Protein AF-0000000078826070 (afdb_homodimer)

Foldseek 3Di:
DPPPDLVVLLVVLLVVVPVLLVLLQVLLLQLLLLLLLLLVLVLVLVLCVVVVNPDPVVNVVSVVSNVVSNVSNVVSNVSSLVSQLVSLVSSLVSLLVLLVVLCVFAQLVVVVPDDPVVSVCLSPVLSVLSRCCRRDQRRQLSSLPVSVVVLLVVLCVQPVVLSVLLQPLQVVLVVLVVVLVVLLVVLVVQLVVLVVLLVVLVVVCVVCVVVCVVVVVCVVSVVSNVVSVVSNVVSVVVNCVRRVVSVVCSLPRNLQSCVRLVVVLVVCVVVPNHDPSSSSSSNSSSVSSNVSVNSSVVCPVVVVSSSVSSVVSVVSVVRDGQDEDPDADDADQQKKWFAQFWADDPPRTQAGGETDIFDGLFEEEEEEDPSLCLVVVLSVQLPSDDTPDGFMDTNNHTPSHHDNVNSCLQEAEQELQFFADQFFLQVRLCLLPVPDDPVLLLVLLVLLVLQVVLCVDPVRRRDTLHHRSPVDDSLNSSSSSLSSLQSSLHQEYEAYQSQPDPDVVSSVSRVSSVVSNSRSHGYYYYDLQCVVCQPGQKYFYGGSNYTQDMGHNVVCCVPPPNSVVSVCVNVCVVVCVVPVPPPVVD/DPPPDLVVLLVVLLVVPPVLLVLLQVLLLQLLLLVLLLLLLVLVLVLCVVVVNPDPVVNVVSVVSNVVSNVSNVVSNVSSLVSQLVSLVSSLVSLLVLLVVLCVFAQLVVVVPDDPVVSVCLSPVLSVLSRCCRSDQRRQLSSLVVSVVVLLVVLCVQPVVLSVLLQPLQVVLVVLVVVLVVLLVVLVVQLVVLVVLLVVLVVVCVVCVVVCVVVVVCPVSVVSNVVSVVSNVVSVVVNCVRRVVSVVCSLPRNLQSCVRLVVVLVVCVVVPNHDPSSSSSSNSSSVSSNPSVNSSVVCPVVVVSSSVSSVVSVVSVVHDGQDEDPDADDADQQKKWFAQFWADDPPRTQAGGETDIFDGLFEEEEEEDPSLCLVVVLSVQLPSDDTPDTFMDTNNHTPSHHDNVNSCLQEAEAELQQFADQFFLQVRLCLLPVPDDPVLLLVLLVLLVLQVVLCVDPVRRRDTLPHRSPVDDSLNSSSSSLSSLQSSLHQEYEAEQSQPDPDVVSSVSRVSSVVSNSRSHGYYYYDLQCVVCQVGQKYFYGGSNYTQDMGHNVVCCVPPPNSVVSVCVNVCVVVCVVPVPPPVVD

Radius of gyration: 37.43 Å; Cα contacts (8 Å, |Δi|>4): 1944; chains: 2; bounding box: 73×118×82 Å

InterPro domains:
  IPR003439 ABC transporter-like, ATP-binding domain [PF00005] (351-500)
  IPR003439 ABC transporter-like, ATP-binding domain [PS50893] (336-569)
  IPR003593 AAA+ ATPase domain [SM00382] (360-546)
  IPR011527 ABC transporter type 1, transmembrane domain [PF00664] (23-291)
  IPR011527 ABC transporter type 1, transmembrane domain [PS50929] (23-305)
  IPR017871 ABC transporter-like, conserved site [PS00211] (472-486)
  IPR027417 P-loop containing nucleoside triphosphate hydrolase [G3DSA:3.40.50.300] (327-583)
  IPR027417 P-loop containing nucleoside triphosphate hydrolase [SSF52540] (330-569)
  IPR036640 ABC transporter type 1, transmembrane domain superfamily [G3DSA:1.20.1560.10] (1-322)
  IPR036640 ABC transporter type 1, transmembrane domain superfamily [SSF90123] (2-321)
  IPR039421 Type 1 protein exporter [PTHR43394] (4-570)

Structure (mmCIF, N/CA/C/O backbone):
data_AF-0000000078826070-model_v1
#
loop_
_entity.id
_entity.type
_entity.pdbx_description
1 polymer 'Predicted transport protein, ATPase and permease component'
#
loop_
_atom_site.group_PDB
_atom_site.id
_atom_site.type_symbol
_atom_site.label_atom_id
_atom_site.label_alt_id
_atom_site.label_comp_id
_atom_site.label_asym_id
_atom_site.label_entity_id
_atom_site.label_seq_id
_atom_site.pdbx_PDB_ins_code
_atom_site.Cartn_x
_atom_site.Cartn_y
_atom_site.Cartn_z
_atom_site.occupancy
_atom_site.B_iso_or_equiv
_atom_site.auth_seq_id
_atom_site.auth_comp_id
_atom_site.auth_asym_id
_atom_site.auth_atom_id
_atom_site.pdbx_PDB_model_num
ATOM 1 N N . MET A 1 1 ? -14.516 -13.914 24.031 1 29.05 1 MET A N 1
ATOM 2 C CA . MET A 1 1 ? -15.133 -13.797 22.719 1 29.05 1 MET A CA 1
ATOM 3 C C . MET A 1 1 ? -14.648 -14.906 21.781 1 29.05 1 MET A C 1
ATOM 5 O O . MET A 1 1 ? -13.445 -15.031 21.547 1 29.05 1 MET A O 1
ATOM 9 N N . LYS A 1 2 ? -15.242 -16.031 21.688 1 35 2 LYS A N 1
ATOM 10 C CA . LYS A 1 2 ? -14.938 -17.281 21 1 35 2 LYS A CA 1
ATOM 11 C C . LYS A 1 2 ? -14.367 -17 19.609 1 35 2 LYS A C 1
ATOM 13 O O . LYS A 1 2 ? -14.93 -16.219 18.844 1 35 2 LYS A O 1
ATOM 18 N N . LYS A 1 3 ? -13.102 -17.156 19.312 1 42.88 3 LYS A N 1
ATOM 19 C CA . LYS A 1 3 ? -12.328 -17.078 18.078 1 42.88 3 LYS A CA 1
ATOM 20 C C . LYS A 1 3 ? -13.109 -17.641 16.906 1 42.88 3 LYS A C 1
ATOM 22 O O . LYS A 1 3 ? -13.164 -18.859 16.719 1 42.88 3 LYS A O 1
ATOM 27 N N . ASP A 1 4 ? -14.172 -17.141 16.562 1 55 4 ASP A N 1
ATOM 28 C CA . ASP A 1 4 ? -14.945 -17.625 15.422 1 55 4 ASP A CA 1
ATOM 29 C C . ASP A 1 4 ? -14.047 -17.859 14.211 1 55 4 ASP A C 1
ATOM 31 O O . ASP A 1 4 ? -13.148 -17.062 13.93 1 55 4 ASP A O 1
ATOM 35 N N . SER A 1 5 ? -14.031 -18.953 13.617 1 68.88 5 SER A N 1
ATOM 36 C CA . SER A 1 5 ? -13.188 -19.5 12.555 1 68.88 5 SER A CA 1
ATOM 37 C C . SER A 1 5 ? -13.133 -18.562 11.359 1 68.88 5 SER A C 1
ATOM 39 O O . SER A 1 5 ? -14.094 -17.828 11.086 1 68.88 5 SER A O 1
ATOM 41 N N . THR A 1 6 ? -11.922 -18.141 10.961 1 73 6 THR A N 1
ATOM 42 C CA . THR A 1 6 ? -11.68 -17.344 9.758 1 73 6 THR A CA 1
ATOM 43 C C . THR A 1 6 ? -12.68 -17.703 8.664 1 73 6 THR A C 1
ATOM 45 O O . THR A 1 6 ? -13.25 -16.828 8.016 1 73 6 THR A O 1
ATOM 48 N N . PHE A 1 7 ? -13.055 -18.906 8.703 1 74.94 7 PHE A N 1
ATOM 49 C CA . PHE A 1 7 ? -13.938 -19.422 7.656 1 74.94 7 PHE A CA 1
ATOM 50 C C . PHE A 1 7 ? -15.383 -19.016 7.93 1 74.94 7 PHE A C 1
ATOM 52 O O . PHE A 1 7 ? -16.125 -18.641 7.012 1 74.94 7 PHE A O 1
ATOM 59 N N . ARG A 1 8 ? -15.758 -19.031 9.086 1 77.62 8 ARG A N 1
ATOM 60 C CA . ARG A 1 8 ? -17.125 -18.641 9.445 1 77.62 8 ARG A CA 1
ATOM 61 C C . ARG A 1 8 ? -17.359 -17.156 9.172 1 77.62 8 ARG A C 1
ATOM 63 O O . ARG A 1 8 ? -18.422 -16.781 8.68 1 77.62 8 ARG A O 1
ATOM 70 N N . LYS A 1 9 ? -16.375 -16.438 9.453 1 80.88 9 LYS A N 1
ATOM 71 C CA . LYS A 1 9 ? -16.453 -14.992 9.211 1 80.88 9 LYS A CA 1
ATOM 72 C C . LYS A 1 9 ? -16.578 -14.695 7.719 1 80.88 9 LYS A C 1
ATOM 74 O O . LYS A 1 9 ? -17.328 -13.789 7.324 1 80.88 9 LYS A O 1
ATOM 79 N N . LEU A 1 10 ? -15.898 -15.492 7 1 78.62 10 LEU A N 1
ATOM 80 C CA . LEU A 1 10 ? -15.945 -15.305 5.555 1 78.62 10 LEU A CA 1
ATOM 81 C C . LEU A 1 10 ? -17.297 -15.75 4.992 1 78.62 10 LEU A C 1
ATOM 83 O O . LEU A 1 10 ? -17.812 -15.133 4.055 1 78.62 10 LEU A O 1
ATOM 87 N N . MET A 1 11 ? -17.828 -16.781 5.586 1 78.44 11 MET A N 1
ATOM 88 C CA . MET A 1 11 ? -19.094 -17.344 5.105 1 78.44 11 MET A CA 1
ATOM 89 C C . MET A 1 11 ? -20.25 -16.375 5.363 1 78.44 11 MET A C 1
ATOM 91 O O . MET A 1 11 ? -21.25 -16.406 4.66 1 78.44 11 MET A O 1
ATOM 95 N N . TYR A 1 12 ? -20.031 -15.539 6.324 1 80.5 12 TYR A N 1
ATOM 96 C CA . TYR A 1 12 ? -21.031 -14.508 6.594 1 80.5 12 TYR A CA 1
ATOM 97 C C . TYR A 1 12 ? -21.219 -13.594 5.395 1 80.5 12 TYR A C 1
ATOM 99 O O . TYR A 1 12 ? -22.344 -13.281 5 1 80.5 12 TYR A O 1
ATOM 107 N N . PHE A 1 13 ? -20.188 -13.273 4.754 1 81.88 13 PHE A N 1
ATOM 108 C CA . PHE A 1 13 ? -20.25 -12.359 3.619 1 81.88 13 PHE A CA 1
ATOM 109 C C . PHE A 1 13 ? -20.594 -13.109 2.338 1 81.88 13 PHE A C 1
ATOM 111 O O . PHE A 1 13 ? -21.031 -12.5 1.355 1 81.88 13 PHE A O 1
ATOM 118 N N . ALA A 1 14 ? -20.391 -14.391 2.438 1 83.5 14 ALA A N 1
ATOM 119 C CA . ALA A 1 14 ? -20.641 -15.234 1.27 1 83.5 14 ALA A CA 1
ATOM 120 C C . ALA A 1 14 ? -22.062 -15.781 1.272 1 83.5 14 ALA A C 1
ATOM 122 O O . ALA A 1 14 ? -22.438 -16.547 0.385 1 83.5 14 ALA A O 1
ATOM 123 N N . SER A 1 15 ? -22.891 -15.414 2.223 1 81.94 15 SER A N 1
ATOM 124 C CA . SER A 1 15 ? -24.219 -15.984 2.41 1 81.94 15 SER A CA 1
ATOM 125 C C . SER A 1 15 ? -25.078 -15.812 1.163 1 81.94 15 SER A C 1
ATOM 127 O O . SER A 1 15 ? -25.828 -16.719 0.79 1 81.94 15 SER A O 1
ATOM 129 N N . GLN A 1 16 ? -24.891 -14.719 0.472 1 82.06 16 GLN A N 1
ATOM 130 C CA . GLN A 1 16 ? -25.703 -14.461 -0.713 1 82.06 16 GLN A CA 1
ATOM 131 C C . GLN A 1 16 ? -25.141 -15.18 -1.934 1 82.06 16 GLN A C 1
ATOM 133 O O . GLN A 1 16 ? -25.828 -15.328 -2.947 1 82.06 16 GLN A O 1
ATOM 138 N N . CYS A 1 17 ? -23.938 -15.664 -1.785 1 87.25 17 CYS A N 1
ATOM 139 C CA . CYS A 1 17 ? -23.266 -16.25 -2.941 1 87.25 17 CYS A CA 1
ATOM 140 C C . CYS A 1 17 ? -22.953 -17.719 -2.695 1 87.25 17 CYS A C 1
ATOM 142 O O . CYS A 1 17 ? -22.109 -18.312 -3.383 1 87.25 17 CYS A O 1
ATOM 144 N N . LYS A 1 18 ? -23.609 -18.328 -1.774 1 88.19 18 LYS A N 1
ATOM 145 C CA . LYS A 1 18 ? -23.328 -19.734 -1.445 1 88.19 18 LYS A CA 1
ATOM 146 C C . LYS A 1 18 ? -23.656 -20.656 -2.617 1 88.19 18 LYS A C 1
ATOM 148 O O . LYS A 1 18 ? -22.938 -21.609 -2.889 1 88.19 18 LYS A O 1
ATOM 153 N N . ASP A 1 19 ? -24.719 -20.312 -3.287 1 91.62 19 ASP A N 1
ATOM 154 C CA . ASP A 1 19 ? -25.109 -21.125 -4.434 1 91.62 19 ASP A CA 1
ATOM 155 C C . ASP A 1 19 ? -24.094 -21.016 -5.566 1 91.62 19 ASP A C 1
ATOM 157 O O . ASP A 1 19 ? -23.75 -22.031 -6.184 1 91.62 19 ASP A O 1
ATOM 161 N N . LYS A 1 20 ? -23.688 -19.828 -5.766 1 91.88 20 LYS A N 1
ATOM 162 C CA . LYS A 1 20 ? -22.688 -19.609 -6.805 1 91.88 20 LYS A CA 1
ATOM 163 C C . LYS A 1 20 ? -21.391 -20.344 -6.473 1 91.88 20 LYS A C 1
ATOM 165 O O . LYS A 1 20 ? -20.766 -20.953 -7.348 1 91.88 20 LYS A O 1
ATOM 170 N N . MET A 1 21 ? -21.047 -20.344 -5.281 1 91.44 21 MET A N 1
ATOM 171 C CA . MET A 1 21 ? -19.812 -21 -4.859 1 91.44 21 MET A CA 1
ATOM 172 C C . MET A 1 21 ? -19.938 -22.516 -4.969 1 91.44 21 MET A C 1
ATOM 174 O O . MET A 1 21 ? -19 -23.188 -5.418 1 91.44 21 MET A O 1
ATOM 178 N N . THR A 1 22 ? -21.078 -23.047 -4.582 1 93.19 22 THR A N 1
ATOM 179 C CA . THR A 1 22 ? -21.297 -24.484 -4.676 1 93.19 22 THR A CA 1
ATOM 180 C C . THR A 1 22 ? -21.281 -24.938 -6.133 1 93.19 22 THR A C 1
ATOM 182 O O . THR A 1 22 ? -20.688 -25.969 -6.465 1 93.19 22 THR A O 1
ATOM 185 N N . VAL A 1 23 ? -21.922 -24.156 -6.934 1 95.19 23 VAL A N 1
ATOM 186 C CA . VAL A 1 23 ? -21.953 -24.469 -8.359 1 95.19 23 VAL A CA 1
ATOM 187 C C . VAL A 1 23 ? -20.547 -24.438 -8.93 1 95.19 23 VAL A C 1
ATOM 189 O O . VAL A 1 23 ? -20.172 -25.281 -9.742 1 95.19 23 VAL A O 1
ATOM 192 N N . SER A 1 24 ? -19.797 -23.438 -8.516 1 94.88 24 SER A N 1
ATOM 193 C CA . SER A 1 24 ? -18.422 -23.312 -8.984 1 94.88 24 SER A CA 1
ATOM 194 C C . SER A 1 24 ? -17.594 -24.531 -8.578 1 94.88 24 SER A C 1
ATOM 196 O O . SER A 1 24 ? -16.781 -25.031 -9.367 1 94.88 24 SER A O 1
ATOM 198 N N . VAL A 1 25 ? -17.812 -25.047 -7.41 1 94.62 25 VAL A N 1
ATOM 199 C CA . VAL A 1 25 ? -17.078 -26.203 -6.914 1 94.62 25 VAL A CA 1
ATOM 200 C C . VAL A 1 25 ? -17.453 -27.438 -7.715 1 94.62 25 VAL A C 1
ATOM 202 O O . VAL A 1 25 ? -16.594 -28.219 -8.125 1 94.62 25 VAL A O 1
ATOM 205 N N . ILE A 1 26 ? -18.703 -27.609 -7.961 1 96.5 26 ILE A N 1
ATOM 206 C CA . ILE A 1 26 ? -19.188 -28.766 -8.719 1 96.5 26 ILE A CA 1
ATOM 207 C C . ILE A 1 26 ? -18.625 -28.734 -10.133 1 96.5 26 ILE A C 1
ATOM 209 O O . ILE A 1 26 ? -18.141 -29.734 -10.641 1 96.5 26 ILE A O 1
ATOM 213 N N . LEU A 1 27 ? -18.672 -27.578 -10.688 1 96.25 27 LEU A N 1
ATOM 214 C CA . LEU A 1 27 ? -18.156 -27.406 -12.039 1 96.25 27 LEU A CA 1
ATOM 215 C C . LEU A 1 27 ? -16.641 -27.641 -12.07 1 96.25 27 LEU A C 1
ATOM 217 O O . LEU A 1 27 ? -16.109 -28.188 -13.039 1 96.25 27 LEU A O 1
ATOM 221 N N . ALA A 1 28 ? -16 -27.188 -11.031 1 95.25 28 ALA A N 1
ATOM 222 C CA . ALA A 1 28 ? -14.555 -27.422 -10.953 1 95.25 28 ALA A CA 1
ATOM 223 C C . ALA A 1 28 ? -14.234 -28.906 -10.859 1 95.25 28 ALA A C 1
ATOM 225 O O . ALA A 1 28 ? -13.297 -29.391 -11.5 1 95.25 28 ALA A O 1
ATOM 226 N N . VAL A 1 29 ? -15 -29.609 -10.039 1 95.69 29 VAL A N 1
ATOM 227 C CA . VAL A 1 29 ? -14.812 -31.047 -9.883 1 95.69 29 VAL A CA 1
ATOM 228 C C . VAL A 1 29 ? -15.055 -31.75 -11.211 1 95.69 29 VAL A C 1
ATOM 230 O O . VAL A 1 29 ? -14.273 -32.625 -11.609 1 95.69 29 VAL A O 1
ATOM 233 N N . LEU A 1 30 ? -16.062 -31.359 -11.93 1 96.31 30 LEU A N 1
ATOM 234 C CA . LEU A 1 30 ? -16.359 -31.922 -13.242 1 96.31 30 LEU A CA 1
ATOM 235 C C . LEU A 1 30 ? -15.234 -31.594 -14.227 1 96.31 30 LEU A C 1
ATOM 237 O O . LEU A 1 30 ? -14.883 -32.438 -15.062 1 96.31 30 LEU A O 1
ATOM 241 N N . GLY A 1 31 ? -14.742 -30.406 -14.109 1 94.5 31 GLY A N 1
ATOM 242 C CA . GLY A 1 31 ? -13.641 -30.016 -14.977 1 94.5 31 GLY A CA 1
ATOM 243 C C . GLY A 1 31 ? -12.398 -30.859 -14.773 1 94.5 31 GLY A C 1
ATOM 244 O O . GLY A 1 31 ? -11.836 -31.375 -15.742 1 94.5 31 GLY A O 1
ATOM 245 N N . VAL A 1 32 ? -12.023 -31.031 -13.539 1 93.19 32 VAL A N 1
ATOM 246 C CA . VAL A 1 32 ? -10.844 -31.828 -13.234 1 93.19 32 VAL A CA 1
ATOM 247 C C . VAL A 1 32 ? -11.094 -33.281 -13.609 1 93.19 32 VAL A C 1
ATOM 249 O O . VAL A 1 32 ? -10.203 -33.969 -14.125 1 93.19 32 VAL A O 1
ATOM 252 N N . ALA A 1 33 ? -12.305 -33.781 -13.359 1 94.56 33 ALA A N 1
ATOM 253 C CA . ALA A 1 33 ? -12.68 -35.125 -13.734 1 94.56 33 ALA A CA 1
ATOM 254 C C . ALA A 1 33 ? -12.57 -35.344 -15.242 1 94.56 33 ALA A C 1
ATOM 256 O O . ALA A 1 33 ? -12.055 -36.344 -15.703 1 94.56 33 ALA A O 1
ATOM 257 N N . CYS A 1 34 ? -13.047 -34.375 -15.977 1 94.19 34 CYS A N 1
ATOM 258 C CA . CYS A 1 34 ? -12.938 -34.438 -17.438 1 94.19 34 CYS A CA 1
ATOM 259 C C . CYS A 1 34 ? -11.477 -34.406 -17.859 1 94.19 34 CYS A C 1
ATOM 261 O O . CYS A 1 34 ? -11.117 -35.062 -18.859 1 94.19 34 CYS A O 1
ATOM 263 N N . GLY A 1 35 ? -10.664 -33.75 -17.094 1 91.06 35 GLY A N 1
ATOM 264 C CA . GLY A 1 35 ? -9.25 -33.688 -17.391 1 91.06 35 GLY A CA 1
ATOM 265 C C . GLY A 1 35 ? -8.531 -35 -17.188 1 91.06 35 GLY A C 1
ATOM 266 O O . GLY A 1 35 ? -7.438 -35.219 -17.719 1 91.06 35 GLY A O 1
ATOM 267 N N . MET A 1 36 ? -9.172 -35.938 -16.5 1 92.06 36 MET A N 1
ATOM 268 C CA . MET A 1 36 ? -8.578 -37.219 -16.234 1 92.06 36 MET A CA 1
ATOM 269 C C . MET A 1 36 ? -8.922 -38.219 -17.359 1 92.06 36 MET A C 1
ATOM 271 O O . MET A 1 36 ? -8.25 -39.25 -17.516 1 92.06 36 MET A O 1
ATOM 275 N N . ILE A 1 37 ? -9.875 -37.938 -18.188 1 92.5 37 ILE A N 1
ATOM 276 C CA . ILE A 1 37 ? -10.391 -38.844 -19.188 1 92.5 37 ILE A CA 1
ATOM 277 C C . ILE A 1 37 ? -9.297 -39.156 -20.203 1 92.5 37 ILE A C 1
ATOM 279 O O . ILE A 1 37 ? -9.117 -40.312 -20.594 1 92.5 37 ILE A O 1
ATOM 283 N N . PRO A 1 38 ? -8.547 -38.188 -20.594 1 89.81 38 PRO A N 1
ATOM 284 C CA . PRO A 1 38 ? -7.484 -38.5 -21.562 1 89.81 38 PRO A CA 1
ATOM 285 C C . PRO A 1 38 ? -6.465 -39.469 -21.016 1 89.81 38 PRO A C 1
ATOM 287 O O . PRO A 1 38 ? -5.898 -40.281 -21.766 1 89.81 38 PRO A O 1
ATOM 290 N N . TYR A 1 39 ? -6.18 -39.5 -19.781 1 91.12 39 TYR A N 1
ATOM 291 C CA . TYR A 1 39 ? -5.258 -40.438 -19.172 1 91.12 39 TYR A CA 1
ATOM 292 C C . TYR A 1 39 ? -5.848 -41.844 -19.188 1 91.12 39 TYR A C 1
ATOM 294 O O . TYR A 1 39 ? -5.164 -42.812 -19.531 1 91.12 39 TYR A O 1
ATOM 302 N N . PHE A 1 40 ? -7.129 -41.938 -18.859 1 92.94 40 PHE A N 1
ATOM 303 C CA . PHE A 1 40 ? -7.809 -43.219 -18.953 1 92.94 40 PHE A CA 1
ATOM 304 C C . PHE A 1 40 ? -7.844 -43.719 -20.391 1 92.94 40 PHE A C 1
ATOM 306 O O . PHE A 1 40 ? -7.676 -44.906 -20.625 1 92.94 40 PHE A O 1
ATOM 313 N N . ALA A 1 41 ? -8.023 -42.781 -21.234 1 92.5 41 ALA A N 1
ATOM 314 C CA . ALA A 1 41 ? -8.062 -43.156 -22.656 1 92.5 41 ALA A CA 1
ATOM 315 C C . ALA A 1 41 ? -6.699 -43.656 -23.125 1 92.5 41 ALA A C 1
ATOM 317 O O . ALA A 1 41 ? -6.613 -44.656 -23.828 1 92.5 41 ALA A O 1
ATOM 318 N N . ALA A 1 42 ? -5.672 -42.938 -22.781 1 89.94 42 ALA A N 1
ATOM 319 C CA . ALA A 1 42 ? -4.32 -43.344 -23.156 1 89.94 42 ALA A CA 1
ATOM 320 C C . ALA A 1 42 ? -3.992 -44.719 -22.609 1 89.94 42 ALA A C 1
ATOM 322 O O . ALA A 1 42 ? -3.408 -45.562 -23.312 1 89.94 42 ALA A O 1
ATOM 323 N N . ALA A 1 43 ? -4.367 -44.938 -21.391 1 91.38 43 ALA A N 1
ATOM 324 C CA . ALA A 1 43 ? -4.145 -46.25 -20.766 1 91.38 43 ALA A CA 1
ATOM 325 C C . ALA A 1 43 ? -4.926 -47.344 -21.5 1 91.38 43 ALA A C 1
ATOM 327 O O . ALA A 1 43 ? -4.379 -48.406 -21.797 1 91.38 43 ALA A O 1
ATOM 328 N N . ASN A 1 44 ? -6.145 -47.062 -21.828 1 91.88 44 ASN A N 1
ATOM 329 C CA . ASN A 1 44 ? -7.008 -48.031 -22.5 1 91.88 44 ASN A CA 1
ATOM 330 C C . ASN A 1 44 ? -6.492 -48.344 -23.906 1 91.88 44 ASN A C 1
ATOM 332 O O . ASN A 1 44 ? -6.473 -49.531 -24.312 1 91.88 44 ASN A O 1
ATOM 336 N N . ILE A 1 45 ? -6.105 -47.375 -24.531 1 90.69 45 ILE A N 1
ATOM 337 C CA . ILE A 1 45 ? -5.605 -47.562 -25.891 1 90.69 45 ILE A CA 1
ATOM 338 C C . ILE A 1 45 ? -4.336 -48.406 -25.875 1 90.69 45 ILE A C 1
ATOM 340 O O . ILE A 1 45 ? -4.207 -49.375 -26.641 1 90.69 45 ILE A O 1
ATOM 344 N N . THR A 1 46 ? -3.424 -48.125 -24.984 1 87.5 46 THR A N 1
ATOM 345 C CA . THR A 1 46 ? -2.166 -48.844 -24.891 1 87.5 46 THR A CA 1
ATOM 346 C C . THR A 1 46 ? -2.418 -50.312 -24.547 1 87.5 46 THR A C 1
ATOM 348 O O . THR A 1 46 ? -1.833 -51.219 -25.156 1 87.5 46 THR A O 1
ATOM 351 N N . VAL A 1 47 ? -3.299 -50.531 -23.672 1 89.06 47 VAL A N 1
ATOM 352 C CA . VAL A 1 47 ? -3.602 -51.906 -23.234 1 89.06 47 VAL A CA 1
ATOM 353 C C . VAL A 1 47 ? -4.27 -52.656 -24.375 1 89.06 47 VAL A C 1
ATOM 355 O O . VAL A 1 47 ? -3.938 -53.844 -24.609 1 89.06 47 VAL A O 1
ATOM 358 N N . LYS A 1 48 ? -5.16 -52.094 -25.078 1 90.31 48 LYS A N 1
ATOM 359 C CA . LYS A 1 48 ? -5.859 -52.75 -26.188 1 90.31 48 LYS A CA 1
ATOM 360 C C . LYS A 1 48 ? -4.898 -53.094 -27.312 1 90.31 48 LYS A C 1
ATOM 362 O O . LYS A 1 48 ? -5.016 -54.156 -27.906 1 90.31 48 LYS A O 1
ATOM 367 N N . ILE A 1 49 ? -4.035 -52.281 -27.516 1 87 49 ILE A N 1
ATOM 368 C CA . ILE A 1 49 ? -3.062 -52.531 -28.578 1 87 49 ILE A CA 1
ATOM 369 C C . ILE A 1 49 ? -2.154 -53.688 -28.172 1 87 49 ILE A C 1
ATOM 371 O O . ILE A 1 49 ? -1.848 -54.562 -28.984 1 87 49 ILE A O 1
ATOM 375 N N . ILE A 1 50 ? -1.749 -53.719 -26.953 1 84.69 50 ILE A N 1
ATOM 376 C CA . ILE A 1 50 ? -0.862 -54.75 -26.453 1 84.69 50 ILE A CA 1
ATOM 377 C C . ILE A 1 50 ? -1.579 -56.094 -26.484 1 84.69 50 ILE A C 1
ATOM 379 O O . ILE A 1 50 ? -0.964 -57.125 -26.766 1 84.69 50 ILE A O 1
ATOM 383 N N . ASP A 1 51 ? -2.82 -56.031 -26.281 1 85.44 51 ASP A N 1
ATOM 384 C CA . ASP A 1 51 ? -3.607 -57.25 -26.266 1 85.44 51 ASP A CA 1
ATOM 385 C C . ASP A 1 51 ? -3.943 -57.719 -27.688 1 85.44 51 ASP A C 1
ATOM 387 O O . ASP A 1 51 ? -4.543 -58.781 -27.875 1 85.44 51 ASP A O 1
ATOM 391 N N . GLY A 1 52 ? -3.621 -56.969 -28.688 1 81.75 52 GLY A N 1
ATOM 392 C CA . GLY A 1 52 ? -3.834 -57.344 -30.078 1 81.75 52 GLY A CA 1
ATOM 393 C C . GLY A 1 52 ? -5.191 -56.906 -30.609 1 81.75 52 GLY A C 1
ATOM 394 O O . GLY A 1 52 ? -5.594 -57.312 -31.688 1 81.75 52 GLY A O 1
ATOM 395 N N . ASN A 1 53 ? -5.891 -56.25 -29.797 1 81 53 ASN A N 1
ATOM 396 C CA . ASN A 1 53 ? -7.207 -55.781 -30.203 1 81 53 ASN A CA 1
ATOM 397 C C . ASN A 1 53 ? -7.129 -54.406 -30.859 1 81 53 ASN A C 1
ATOM 399 O O . ASN A 1 53 ? -7.461 -53.406 -30.234 1 81 53 ASN A O 1
ATOM 403 N N . SER A 1 54 ? -6.746 -54.406 -32.094 1 80.19 54 SER A N 1
ATOM 404 C CA . SER A 1 54 ? -6.52 -53.125 -32.781 1 80.19 54 SER A CA 1
ATOM 405 C C . SER A 1 54 ? -7.688 -52.75 -33.688 1 80.19 54 SER A C 1
ATOM 407 O O . SER A 1 54 ? -7.488 -52.281 -34.812 1 80.19 54 SER A O 1
ATOM 409 N N . ASP A 1 55 ? -8.875 -53 -33.062 1 85.69 55 ASP A N 1
ATOM 410 C CA . ASP A 1 55 ? -10.031 -52.594 -33.844 1 85.69 55 ASP A CA 1
ATOM 411 C C . ASP A 1 55 ? -10.133 -51.062 -33.938 1 85.69 55 ASP A C 1
ATOM 413 O O . ASP A 1 55 ? -10.297 -50.375 -32.906 1 85.69 55 ASP A O 1
ATOM 417 N N . PHE A 1 56 ? -10.102 -50.594 -35.188 1 83.56 56 PHE A N 1
ATOM 418 C CA . PHE A 1 56 ? -10.055 -49.156 -35.438 1 83.56 56 PHE A CA 1
ATOM 419 C C . PHE A 1 56 ? -11.297 -48.469 -34.906 1 83.56 56 PHE A C 1
ATOM 421 O O . PHE A 1 56 ? -11.211 -47.375 -34.344 1 83.56 56 PHE A O 1
ATOM 428 N N . ARG A 1 57 ? -12.375 -49.062 -35.031 1 86.25 57 ARG A N 1
ATOM 429 C CA . ARG A 1 57 ? -13.633 -48.438 -34.594 1 86.25 57 ARG A CA 1
ATOM 430 C C . ARG A 1 57 ? -13.656 -48.312 -33.062 1 86.25 57 ARG A C 1
ATOM 432 O O . ARG A 1 57 ? -14.031 -47.25 -32.562 1 86.25 57 ARG A O 1
ATOM 439 N N . GLN A 1 58 ? -13.281 -49.25 -32.375 1 88.94 58 GLN A N 1
ATOM 440 C CA . GLN A 1 58 ? -13.281 -49.188 -30.906 1 88.94 58 GLN A CA 1
ATOM 441 C C . GLN A 1 58 ? -12.266 -48.188 -30.391 1 88.94 58 GLN A C 1
ATOM 443 O O . GLN A 1 58 ? -12.539 -47.438 -29.438 1 88.94 58 GLN A O 1
ATOM 448 N N . LEU A 1 59 ? -11.172 -48.188 -30.984 1 91.31 59 LEU A N 1
ATOM 449 C CA . LEU A 1 59 ? -10.117 -47.281 -30.578 1 91.31 59 LEU A CA 1
ATOM 450 C C . LEU A 1 59 ? -10.492 -45.812 -30.891 1 91.31 59 LEU A C 1
ATOM 452 O O . LEU A 1 59 ? -10.148 -44.906 -30.125 1 91.31 59 LEU A O 1
ATOM 456 N N . SER A 1 60 ? -11.203 -45.656 -32 1 89.88 60 SER A N 1
ATOM 457 C CA . SER A 1 60 ? -11.641 -44.312 -32.375 1 89.88 60 SER A CA 1
ATOM 458 C C . SER A 1 60 ? -12.625 -43.75 -31.344 1 89.88 60 SER A C 1
ATOM 460 O O . SER A 1 60 ? -12.625 -42.531 -31.062 1 89.88 60 SER A O 1
ATOM 462 N N . TYR A 1 61 ? -13.391 -44.531 -30.719 1 92.19 61 TYR A N 1
ATOM 463 C CA . TYR A 1 61 ? -14.32 -44.094 -29.672 1 92.19 61 TYR A CA 1
ATOM 464 C C . TYR A 1 61 ? -13.562 -43.656 -28.438 1 92.19 61 TYR A C 1
ATOM 466 O O . TYR A 1 61 ? -13.977 -42.688 -27.766 1 92.19 61 TYR A O 1
ATOM 474 N N . VAL A 1 62 ? -12.516 -44.281 -28.141 1 93 62 VAL A N 1
ATOM 475 C CA . VAL A 1 62 ? -11.711 -43.938 -26.969 1 93 62 VAL A CA 1
ATOM 476 C C . VAL A 1 62 ? -11.031 -42.594 -27.219 1 93 62 VAL A C 1
ATOM 478 O O . VAL A 1 62 ? -10.961 -41.75 -26.328 1 93 62 VAL A O 1
ATOM 481 N N . VAL A 1 63 ? -10.602 -42.375 -28.438 1 92 63 VAL A N 1
ATOM 482 C CA . VAL A 1 63 ? -9.969 -41.125 -28.797 1 92 63 VAL A CA 1
ATOM 483 C C . VAL A 1 63 ? -10.984 -40 -28.719 1 92 63 VAL A C 1
ATOM 485 O O . VAL A 1 63 ? -10.68 -38.906 -28.234 1 92 63 VAL A O 1
ATOM 488 N N . LEU A 1 64 ? -12.156 -40.25 -29.203 1 92.88 64 LEU A N 1
ATOM 489 C CA . LEU A 1 64 ? -13.211 -39.25 -29.141 1 92.88 64 LEU A CA 1
ATOM 490 C C . LEU A 1 64 ? -13.578 -38.938 -27.703 1 92.88 64 LEU A C 1
ATOM 492 O O . LEU A 1 64 ? -13.898 -37.781 -27.391 1 92.88 64 LEU A O 1
ATOM 496 N N . ALA A 1 65 ? -13.555 -39.906 -26.875 1 94.06 65 ALA A N 1
ATOM 497 C CA . ALA A 1 65 ? -13.812 -39.656 -25.453 1 94.06 65 ALA A CA 1
ATOM 498 C C . ALA A 1 65 ? -12.734 -38.781 -24.828 1 94.06 65 ALA A C 1
ATOM 500 O O . ALA A 1 65 ? -13.039 -37.906 -24 1 94.06 65 ALA A O 1
ATOM 501 N N . ALA A 1 66 ? -11.508 -39 -25.219 1 92.94 66 ALA A N 1
ATOM 502 C CA . ALA A 1 66 ? -10.406 -38.188 -24.734 1 92.94 66 ALA A CA 1
ATOM 503 C C . ALA A 1 66 ? -10.57 -36.719 -25.172 1 92.94 66 ALA A C 1
ATOM 505 O O . ALA A 1 66 ? -10.359 -35.812 -24.391 1 92.94 66 ALA A O 1
ATOM 506 N N . LEU A 1 67 ? -10.938 -36.531 -26.422 1 91 67 LEU A N 1
ATOM 507 C CA . LEU A 1 67 ? -11.148 -35.188 -26.953 1 91 67 LEU A CA 1
ATOM 508 C C . LEU A 1 67 ? -12.305 -34.5 -26.234 1 91 67 LEU A C 1
ATOM 510 O O . LEU A 1 67 ? -12.234 -33.312 -25.938 1 91 67 LEU A O 1
ATOM 514 N N . ALA A 1 68 ? -13.297 -35.25 -25.984 1 93.5 68 ALA A N 1
ATOM 515 C CA . ALA A 1 68 ? -14.438 -34.719 -25.25 1 93.5 68 ALA A CA 1
ATOM 516 C C . ALA A 1 68 ? -14.047 -34.375 -23.812 1 93.5 68 ALA A C 1
ATOM 518 O O . ALA A 1 68 ? -14.531 -33.375 -23.266 1 93.5 68 ALA A O 1
ATOM 519 N N . GLY A 1 69 ? -13.234 -35.188 -23.25 1 94 69 GLY A N 1
ATOM 520 C CA . GLY A 1 69 ? -12.727 -34.875 -21.922 1 94 69 GLY A CA 1
ATOM 521 C C . GLY A 1 69 ? -11.953 -33.562 -21.859 1 94 69 GLY A C 1
ATOM 522 O O . GLY A 1 69 ? -12.172 -32.75 -20.953 1 94 69 GLY A O 1
ATOM 523 N N . TYR A 1 70 ? -11.141 -33.312 -22.844 1 89 70 TYR A N 1
ATOM 524 C CA . TYR A 1 70 ? -10.359 -32.094 -22.891 1 89 70 TYR A CA 1
ATOM 525 C C . TYR A 1 70 ? -11.258 -30.891 -23.094 1 89 70 TYR A C 1
ATOM 527 O O . TYR A 1 70 ? -11.062 -29.844 -22.453 1 89 70 TYR A O 1
ATOM 535 N N . THR A 1 71 ? -12.203 -31.031 -23.984 1 90.62 71 THR A N 1
ATOM 536 C CA . THR A 1 71 ? -13.148 -29.953 -24.234 1 90.62 71 THR A CA 1
ATOM 537 C C . THR A 1 71 ? -13.992 -29.672 -22.984 1 90.62 71 THR A C 1
ATOM 539 O O . THR A 1 71 ? -14.266 -28.516 -22.656 1 90.62 71 THR A O 1
ATOM 542 N N . GLY A 1 72 ? -14.406 -30.734 -22.359 1 94.06 72 GLY A N 1
ATOM 543 C CA . GLY A 1 72 ? -15.141 -30.594 -21.109 1 94.06 72 GLY A CA 1
ATOM 544 C C . GLY A 1 72 ? -14.328 -29.906 -20.031 1 94.06 72 GLY A C 1
ATOM 545 O O . GLY A 1 72 ? -14.852 -29.078 -19.281 1 94.06 72 GLY A O 1
ATOM 546 N N . LYS A 1 73 ? -13.102 -30.266 -19.953 1 92.94 73 LYS A N 1
ATOM 547 C CA . LYS A 1 73 ? -12.211 -29.641 -18.984 1 92.94 73 LYS A CA 1
ATOM 548 C C . LYS A 1 73 ? -12.148 -28.125 -19.172 1 92.94 73 LYS A C 1
ATOM 550 O O . LYS A 1 73 ? -12.273 -27.375 -18.203 1 92.94 73 LYS A O 1
ATOM 555 N N . VAL A 1 74 ? -11.984 -27.703 -20.422 1 90.25 74 VAL A N 1
ATOM 556 C CA . VAL A 1 74 ? -11.906 -26.281 -20.734 1 90.25 74 VAL A CA 1
ATOM 557 C C . VAL A 1 74 ? -13.227 -25.609 -20.391 1 90.25 74 VAL A C 1
ATOM 559 O O . VAL A 1 74 ? -13.258 -24.578 -19.719 1 90.25 74 VAL A O 1
ATOM 562 N N . GLY A 1 75 ? -14.289 -26.203 -20.828 1 93.31 75 GLY A N 1
ATOM 563 C CA . GLY A 1 75 ? -15.602 -25.625 -20.625 1 93.31 75 GLY A CA 1
ATOM 564 C C . GLY A 1 75 ? -15.984 -25.516 -19.156 1 93.31 75 GLY A C 1
ATOM 565 O O . GLY A 1 75 ? -16.391 -24.453 -18.688 1 93.31 75 GLY A O 1
ATOM 566 N N . PHE A 1 76 ? -15.844 -26.609 -18.438 1 95.19 76 PHE A N 1
ATOM 567 C CA . PHE A 1 76 ? -16.25 -26.641 -17.047 1 95.19 76 PHE A CA 1
ATOM 568 C C . PHE A 1 76 ? -15.344 -25.766 -16.188 1 95.19 76 PHE A C 1
ATOM 570 O O . PHE A 1 76 ? -15.812 -25.094 -15.266 1 95.19 76 PHE A O 1
ATOM 577 N N . ASN A 1 77 ? -14.141 -25.719 -16.516 1 92.12 77 ASN A N 1
ATOM 578 C CA . ASN A 1 77 ? -13.219 -24.891 -15.734 1 92.12 77 ASN A CA 1
ATOM 579 C C . ASN A 1 77 ? -13.453 -23.406 -15.992 1 92.12 77 ASN A C 1
ATOM 581 O O . ASN A 1 77 ? -13.352 -22.594 -15.078 1 92.12 77 ASN A O 1
ATOM 585 N N . ALA A 1 78 ? -13.688 -23.094 -17.25 1 91 78 ALA A N 1
ATOM 586 C CA . ALA A 1 78 ? -13.969 -21.688 -17.578 1 91 78 ALA A CA 1
ATOM 587 C C . ALA A 1 78 ? -15.219 -21.203 -16.859 1 91 78 ALA A C 1
ATOM 589 O O . ALA A 1 78 ? -15.227 -20.109 -16.297 1 91 78 ALA A O 1
ATOM 590 N N . LEU A 1 79 ? -16.188 -22.047 -16.906 1 92.69 79 LEU A N 1
ATOM 591 C CA . LEU A 1 79 ? -17.453 -21.672 -16.266 1 92.69 79 LEU A CA 1
ATOM 592 C C . LEU A 1 79 ? -17.281 -21.609 -14.742 1 92.69 79 LEU A C 1
ATOM 594 O O . LEU A 1 79 ? -17.797 -20.688 -14.102 1 92.69 79 LEU A O 1
ATOM 598 N N . SER A 1 80 ? -16.625 -22.547 -14.203 1 93.75 80 SER A N 1
ATOM 599 C CA . SER A 1 80 ? -16.359 -22.578 -12.766 1 93.75 80 SER A CA 1
ATOM 600 C C . SER A 1 80 ? -15.609 -21.312 -12.3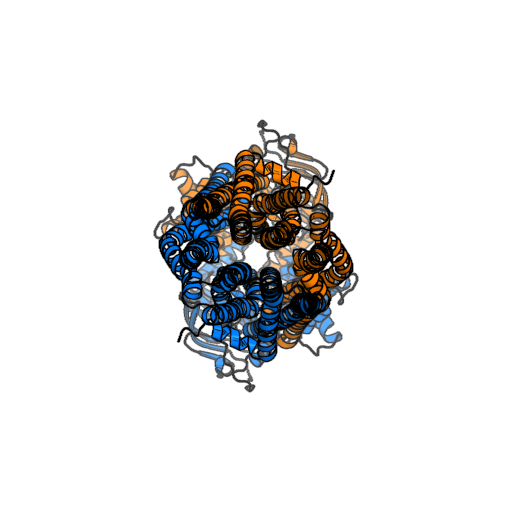2 1 93.75 80 SER A C 1
ATOM 602 O O . SER A 1 80 ? -16.016 -20.656 -11.367 1 93.75 80 SER A O 1
ATOM 604 N N . THR A 1 81 ? -14.602 -20.984 -13.031 1 90.31 81 THR A N 1
ATOM 605 C CA . THR A 1 81 ? -13.758 -19.844 -12.68 1 90.31 81 THR A CA 1
ATOM 606 C C . THR A 1 81 ? -14.531 -18.531 -12.828 1 90.31 81 THR A C 1
ATOM 608 O O . THR A 1 81 ? -14.383 -17.625 -12.008 1 90.31 81 THR A O 1
ATOM 611 N N . SER A 1 82 ? -15.305 -18.469 -13.844 1 90.44 82 SER A N 1
ATOM 612 C CA . SER A 1 82 ? -16.125 -17.281 -14.055 1 90.44 82 SER A CA 1
ATOM 613 C C . SER A 1 82 ? -17.109 -17.062 -12.906 1 90.44 82 SER A C 1
ATOM 615 O O . SER A 1 82 ? -17.234 -15.961 -12.391 1 90.44 82 SER A O 1
ATOM 617 N N . ILE A 1 83 ? -17.703 -18.094 -12.531 1 91.88 83 ILE A N 1
ATOM 618 C CA . ILE A 1 83 ? -18.703 -18.031 -11.469 1 91.88 83 ILE A CA 1
ATOM 619 C C . ILE A 1 83 ? -18 -17.734 -10.141 1 91.88 83 ILE A C 1
ATOM 621 O O . ILE A 1 83 ? -18.5 -16.953 -9.328 1 91.88 83 ILE A O 1
ATOM 625 N N . SER A 1 84 ? -16.906 -18.359 -9.922 1 92.31 84 SER A N 1
ATOM 626 C CA . SER A 1 84 ? -16.172 -18.156 -8.672 1 92.31 84 SER A CA 1
ATOM 627 C C . SER A 1 84 ? -15.68 -16.719 -8.531 1 92.31 84 SER A C 1
ATOM 629 O O . SER A 1 84 ? -15.703 -16.156 -7.441 1 92.31 84 SER A O 1
ATOM 631 N N . HIS A 1 85 ? -15.203 -16.203 -9.594 1 90.06 85 HIS A N 1
ATOM 632 C CA . HIS A 1 85 ? -14.766 -14.812 -9.555 1 90.06 85 HIS A CA 1
ATOM 633 C C . HIS A 1 85 ? -15.938 -13.867 -9.312 1 90.06 85 HIS A C 1
ATOM 635 O O . HIS A 1 85 ? -15.805 -12.875 -8.586 1 90.06 85 HIS A O 1
ATOM 641 N N . SER A 1 86 ? -17.016 -14.156 -9.992 1 90.19 86 SER A N 1
ATOM 642 C CA . SER A 1 86 ? -18.203 -13.352 -9.758 1 90.19 86 SER A CA 1
ATOM 643 C C . SER A 1 86 ? -18.625 -13.406 -8.297 1 90.19 86 SER A C 1
ATOM 645 O O . SER A 1 86 ? -19.016 -12.391 -7.715 1 90.19 86 SER A O 1
ATOM 647 N N . ALA A 1 87 ? -18.578 -14.555 -7.777 1 91.31 87 ALA A N 1
ATOM 648 C CA . ALA A 1 87 ? -18.906 -14.719 -6.367 1 91.31 87 ALA A CA 1
ATOM 649 C C . ALA A 1 87 ? -17.906 -13.984 -5.477 1 91.31 87 ALA A C 1
ATOM 651 O O . ALA A 1 87 ? -18.297 -13.32 -4.512 1 91.31 87 ALA A O 1
ATOM 652 N N . ALA A 1 88 ? -16.641 -14.156 -5.789 1 91.62 88 ALA A N 1
ATOM 653 C CA . ALA A 1 88 ? -15.586 -13.523 -5.004 1 91.62 88 ALA A CA 1
ATOM 654 C C . ALA A 1 88 ? -15.742 -12.008 -4.98 1 91.62 88 ALA A C 1
ATOM 656 O O . ALA A 1 88 ? -15.641 -11.383 -3.924 1 91.62 88 ALA A O 1
ATOM 657 N N . PHE A 1 89 ? -16.078 -11.445 -6.074 1 90.25 89 PHE A N 1
ATOM 658 C CA . PHE A 1 89 ? -16.188 -10 -6.156 1 90.25 89 PHE A CA 1
ATOM 659 C C . PHE A 1 89 ? -17.469 -9.508 -5.484 1 90.25 89 PHE A C 1
ATOM 661 O O . PHE A 1 89 ? -17.516 -8.398 -4.953 1 90.25 89 PHE A O 1
ATOM 668 N N . THR A 1 90 ? -18.453 -10.297 -5.547 1 90.5 90 THR A N 1
ATOM 669 C CA . THR A 1 90 ? -19.656 -9.961 -4.801 1 90.5 90 THR A CA 1
ATOM 670 C C . THR A 1 90 ? -19.375 -9.938 -3.299 1 90.5 90 THR A C 1
ATOM 672 O O . THR A 1 90 ? -19.859 -9.062 -2.584 1 90.5 90 THR A O 1
ATOM 675 N N . ILE A 1 91 ? -18.641 -10.883 -2.896 1 91.25 91 ILE A N 1
ATOM 676 C CA . ILE A 1 91 ? -18.25 -10.93 -1.489 1 91.25 91 ILE A CA 1
ATOM 677 C C . ILE A 1 91 ? -17.438 -9.695 -1.132 1 91.25 91 ILE A C 1
ATOM 679 O O . ILE A 1 91 ? -17.641 -9.078 -0.084 1 91.25 91 ILE A O 1
ATOM 683 N N . LEU A 1 92 ? -16.484 -9.352 -1.965 1 92.44 92 LEU A N 1
ATOM 684 C CA . LEU A 1 92 ? -15.664 -8.164 -1.735 1 92.44 92 LEU A CA 1
ATOM 685 C C . LEU A 1 92 ? -16.547 -6.914 -1.668 1 92.44 92 LEU A C 1
ATOM 687 O O . LEU A 1 92 ? -16.312 -6.043 -0.826 1 92.44 92 LEU A O 1
ATOM 691 N N . LYS A 1 93 ? -17.453 -6.836 -2.592 1 91.5 93 LYS A N 1
ATOM 692 C CA . LYS A 1 93 ? -18.406 -5.727 -2.596 1 91.5 93 LYS A CA 1
ATOM 693 C C . LYS A 1 93 ? -19.156 -5.645 -1.269 1 91.5 93 LYS A C 1
ATOM 695 O O . LYS A 1 93 ? -19.281 -4.57 -0.681 1 91.5 93 LYS A O 1
ATOM 700 N N . ASN A 1 94 ? -19.625 -6.754 -0.804 1 90.75 94 ASN A N 1
ATOM 701 C CA . ASN A 1 94 ? -20.375 -6.801 0.45 1 90.75 94 ASN A CA 1
ATOM 702 C C . ASN A 1 94 ? -19.5 -6.367 1.631 1 90.75 94 ASN A C 1
ATOM 704 O O . ASN A 1 94 ? -19.969 -5.664 2.527 1 90.75 94 ASN A O 1
ATOM 708 N N . ILE A 1 95 ? -18.312 -6.75 1.611 1 91.38 95 ILE A N 1
ATOM 709 C CA . ILE A 1 95 ? -17.391 -6.387 2.682 1 91.38 95 ILE A CA 1
ATOM 710 C C . ILE A 1 95 ? -17.156 -4.879 2.668 1 91.38 95 ILE A C 1
ATOM 712 O O . ILE A 1 95 ? -17.203 -4.227 3.715 1 91.38 95 ILE A O 1
ATOM 716 N N . ARG A 1 96 ? -16.922 -4.383 1.504 1 90.75 96 ARG A N 1
ATOM 717 C CA . ARG A 1 96 ? -16.641 -2.957 1.368 1 90.75 96 ARG A CA 1
ATOM 718 C C . ARG A 1 96 ? -17.859 -2.127 1.771 1 90.75 96 ARG A C 1
ATOM 720 O O . ARG A 1 96 ? -17.719 -1.098 2.436 1 90.75 96 ARG A O 1
ATOM 727 N N . VAL A 1 97 ? -19.016 -2.527 1.339 1 89.12 97 VAL A N 1
ATOM 728 C CA . VAL A 1 97 ? -20.25 -1.823 1.683 1 89.12 97 VAL A CA 1
ATOM 729 C C . VAL A 1 97 ? -20.469 -1.887 3.191 1 89.12 97 VAL A C 1
ATOM 731 O O . VAL A 1 97 ? -20.812 -0.88 3.816 1 89.12 97 VAL A O 1
ATOM 734 N N . LYS A 1 98 ? -20.266 -3 3.752 1 88.62 98 LYS A N 1
ATOM 735 C CA . LYS A 1 98 ? -20.422 -3.15 5.195 1 88.62 98 LYS A CA 1
ATOM 736 C C . LYS A 1 98 ? -19.391 -2.309 5.949 1 88.62 98 LYS A C 1
ATOM 738 O O . LYS A 1 98 ? -19.688 -1.783 7.027 1 88.62 98 LYS A O 1
ATOM 743 N N . PHE A 1 99 ? -18.234 -2.289 5.422 1 89 99 PHE A N 1
ATOM 744 C CA . PHE A 1 99 ? -17.188 -1.474 6 1 89 99 PHE A CA 1
ATOM 745 C C . PHE A 1 99 ? -17.578 -0.003 6.023 1 89 99 PHE A C 1
ATOM 747 O O . PHE A 1 99 ? -17.406 0.675 7.039 1 89 99 PHE A O 1
ATOM 754 N N . ALA A 1 100 ? -18.047 0.438 4.949 1 86.62 100 ALA A N 1
ATOM 755 C CA . ALA A 1 100 ? -18.5 1.825 4.863 1 86.62 100 ALA A CA 1
ATOM 756 C C . ALA A 1 100 ? -19.641 2.096 5.844 1 86.62 100 ALA A C 1
ATOM 758 O O . ALA A 1 100 ? -19.672 3.15 6.484 1 86.62 100 ALA A O 1
ATOM 759 N N . GLU A 1 101 ? -20.516 1.179 5.922 1 85.38 101 GLU A N 1
ATOM 760 C CA . GLU A 1 101 ? -21.625 1.295 6.867 1 85.38 101 GLU A CA 1
ATOM 761 C C . GLU A 1 101 ? -21.125 1.329 8.305 1 85.38 101 GLU A C 1
ATOM 763 O O . GLU A 1 101 ? -21.609 2.107 9.125 1 85.38 101 GLU A O 1
ATOM 768 N N . LYS A 1 102 ? -20.172 0.485 8.539 1 86.94 102 LYS A N 1
ATOM 769 C CA . LYS A 1 102 ? -19.609 0.412 9.883 1 86.94 102 LYS A CA 1
ATOM 770 C C . LYS A 1 102 ? -18.906 1.717 10.25 1 86.94 102 LYS A C 1
ATOM 772 O O . LYS A 1 102 ? -19.016 2.186 11.383 1 86.94 102 LYS A O 1
ATOM 777 N N . LEU A 1 103 ? -18.172 2.285 9.367 1 83.06 103 LEU A N 1
ATOM 778 C CA . LEU A 1 103 ? -17.453 3.527 9.609 1 83.06 103 LEU A CA 1
ATOM 779 C C . LEU A 1 103 ? -18.406 4.66 9.953 1 83.06 103 LEU A C 1
ATOM 781 O O . LEU A 1 103 ? -18.062 5.566 10.711 1 83.06 103 LEU A O 1
ATOM 785 N N . SER A 1 104 ? -19.578 4.594 9.422 1 79.5 104 SER A N 1
ATOM 786 C CA . SER A 1 104 ? -20.578 5.609 9.703 1 79.5 104 SER A CA 1
ATOM 787 C C . SER A 1 104 ? -21.188 5.418 11.086 1 79.5 104 SER A C 1
ATOM 789 O O . SER A 1 104 ? -21.75 6.355 11.664 1 79.5 104 SER A O 1
ATOM 791 N N . LYS A 1 105 ? -21 4.227 11.617 1 81.31 105 LYS A N 1
ATOM 792 C CA . LYS A 1 105 ? -21.672 3.91 12.875 1 81.31 105 LYS A CA 1
ATOM 793 C C . LYS A 1 105 ? -20.688 3.928 14.039 1 81.31 105 LYS A C 1
ATOM 795 O O . LYS A 1 105 ? -21.094 4.027 15.203 1 81.31 105 LYS A O 1
ATOM 800 N N . VAL A 1 106 ? -19.438 3.814 13.719 1 83.5 106 VAL A N 1
ATOM 801 C CA . VAL A 1 106 ? -18.422 3.859 14.766 1 83.5 106 VAL A CA 1
ATOM 802 C C . VAL A 1 106 ? -18.219 5.301 15.227 1 83.5 106 VAL A C 1
ATOM 804 O O . VAL A 1 106 ? -18.484 6.242 14.477 1 83.5 106 VAL A O 1
ATOM 807 N N . PRO A 1 107 ? -17.766 5.438 16.484 1 80.94 107 PRO A N 1
ATOM 808 C CA . PRO A 1 107 ? -17.5 6.797 16.953 1 80.94 107 PRO A CA 1
ATOM 809 C C . PRO A 1 107 ? -16.531 7.547 16.031 1 80.94 107 PRO A C 1
ATOM 811 O O . PRO A 1 107 ? -15.539 6.977 15.578 1 80.94 107 PRO A O 1
ATOM 814 N N . LEU A 1 108 ? -16.922 8.711 15.758 1 77 108 LEU A N 1
ATOM 815 C CA . LEU A 1 108 ? -16.125 9.531 14.852 1 77 108 LEU A CA 1
ATOM 816 C C . LEU A 1 108 ? -14.695 9.688 15.359 1 77 108 LEU A C 1
ATOM 818 O O . LEU A 1 108 ? -13.766 9.82 14.562 1 77 108 LEU A O 1
ATOM 822 N N . GLY A 1 109 ? -14.578 9.672 16.641 1 73.06 109 GLY A N 1
ATOM 823 C CA . GLY A 1 109 ? -13.25 9.797 17.219 1 73.06 109 GLY A CA 1
ATOM 824 C C . GLY A 1 109 ? -12.289 8.719 16.75 1 73.06 109 GLY A C 1
ATOM 825 O O . GLY A 1 109 ? -11.109 8.984 16.531 1 73.06 109 GLY A O 1
ATOM 826 N N . TYR A 1 110 ? -12.82 7.652 16.562 1 73.62 110 TYR A N 1
ATOM 827 C CA . TYR A 1 110 ? -12.008 6.535 16.109 1 73.62 110 TYR A CA 1
ATOM 828 C C . TYR A 1 110 ? -11.492 6.789 14.695 1 73.62 110 TYR A C 1
ATOM 830 O O . TYR A 1 110 ? -10.328 6.496 14.391 1 73.62 110 TYR A O 1
ATOM 838 N N . VAL A 1 111 ? -12.312 7.242 13.883 1 73.44 111 VAL A N 1
ATOM 839 C CA . VAL A 1 111 ? -11.969 7.48 12.484 1 73.44 111 VAL A CA 1
ATOM 840 C C . VAL A 1 111 ? -10.945 8.617 12.391 1 73.44 111 VAL A C 1
ATOM 842 O O . VAL A 1 111 ? -10.016 8.555 11.578 1 73.44 111 VAL A O 1
ATOM 845 N N . LEU A 1 112 ? -11.141 9.586 13.242 1 69.06 112 LEU A N 1
ATOM 846 C CA . LEU A 1 112 ? -10.266 10.75 13.227 1 69.06 112 LEU A CA 1
ATOM 847 C C . LEU A 1 112 ? -8.875 10.406 13.75 1 69.06 112 LEU A C 1
ATOM 849 O O . LEU A 1 112 ? -7.891 11.031 13.359 1 69.06 112 LEU A O 1
ATOM 853 N N . GLU A 1 113 ? -8.875 9.438 14.555 1 64.38 113 GLU A N 1
ATOM 854 C CA . GLU A 1 113 ? -7.602 9.055 15.156 1 64.38 113 GLU A CA 1
ATOM 855 C C . GLU A 1 113 ? -6.832 8.102 14.25 1 64.38 113 GLU A C 1
ATOM 857 O O . GLU A 1 113 ? -5.617 7.945 14.391 1 64.38 113 GLU A O 1
ATOM 862 N N . ASN A 1 114 ? -7.539 7.535 13.391 1 64.25 114 ASN A N 1
ATOM 863 C CA . ASN A 1 114 ? -6.863 6.66 12.445 1 64.25 114 ASN A CA 1
ATOM 864 C C . ASN A 1 114 ? -6.52 7.395 11.148 1 64.25 114 ASN A C 1
ATOM 866 O O . ASN A 1 114 ? -7.352 8.125 10.602 1 64.25 114 ASN A O 1
ATOM 870 N N . PRO A 1 115 ? -5.234 7.273 10.844 1 58.97 115 PRO A N 1
ATOM 871 C CA . PRO A 1 115 ? -4.852 7.926 9.594 1 58.97 115 PRO A CA 1
ATOM 872 C C . PRO A 1 115 ? -5.719 7.496 8.414 1 58.97 115 PRO A C 1
ATOM 874 O O . PRO A 1 115 ? -6.027 6.309 8.266 1 58.97 115 PRO A O 1
ATOM 877 N N . SER A 1 116 ? -6.219 8.352 7.684 1 66 116 SER A N 1
ATOM 878 C CA . SER A 1 116 ? -7.062 8.117 6.516 1 66 116 SER A CA 1
ATOM 879 C C . SER A 1 116 ? -6.422 7.121 5.559 1 66 116 SER A C 1
ATOM 881 O O . SER A 1 116 ? -7.109 6.297 4.961 1 66 116 SER A O 1
ATOM 883 N N . GLY A 1 117 ? -5.168 7.133 5.582 1 65.06 117 GLY A N 1
ATOM 884 C CA . GLY A 1 117 ? -4.453 6.219 4.703 1 65.06 117 GLY A CA 1
ATOM 885 C C . GLY A 1 117 ? -4.602 4.762 5.109 1 65.06 117 GLY A C 1
ATOM 886 O O . GLY A 1 117 ? -4.723 3.885 4.25 1 65.06 117 GLY A O 1
ATOM 887 N N . GLU A 1 118 ? -4.711 4.539 6.355 1 73.94 118 GLU A N 1
ATOM 888 C CA . GLU A 1 118 ? -4.82 3.168 6.848 1 73.94 118 GLU A CA 1
ATOM 889 C C . GLU A 1 118 ? -6.195 2.582 6.543 1 73.94 118 GLU A C 1
ATOM 891 O O . GLU A 1 118 ? -6.305 1.428 6.125 1 73.94 118 GLU A O 1
ATOM 896 N N . LEU A 1 119 ? -7.199 3.355 6.855 1 81.44 119 LEU A N 1
ATOM 897 C CA . LEU A 1 119 ? -8.555 2.896 6.574 1 81.44 119 LEU A CA 1
ATOM 898 C C . LEU A 1 119 ? -8.75 2.652 5.082 1 81.44 119 LEU A C 1
ATOM 900 O O . LEU A 1 119 ? -9.375 1.666 4.688 1 81.44 119 LEU A O 1
ATOM 904 N N . LYS A 1 120 ? -8.203 3.5 4.34 1 80.94 120 LYS A N 1
ATOM 905 C CA . LYS A 1 120 ? -8.258 3.318 2.893 1 80.94 120 LYS A CA 1
ATOM 906 C C . LYS A 1 120 ? -7.543 2.035 2.473 1 80.94 120 LYS A C 1
ATOM 908 O O . LYS A 1 120 ? -8.055 1.28 1.644 1 80.94 120 LYS A O 1
ATOM 913 N N . THR A 1 121 ? -6.387 1.778 2.996 1 77.06 121 THR A N 1
ATOM 914 C CA . THR A 1 121 ? -5.594 0.597 2.674 1 77.06 121 THR A CA 1
ATOM 915 C C . THR A 1 121 ? -6.363 -0.678 3.006 1 77.06 121 THR A C 1
ATOM 917 O O . THR A 1 121 ? -6.355 -1.635 2.229 1 77.06 121 THR A O 1
ATOM 920 N N . ILE A 1 122 ? -7.023 -0.658 4.051 1 82.75 122 ILE A N 1
ATOM 921 C CA . ILE A 1 122 ? -7.77 -1.845 4.457 1 82.75 122 ILE A CA 1
ATOM 922 C C . ILE A 1 122 ? -8.992 -2.02 3.555 1 82.75 122 ILE A C 1
ATOM 924 O O . ILE A 1 122 ? -9.25 -3.117 3.057 1 82.75 122 ILE A O 1
ATOM 928 N N . MET A 1 123 ? -9.648 -0.927 3.275 1 86.31 123 MET A N 1
ATOM 929 C CA . MET A 1 123 ? -10.898 -0.972 2.527 1 86.31 123 MET A CA 1
ATOM 930 C C . MET A 1 123 ? -10.648 -1.343 1.069 1 86.31 123 MET A C 1
ATOM 932 O O . MET A 1 123 ? -11.492 -1.988 0.437 1 86.31 123 MET A O 1
ATOM 936 N N . VAL A 1 124 ? -9.555 -0.961 0.589 1 84.94 124 VAL A N 1
ATOM 937 C CA . VAL A 1 124 ? -9.328 -1.152 -0.841 1 84.94 124 VAL A CA 1
ATOM 938 C C . VAL A 1 124 ? -8.336 -2.289 -1.062 1 84.94 124 VAL A C 1
ATOM 940 O O . VAL A 1 124 ? -8.703 -3.361 -1.543 1 84.94 124 VAL A O 1
ATOM 943 N N . ASP A 1 125 ? -7.125 -2.168 -0.501 1 80.56 125 ASP A N 1
ATOM 944 C CA . ASP A 1 125 ? -6.027 -3.074 -0.829 1 80.56 125 ASP A CA 1
ATOM 945 C C . ASP A 1 125 ? -6.172 -4.402 -0.089 1 80.56 125 ASP A C 1
ATOM 947 O O . ASP A 1 125 ? -6.023 -5.473 -0.686 1 80.56 125 ASP A O 1
ATOM 951 N N . THR A 1 126 ? -6.387 -4.293 1.175 1 82.31 126 THR A N 1
ATOM 952 C CA . THR A 1 126 ? -6.469 -5.5 1.989 1 82.31 126 THR A CA 1
ATOM 953 C C . THR A 1 126 ? -7.656 -6.359 1.562 1 82.31 126 THR A C 1
ATOM 955 O O . THR A 1 126 ? -7.527 -7.578 1.415 1 82.31 126 THR A O 1
ATOM 958 N N . VAL A 1 127 ? -8.742 -5.734 1.314 1 89 127 VAL A N 1
ATOM 959 C CA . VAL A 1 127 ? -9.945 -6.457 0.903 1 89 127 VAL A CA 1
ATOM 960 C C . VAL A 1 127 ? -9.727 -7.082 -0.472 1 89 127 VAL A C 1
ATOM 962 O O . VAL A 1 127 ? -10.188 -8.195 -0.734 1 89 127 VAL A O 1
ATOM 965 N N . GLU A 1 128 ? -9.008 -6.449 -1.292 1 87.69 128 GLU A N 1
ATOM 966 C CA . GLU A 1 128 ? -8.734 -6.938 -2.641 1 87.69 128 GLU A CA 1
ATOM 967 C C . GLU A 1 128 ? -7.918 -8.227 -2.609 1 87.69 128 GLU A C 1
ATOM 969 O O . GLU A 1 128 ? -8.07 -9.086 -3.475 1 87.69 128 GLU A O 1
ATOM 974 N N . LYS A 1 129 ? -7.09 -8.375 -1.641 1 83.75 129 LYS A N 1
ATOM 975 C CA . LYS A 1 129 ? -6.227 -9.547 -1.514 1 83.75 129 LYS A CA 1
ATOM 976 C C . LYS A 1 129 ? -7.047 -10.805 -1.247 1 83.75 129 LYS A C 1
ATOM 978 O O . LYS A 1 129 ? -6.562 -11.922 -1.439 1 83.75 129 LYS A O 1
ATOM 983 N N . LEU A 1 130 ? -8.305 -10.633 -0.864 1 87.06 130 LEU A N 1
ATOM 984 C CA . LEU A 1 130 ? -9.18 -11.773 -0.588 1 87.06 130 LEU A CA 1
ATOM 985 C C . LEU A 1 130 ? -9.719 -12.375 -1.883 1 87.06 130 LEU A C 1
ATOM 987 O O . LEU A 1 130 ? -10.242 -13.484 -1.885 1 87.06 130 LEU A O 1
ATOM 991 N N . GLU A 1 131 ? -9.531 -11.68 -2.932 1 88.12 131 GLU A N 1
ATOM 992 C CA . GLU A 1 131 ? -10.109 -12.109 -4.203 1 88.12 131 GLU A CA 1
ATOM 993 C C . GLU A 1 131 ? -9.539 -13.453 -4.645 1 88.12 131 GLU A C 1
ATOM 995 O O . GLU A 1 131 ? -10.289 -14.383 -4.93 1 88.12 131 GLU A O 1
ATOM 1000 N N . GLU A 1 132 ? -8.25 -13.555 -4.645 1 83.38 132 GLU A N 1
ATOM 1001 C CA . GLU A 1 132 ? -7.586 -14.742 -5.18 1 83.38 132 GLU A CA 1
ATOM 1002 C C . GLU A 1 132 ? -7.926 -15.984 -4.359 1 83.38 132 GLU A C 1
ATOM 1004 O O . GLU A 1 132 ? -8.328 -17 -4.91 1 83.38 132 GLU A O 1
ATOM 1009 N N . PRO A 1 133 ? -7.777 -15.906 -3.053 1 83.31 133 PRO A N 1
ATOM 1010 C CA . PRO A 1 133 ? -8.125 -17.094 -2.266 1 83.31 133 PRO A CA 1
ATOM 1011 C C . PRO A 1 133 ? -9.594 -17.5 -2.414 1 83.31 133 PRO A C 1
ATOM 1013 O O . PRO A 1 133 ? -9.906 -18.688 -2.477 1 83.31 133 PRO A O 1
ATOM 1016 N N . LEU A 1 134 ? -10.477 -16.578 -2.533 1 86.5 134 LEU A N 1
ATOM 1017 C CA . LEU A 1 134 ? -11.898 -16.875 -2.627 1 86.5 134 LEU A CA 1
ATOM 1018 C C . LEU A 1 134 ? -12.242 -17.438 -4.004 1 86.5 134 LEU A C 1
ATOM 1020 O O . LEU A 1 134 ? -13.031 -18.375 -4.117 1 86.5 134 LEU A O 1
ATOM 1024 N N . ALA A 1 135 ? -11.633 -16.859 -4.965 1 87.5 135 ALA A N 1
ATOM 1025 C CA . ALA A 1 135 ? -11.984 -17.219 -6.332 1 87.5 135 ALA A CA 1
ATOM 1026 C C . ALA A 1 135 ? -11.312 -18.516 -6.754 1 87.5 135 ALA A C 1
ATOM 1028 O O . ALA A 1 135 ? -11.859 -19.281 -7.551 1 87.5 135 ALA A O 1
ATOM 1029 N N . HIS A 1 136 ? -10.148 -18.719 -6.145 1 86.69 136 HIS A N 1
ATOM 1030 C CA . HIS A 1 136 ? -9.375 -19.828 -6.684 1 86.69 136 HIS A CA 1
ATOM 1031 C C . HIS A 1 136 ? -9.219 -20.938 -5.656 1 86.69 136 HIS A C 1
ATOM 1033 O O . HIS A 1 136 ? -9.297 -22.125 -5.996 1 86.69 136 HIS A O 1
ATOM 1039 N N . VAL A 1 137 ? -9.031 -20.688 -4.457 1 84.94 137 VAL A N 1
ATOM 1040 C CA . VAL A 1 137 ? -8.734 -21.703 -3.455 1 84.94 137 VAL A CA 1
ATOM 1041 C C . VAL A 1 137 ? -9.953 -22.609 -3.256 1 84.94 137 VAL A C 1
ATOM 1043 O O . VAL A 1 137 ? -9.844 -23.828 -3.287 1 84.94 137 VAL A O 1
ATOM 1046 N N . ILE A 1 138 ? -11.094 -22.078 -3.199 1 85.81 138 ILE A N 1
ATOM 1047 C CA . ILE A 1 138 ? -12.281 -22.844 -2.826 1 85.81 138 ILE A CA 1
ATOM 1048 C C . ILE A 1 138 ? -12.625 -23.828 -3.934 1 85.81 138 ILE A C 1
ATOM 1050 O O . ILE A 1 138 ? -12.68 -25.047 -3.699 1 85.81 138 ILE A O 1
ATOM 1054 N N . PRO A 1 139 ? -12.797 -23.375 -5.113 1 88.44 139 PRO A N 1
ATOM 1055 C CA . PRO A 1 139 ? -13.172 -24.359 -6.137 1 88.44 139 PRO A CA 1
ATOM 1056 C C . PRO A 1 139 ? -12 -25.25 -6.559 1 88.44 139 PRO A C 1
ATOM 1058 O O . PRO A 1 139 ? -12.156 -26.469 -6.672 1 88.44 139 PRO A O 1
ATOM 1061 N N . GLU A 1 140 ? -10.836 -24.672 -6.75 1 88.69 140 GLU A N 1
ATOM 1062 C CA . GLU A 1 140 ? -9.719 -25.391 -7.34 1 88.69 140 GLU A CA 1
ATOM 1063 C C . GLU A 1 140 ? -9.07 -26.328 -6.324 1 88.69 140 GLU A C 1
ATOM 1065 O O . GLU A 1 140 ? -8.664 -27.438 -6.668 1 88.69 140 GLU A O 1
ATOM 1070 N N . MET A 1 141 ? -8.922 -25.922 -5.145 1 87.19 141 MET A N 1
ATOM 1071 C CA . MET A 1 141 ? -8.352 -26.797 -4.137 1 87.19 141 MET A CA 1
ATOM 1072 C C . MET A 1 141 ? -9.25 -28.016 -3.902 1 87.19 141 MET A C 1
ATOM 1074 O O . MET A 1 141 ? -8.781 -29.141 -3.846 1 87.19 141 MET A O 1
ATOM 1078 N N . THR A 1 142 ? -10.57 -27.797 -3.83 1 87.81 142 THR A N 1
ATOM 1079 C CA . THR A 1 142 ? -11.523 -28.891 -3.6 1 87.81 142 THR A CA 1
ATOM 1080 C C . THR A 1 142 ? -11.516 -29.875 -4.762 1 87.81 142 THR A C 1
ATOM 1082 O O . THR A 1 142 ? -11.453 -31.078 -4.555 1 87.81 142 THR A O 1
ATOM 1085 N N . SER A 1 143 ? -11.531 -29.328 -5.891 1 92.44 143 SER A N 1
ATOM 1086 C CA . SER A 1 143 ? -11.578 -30.203 -7.062 1 92.44 143 SER A CA 1
ATOM 1087 C C . SER A 1 143 ? -10.273 -30.969 -7.23 1 92.44 143 SER A C 1
ATOM 1089 O O . SER A 1 143 ? -10.289 -32.156 -7.57 1 92.44 143 SER A O 1
ATOM 1091 N N . ASN A 1 144 ? -9.164 -30.312 -6.961 1 90.75 144 ASN A N 1
ATOM 1092 C CA . ASN A 1 144 ? -7.855 -30.922 -7.16 1 90.75 144 ASN A CA 1
ATOM 1093 C C . ASN A 1 144 ? -7.512 -31.891 -6.043 1 90.75 144 ASN A C 1
ATOM 1095 O O . ASN A 1 144 ? -6.578 -32.688 -6.172 1 90.75 144 ASN A O 1
ATOM 1099 N N . LEU A 1 145 ? -8.305 -31.969 -5.062 1 88.38 145 LEU A N 1
ATOM 1100 C CA . LEU A 1 145 ? -8.133 -32.969 -4.008 1 88.38 145 LEU A CA 1
ATOM 1101 C C . LEU A 1 145 ? -9.133 -34.094 -4.18 1 88.38 145 LEU A C 1
ATOM 1103 O O . LEU A 1 145 ? -8.789 -35.281 -3.959 1 88.38 145 LEU A O 1
ATOM 1107 N N . LEU A 1 146 ? -10.289 -33.812 -4.641 1 89.88 146 LEU A N 1
ATOM 1108 C CA . LEU A 1 146 ? -11.359 -34.812 -4.711 1 89.88 146 LEU A CA 1
ATOM 1109 C C . LEU A 1 146 ? -11.148 -35.75 -5.887 1 89.88 146 LEU A C 1
ATOM 1111 O O . LEU A 1 146 ? -11.328 -36.969 -5.75 1 89.88 146 LEU A O 1
ATOM 1115 N N . VAL A 1 147 ? -10.781 -35.219 -6.992 1 89.62 147 VAL A N 1
ATOM 1116 C CA . VAL A 1 147 ? -10.664 -36.062 -8.195 1 89.62 147 VAL A CA 1
ATOM 1117 C C . VAL A 1 147 ? -9.539 -37.062 -8.023 1 89.62 147 VAL A C 1
ATOM 1119 O O . VAL A 1 147 ? -9.711 -38.25 -8.32 1 89.62 147 VAL A O 1
ATOM 1122 N N . PRO A 1 148 ? -8.391 -36.625 -7.496 1 90.19 148 PRO A N 1
ATOM 1123 C CA . PRO A 1 148 ? -7.348 -37.625 -7.238 1 90.19 148 PRO A CA 1
ATOM 1124 C C . PRO A 1 148 ? -7.816 -38.75 -6.309 1 90.19 148 PRO A C 1
ATOM 1126 O O . PRO A 1 148 ? -7.375 -39.875 -6.445 1 90.19 148 PRO A O 1
ATOM 1129 N N . ILE A 1 149 ? -8.703 -38.469 -5.457 1 91.56 149 ILE A N 1
ATOM 1130 C CA . ILE A 1 149 ? -9.242 -39.5 -4.566 1 91.56 149 ILE A CA 1
ATOM 1131 C C . ILE A 1 149 ? -10 -40.531 -5.383 1 91.56 149 ILE A C 1
ATOM 1133 O O . ILE A 1 149 ? -9.867 -41.75 -5.141 1 91.56 149 ILE A O 1
ATOM 1137 N N . PHE A 1 150 ? -10.711 -40.125 -6.379 1 90.94 150 PHE A N 1
ATOM 1138 C CA . PHE A 1 150 ? -11.445 -41.031 -7.234 1 90.94 150 PHE A CA 1
ATOM 1139 C C . PHE A 1 150 ? -10.484 -41.875 -8.07 1 90.94 150 PHE A C 1
ATOM 1141 O O . PHE A 1 150 ? -10.727 -43.062 -8.289 1 90.94 150 PHE A O 1
ATOM 1148 N N . VAL A 1 151 ? -9.461 -41.25 -8.562 1 92.31 151 VAL A N 1
ATOM 1149 C CA . VAL A 1 151 ? -8.461 -41.969 -9.328 1 92.31 151 VAL A CA 1
ATOM 1150 C C . VAL A 1 151 ? -7.789 -43.031 -8.43 1 92.31 151 VAL A C 1
ATOM 1152 O O . VAL A 1 151 ? -7.527 -44.156 -8.859 1 92.31 151 VAL A O 1
ATOM 1155 N N . LEU A 1 152 ? -7.598 -42.625 -7.219 1 92.62 152 LEU A N 1
ATOM 1156 C CA . LEU A 1 152 ? -7.004 -43.562 -6.25 1 92.62 152 LEU A CA 1
ATOM 1157 C C . LEU A 1 152 ? -7.934 -44.719 -5.977 1 92.62 152 LEU A C 1
ATOM 1159 O O . LEU A 1 152 ? -7.477 -45.875 -5.859 1 92.62 152 LEU A O 1
ATOM 1163 N N . LEU A 1 153 ? -9.172 -44.531 -5.879 1 93.5 153 LEU A N 1
ATOM 1164 C CA . LEU A 1 153 ? -10.148 -45.594 -5.668 1 93.5 153 LEU A CA 1
ATOM 1165 C C . LEU A 1 153 ? -10.164 -46.562 -6.848 1 93.5 153 LEU A C 1
ATOM 1167 O O . LEU A 1 153 ? -10.289 -47.781 -6.664 1 93.5 153 LEU A O 1
ATOM 1171 N N . TYR A 1 154 ? -10.016 -46 -8.016 1 94.56 154 TYR A N 1
ATOM 1172 C CA . TYR A 1 154 ? -9.93 -46.844 -9.211 1 94.56 154 TYR A CA 1
ATOM 1173 C C . TYR A 1 154 ? -8.672 -47.688 -9.188 1 94.56 154 TYR A C 1
ATOM 1175 O O . TYR A 1 154 ? -8.703 -48.875 -9.562 1 94.56 154 TYR A O 1
ATOM 1183 N N . LEU A 1 155 ? -7.605 -47.156 -8.766 1 94.62 155 LEU A N 1
ATOM 1184 C CA . LEU A 1 155 ? -6.359 -47.906 -8.648 1 94.62 155 LEU A CA 1
ATOM 1185 C C . LEU A 1 155 ? -6.504 -49.031 -7.637 1 94.62 155 LEU A C 1
ATOM 1187 O O . LEU A 1 155 ? -5.953 -50.125 -7.836 1 94.62 155 LEU A O 1
ATOM 1191 N N . PHE A 1 156 ? -7.262 -48.781 -6.578 1 95.31 156 PHE A N 1
ATOM 1192 C CA . PHE A 1 156 ? -7.531 -49.844 -5.59 1 95.31 156 PHE A CA 1
ATOM 1193 C C . PHE A 1 156 ? -8.32 -50.969 -6.211 1 95.31 156 PHE A C 1
ATOM 1195 O O . PHE A 1 156 ? -8.117 -52.156 -5.863 1 95.31 156 PHE A O 1
ATOM 1202 N N . TYR A 1 157 ? -9.195 -50.562 -7.086 1 94.94 157 TYR A N 1
ATOM 1203 C CA . TYR A 1 157 ? -9.992 -51.562 -7.781 1 94.94 157 TYR A CA 1
ATOM 1204 C C . TYR A 1 157 ? -9.125 -52.438 -8.703 1 94.94 157 TYR A C 1
ATOM 1206 O O . TYR A 1 157 ? -9.328 -53.625 -8.812 1 94.94 157 TYR A O 1
ATOM 1214 N N . LEU A 1 158 ? -8.133 -51.844 -9.352 1 94.69 158 LEU A N 1
ATOM 1215 C CA . LEU A 1 158 ? -7.227 -52.562 -10.227 1 94.69 158 LEU A CA 1
ATOM 1216 C C . LEU A 1 158 ? -6.27 -53.438 -9.422 1 94.69 158 LEU A C 1
ATOM 1218 O O . LEU A 1 158 ? -6.207 -54.656 -9.633 1 94.69 158 LEU A O 1
ATOM 1222 N N . ASP A 1 159 ? -5.516 -52.844 -8.555 1 96.56 159 ASP A N 1
ATOM 1223 C CA . ASP A 1 159 ? -4.586 -53.531 -7.664 1 96.56 159 ASP A CA 1
ATOM 1224 C C . ASP A 1 159 ? -4.336 -52.719 -6.395 1 96.56 159 ASP A C 1
ATOM 1226 O O . ASP A 1 159 ? -3.748 -51.656 -6.445 1 96.56 159 ASP A O 1
ATOM 1230 N N . TRP A 1 160 ? -4.711 -53.25 -5.242 1 95.25 160 TRP A N 1
ATOM 1231 C CA . TRP A 1 160 ? -4.66 -52.531 -3.98 1 95.25 160 TRP A CA 1
ATOM 1232 C C . TRP A 1 160 ? -3.219 -52.25 -3.562 1 95.25 160 TRP A C 1
ATOM 1234 O O . TRP A 1 160 ? -2.932 -51.281 -2.889 1 95.25 160 TRP A O 1
ATOM 1244 N N . ARG A 1 161 ? -2.285 -53.094 -3.883 1 95.75 161 ARG A N 1
ATOM 1245 C CA . ARG A 1 161 ? -0.881 -52.906 -3.541 1 95.75 161 ARG A CA 1
ATOM 1246 C C . ARG A 1 161 ? -0.321 -51.656 -4.246 1 95.75 161 ARG A C 1
ATOM 1248 O O . ARG A 1 161 ? 0.318 -50.812 -3.617 1 95.75 161 ARG A O 1
ATOM 1255 N N . MET A 1 162 ? -0.685 -51.531 -5.617 1 95.31 162 MET A N 1
ATOM 1256 C CA . MET A 1 162 ? -0.218 -50.406 -6.41 1 95.31 162 MET A CA 1
ATOM 1257 C C . MET A 1 162 ? -0.843 -49.094 -5.922 1 95.31 162 MET A C 1
ATOM 1259 O O . MET A 1 162 ? -0.186 -48.062 -5.91 1 95.31 162 MET A O 1
ATOM 1263 N N . ALA A 1 163 ? -2.049 -49.188 -5.5 1 95.56 163 ALA A N 1
ATOM 1264 C CA . ALA A 1 163 ? -2.742 -48 -4.969 1 95.56 163 ALA A CA 1
ATOM 1265 C C . ALA A 1 163 ? -2.086 -47.531 -3.682 1 95.56 163 ALA A C 1
ATOM 1267 O O . ALA A 1 163 ? -1.857 -46.312 -3.512 1 95.56 163 ALA A O 1
ATOM 1268 N N . LEU A 1 164 ? -1.781 -48.344 -2.789 1 95.19 164 LEU A N 1
ATOM 1269 C CA . LEU A 1 164 ? -1.156 -48 -1.519 1 95.19 164 LEU A CA 1
ATOM 1270 C C . LEU A 1 164 ? 0.236 -47.438 -1.74 1 95.19 164 LEU A C 1
ATOM 1272 O O . LEU A 1 164 ? 0.63 -46.469 -1.062 1 95.19 164 LEU A O 1
ATOM 1276 N N . ILE A 1 165 ? 0.913 -48 -2.645 1 94.69 165 ILE A N 1
ATOM 1277 C CA . ILE A 1 165 ? 2.262 -47.531 -2.947 1 94.69 165 ILE A CA 1
ATOM 1278 C C . ILE A 1 165 ? 2.199 -46.094 -3.51 1 94.69 165 ILE A C 1
ATOM 1280 O O . ILE A 1 165 ? 3.07 -45.281 -3.227 1 94.69 165 ILE A O 1
ATOM 1284 N N . SER A 1 166 ? 1.164 -45.875 -4.352 1 92.62 166 SER A N 1
ATOM 1285 C CA . SER A 1 166 ? 1.003 -44.562 -4.922 1 92.62 166 SER A CA 1
ATOM 1286 C C . SER A 1 166 ? 0.733 -43.5 -3.834 1 92.62 166 SER A C 1
ATOM 1288 O O . SER A 1 166 ? 0.979 -42.312 -4.031 1 92.62 166 SER A O 1
ATOM 1290 N N . LEU A 1 167 ? 0.312 -43.906 -2.654 1 91.94 167 LEU A N 1
ATOM 1291 C CA . LEU A 1 167 ? -0.026 -43 -1.555 1 91.94 167 LEU A CA 1
ATOM 1292 C C . LEU A 1 167 ? 1.182 -42.781 -0.653 1 91.94 167 LEU A C 1
ATOM 1294 O O . LEU A 1 167 ? 1.178 -41.844 0.173 1 91.94 167 LEU A O 1
ATOM 1298 N N . VAL A 1 168 ? 2.182 -43.406 -0.831 1 92.38 168 VAL A N 1
ATOM 1299 C CA . VAL A 1 168 ? 3.338 -43.375 0.06 1 92.38 168 VAL A CA 1
ATOM 1300 C C . VAL A 1 168 ? 3.977 -42 0.011 1 92.38 168 VAL A C 1
ATOM 1302 O O . VAL A 1 168 ? 4.512 -41.5 1.014 1 92.38 168 VAL A O 1
ATOM 1305 N N . THR A 1 169 ? 3.875 -41.344 -1.104 1 90.5 169 THR A N 1
ATOM 1306 C CA . THR A 1 169 ? 4.535 -40.031 -1.263 1 90.5 169 THR A CA 1
ATOM 1307 C C . THR A 1 169 ? 3.867 -38.969 -0.396 1 90.5 169 THR A C 1
ATOM 1309 O O . THR A 1 169 ? 4.496 -38 -0.021 1 90.5 169 THR A O 1
ATOM 1312 N N . ILE A 1 170 ? 2.627 -39.188 -0.051 1 88.38 170 ILE A N 1
ATOM 1313 C CA . ILE A 1 170 ? 1.891 -38.188 0.727 1 88.38 170 ILE A CA 1
ATOM 1314 C C . ILE A 1 170 ? 2.424 -38.156 2.158 1 88.38 170 ILE A C 1
ATOM 1316 O O . ILE A 1 170 ? 2.852 -37.094 2.645 1 88.38 170 ILE A O 1
ATOM 1320 N N . PRO A 1 171 ? 2.439 -39.281 2.855 1 90.06 171 PRO A N 1
ATOM 1321 C CA . PRO A 1 171 ? 3.033 -39.25 4.191 1 90.06 171 PRO A CA 1
ATOM 1322 C C . PRO A 1 171 ? 4.508 -38.875 4.18 1 90.06 171 PRO A C 1
ATOM 1324 O O . PRO A 1 171 ? 4.992 -38.25 5.129 1 90.06 171 PRO A O 1
ATOM 1327 N N . MET A 1 172 ? 5.195 -39.188 3.166 1 90.94 172 MET A N 1
ATOM 1328 C CA . MET A 1 172 ? 6.59 -38.781 3.047 1 90.94 172 MET A CA 1
ATOM 1329 C C . MET A 1 172 ? 6.707 -37.281 2.945 1 90.94 172 MET A C 1
ATOM 1331 O O . MET A 1 172 ? 7.559 -36.656 3.596 1 90.94 172 MET A O 1
ATOM 1335 N N . GLY A 1 173 ? 5.887 -36.75 2.107 1 89.06 173 GLY A N 1
ATOM 1336 C CA . GLY A 1 173 ? 5.852 -35.281 2.01 1 89.06 173 GLY A CA 1
ATOM 1337 C C . GLY A 1 173 ? 5.48 -34.625 3.314 1 89.06 173 GLY A C 1
ATOM 1338 O O . GLY A 1 173 ? 6.066 -33.594 3.676 1 89.06 173 GLY A O 1
ATOM 1339 N N . MET A 1 174 ? 4.617 -35.156 4.051 1 87.56 174 MET A N 1
ATOM 1340 C CA . MET A 1 174 ? 4.195 -34.625 5.336 1 87.56 174 MET A CA 1
ATOM 1341 C C . MET A 1 174 ? 5.336 -34.656 6.348 1 87.56 174 MET A C 1
ATOM 1343 O O . MET A 1 174 ? 5.488 -33.75 7.156 1 87.56 174 MET A O 1
ATOM 1347 N N . LEU A 1 175 ? 6.012 -35.719 6.312 1 90.19 175 LEU A N 1
ATOM 1348 C CA . LEU A 1 175 ? 7.16 -35.844 7.199 1 90.19 175 LEU A CA 1
ATOM 1349 C C . LEU A 1 175 ? 8.219 -34.812 6.883 1 90.19 175 LEU A C 1
ATOM 1351 O O . LEU A 1 175 ? 8.773 -34.188 7.793 1 90.19 175 LEU A O 1
ATOM 1355 N N . LEU A 1 176 ? 8.492 -34.594 5.578 1 89.06 176 LEU A N 1
ATOM 1356 C CA . LEU A 1 176 ? 9.445 -33.562 5.172 1 89.06 176 LEU A CA 1
ATOM 1357 C C . LEU A 1 176 ? 8.945 -32.188 5.57 1 89.06 176 LEU A C 1
ATOM 1359 O O . LEU A 1 176 ? 9.734 -31.344 5.988 1 89.06 176 LEU A O 1
ATOM 1363 N N . TYR A 1 177 ? 7.695 -32 5.449 1 85.38 177 TYR A N 1
ATOM 1364 C CA . TYR A 1 177 ? 7.086 -30.734 5.797 1 85.38 177 TYR A CA 1
ATOM 1365 C C . TYR A 1 177 ? 7.246 -30.438 7.285 1 85.38 177 TYR A C 1
ATOM 1367 O O . TYR A 1 177 ? 7.516 -29.297 7.676 1 85.38 177 TYR A O 1
ATOM 1375 N N . LYS A 1 178 ? 7.102 -31.406 8.148 1 86.81 178 LYS A N 1
ATOM 1376 C CA . LYS A 1 178 ? 7.266 -31.25 9.586 1 86.81 178 LYS A CA 1
ATOM 1377 C C . LYS A 1 178 ? 8.703 -30.875 9.938 1 86.81 178 LYS A C 1
ATOM 1379 O O . LYS A 1 178 ? 8.938 -30.109 10.875 1 86.81 178 LYS A O 1
ATOM 1384 N N . LEU A 1 179 ? 9.609 -31.359 9.195 1 87.31 179 LEU A N 1
ATOM 1385 C CA . LEU A 1 179 ? 11.016 -31.062 9.438 1 87.31 179 LEU A CA 1
ATOM 1386 C C . LEU A 1 179 ? 11.336 -29.609 9.117 1 87.31 179 LEU A C 1
ATOM 1388 O O . LEU A 1 179 ? 12.195 -29 9.758 1 87.31 179 LEU A O 1
ATOM 1392 N N . ILE A 1 180 ? 10.648 -29.141 8.195 1 86.88 180 ILE A N 1
ATOM 1393 C CA . ILE A 1 180 ? 10.914 -27.766 7.75 1 86.88 180 ILE A CA 1
ATOM 1394 C C . ILE A 1 180 ? 10.266 -26.781 8.703 1 86.88 180 ILE A C 1
ATOM 1396 O O . ILE A 1 180 ? 10.75 -25.656 8.875 1 86.88 180 ILE A O 1
ATOM 1400 N N . MET A 1 181 ? 9.203 -27.156 9.281 1 84.19 181 MET A N 1
ATOM 1401 C CA . MET A 1 181 ? 8.352 -26.234 10.039 1 84.19 181 MET A CA 1
ATOM 1402 C C . MET A 1 181 ? 9.141 -25.578 11.164 1 84.19 181 MET A C 1
ATOM 1404 O O . MET A 1 181 ? 9.016 -24.359 11.375 1 84.19 181 MET A O 1
ATOM 1408 N N . LYS A 1 182 ? 9.961 -26.281 11.836 1 82.25 182 LYS A N 1
ATOM 1409 C CA . LYS A 1 182 ? 10.719 -25.703 12.938 1 82.25 182 LYS A CA 1
ATOM 1410 C C . LYS A 1 182 ? 11.68 -24.625 12.438 1 82.25 182 LYS A C 1
ATOM 1412 O O . LYS A 1 182 ? 11.719 -23.516 12.977 1 82.25 182 LYS A O 1
ATOM 1417 N N . LYS A 1 183 ? 12.469 -24.906 11.391 1 85 183 LYS A N 1
ATOM 1418 C CA . LYS A 1 183 ? 13.398 -23.953 10.812 1 85 183 LYS A CA 1
ATOM 1419 C C . LYS A 1 183 ? 12.656 -22.797 10.141 1 85 183 LYS A C 1
ATOM 1421 O O . LYS A 1 183 ? 13.086 -21.641 10.203 1 85 183 LYS A O 1
ATOM 1426 N N . TYR A 1 184 ? 11.547 -23.125 9.602 1 84.44 184 TYR A N 1
ATOM 1427 C CA . TYR A 1 184 ? 10.75 -22.125 8.891 1 84.44 184 TYR A CA 1
ATOM 1428 C C . TYR A 1 184 ? 10.281 -21.031 9.836 1 84.44 184 TYR A C 1
ATOM 1430 O O . TYR A 1 184 ? 10.445 -19.844 9.539 1 84.44 184 TYR A O 1
ATOM 1438 N N . VAL A 1 185 ? 9.852 -21.484 11.016 1 82.31 185 VAL A N 1
ATOM 1439 C CA . VAL A 1 185 ? 9.305 -20.531 11.977 1 82.31 185 VAL A CA 1
ATOM 1440 C C . VAL A 1 185 ? 10.414 -19.609 12.484 1 82.31 185 VAL A C 1
ATOM 1442 O O . VAL A 1 185 ? 10.234 -18.391 12.578 1 82.31 185 VAL A O 1
ATOM 1445 N N . TYR A 1 186 ? 11.516 -20.156 12.719 1 87.06 186 TYR A N 1
ATOM 1446 C CA . TYR A 1 186 ? 12.641 -19.406 13.266 1 87.06 186 TYR A CA 1
ATOM 1447 C C . TYR A 1 186 ? 13.156 -18.391 12.258 1 87.06 186 TYR A C 1
ATOM 1449 O O . TYR A 1 186 ? 13.242 -17.188 12.562 1 87.06 186 TYR A O 1
ATOM 1457 N N . TYR A 1 187 ? 13.469 -18.812 11.086 1 88.81 187 TYR A N 1
ATOM 1458 C CA . TYR A 1 187 ? 14.07 -17.938 10.094 1 88.81 187 TYR A CA 1
ATOM 1459 C C . TYR A 1 187 ? 13.039 -16.969 9.516 1 88.81 187 TYR A C 1
ATOM 1461 O O . TYR A 1 187 ? 13.383 -15.844 9.141 1 88.81 187 TYR A O 1
ATOM 1469 N N . TYR A 1 188 ? 11.867 -17.312 9.5 1 84.19 188 TYR A N 1
ATOM 1470 C CA . TYR A 1 188 ? 10.812 -16.438 9.016 1 84.19 188 TYR A CA 1
ATOM 1471 C C . TYR A 1 188 ? 10.602 -15.258 9.953 1 84.19 188 TYR A C 1
ATOM 1473 O O . TYR A 1 188 ? 10.406 -14.125 9.508 1 84.19 188 TYR A O 1
ATOM 1481 N N . LYS A 1 189 ? 10.641 -15.594 11.203 1 84.25 189 LYS A N 1
ATOM 1482 C CA . LYS A 1 189 ? 10.523 -14.531 12.195 1 84.25 189 LYS A CA 1
ATOM 1483 C C . LYS A 1 189 ? 11.633 -13.5 12.047 1 84.25 189 LYS A C 1
ATOM 1485 O O . LYS A 1 189 ? 11.391 -12.297 12.109 1 84.25 189 LYS A O 1
ATOM 1490 N N . LYS A 1 190 ? 12.75 -13.961 11.852 1 89.12 190 LYS A N 1
ATOM 1491 C CA . LYS A 1 190 ? 13.898 -13.07 11.672 1 89.12 190 LYS A CA 1
ATOM 1492 C C . LYS A 1 190 ? 13.75 -12.242 10.398 1 89.12 190 LYS A C 1
ATOM 1494 O O . LYS A 1 190 ? 14.109 -11.062 10.375 1 89.12 190 LYS A O 1
ATOM 1499 N N . TYR A 1 191 ? 13.234 -12.82 9.43 1 86.62 191 TYR A N 1
ATOM 1500 C CA . TYR A 1 191 ? 12.992 -12.164 8.148 1 86.62 191 TYR A CA 1
ATOM 1501 C C . TYR A 1 191 ? 11.961 -11.055 8.289 1 86.62 191 TYR A C 1
ATOM 1503 O O . TYR A 1 191 ? 12.164 -9.945 7.797 1 86.62 191 TYR A O 1
ATOM 1511 N N . VAL A 1 192 ? 11.008 -11.352 8.969 1 82.44 192 VAL A N 1
ATOM 1512 C CA . VAL A 1 192 ? 9.93 -10.383 9.156 1 82.44 192 VAL A CA 1
ATOM 1513 C C . VAL A 1 192 ? 10.422 -9.219 10.008 1 82.44 192 VAL A C 1
ATOM 1515 O O . VAL A 1 192 ? 10.148 -8.055 9.703 1 82.44 192 VAL A O 1
ATOM 1518 N N . GLN A 1 193 ? 11.156 -9.516 11.008 1 88 193 GLN A N 1
ATOM 1519 C CA . GLN A 1 193 ? 11.688 -8.484 11.891 1 88 193 GLN A CA 1
ATOM 1520 C C . GLN A 1 193 ? 12.648 -7.559 11.148 1 88 193 GLN A C 1
ATOM 1522 O O . GLN A 1 193 ? 12.594 -6.34 11.312 1 88 193 GLN A O 1
ATOM 1527 N N . ALA A 1 194 ? 13.492 -8.164 10.375 1 91 194 ALA A N 1
ATOM 1528 C CA . ALA A 1 194 ? 14.422 -7.363 9.586 1 91 194 ALA A CA 1
ATOM 1529 C C . ALA A 1 194 ? 13.68 -6.484 8.578 1 91 194 ALA A C 1
ATOM 1531 O O . ALA A 1 194 ? 14.062 -5.34 8.344 1 91 194 ALA A O 1
ATOM 1532 N N . GLY A 1 195 ? 12.664 -7.02 8.039 1 88 195 GLY A N 1
ATOM 1533 C CA . GLY A 1 195 ? 11.836 -6.254 7.125 1 88 195 GLY A CA 1
ATOM 1534 C C . GLY A 1 195 ? 11.141 -5.078 7.793 1 88 195 GLY A C 1
ATOM 1535 O O . GLY A 1 195 ? 11.086 -3.982 7.227 1 88 195 GLY A O 1
ATOM 1536 N N . ASN A 1 196 ? 10.719 -5.285 9.008 1 84.44 196 ASN A N 1
ATOM 1537 C CA . ASN A 1 196 ? 10.07 -4.223 9.773 1 84.44 196 ASN A CA 1
ATOM 1538 C C . ASN A 1 196 ? 11.047 -3.094 10.094 1 84.44 196 ASN A C 1
ATOM 1540 O O . ASN A 1 196 ? 10.688 -1.917 10.016 1 84.44 196 ASN A O 1
ATOM 1544 N N . VAL A 1 197 ? 12.141 -3.467 10.477 1 88.5 197 VAL A N 1
ATOM 1545 C CA . VAL A 1 197 ? 13.172 -2.482 10.789 1 88.5 197 VAL A CA 1
ATOM 1546 C C . VAL A 1 197 ? 13.523 -1.68 9.539 1 88.5 197 VAL A C 1
ATOM 1548 O O . VAL A 1 197 ? 13.656 -0.456 9.594 1 88.5 197 VAL A O 1
ATOM 1551 N N . MET A 1 198 ? 13.664 -2.342 8.453 1 89.06 198 MET A N 1
ATOM 1552 C CA . MET A 1 198 ? 13.961 -1.664 7.195 1 89.06 198 MET A CA 1
ATOM 1553 C C . MET A 1 198 ? 12.844 -0.691 6.828 1 89.06 198 MET A C 1
ATOM 1555 O O . MET A 1 198 ? 13.109 0.441 6.422 1 89.06 198 MET A O 1
ATOM 1559 N N . ASN A 1 199 ? 11.656 -1.13 7.02 1 83.75 199 ASN A N 1
ATOM 1560 C CA . ASN A 1 199 ? 10.5 -0.285 6.727 1 83.75 199 ASN A CA 1
ATOM 1561 C C . ASN A 1 199 ? 10.492 0.972 7.59 1 83.75 199 ASN A C 1
ATOM 1563 O O . ASN A 1 199 ? 10.234 2.07 7.098 1 83.75 199 ASN A O 1
ATOM 1567 N N . SER A 1 200 ? 10.75 0.785 8.781 1 82.88 200 SER A N 1
ATOM 1568 C CA . SER A 1 200 ? 10.781 1.911 9.703 1 82.88 200 SER A CA 1
ATOM 1569 C C . SER A 1 200 ? 11.898 2.887 9.344 1 82.88 200 SER A C 1
ATOM 1571 O O . SER A 1 200 ? 11.711 4.102 9.422 1 82.88 200 SER A O 1
ATOM 1573 N N . ASN A 1 201 ? 12.992 2.342 8.992 1 86.94 201 ASN A N 1
ATOM 1574 C CA . ASN A 1 201 ? 14.133 3.186 8.656 1 86.94 201 ASN A CA 1
ATOM 1575 C C . ASN A 1 201 ? 13.906 3.949 7.355 1 86.94 201 ASN A C 1
ATOM 1577 O O . ASN A 1 201 ? 14.383 5.074 7.199 1 86.94 201 ASN A O 1
ATOM 1581 N N . VAL A 1 202 ? 13.219 3.354 6.48 1 85.06 202 VAL A N 1
ATOM 1582 C CA . VAL A 1 202 ? 12.891 4.031 5.23 1 85.06 202 VAL A CA 1
ATOM 1583 C C . VAL A 1 202 ? 11.969 5.215 5.512 1 85.06 202 VAL A C 1
ATOM 1585 O O . VAL A 1 202 ? 12.148 6.297 4.949 1 85.06 202 VAL A O 1
ATOM 1588 N N . VAL A 1 203 ? 11.031 4.98 6.352 1 78.81 203 VAL A N 1
ATOM 1589 C CA . VAL A 1 203 ? 10.094 6.039 6.711 1 78.81 203 VAL A CA 1
ATOM 1590 C C . VAL A 1 203 ? 10.844 7.191 7.379 1 78.81 203 VAL A C 1
ATOM 1592 O O . VAL A 1 203 ? 10.609 8.359 7.062 1 78.81 203 VAL A O 1
ATOM 1595 N N . GLU A 1 204 ? 11.68 6.848 8.219 1 82.81 204 GLU A N 1
ATOM 1596 C CA . GLU A 1 204 ? 12.484 7.855 8.898 1 82.81 204 GLU A CA 1
ATOM 1597 C C . GLU A 1 204 ? 13.375 8.609 7.91 1 82.81 204 GLU A C 1
ATOM 1599 O O . GLU A 1 204 ? 13.523 9.828 8.008 1 82.81 204 GLU A O 1
ATOM 1604 N N . TYR A 1 205 ? 13.977 7.871 7.043 1 84.75 205 TYR A N 1
ATOM 1605 C CA . TYR A 1 205 ? 14.867 8.469 6.059 1 84.75 205 TYR A CA 1
ATOM 1606 C C . TYR A 1 205 ? 14.117 9.438 5.148 1 84.75 205 TYR A C 1
ATOM 1608 O O . TYR A 1 205 ? 14.586 10.547 4.898 1 84.75 205 TYR A O 1
ATOM 1616 N N . VAL A 1 206 ? 12.992 9.086 4.738 1 81.44 206 VAL A N 1
ATOM 1617 C CA . VAL A 1 206 ? 12.211 9.883 3.805 1 81.44 206 VAL A CA 1
ATOM 1618 C C . VAL A 1 206 ? 11.625 11.102 4.527 1 81.44 206 VAL A C 1
ATOM 1620 O O . VAL A 1 206 ? 11.688 12.219 4.016 1 81.44 206 VAL A O 1
ATOM 1623 N N . ASN A 1 207 ? 11.133 10.891 5.676 1 77.69 207 ASN A N 1
ATOM 1624 C CA . ASN A 1 207 ? 10.555 11.992 6.438 1 77.69 207 ASN A CA 1
ATOM 1625 C C . ASN A 1 207 ? 11.625 12.961 6.922 1 77.69 207 ASN A C 1
ATOM 1627 O O . ASN A 1 207 ? 11.352 14.148 7.098 1 77.69 207 ASN A O 1
ATOM 1631 N N . GLY A 1 208 ? 12.773 12.461 7.172 1 79.56 208 GLY A N 1
ATOM 1632 C CA . GLY A 1 208 ? 13.844 13.273 7.723 1 79.56 208 GLY A CA 1
ATOM 1633 C C . GLY A 1 208 ? 14.766 13.844 6.66 1 79.56 208 GLY A C 1
ATOM 1634 O O . GLY A 1 208 ? 15.797 14.453 6.98 1 79.56 208 GLY A O 1
ATOM 1635 N N . ILE A 1 209 ? 14.422 13.711 5.438 1 81.12 209 ILE A N 1
ATOM 1636 C CA . ILE A 1 209 ? 15.328 14.07 4.352 1 81.12 209 ILE A CA 1
ATOM 1637 C C . ILE A 1 209 ? 15.633 15.57 4.406 1 81.12 209 ILE A C 1
ATOM 1639 O O . ILE A 1 209 ? 16.734 15.992 4.082 1 81.12 209 ILE A O 1
ATOM 1643 N N . GLU A 1 210 ? 14.664 16.375 4.758 1 78.94 210 GLU A N 1
ATOM 1644 C CA . GLU A 1 210 ? 14.883 17.812 4.883 1 78.94 210 GLU A CA 1
ATOM 1645 C C . GLU A 1 210 ? 15.945 18.125 5.938 1 78.94 210 GLU A C 1
ATOM 1647 O O . GLU A 1 210 ? 16.844 18.922 5.699 1 78.94 210 GLU A O 1
ATOM 1652 N N . ALA A 1 211 ? 15.719 17.484 7.055 1 78.69 211 ALA A N 1
ATOM 1653 C CA . ALA A 1 211 ? 16.688 17.672 8.133 1 78.69 211 ALA A CA 1
ATOM 1654 C C . ALA A 1 211 ? 18.062 17.141 7.742 1 78.69 211 ALA A C 1
ATOM 1656 O O . ALA A 1 211 ? 19.078 17.719 8.078 1 78.69 211 ALA A O 1
ATOM 1657 N N . ILE A 1 212 ? 18.109 16.094 7.047 1 81.5 212 ILE A N 1
ATOM 1658 C CA . ILE A 1 212 ? 19.359 15.438 6.645 1 81.5 212 ILE A CA 1
ATOM 1659 C C . ILE A 1 212 ? 20.141 16.359 5.715 1 81.5 212 ILE A C 1
ATOM 1661 O O . ILE A 1 212 ? 21.359 16.531 5.879 1 81.5 212 ILE A O 1
ATOM 1665 N N . LYS A 1 213 ? 19.453 16.938 4.867 1 77.88 213 LYS A N 1
ATOM 1666 C CA . LYS A 1 213 ? 20.094 17.828 3.906 1 77.88 213 LYS A CA 1
ATOM 1667 C C . LYS A 1 213 ? 20.453 19.172 4.543 1 77.88 213 LYS A C 1
ATOM 1669 O O . LYS A 1 213 ? 21.516 19.719 4.285 1 77.88 213 LYS A O 1
ATOM 1674 N N . ALA A 1 214 ? 19.531 19.656 5.332 1 77.19 214 ALA A N 1
ATOM 1675 C CA . ALA A 1 214 ? 19.719 20.969 5.961 1 77.19 214 ALA A CA 1
ATOM 1676 C C . ALA A 1 214 ? 20.891 20.938 6.934 1 77.19 214 ALA A C 1
ATOM 1678 O O . ALA A 1 214 ? 21.578 21.953 7.102 1 77.19 214 ALA A O 1
ATOM 1679 N N . PHE A 1 215 ? 21.203 19.75 7.473 1 78.56 215 PHE A N 1
ATOM 1680 C CA . PHE A 1 215 ? 22.234 19.688 8.5 1 78.56 215 PHE A CA 1
ATOM 1681 C C . PHE A 1 215 ? 23.391 18.797 8.039 1 78.56 215 PHE A C 1
ATOM 1683 O O . PHE A 1 215 ? 24.234 18.406 8.852 1 78.56 215 PHE A O 1
ATOM 1690 N N . ASN A 1 216 ? 23.438 18.453 6.848 1 73 216 ASN A N 1
ATOM 1691 C CA . ASN A 1 216 ? 24.531 17.703 6.223 1 73 216 ASN A CA 1
ATOM 1692 C C . ASN A 1 216 ? 24.781 16.375 6.926 1 73 216 ASN A C 1
ATOM 1694 O O . ASN A 1 216 ? 25.922 16.047 7.238 1 73 216 ASN A O 1
ATOM 1698 N N . GLN A 1 217 ? 23.75 15.797 7.375 1 69.06 217 GLN A N 1
ATOM 1699 C CA . GLN A 1 217 ? 23.859 14.5 8.023 1 69.06 217 GLN A CA 1
ATOM 1700 C C . GLN A 1 217 ? 23.547 13.367 7.055 1 69.06 217 GLN A C 1
ATOM 1702 O O . GLN A 1 217 ? 22.906 12.383 7.43 1 69.06 217 GLN A O 1
ATOM 1707 N N . SER A 1 218 ? 23.844 13.531 5.922 1 68.19 218 SER A N 1
ATOM 1708 C CA . SER A 1 218 ? 23.469 12.586 4.879 1 68.19 218 SER A CA 1
ATOM 1709 C C . SER A 1 218 ? 24.156 11.242 5.066 1 68.19 218 SER A C 1
ATOM 1711 O O . SER A 1 218 ? 23.547 10.188 4.906 1 68.19 218 SER A O 1
ATOM 1713 N N . SER A 1 219 ? 25.359 11.234 5.613 1 71.19 219 SER A N 1
ATOM 1714 C CA . SER A 1 219 ? 26.141 10.008 5.664 1 71.19 219 SER A CA 1
ATOM 1715 C C . SER A 1 219 ? 25.641 9.078 6.762 1 71.19 219 SER A C 1
ATOM 1717 O O . SER A 1 219 ? 25.484 7.875 6.539 1 71.19 219 SER A O 1
ATOM 1719 N N . THR A 1 220 ? 25.281 9.633 7.867 1 74.56 220 THR A N 1
ATOM 1720 C CA . THR A 1 220 ? 24.875 8.805 8.992 1 74.56 220 THR A CA 1
ATOM 1721 C C . THR A 1 220 ? 23.484 8.203 8.742 1 74.56 220 THR A C 1
ATOM 1723 O O . THR A 1 220 ? 23.281 7.008 8.953 1 74.56 220 THR A O 1
ATOM 1726 N N . SER A 1 221 ? 22.594 9.039 8.344 1 78.56 221 SER A N 1
ATOM 1727 C CA . SER A 1 221 ? 21.234 8.578 8.094 1 78.56 221 SER A CA 1
ATOM 1728 C C . SER A 1 221 ? 21.188 7.609 6.914 1 78.56 221 SER A C 1
ATOM 1730 O O . SER A 1 221 ? 20.453 6.625 6.941 1 78.56 221 SER A O 1
ATOM 1732 N N . TYR A 1 222 ? 22.031 7.934 6.012 1 81.12 222 TYR A N 1
ATOM 1733 C CA . TYR A 1 222 ? 22.141 7.051 4.855 1 81.12 222 TYR A CA 1
ATOM 1734 C C . TYR A 1 222 ? 22.703 5.691 5.258 1 81.12 222 TYR A C 1
ATOM 1736 O O . TYR A 1 222 ? 22.219 4.652 4.793 1 81.12 222 TYR A O 1
ATOM 1744 N N . LYS A 1 223 ? 23.656 5.695 6.09 1 84.75 223 LYS A N 1
ATOM 1745 C CA . LYS A 1 223 ? 24.281 4.449 6.535 1 84.75 223 LYS A CA 1
ATOM 1746 C C . LYS A 1 223 ? 23.312 3.604 7.344 1 84.75 223 LYS A C 1
ATOM 1748 O O . LYS A 1 223 ? 23.25 2.383 7.18 1 84.75 223 LYS A O 1
ATOM 1753 N N . LYS A 1 224 ? 22.578 4.305 8.164 1 86.44 224 LYS A N 1
ATOM 1754 C CA . LYS A 1 224 ? 21.578 3.596 8.945 1 86.44 224 LYS A CA 1
ATOM 1755 C C . LYS A 1 224 ? 20.562 2.9 8.039 1 86.44 224 LYS A C 1
ATOM 1757 O O . LYS A 1 224 ? 20.203 1.741 8.266 1 86.44 224 LYS A O 1
ATOM 1762 N N . TYR A 1 225 ? 20.141 3.59 7.066 1 87.94 225 TYR A N 1
ATOM 1763 C CA . TYR A 1 225 ? 19.203 3.029 6.105 1 87.94 225 TYR A CA 1
ATOM 1764 C C . TYR A 1 225 ? 19.844 1.903 5.305 1 87.94 225 TYR A C 1
ATOM 1766 O O . TYR A 1 225 ? 19.281 0.814 5.188 1 87.94 225 TYR A O 1
ATOM 1774 N N . SER A 1 226 ? 21 2.125 4.781 1 89.94 226 SER A N 1
ATOM 1775 C CA . SER A 1 226 ? 21.688 1.14 3.959 1 89.94 226 SER A CA 1
ATOM 1776 C C . SER A 1 226 ? 21.984 -0.135 4.746 1 89.94 226 SER A C 1
ATOM 1778 O O . SER A 1 226 ? 21.859 -1.24 4.211 1 89.94 226 SER A O 1
ATOM 1780 N N . ASP A 1 227 ? 22.312 0.029 6.012 1 92.44 227 ASP A N 1
ATOM 1781 C CA . ASP A 1 227 ? 22.562 -1.124 6.867 1 92.44 227 ASP A CA 1
ATOM 1782 C C . ASP A 1 227 ? 21.297 -1.949 7.074 1 92.44 227 ASP A C 1
ATOM 1784 O O . ASP A 1 227 ? 21.344 -3.18 7.105 1 92.44 227 ASP A O 1
ATOM 1788 N N . SER A 1 228 ? 20.234 -1.264 7.207 1 92.62 228 SER A N 1
ATOM 1789 C CA . SER A 1 228 ? 18.969 -1.971 7.414 1 92.62 228 SER A CA 1
ATOM 1790 C C . SER A 1 228 ? 18.562 -2.752 6.168 1 92.62 228 SER A C 1
ATOM 1792 O O . SER A 1 228 ? 18 -3.846 6.27 1 92.62 228 SER A O 1
ATOM 1794 N N . VAL A 1 229 ? 18.828 -2.201 5.039 1 92.31 229 VAL A N 1
ATOM 1795 C CA . VAL A 1 229 ? 18.547 -2.875 3.775 1 92.31 229 VAL A CA 1
ATOM 1796 C C . VAL A 1 229 ? 19.422 -4.109 3.635 1 92.31 229 VAL A C 1
ATOM 1798 O O . VAL A 1 229 ? 18.953 -5.172 3.211 1 92.31 229 VAL A O 1
ATOM 1801 N N . GLU A 1 230 ? 20.688 -3.957 4.016 1 92.94 230 GLU A N 1
ATOM 1802 C CA . GLU A 1 230 ? 21.625 -5.074 3.963 1 92.94 230 GLU A CA 1
ATOM 1803 C C . GLU A 1 230 ? 21.234 -6.172 4.945 1 92.94 230 GLU A C 1
ATOM 1805 O O . GLU A 1 230 ? 21.312 -7.359 4.625 1 92.94 230 GLU A O 1
ATOM 1810 N N . ASN A 1 231 ? 20.844 -5.738 6.066 1 93.62 231 ASN A N 1
ATOM 1811 C CA . ASN A 1 231 ? 20.406 -6.703 7.07 1 93.62 231 ASN A CA 1
ATOM 1812 C C . ASN A 1 231 ? 19.172 -7.469 6.609 1 93.62 231 ASN A C 1
ATOM 1814 O O . ASN A 1 231 ? 19.031 -8.656 6.887 1 93.62 231 ASN A O 1
ATOM 1818 N N . ASN A 1 232 ? 18.25 -6.777 5.98 1 92.62 232 ASN A N 1
ATOM 1819 C CA . ASN A 1 232 ? 17.078 -7.434 5.43 1 92.62 232 ASN A CA 1
ATOM 1820 C C . ASN A 1 232 ? 17.453 -8.453 4.355 1 92.62 232 ASN A C 1
ATOM 1822 O O . ASN A 1 232 ? 16.906 -9.555 4.324 1 92.62 232 ASN A O 1
ATOM 1826 N N . CYS A 1 233 ? 18.344 -8.086 3.498 1 91.19 233 CYS A N 1
ATOM 1827 C CA . CYS A 1 233 ? 18.828 -8.984 2.453 1 91.19 233 CYS A CA 1
ATOM 1828 C C . CYS A 1 233 ? 19.469 -10.234 3.055 1 91.19 233 CYS A C 1
ATOM 1830 O O . CYS A 1 233 ? 19.203 -11.344 2.6 1 91.19 233 CYS A O 1
ATOM 1832 N N . ASP A 1 234 ? 20.203 -10.062 4.105 1 93.19 234 ASP A N 1
ATOM 1833 C CA . ASP A 1 234 ? 20.875 -11.18 4.758 1 93.19 234 ASP A CA 1
ATOM 1834 C C . ASP A 1 234 ? 19.875 -12.109 5.434 1 93.19 234 ASP A C 1
ATOM 1836 O O . ASP A 1 234 ? 20.016 -13.328 5.375 1 93.19 234 ASP A O 1
ATOM 1840 N N . ALA A 1 235 ? 18.922 -11.492 6.043 1 92.12 235 ALA A N 1
ATOM 1841 C CA . ALA A 1 235 ? 17.906 -12.281 6.738 1 92.12 235 ALA A CA 1
ATOM 1842 C C . ALA A 1 235 ? 17.094 -13.109 5.754 1 92.12 235 ALA A C 1
ATOM 1844 O O . ALA A 1 235 ? 16.812 -14.289 6 1 92.12 235 ALA A O 1
ATOM 1845 N N . VAL A 1 236 ? 16.703 -12.57 4.648 1 89.19 236 VAL A N 1
ATOM 1846 C CA . VAL A 1 236 ? 15.898 -13.273 3.656 1 89.19 236 VAL A CA 1
ATOM 1847 C C . VAL A 1 236 ? 16.734 -14.375 3.004 1 89.19 236 VAL A C 1
ATOM 1849 O O . VAL A 1 236 ? 16.234 -15.484 2.783 1 89.19 236 VAL A O 1
ATOM 1852 N N . THR A 1 237 ? 17.984 -14.039 2.654 1 88.88 237 THR A N 1
ATOM 1853 C CA . THR A 1 237 ? 18.875 -15.039 2.059 1 88.88 237 THR A CA 1
ATOM 1854 C C . THR A 1 237 ? 19.094 -16.203 3.014 1 88.88 237 THR A C 1
ATOM 1856 O O . THR A 1 237 ? 19.109 -17.359 2.59 1 88.88 237 THR A O 1
ATOM 1859 N N . ALA A 1 238 ? 19.219 -15.906 4.258 1 90.25 238 ALA A N 1
ATOM 1860 C CA . ALA A 1 238 ? 19.359 -16.953 5.258 1 90.25 238 ALA A CA 1
ATOM 1861 C C . ALA A 1 238 ? 18.094 -17.812 5.348 1 90.25 238 ALA A C 1
ATOM 1863 O O . ALA A 1 238 ? 18.172 -19.031 5.52 1 90.25 238 ALA A O 1
ATOM 1864 N N . PHE A 1 239 ? 16.969 -17.219 5.223 1 87.44 239 PHE A N 1
ATOM 1865 C CA . PHE A 1 239 ? 15.688 -17.922 5.25 1 87.44 239 PHE A CA 1
ATOM 1866 C C . PHE A 1 239 ? 15.586 -18.906 4.094 1 87.44 239 PHE A C 1
ATOM 1868 O O . PHE A 1 239 ? 15.305 -20.078 4.301 1 87.44 239 PHE A O 1
ATOM 1875 N N . PHE A 1 240 ? 15.898 -18.438 2.951 1 84.31 240 PHE A N 1
ATOM 1876 C CA . PHE A 1 240 ? 15.781 -19.281 1.768 1 84.31 240 PHE A CA 1
ATOM 1877 C C . PHE A 1 240 ? 16.844 -20.375 1.78 1 84.31 240 PHE A C 1
ATOM 1879 O O . PHE A 1 240 ? 16.547 -21.531 1.486 1 84.31 240 PHE A O 1
ATOM 1886 N N . LYS A 1 241 ? 18.062 -20.031 2.16 1 86.19 241 LYS A N 1
ATOM 1887 C CA . LYS A 1 241 ? 19.156 -21 2.189 1 86.19 241 LYS A CA 1
ATOM 1888 C C . LYS A 1 241 ? 18.828 -22.156 3.131 1 86.19 241 LYS A C 1
ATOM 1890 O O . LYS A 1 241 ? 19.172 -23.297 2.848 1 86.19 241 LYS A O 1
ATOM 1895 N N . ASN A 1 242 ? 18.062 -21.891 4.18 1 87.25 242 ASN A N 1
ATOM 1896 C CA . ASN A 1 242 ? 17.859 -22.906 5.211 1 87.25 242 ASN A CA 1
ATOM 1897 C C . ASN A 1 242 ? 16.531 -23.641 5.023 1 87.25 242 ASN A C 1
ATOM 1899 O O . ASN A 1 242 ? 16.312 -24.703 5.598 1 87.25 242 ASN A O 1
ATOM 1903 N N . THR A 1 243 ? 15.672 -23.141 4.211 1 87 243 THR A N 1
ATOM 1904 C CA . THR A 1 243 ? 14.344 -23.734 4.148 1 87 243 THR A CA 1
ATOM 1905 C C . THR A 1 243 ? 14.047 -24.266 2.744 1 87 243 THR A C 1
ATOM 1907 O O . THR A 1 243 ? 13.25 -25.188 2.574 1 87 243 THR A O 1
ATOM 1910 N N . LEU A 1 244 ? 14.664 -23.719 1.791 1 85.75 244 LEU A N 1
ATOM 1911 C CA . LEU A 1 244 ? 14.258 -23.938 0.406 1 85.75 244 LEU A CA 1
ATOM 1912 C C . LEU A 1 244 ? 14.484 -25.391 -0.001 1 85.75 244 LEU A C 1
ATOM 1914 O O . LEU A 1 244 ? 13.68 -25.969 -0.737 1 85.75 244 LEU A O 1
ATOM 1918 N N . PHE A 1 245 ? 15.594 -26 0.48 1 86.12 245 PHE A N 1
ATOM 1919 C CA . PHE A 1 245 ? 15.875 -27.375 0.084 1 86.12 245 PHE A CA 1
ATOM 1920 C C . PHE A 1 245 ? 14.75 -28.312 0.512 1 86.12 245 PHE A C 1
ATOM 1922 O O . PHE A 1 245 ? 14.234 -29.078 -0.301 1 86.12 245 PHE A O 1
ATOM 1929 N N . LEU A 1 246 ? 14.391 -28.234 1.719 1 86.44 246 LEU A N 1
ATOM 1930 C CA . LEU A 1 246 ? 13.344 -29.109 2.238 1 86.44 246 LEU A CA 1
ATOM 1931 C C . LEU A 1 246 ? 11.984 -28.734 1.646 1 86.44 246 LEU A C 1
ATOM 1933 O O . LEU A 1 246 ? 11.156 -29.609 1.396 1 86.44 246 LEU A O 1
ATOM 1937 N N . TYR A 1 247 ? 11.828 -27.5 1.382 1 86.62 247 TYR A N 1
ATOM 1938 C CA . TYR A 1 247 ? 10.594 -27.047 0.748 1 86.62 247 TYR A CA 1
ATOM 1939 C C . TYR A 1 247 ? 10.477 -27.609 -0.666 1 86.62 247 TYR A C 1
ATOM 1941 O O . TYR A 1 247 ? 9.414 -28.109 -1.055 1 86.62 247 TYR A O 1
ATOM 1949 N N . THR A 1 248 ? 11.555 -27.531 -1.394 1 87.31 248 THR A N 1
ATOM 1950 C CA . THR A 1 248 ? 11.578 -28.062 -2.754 1 87.31 248 THR A CA 1
ATOM 1951 C C . THR A 1 248 ? 11.367 -29.578 -2.75 1 87.31 248 THR A C 1
ATOM 1953 O O . THR A 1 248 ? 10.664 -30.109 -3.613 1 87.31 248 THR A O 1
ATOM 1956 N N . ALA A 1 249 ? 11.922 -30.172 -1.728 1 88.88 249 ALA A N 1
ATOM 1957 C CA . ALA A 1 249 ? 11.727 -31.609 -1.604 1 88.88 249 ALA A CA 1
ATOM 1958 C C . ALA A 1 249 ? 10.258 -31.953 -1.379 1 88.88 249 ALA A C 1
ATOM 1960 O O . ALA A 1 249 ? 9.734 -32.875 -1.982 1 88.88 249 ALA A O 1
ATOM 1961 N N . VAL A 1 250 ? 9.641 -31.234 -0.61 1 87.38 250 VAL A N 1
ATOM 1962 C CA . VAL A 1 250 ? 8.227 -31.469 -0.331 1 87.38 250 VAL A CA 1
ATOM 1963 C C . VAL A 1 250 ? 7.402 -31.25 -1.602 1 87.38 250 VAL A C 1
ATOM 1965 O O . VAL A 1 250 ? 6.543 -32.062 -1.938 1 87.38 250 VAL A O 1
ATOM 1968 N N . MET A 1 251 ? 7.715 -30.281 -2.389 1 85.88 251 MET A N 1
ATOM 1969 C CA . MET A 1 251 ? 6.934 -29.891 -3.557 1 85.88 251 MET A CA 1
ATOM 1970 C C . MET A 1 251 ? 7.105 -30.891 -4.691 1 85.88 251 MET A C 1
ATOM 1972 O O . MET A 1 251 ? 6.191 -31.094 -5.496 1 85.88 251 MET A O 1
ATOM 1976 N N . TYR A 1 252 ? 8.227 -31.562 -4.699 1 85.69 252 TYR A N 1
ATOM 1977 C CA . TYR A 1 252 ? 8.484 -32.438 -5.824 1 85.69 252 TYR A CA 1
ATOM 1978 C C . TYR A 1 252 ? 8.227 -33.906 -5.449 1 85.69 252 TYR A C 1
ATOM 1980 O O . TYR A 1 252 ? 7.852 -34.719 -6.297 1 85.69 252 TYR A O 1
ATOM 1988 N N . VAL A 1 253 ? 8.375 -34.188 -4.172 1 87.25 253 VAL A N 1
ATOM 1989 C CA . VAL A 1 253 ? 8.227 -35.594 -3.746 1 87.25 253 VAL A CA 1
ATOM 1990 C C . VAL A 1 253 ? 6.746 -35.906 -3.533 1 87.25 253 VAL A C 1
ATOM 1992 O O . VAL A 1 253 ? 6.273 -36.969 -3.92 1 87.25 253 VAL A O 1
ATOM 1995 N N . THR A 1 254 ? 6.039 -35.031 -3.031 1 87.25 254 THR A N 1
ATOM 1996 C CA . THR A 1 254 ? 4.664 -35.281 -2.611 1 87.25 254 THR A CA 1
ATOM 1997 C C . THR A 1 254 ? 3.793 -35.625 -3.811 1 87.25 254 THR A C 1
ATOM 1999 O O . THR A 1 254 ? 3.072 -36.625 -3.775 1 87.25 254 THR A O 1
ATOM 2002 N N . PRO A 1 255 ? 3.914 -34.906 -4.906 1 85.94 255 PRO A N 1
ATOM 2003 C CA . PRO A 1 255 ? 3.021 -35.25 -6.012 1 85.94 255 PRO A CA 1
ATOM 2004 C C . PRO A 1 255 ? 3.59 -36.375 -6.895 1 85.94 255 PRO A C 1
ATOM 2006 O O . PRO A 1 255 ? 2.92 -36.844 -7.824 1 85.94 255 PRO A O 1
ATOM 2009 N N . GLU A 1 256 ? 4.738 -36.875 -6.609 1 87.75 256 GLU A N 1
ATOM 2010 C CA . GLU A 1 256 ? 5.418 -37.781 -7.512 1 87.75 256 GLU A CA 1
ATOM 2011 C C . GLU A 1 256 ? 5.223 -39.25 -7.078 1 87.75 256 GLU A C 1
ATOM 2013 O O . GLU A 1 256 ? 6.164 -39.906 -6.617 1 87.75 256 GLU A O 1
ATOM 2018 N N . ALA A 1 257 ? 4.098 -39.812 -7.457 1 88.25 257 ALA A N 1
ATOM 2019 C CA . ALA A 1 257 ? 3.762 -41.188 -7.094 1 88.25 257 ALA A CA 1
ATOM 2020 C C . ALA A 1 257 ? 4.602 -42.188 -7.883 1 88.25 257 ALA A C 1
ATOM 2022 O O . ALA A 1 257 ? 4.832 -43.312 -7.43 1 88.25 257 ALA A O 1
ATOM 2023 N N . LEU A 1 258 ? 5.109 -41.812 -9.023 1 87.81 258 LEU A N 1
ATOM 2024 C CA . LEU A 1 258 ? 5.844 -42.688 -9.914 1 87.81 258 LEU A CA 1
ATOM 2025 C C . LEU A 1 258 ? 7.16 -43.125 -9.281 1 87.81 258 LEU A C 1
ATOM 2027 O O . LEU A 1 258 ? 7.711 -44.188 -9.648 1 87.81 258 LEU A O 1
ATOM 2031 N N . LEU A 1 259 ? 7.602 -42.375 -8.367 1 85.75 259 LEU A N 1
ATOM 2032 C CA . LEU A 1 259 ? 8.844 -42.688 -7.664 1 85.75 259 LEU A CA 1
ATOM 2033 C C . LEU A 1 259 ? 8.805 -44.094 -7.078 1 85.75 259 LEU A C 1
ATOM 2035 O O . LEU A 1 259 ? 9.82 -44.781 -7.09 1 85.75 259 LEU A O 1
ATOM 2039 N N . PHE A 1 260 ? 7.645 -44.469 -6.688 1 90.06 260 PHE A N 1
ATOM 2040 C CA . PHE A 1 260 ? 7.539 -45.781 -6.016 1 90.06 260 PHE A CA 1
ATOM 2041 C C . PHE A 1 260 ? 6.723 -46.75 -6.852 1 90.06 260 PHE A C 1
ATOM 2043 O O . PHE A 1 260 ? 6.867 -47.969 -6.715 1 90.06 260 PHE A O 1
ATOM 2050 N N . VAL A 1 261 ? 5.938 -46.219 -7.707 1 91.75 261 VAL A N 1
ATOM 2051 C CA . VAL A 1 261 ? 5.047 -47.062 -8.492 1 91.75 261 VAL A CA 1
ATOM 2052 C C . VAL A 1 261 ? 5.852 -47.812 -9.547 1 91.75 261 VAL A C 1
ATOM 2054 O O . VAL A 1 261 ? 5.609 -49 -9.789 1 91.75 261 VAL A O 1
ATOM 2057 N N . ILE A 1 262 ? 6.852 -47.188 -10.125 1 90.62 262 ILE A N 1
ATOM 2058 C CA . ILE A 1 262 ? 7.621 -47.781 -11.203 1 90.62 262 ILE A CA 1
ATOM 2059 C C . ILE A 1 262 ? 8.422 -48.969 -10.656 1 90.62 262 ILE A C 1
ATOM 2061 O O . ILE A 1 262 ? 8.266 -50.094 -11.109 1 90.62 262 ILE A O 1
ATOM 2065 N N . PRO A 1 263 ? 9.281 -48.75 -9.617 1 90.31 263 PRO A N 1
ATOM 2066 C CA . PRO A 1 263 ? 10.078 -49.875 -9.125 1 90.31 263 PRO A CA 1
ATOM 2067 C C . PRO A 1 263 ? 9.219 -50.969 -8.516 1 90.31 263 PRO A C 1
ATOM 2069 O O . PRO A 1 263 ? 9.484 -52.156 -8.75 1 90.31 263 PRO A O 1
ATOM 2072 N N . SER A 1 264 ? 8.203 -50.688 -7.824 1 92.5 264 SER A N 1
ATOM 2073 C CA . SER A 1 264 ? 7.371 -51.719 -7.195 1 92.5 264 SER A CA 1
ATOM 2074 C C . SER A 1 264 ? 6.535 -52.438 -8.234 1 92.5 264 SER A C 1
ATOM 2076 O O . SER A 1 264 ? 6.379 -53.688 -8.148 1 92.5 264 SER A O 1
ATOM 2078 N N . GLY A 1 265 ? 5.945 -51.656 -9.141 1 92.19 265 GLY A N 1
ATOM 2079 C CA . GLY A 1 265 ? 5.195 -52.312 -10.211 1 92.19 265 GLY A CA 1
ATOM 2080 C C . GLY A 1 265 ? 6.035 -53.281 -11.031 1 92.19 265 GLY A C 1
ATOM 2081 O O . GLY A 1 265 ? 5.57 -54.344 -11.398 1 92.19 265 GLY A O 1
ATOM 2082 N N . LEU A 1 266 ? 7.25 -52.875 -11.281 1 90.06 266 LEU A N 1
ATOM 2083 C CA . LEU A 1 266 ? 8.172 -53.75 -12.016 1 90.06 266 LEU A CA 1
ATOM 2084 C C . LEU A 1 266 ? 8.461 -55.031 -11.234 1 90.06 266 LEU A C 1
ATOM 2086 O O . LEU A 1 266 ? 8.508 -56.125 -11.812 1 90.06 266 LEU A O 1
ATOM 2090 N N . TYR A 1 267 ? 8.672 -54.875 -9.977 1 91.06 267 TYR A N 1
ATOM 2091 C CA . TYR A 1 267 ? 8.914 -56.031 -9.109 1 91.06 267 TYR A CA 1
ATOM 2092 C C . TYR A 1 267 ? 7.738 -57 -9.133 1 91.06 267 TYR A C 1
ATOM 2094 O O . TYR A 1 267 ? 7.926 -58.188 -9.281 1 91.06 267 TYR A O 1
ATOM 2102 N N . PHE A 1 268 ? 6.523 -56.531 -9.047 1 93.88 268 PHE A N 1
ATOM 2103 C CA . PHE A 1 268 ? 5.328 -57.344 -9.039 1 93.88 268 PHE A CA 1
ATOM 2104 C C . PHE A 1 268 ? 5.109 -58 -10.406 1 93.88 268 PHE A C 1
ATOM 2106 O O . PHE A 1 268 ? 4.66 -59.125 -10.492 1 93.88 268 PHE A O 1
ATOM 2113 N N . TYR A 1 269 ? 5.422 -57.312 -11.461 1 91.19 269 TYR A N 1
ATOM 2114 C CA . TYR A 1 269 ? 5.254 -57.844 -12.812 1 91.19 269 TYR A CA 1
ATOM 2115 C C . TYR A 1 269 ? 6.219 -59 -13.078 1 91.19 269 TYR A C 1
ATOM 2117 O O . TYR A 1 269 ? 5.816 -60.031 -13.594 1 91.19 269 TYR A O 1
ATOM 2125 N N . ILE A 1 270 ? 7.512 -58.844 -12.758 1 88.88 270 ILE A N 1
ATOM 2126 C CA . ILE A 1 270 ? 8.531 -59.844 -13.016 1 88.88 270 ILE A CA 1
ATOM 2127 C C . ILE A 1 270 ? 8.219 -61.125 -12.211 1 88.88 270 ILE A C 1
ATOM 2129 O O . ILE A 1 270 ? 8.453 -62.219 -12.688 1 88.88 270 ILE A O 1
ATOM 2133 N N . ASN A 1 271 ? 7.66 -60.938 -11.047 1 91.69 271 ASN A N 1
ATOM 2134 C CA . ASN A 1 271 ? 7.312 -62.062 -10.211 1 91.69 271 ASN A CA 1
ATOM 2135 C C . ASN A 1 271 ? 5.98 -62.688 -10.625 1 91.69 271 ASN A C 1
ATOM 2137 O O . ASN A 1 271 ? 5.527 -63.656 -10.023 1 91.69 271 ASN A O 1
ATOM 2141 N N . GLY A 1 272 ? 5.25 -62.094 -11.531 1 91.19 272 GLY A N 1
ATOM 2142 C CA . GLY A 1 272 ? 4.055 -62.656 -12.133 1 91.19 272 GLY A CA 1
ATOM 2143 C C . GLY A 1 272 ? 2.791 -62.375 -11.352 1 91.19 272 GLY A C 1
ATOM 2144 O O . GLY A 1 272 ? 1.736 -62.938 -11.617 1 91.19 272 GLY A O 1
ATOM 2145 N N . THR A 1 273 ? 2.885 -61.469 -10.492 1 94.25 273 THR A N 1
ATOM 2146 C CA . THR A 1 273 ? 1.732 -61.188 -9.641 1 94.25 273 THR A CA 1
ATOM 2147 C C . THR A 1 273 ? 0.958 -59.969 -10.125 1 94.25 273 THR A C 1
ATOM 2149 O O . THR A 1 273 ? -0.123 -59.688 -9.609 1 94.25 273 THR A O 1
ATOM 2152 N N . LEU A 1 274 ? 1.448 -59.281 -11.117 1 94.62 274 LEU A N 1
ATOM 2153 C CA . LEU A 1 274 ? 0.8 -58.094 -11.68 1 94.62 274 LEU A CA 1
ATOM 2154 C C . LEU A 1 274 ? 0.711 -58.188 -13.203 1 94.62 274 LEU A C 1
ATOM 2156 O O . LEU A 1 274 ? 1.716 -58.438 -13.867 1 94.62 274 LEU A O 1
ATOM 2160 N N . ALA A 1 275 ? -0.483 -58.031 -13.625 1 93.31 275 ALA A N 1
ATOM 2161 C CA . ALA A 1 275 ? -0.672 -58.062 -15.078 1 93.31 275 ALA A CA 1
ATOM 2162 C C . ALA A 1 275 ? -0.042 -56.844 -15.734 1 93.31 275 ALA A C 1
ATOM 2164 O O . ALA A 1 275 ? -0.032 -55.75 -15.148 1 93.31 275 ALA A O 1
ATOM 2165 N N . LEU A 1 276 ? 0.468 -57.031 -16.922 1 89.12 276 LEU A N 1
ATOM 2166 C CA . LEU A 1 276 ? 1.108 -55.938 -17.672 1 89.12 276 LEU A CA 1
ATOM 2167 C C . LEU A 1 276 ? 0.135 -54.781 -17.891 1 89.12 276 LEU A C 1
ATOM 2169 O O . LEU A 1 276 ? 0.514 -53.625 -17.797 1 89.12 276 LEU A O 1
ATOM 2173 N N . SER A 1 277 ? -1.079 -55.125 -18.25 1 90.69 277 SER A N 1
ATOM 2174 C CA . SER A 1 277 ? -2.111 -54.125 -18.5 1 90.69 277 SER A CA 1
ATOM 2175 C C . SER A 1 277 ? -2.348 -53.25 -17.266 1 90.69 277 SER A C 1
ATOM 2177 O O . SER A 1 277 ? -2.502 -52.031 -17.375 1 90.69 277 SER A O 1
ATOM 2179 N N . VAL A 1 278 ? -2.344 -53.875 -16.141 1 94.44 278 VAL A N 1
ATOM 2180 C CA . VAL A 1 278 ? -2.57 -53.156 -14.883 1 94.44 278 VAL A CA 1
ATOM 2181 C C . VAL A 1 278 ? -1.365 -52.25 -14.57 1 94.44 278 VAL A C 1
ATOM 2183 O O . VAL A 1 278 ? -1.523 -51.125 -14.133 1 94.44 278 VAL A O 1
ATOM 2186 N N . PHE A 1 279 ? -0.187 -52.75 -14.797 1 93.06 279 PHE A N 1
ATOM 2187 C CA . PHE A 1 279 ? 1.043 -52 -14.547 1 93.06 279 PHE A CA 1
ATOM 2188 C C . PHE A 1 279 ? 1.098 -50.75 -15.391 1 93.06 279 PHE A C 1
ATOM 2190 O O . PHE A 1 279 ? 1.326 -49.656 -14.859 1 93.06 279 PHE A O 1
ATOM 2197 N N . ILE A 1 280 ? 0.819 -50.781 -16.641 1 89.81 280 ILE A N 1
ATOM 2198 C CA . ILE A 1 280 ? 0.868 -49.656 -17.562 1 89.81 280 ILE A CA 1
ATOM 2199 C C . ILE A 1 280 ? -0.22 -48.656 -17.203 1 89.81 280 ILE A C 1
ATOM 2201 O O . ILE A 1 280 ? 0.023 -47.438 -17.188 1 89.81 280 ILE A O 1
ATOM 2205 N N . THR A 1 281 ? -1.376 -49.188 -16.938 1 93 281 THR A N 1
ATOM 2206 C CA . THR A 1 281 ? -2.473 -48.312 -16.531 1 93 281 THR A CA 1
ATOM 2207 C C . THR A 1 281 ? -2.102 -47.531 -15.281 1 93 281 THR A C 1
ATOM 2209 O O . THR A 1 281 ? -2.367 -46.312 -15.203 1 93 281 THR A O 1
ATOM 2212 N N . CYS A 1 282 ? -1.483 -48.156 -14.305 1 93.62 282 CYS A N 1
ATOM 2213 C CA . CYS A 1 282 ? -1.064 -47.469 -13.078 1 93.62 282 CYS A CA 1
ATOM 2214 C C . CYS A 1 282 ? -0.041 -46.375 -13.367 1 93.62 282 CYS A C 1
ATOM 2216 O O . CYS A 1 282 ? -0.112 -45.281 -12.805 1 93.62 282 CYS A O 1
ATOM 2218 N N . ILE A 1 283 ? 0.867 -46.594 -14.25 1 90.19 283 ILE A N 1
ATOM 2219 C CA . ILE A 1 283 ? 1.895 -45.625 -14.602 1 90.19 283 ILE A CA 1
ATOM 2220 C C . ILE A 1 283 ? 1.244 -44.406 -15.219 1 90.19 283 ILE A C 1
ATOM 2222 O O . ILE A 1 283 ? 1.497 -43.281 -14.781 1 90.19 283 ILE A O 1
ATOM 2226 N N . ILE A 1 284 ? 0.401 -44.594 -16.156 1 90.12 284 ILE A N 1
ATOM 2227 C CA . ILE A 1 284 ? -0.208 -43.5 -16.906 1 90.12 284 ILE A CA 1
ATOM 2228 C C . ILE A 1 284 ? -1.108 -42.688 -15.969 1 90.12 284 ILE A C 1
ATOM 2230 O O . ILE A 1 284 ? -1.079 -41.438 -15.992 1 90.12 284 ILE A O 1
ATOM 2234 N N . LEU A 1 285 ? -1.86 -43.344 -15.133 1 91.25 285 LEU A N 1
ATOM 2235 C CA . LEU A 1 285 ? -2.768 -42.656 -14.234 1 91.25 285 LEU A CA 1
ATOM 2236 C C . LEU A 1 285 ? -1.992 -41.875 -13.18 1 91.25 285 LEU A C 1
ATOM 2238 O O . LEU A 1 285 ? -2.449 -40.812 -12.719 1 91.25 285 LEU A O 1
ATOM 2242 N N . CYS A 1 286 ? -0.882 -42.312 -12.789 1 90 286 CYS A N 1
ATOM 2243 C CA . CYS A 1 286 ? -0.039 -41.594 -11.852 1 90 286 CYS A CA 1
ATOM 2244 C C . CYS A 1 286 ? 0.459 -40.281 -12.477 1 90 286 CYS A C 1
ATOM 2246 O O . CYS A 1 286 ? 0.623 -39.281 -11.773 1 90 286 CYS A O 1
ATOM 2248 N N . PHE A 1 287 ? 0.692 -40.281 -13.82 1 86.19 287 PHE A N 1
ATOM 2249 C CA . PHE A 1 287 ? 1.013 -39.031 -14.5 1 86.19 287 PHE A CA 1
ATOM 2250 C C . PHE A 1 287 ? -0.134 -38.031 -14.383 1 86.19 287 PHE A C 1
ATOM 2252 O O . PHE A 1 287 ? 0.093 -36.844 -14.234 1 86.19 287 PHE A O 1
ATOM 2259 N N . GLY A 1 288 ? -1.288 -38.531 -14.391 1 86.19 288 GLY A N 1
ATOM 2260 C CA . GLY A 1 288 ? -2.473 -37.719 -14.305 1 86.19 288 GLY A CA 1
ATOM 2261 C C . GLY A 1 288 ? -2.676 -37.094 -12.93 1 86.19 288 GLY A C 1
ATOM 2262 O O . GLY A 1 288 ? -3.268 -36.031 -12.797 1 86.19 288 GLY A O 1
ATOM 2263 N N . LEU A 1 289 ? -2.178 -37.688 -11.914 1 88.31 289 LEU A N 1
ATOM 2264 C CA . LEU A 1 289 ? -2.357 -37.219 -10.539 1 88.31 289 LEU A CA 1
ATOM 2265 C C . LEU A 1 289 ? -1.389 -36.094 -10.211 1 88.31 289 LEU A C 1
ATOM 2267 O O . LEU A 1 289 ? -1.596 -35.344 -9.25 1 88.31 289 LEU A O 1
ATOM 2271 N N . LEU A 1 290 ? -0.45 -35.938 -11 1 84.75 290 LEU A N 1
ATOM 2272 C CA . LEU A 1 290 ? 0.615 -35 -10.719 1 84.75 290 LEU A CA 1
ATOM 2273 C C . LEU A 1 290 ? 0.083 -33.562 -10.727 1 84.75 290 LEU A C 1
ATOM 2275 O O . LEU A 1 290 ? 0.25 -32.812 -9.758 1 84.75 290 LEU A O 1
ATOM 2279 N N . THR A 1 291 ? -0.581 -33.219 -11.734 1 82.25 291 THR A N 1
ATOM 2280 C CA . THR A 1 291 ? -0.99 -31.828 -11.945 1 82.25 291 THR A CA 1
ATOM 2281 C C . THR A 1 291 ? -1.985 -31.391 -10.875 1 82.25 291 THR A C 1
ATOM 2283 O O . THR A 1 291 ? -1.81 -30.344 -10.25 1 82.25 291 THR A O 1
ATOM 2286 N N . PRO A 1 292 ? -3.018 -32.156 -10.617 1 85.12 292 PRO A N 1
ATOM 2287 C CA . PRO A 1 292 ? -3.957 -31.734 -9.57 1 85.12 292 PRO A CA 1
ATOM 2288 C C . PRO A 1 292 ? -3.293 -31.594 -8.203 1 85.12 292 PRO A C 1
ATOM 2290 O O . PRO A 1 292 ? -3.615 -30.672 -7.445 1 85.12 292 PRO A O 1
ATOM 2293 N N . LEU A 1 293 ? -2.391 -32.406 -7.914 1 84.94 293 LEU A N 1
ATOM 2294 C CA . LEU A 1 293 ? -1.74 -32.375 -6.609 1 84.94 293 LEU A CA 1
ATOM 2295 C C . LEU A 1 293 ? -0.821 -31.172 -6.496 1 84.94 293 LEU A C 1
ATOM 2297 O O . LEU A 1 293 ? -0.776 -30.516 -5.453 1 84.94 293 LEU A O 1
ATOM 2301 N N . VAL A 1 294 ? -0.114 -30.953 -7.539 1 82.44 294 VAL A N 1
ATOM 2302 C CA . VAL A 1 294 ? 0.749 -29.781 -7.562 1 82.44 294 VAL A CA 1
ATOM 2303 C C . VAL A 1 294 ? -0.096 -28.516 -7.414 1 82.44 294 VAL A C 1
ATOM 2305 O O . VAL A 1 294 ? 0.261 -27.609 -6.664 1 82.44 294 VAL A O 1
ATOM 2308 N N . GLN A 1 295 ? -1.146 -28.438 -8.141 1 81.81 295 GLN A N 1
ATOM 2309 C CA . GLN A 1 295 ? -2.031 -27.281 -8.078 1 81.81 295 GLN A CA 1
ATOM 2310 C C . GLN A 1 295 ? -2.607 -27.094 -6.68 1 81.81 295 GLN A C 1
ATOM 2312 O O . GLN A 1 295 ? -2.74 -25.969 -6.199 1 81.81 295 GLN A O 1
ATOM 2317 N N . ALA A 1 296 ? -2.949 -28.109 -6.008 1 80.88 296 ALA A N 1
ATOM 2318 C CA . ALA A 1 296 ? -3.484 -28.031 -4.648 1 80.88 296 ALA A CA 1
ATOM 2319 C C . ALA A 1 296 ? -2.447 -27.484 -3.678 1 80.88 296 ALA A C 1
ATOM 2321 O O . ALA A 1 296 ? -2.791 -26.75 -2.75 1 80.88 296 ALA A O 1
ATOM 2322 N N . MET A 1 297 ? -1.236 -27.781 -3.93 1 79.25 297 MET A N 1
ATOM 2323 C CA . MET A 1 297 ? -0.162 -27.375 -3.027 1 79.25 297 MET A CA 1
ATOM 2324 C C . MET A 1 297 ? 0.138 -25.891 -3.17 1 79.25 297 MET A C 1
ATOM 2326 O O . MET A 1 297 ? 0.604 -25.25 -2.225 1 79.25 297 MET A O 1
ATOM 2330 N N . GLN A 1 298 ? -0.122 -25.359 -4.262 1 75.56 298 GLN A N 1
ATOM 2331 C CA . GLN A 1 298 ? 0.171 -23.953 -4.52 1 75.56 298 GLN A CA 1
ATOM 2332 C C . GLN A 1 298 ? -0.761 -23.047 -3.729 1 75.56 298 GLN A C 1
ATOM 2334 O O . GLN A 1 298 ? -0.452 -21.875 -3.51 1 75.56 298 GLN A O 1
ATOM 2339 N N . TYR A 1 299 ? -1.852 -23.531 -3.215 1 77.06 299 TYR A N 1
ATOM 2340 C CA . TYR A 1 299 ? -2.852 -22.703 -2.562 1 77.06 299 TYR A CA 1
ATOM 2341 C C . TYR A 1 299 ? -2.613 -22.625 -1.058 1 77.06 299 TYR A C 1
ATOM 2343 O O . TYR A 1 299 ? -3.318 -21.922 -0.341 1 77.06 299 TYR A O 1
ATOM 2351 N N . THR A 1 300 ? -1.632 -23.297 -0.548 1 70.31 300 THR A N 1
ATOM 2352 C CA . THR A 1 300 ? -1.392 -23.344 0.89 1 70.31 300 THR A CA 1
ATOM 2353 C C . THR A 1 300 ? -1.041 -21.953 1.413 1 70.31 300 THR A C 1
ATOM 2355 O O . THR A 1 300 ? -1.557 -21.516 2.447 1 70.31 300 THR A O 1
ATOM 2358 N N . ASP A 1 301 ? -0.291 -21.172 0.69 1 67.69 301 ASP A N 1
ATOM 2359 C CA . ASP A 1 301 ? 0.098 -19.844 1.115 1 67.69 301 ASP A CA 1
ATOM 2360 C C . ASP A 1 301 ? -1.095 -18.891 1.087 1 67.69 301 ASP A C 1
ATOM 2362 O O . ASP A 1 301 ? -1.22 -18.016 1.948 1 67.69 301 ASP A O 1
ATOM 2366 N N . SER A 1 302 ? -1.941 -19.141 0.136 1 75.88 302 SER A N 1
ATOM 2367 C CA . SER A 1 302 ? -3.121 -18.297 -0.009 1 75.88 302 SER A CA 1
ATOM 2368 C C . SER A 1 302 ? -4.086 -18.484 1.158 1 75.88 302 SER A C 1
ATOM 2370 O O . SER A 1 302 ? -4.695 -17.516 1.628 1 75.88 302 SER A O 1
ATOM 2372 N N . ILE A 1 303 ? -4.129 -19.656 1.695 1 76.19 303 ILE A N 1
ATOM 2373 C CA . ILE A 1 303 ? -5.023 -19.938 2.811 1 76.19 303 ILE A CA 1
ATOM 2374 C C . ILE A 1 303 ? -4.516 -19.25 4.074 1 76.19 303 ILE A C 1
ATOM 2376 O O . ILE A 1 303 ? -5.297 -18.641 4.816 1 76.19 303 ILE A O 1
ATOM 2380 N N . ALA A 1 304 ? -3.26 -19.344 4.27 1 68.94 304 ALA A N 1
ATOM 2381 C CA . ALA A 1 304 ? -2.652 -18.719 5.441 1 68.94 304 ALA A CA 1
ATOM 2382 C C . ALA A 1 304 ? -2.838 -17.203 5.414 1 68.94 304 ALA A C 1
ATOM 2384 O O . ALA A 1 304 ? -3.123 -16.578 6.445 1 68.94 304 ALA A O 1
ATOM 2385 N N . SER A 1 305 ? -2.756 -16.688 4.32 1 75.12 305 SER A N 1
ATOM 2386 C CA . SER A 1 305 ? -2.879 -15.242 4.184 1 75.12 305 SER A CA 1
ATOM 2387 C C . SER A 1 305 ? -4.32 -14.781 4.398 1 75.12 305 SER A C 1
ATOM 2389 O O . SER A 1 305 ? -4.559 -13.664 4.855 1 75.12 305 SER A O 1
ATOM 2391 N N . MET A 1 306 ? -5.27 -15.641 4.074 1 80.38 306 MET A N 1
ATOM 2392 C CA . MET A 1 306 ? -6.684 -15.312 4.23 1 80.38 306 MET A CA 1
ATOM 2393 C C . MET A 1 306 ? -7.016 -15.008 5.688 1 80.38 306 MET A C 1
ATOM 2395 O O . MET A 1 306 ? -7.777 -14.078 5.973 1 80.38 306 MET A O 1
ATOM 2399 N N . GLY A 1 307 ? -6.469 -15.805 6.551 1 78.25 307 GLY A N 1
ATOM 2400 C CA . GLY A 1 307 ? -6.699 -15.57 7.965 1 78.25 307 GLY A CA 1
ATOM 2401 C C . GLY A 1 307 ? -6.219 -14.203 8.43 1 78.25 307 GLY A C 1
ATOM 2402 O O . GLY A 1 307 ? -6.922 -13.516 9.172 1 78.25 307 GLY A O 1
ATOM 2403 N N . THR A 1 308 ? -5.207 -13.805 7.996 1 75.5 308 THR A N 1
ATOM 2404 C CA . THR A 1 308 ? -4.629 -12.516 8.375 1 75.5 308 THR A CA 1
ATOM 2405 C C . THR A 1 308 ? -5.465 -11.367 7.832 1 75.5 308 THR A C 1
ATOM 2407 O O . THR A 1 308 ? -5.727 -10.391 8.539 1 75.5 308 THR A O 1
ATOM 2410 N N . ILE A 1 309 ? -5.84 -11.539 6.586 1 81.12 309 ILE A N 1
ATOM 2411 C CA . ILE A 1 309 ? -6.605 -10.484 5.922 1 81.12 309 ILE A CA 1
ATOM 2412 C C . ILE A 1 309 ? -7.961 -10.328 6.605 1 81.12 309 ILE A C 1
ATOM 2414 O O . ILE A 1 309 ? -8.391 -9.203 6.895 1 81.12 309 ILE A O 1
ATOM 2418 N N . ILE A 1 310 ? -8.547 -11.414 6.93 1 83.69 310 ILE A N 1
ATOM 2419 C CA . ILE A 1 310 ? -9.852 -11.383 7.578 1 83.69 310 ILE A CA 1
ATOM 2420 C C . ILE A 1 310 ? -9.719 -10.805 8.984 1 83.69 310 ILE A C 1
ATOM 2422 O O . ILE A 1 310 ? -10.602 -10.086 9.453 1 83.69 310 ILE A O 1
ATOM 2426 N N . GLY A 1 311 ? -8.695 -11.141 9.57 1 82.5 311 GLY A N 1
ATOM 2427 C CA . GLY A 1 311 ? -8.43 -10.555 10.875 1 82.5 311 GLY A CA 1
ATOM 2428 C C . GLY A 1 311 ? -8.359 -9.039 10.852 1 82.5 311 GLY A C 1
ATOM 2429 O O . GLY A 1 311 ? -8.906 -8.367 11.734 1 82.5 311 GLY A O 1
ATOM 2430 N N . GLN A 1 312 ? -7.766 -8.484 9.898 1 81.88 312 GLN A N 1
ATOM 2431 C CA . GLN A 1 312 ? -7.648 -7.039 9.766 1 81.88 312 GLN A CA 1
ATOM 2432 C C . GLN A 1 312 ? -9 -6.402 9.461 1 81.88 312 GLN A C 1
ATOM 2434 O O . GLN A 1 312 ? -9.32 -5.332 9.984 1 81.88 312 GLN A O 1
ATOM 2439 N N . VAL A 1 313 ? -9.719 -7.031 8.641 1 84.81 313 VAL A N 1
ATOM 2440 C CA . VAL A 1 313 ? -11.039 -6.531 8.273 1 84.81 313 VAL A CA 1
ATOM 2441 C C . VAL A 1 313 ? -11.953 -6.535 9.5 1 84.81 313 VAL A C 1
ATOM 2443 O O . VAL A 1 313 ? -12.672 -5.566 9.75 1 84.81 313 VAL A O 1
ATOM 2446 N N . TYR A 1 314 ? -11.852 -7.551 10.297 1 87.19 314 TYR A N 1
ATOM 2447 C CA . TYR A 1 314 ? -12.758 -7.699 11.43 1 87.19 314 TYR A CA 1
ATOM 2448 C C . TYR A 1 314 ? -12.305 -6.844 12.602 1 87.19 314 TYR A C 1
ATOM 2450 O O . TYR A 1 314 ? -13.078 -6.59 13.531 1 87.19 314 TYR A O 1
ATOM 2458 N N . GLN A 1 315 ? -11.094 -6.414 12.555 1 81.5 315 GLN A N 1
ATOM 2459 C CA . GLN A 1 315 ? -10.664 -5.449 13.562 1 81.5 315 GLN A CA 1
ATOM 2460 C C . GLN A 1 315 ? -11.516 -4.184 13.508 1 81.5 315 GLN A C 1
ATOM 2462 O O . GLN A 1 315 ? -11.773 -3.559 14.539 1 81.5 315 GLN A O 1
ATOM 2467 N N . ILE A 1 316 ? -11.945 -3.879 12.414 1 82.94 316 ILE A N 1
ATOM 2468 C CA . ILE A 1 316 ? -12.766 -2.689 12.234 1 82.94 316 ILE A CA 1
ATOM 2469 C C . ILE A 1 316 ? -14.242 -3.051 12.398 1 82.94 316 ILE A C 1
ATOM 2471 O O . ILE A 1 316 ? -14.992 -2.342 13.078 1 82.94 316 ILE A O 1
ATOM 2475 N N . LEU A 1 317 ? -14.641 -4.164 11.844 1 86.94 317 LEU A N 1
ATOM 2476 C CA . LEU A 1 317 ? -16.047 -4.57 11.836 1 86.94 317 LEU A CA 1
ATOM 2477 C C . LEU A 1 317 ? -16.5 -4.938 13.242 1 86.94 317 LEU A C 1
ATOM 2479 O O . LEU A 1 317 ? -17.688 -4.832 13.562 1 86.94 317 LEU A O 1
ATOM 2483 N N . ASP A 1 318 ? -15.531 -5.336 14.023 1 86.62 318 ASP A N 1
ATOM 2484 C CA . ASP A 1 318 ? -15.875 -5.762 15.375 1 86.62 318 ASP A CA 1
ATOM 2485 C C . ASP A 1 318 ? -15.883 -4.574 16.344 1 86.62 318 ASP A C 1
ATOM 2487 O O . ASP A 1 318 ? -16.25 -4.723 17.5 1 86.62 318 ASP A O 1
ATOM 2491 N N . LYS A 1 319 ? -15.531 -3.441 15.867 1 84.31 319 LYS A N 1
ATOM 2492 C CA . LYS A 1 319 ? -15.531 -2.275 16.75 1 84.31 319 LYS A CA 1
ATOM 2493 C C . LYS A 1 319 ? -16.938 -1.949 17.234 1 84.31 319 LYS A C 1
ATOM 2495 O O . LYS A 1 319 ? -17.906 -2.135 16.5 1 84.31 319 LYS A O 1
ATOM 2500 N N . GLU A 1 320 ? -17 -1.507 18.422 1 83.62 320 GLU A N 1
ATOM 2501 C CA . GLU A 1 320 ? -18.297 -1.209 19.016 1 83.62 320 GLU A CA 1
ATOM 2502 C C . GLU A 1 320 ? -18.938 0.009 18.359 1 83.62 320 GLU A C 1
ATOM 2504 O O . GLU A 1 320 ? -18.266 1.006 18.094 1 83.62 320 GLU A O 1
ATOM 2509 N N . GLU A 1 321 ? -20.172 -0.187 17.984 1 84.56 321 GLU A N 1
ATOM 2510 C CA . GLU A 1 321 ? -20.969 0.893 17.391 1 84.56 321 GLU A CA 1
ATOM 2511 C C . GLU A 1 321 ? -21.625 1.74 18.484 1 84.56 321 GLU A C 1
ATOM 2513 O O . GLU A 1 321 ? -21.844 1.268 19.594 1 84.56 321 GLU A O 1
ATOM 2518 N N . LEU A 1 322 ? -21.828 3.041 18.109 1 81.5 322 LEU A N 1
ATOM 2519 C CA . LEU A 1 322 ? -22.578 3.895 19.031 1 81.5 322 LEU A CA 1
ATOM 2520 C C . LEU A 1 322 ? -24.047 3.516 19.031 1 81.5 322 LEU A C 1
ATOM 2522 O O . LEU A 1 322 ? -24.703 3.5 17.969 1 81.5 322 LEU A O 1
ATOM 2526 N N . LYS A 1 323 ? -24.531 2.977 20.125 1 82.06 323 LYS A N 1
ATOM 2527 C CA . LYS A 1 323 ? -25.938 2.637 20.234 1 82.06 323 LYS A CA 1
ATOM 2528 C C . LYS A 1 323 ? -26.766 3.84 20.688 1 82.06 323 LYS A C 1
ATOM 2530 O O . LYS A 1 323 ? -26.594 4.328 21.812 1 82.06 323 LYS A O 1
ATOM 2535 N N . ARG A 1 324 ? -27.469 4.398 19.734 1 86.5 324 ARG A N 1
ATOM 2536 C CA . ARG A 1 324 ? -28.312 5.539 20.047 1 86.5 324 ARG A CA 1
ATOM 2537 C C . ARG A 1 324 ? -29.766 5.262 19.656 1 86.5 324 ARG A C 1
ATOM 2539 O O . ARG A 1 324 ? -30.031 4.477 18.734 1 86.5 324 ARG A O 1
ATOM 2546 N N . PRO A 1 325 ? -30.625 5.891 20.453 1 88.44 325 PRO A N 1
ATOM 2547 C CA . PRO A 1 325 ? -32.031 5.727 20.094 1 88.44 325 PRO A CA 1
ATOM 2548 C C . PRO A 1 325 ? -32.375 6.441 18.797 1 88.44 325 PRO A C 1
ATOM 2550 O O . PRO A 1 325 ? -31.625 7.273 18.312 1 88.44 325 PRO A O 1
ATOM 2553 N N . SER A 1 326 ? -33.562 6.023 18.156 1 87.44 326 SER A N 1
ATOM 2554 C CA . SER A 1 326 ? -33.969 6.609 16.891 1 87.44 326 SER A CA 1
ATOM 2555 C C . SER A 1 326 ? -35 7.715 17.125 1 87.44 326 SER A C 1
ATOM 2557 O O . SER A 1 326 ? -35.219 8.562 16.25 1 87.44 326 SER A O 1
ATOM 2559 N N . GLN A 1 327 ? -35.5 7.738 18.359 1 90.12 327 GLN A N 1
ATOM 2560 C CA . GLN A 1 327 ? -36.562 8.688 18.594 1 90.12 327 GLN A CA 1
ATOM 2561 C C . GLN A 1 327 ? -36.031 10.047 19.031 1 90.12 327 GLN A C 1
ATOM 2563 O O . GLN A 1 327 ? -35.25 10.133 20 1 90.12 327 GLN A O 1
ATOM 2568 N N . TYR A 1 328 ? -36.469 11.078 18.344 1 92.75 328 TYR A N 1
ATOM 2569 C CA . TYR A 1 328 ? -36.062 12.445 18.656 1 92.75 328 TYR A CA 1
ATOM 2570 C C . TYR A 1 328 ? -36.594 12.875 20.016 1 92.75 328 TYR A C 1
ATOM 2572 O O . TYR A 1 328 ? -37.688 12.5 20.406 1 92.75 328 TYR A O 1
ATOM 2580 N N . LYS A 1 329 ? -35.812 13.57 20.703 1 93.25 329 LYS A N 1
ATOM 2581 C CA . LYS A 1 329 ? -36.188 14.156 21.984 1 93.25 329 LYS A CA 1
ATOM 2582 C C . LYS A 1 329 ? -36.469 15.648 21.844 1 93.25 329 LYS A C 1
ATOM 2584 O O . LYS A 1 329 ? -35.906 16.312 20.969 1 93.25 329 LYS A O 1
ATOM 2589 N N . LYS A 1 330 ? -37.344 16.125 22.641 1 92.19 330 LYS A N 1
ATOM 2590 C CA . LYS A 1 330 ? -37.656 17.547 22.625 1 92.19 330 LYS A CA 1
ATOM 2591 C C . LYS A 1 330 ? -36.625 18.344 23.422 1 92.19 330 LYS A C 1
ATOM 2593 O O . LYS A 1 330 ? -36.5 18.141 24.641 1 92.19 330 LYS A O 1
ATOM 2598 N N . LEU A 1 331 ? -35.938 19.156 22.703 1 91.94 331 LEU A N 1
ATOM 2599 C CA . LEU A 1 331 ? -34.969 20.031 23.328 1 91.94 331 LEU A CA 1
ATOM 2600 C C . LEU A 1 331 ? -35.375 21.5 23.203 1 91.94 331 LEU A C 1
ATOM 2602 O O . LEU A 1 331 ? -35.812 21.938 22.156 1 91.94 331 LEU A O 1
ATOM 2606 N N . LYS A 1 332 ? -35.281 22.25 24.266 1 88 332 LYS A N 1
ATOM 2607 C CA . LYS A 1 332 ? -35.812 23.609 24.25 1 88 332 LYS A CA 1
ATOM 2608 C C . LYS A 1 332 ? -34.688 24.625 24.328 1 88 332 LYS A C 1
ATOM 2610 O O . LYS A 1 332 ? -34.5 25.453 23.422 1 88 332 LYS A O 1
ATOM 2615 N N . ASN A 1 333 ? -33.875 24.656 25.359 1 89.5 333 ASN A N 1
ATOM 2616 C CA . ASN A 1 333 ? -32.875 25.688 25.625 1 89.5 333 ASN A CA 1
ATOM 2617 C C . ASN A 1 333 ? -31.484 25.266 25.188 1 89.5 333 ASN A C 1
ATOM 2619 O O . ASN A 1 333 ? -30.578 26.109 25.109 1 89.5 333 ASN A O 1
ATOM 2623 N N . TYR A 1 334 ? -31.328 24.031 24.812 1 92.56 334 TYR A N 1
ATOM 2624 C CA . TYR A 1 334 ? -30.062 23.484 24.359 1 92.56 334 TYR A CA 1
ATOM 2625 C C . TYR A 1 334 ? -28.953 23.75 25.359 1 92.56 334 TYR A C 1
ATOM 2627 O O . TYR A 1 334 ? -27.828 24.078 24.984 1 92.56 334 TYR A O 1
ATOM 2635 N N . LYS A 1 335 ? -29.25 23.719 26.672 1 93.75 335 LYS A N 1
ATOM 2636 C CA . LYS A 1 335 ? -28.266 23.844 27.734 1 93.75 335 LYS A CA 1
ATOM 2637 C C . LYS A 1 335 ? -27.438 22.562 27.875 1 93.75 335 LYS A C 1
ATOM 2639 O O . LYS A 1 335 ? -27.984 21.484 28.094 1 93.75 335 LYS A O 1
ATOM 2644 N N . ILE A 1 33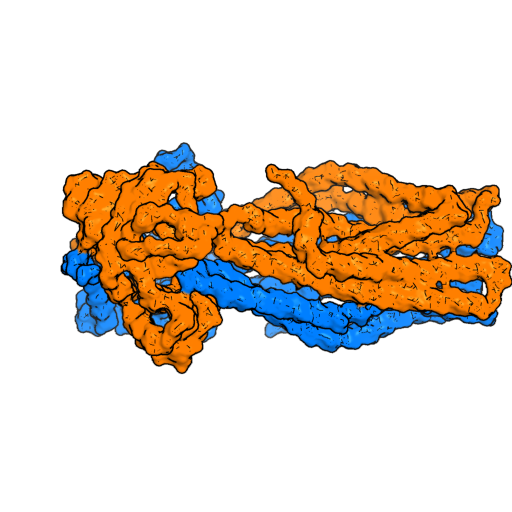6 ? -26.141 22.672 27.719 1 95.88 336 ILE A N 1
ATOM 2645 C CA . ILE A 1 336 ? -25.25 21.516 27.812 1 95.88 336 ILE A CA 1
ATOM 2646 C C . ILE A 1 336 ? -24.609 21.484 29.188 1 95.88 336 ILE A C 1
ATOM 2648 O O . ILE A 1 336 ? -24.078 22.5 29.672 1 95.88 336 ILE A O 1
ATOM 2652 N N . LYS A 1 337 ? -24.688 20.328 29.844 1 96.25 337 LYS A N 1
ATOM 2653 C CA . LYS A 1 337 ? -24.141 20.156 31.188 1 96.25 337 LYS A CA 1
ATOM 2654 C C . LYS A 1 337 ? -23.203 18.953 31.25 1 96.25 337 LYS A C 1
ATOM 2656 O O . LYS A 1 337 ? -23.531 17.875 30.75 1 96.25 337 LYS A O 1
ATOM 2661 N N . PHE A 1 338 ? -22.031 19.203 31.734 1 96.75 338 PHE A N 1
ATOM 2662 C CA . PHE A 1 338 ? -21.094 18.141 32.062 1 96.75 338 PHE A CA 1
ATOM 2663 C C . PHE A 1 338 ? -21.141 17.797 33.531 1 96.75 338 PHE A C 1
ATOM 2665 O O . PHE A 1 338 ? -21.062 18.672 34.375 1 96.75 338 PHE A O 1
ATOM 2672 N N . GLN A 1 339 ? -21.359 16.531 33.844 1 96.75 339 GLN A N 1
ATOM 2673 C CA . GLN A 1 339 ? -21.406 16.078 35.219 1 96.75 339 GLN A CA 1
ATOM 2674 C C . GLN A 1 339 ? -20.391 14.977 35.469 1 96.75 339 GLN A C 1
ATOM 2676 O O . GLN A 1 339 ? -20.641 13.797 35.188 1 96.75 339 GLN A O 1
ATOM 2681 N N . ASP A 1 340 ? -19.281 15.297 36.031 1 96.56 340 ASP A N 1
ATOM 2682 C CA . ASP A 1 340 ? -18.203 14.383 36.438 1 96.56 340 ASP A CA 1
ATOM 2683 C C . ASP A 1 340 ? -17.766 13.508 35.25 1 96.56 340 ASP A C 1
ATOM 2685 O O . ASP A 1 340 ? -17.719 12.281 35.375 1 96.56 340 ASP A O 1
ATOM 2689 N N . VAL A 1 341 ? -17.625 14.141 34.188 1 96.75 341 VAL A N 1
ATOM 2690 C CA . VAL A 1 341 ? -17.344 13.438 32.969 1 96.75 341 VAL A CA 1
ATOM 2691 C C . VAL A 1 341 ? -15.891 12.992 32.906 1 96.75 341 VAL A C 1
ATOM 2693 O O . VAL A 1 341 ? -14.984 13.781 33.188 1 96.75 341 VAL A O 1
ATOM 2696 N N . THR A 1 342 ? -15.648 11.688 32.656 1 96.19 342 THR A N 1
ATOM 2697 C CA . THR A 1 342 ? -14.328 11.109 32.469 1 96.19 342 THR A CA 1
ATOM 2698 C C . THR A 1 342 ? -14.203 10.531 31.062 1 96.19 342 THR A C 1
ATOM 2700 O O . THR A 1 342 ? -15.195 10.102 30.469 1 96.19 342 THR A O 1
ATOM 2703 N N . PHE A 1 343 ? -13.047 10.664 30.5 1 93 343 PHE A N 1
ATOM 2704 C CA . PHE A 1 343 ? -12.82 10.125 29.172 1 93 343 PHE A CA 1
ATOM 2705 C C . PHE A 1 343 ? -11.383 9.656 29 1 93 343 PHE A C 1
ATOM 2707 O O . PHE A 1 343 ? -10.453 10.305 29.484 1 93 343 PHE A O 1
ATOM 2714 N N . SER A 1 344 ? -11.242 8.523 28.391 1 88.5 344 SER A N 1
ATOM 2715 C CA . SER A 1 344 ? -9.93 7.957 28.094 1 88.5 344 SER A CA 1
ATOM 2716 C C . SER A 1 344 ? -9.844 7.523 26.641 1 88.5 344 SER A C 1
ATOM 2718 O O . SER A 1 344 ? -10.805 6.996 26.078 1 88.5 344 SER A O 1
ATOM 2720 N N . TYR A 1 345 ? -8.789 8.047 26.047 1 76.31 345 TYR A N 1
ATOM 2721 C CA . TYR A 1 345 ? -8.438 7.395 24.797 1 76.31 345 TYR A CA 1
ATOM 2722 C C . TYR A 1 345 ? -7.695 6.086 25.047 1 76.31 345 TYR A C 1
ATOM 2724 O O . TYR A 1 345 ? -6.57 6.086 25.547 1 76.31 345 TYR A O 1
ATOM 2732 N N . ASP A 1 346 ? -8.289 5.023 24.641 1 73.12 346 ASP A N 1
ATOM 2733 C CA . ASP A 1 346 ? -7.723 3.719 24.969 1 73.12 346 ASP A CA 1
ATOM 2734 C C . ASP A 1 346 ? -7.344 3.643 26.453 1 73.12 346 ASP A C 1
ATOM 2736 O O . ASP A 1 346 ? -8.203 3.771 27.312 1 73.12 346 ASP A O 1
ATOM 2740 N N . ASP A 1 347 ? -6.02 3.658 26.672 1 73.94 347 ASP A N 1
ATOM 2741 C CA . ASP A 1 347 ? -5.625 3.459 28.062 1 73.94 347 ASP A CA 1
ATOM 2742 C C . ASP A 1 347 ? -5.121 4.762 28.688 1 73.94 347 ASP A C 1
ATOM 2744 O O . ASP A 1 347 ? -4.684 4.777 29.844 1 73.94 347 ASP A O 1
ATOM 2748 N N . THR A 1 348 ? -5.332 5.887 28.094 1 77.25 348 THR A N 1
ATOM 2749 C CA . THR A 1 348 ? -4.848 7.16 28.609 1 77.25 348 THR A CA 1
ATOM 2750 C C . THR A 1 348 ? -6.016 8.062 29 1 77.25 348 THR A C 1
ATOM 2752 O O . THR A 1 348 ? -6.812 8.461 28.141 1 77.25 348 THR A O 1
ATOM 2755 N N . GLU A 1 349 ? -6.09 8.289 30.203 1 88.62 349 GLU A N 1
ATOM 2756 C CA . GLU A 1 349 ? -7.156 9.148 30.703 1 88.62 349 GLU A CA 1
ATOM 2757 C C . GLU A 1 349 ? -6.875 10.617 30.406 1 88.62 349 GLU A C 1
ATOM 2759 O O . GLU A 1 349 ? -5.836 11.148 30.797 1 88.62 349 GLU A O 1
ATOM 2764 N N . ILE A 1 350 ? -7.762 11.25 29.688 1 88.31 350 ILE A N 1
ATOM 2765 C CA . ILE A 1 350 ? -7.574 12.633 29.266 1 88.31 350 ILE A CA 1
ATOM 2766 C C . ILE A 1 350 ? -8.398 13.555 30.156 1 88.31 350 ILE A C 1
ATOM 2768 O O . ILE A 1 350 ? -7.914 14.594 30.609 1 88.31 350 ILE A O 1
ATOM 2772 N N . LEU A 1 351 ? -9.672 13.211 30.375 1 94.31 351 LEU A N 1
ATOM 2773 C CA . LEU A 1 351 ? -10.547 13.984 31.25 1 94.31 351 LEU A CA 1
ATOM 2774 C C . LEU A 1 351 ? -10.805 13.234 32.562 1 94.31 351 LEU A C 1
ATOM 2776 O O . LEU A 1 351 ? -11.117 12.039 32.531 1 94.31 351 LEU A O 1
ATOM 2780 N N . LYS A 1 352 ? -10.602 13.891 33.656 1 95.81 352 LYS A N 1
ATOM 2781 C CA . LYS A 1 352 ? -10.609 13.273 34.969 1 95.81 352 LYS A CA 1
ATOM 2782 C C . LYS A 1 352 ? -11.758 13.805 35.812 1 95.81 352 LYS A C 1
ATOM 2784 O O . LYS A 1 352 ? -11.539 14.281 36.938 1 95.81 352 LYS A O 1
ATOM 2789 N N . GLY A 1 353 ? -12.93 13.695 35.375 1 95.44 353 GLY A N 1
ATOM 2790 C CA . GLY A 1 353 ? -14.109 14.07 36.156 1 95.44 353 GLY A CA 1
ATOM 2791 C C . GLY A 1 353 ? -14.422 15.555 36.094 1 95.44 353 GLY A C 1
ATOM 2792 O O . GLY A 1 353 ? -14.508 16.234 37.094 1 95.44 353 GLY A O 1
ATOM 2793 N N . ILE A 1 354 ? -14.719 16.047 34.906 1 95.88 354 ILE A N 1
ATOM 2794 C CA . ILE A 1 354 ? -14.953 17.484 34.719 1 95.88 354 ILE A CA 1
ATOM 2795 C C . ILE A 1 354 ? -16.453 17.781 34.812 1 95.88 354 ILE A C 1
ATOM 2797 O O . ILE A 1 354 ? -17.266 16.984 34.344 1 95.88 354 ILE A O 1
ATOM 2801 N N . SER A 1 355 ? -16.781 18.891 35.5 1 96.69 355 SER A N 1
ATOM 2802 C CA . SER A 1 355 ? -18.156 19.359 35.594 1 96.69 355 SER A CA 1
ATOM 2803 C C . SER A 1 355 ? -18.266 20.844 35.312 1 96.69 355 SER A C 1
ATOM 2805 O O . SER A 1 355 ? -17.547 21.656 35.906 1 96.69 355 SER A O 1
ATOM 2807 N N . PHE A 1 356 ? -19.109 21.234 34.375 1 95.56 356 PHE A N 1
ATOM 2808 C CA . PHE A 1 356 ? -19.406 22.641 34.094 1 95.56 356 PHE A CA 1
ATOM 2809 C C . PHE A 1 356 ? -20.672 22.766 33.25 1 95.56 356 PHE A C 1
ATOM 2811 O O . PHE A 1 356 ? -21.188 21.766 32.75 1 95.56 356 PHE A O 1
ATOM 2818 N N . ASP A 1 357 ? -21.141 24 33.156 1 94.31 357 ASP A N 1
ATOM 2819 C CA . ASP A 1 357 ? -22.344 24.297 32.375 1 94.31 357 ASP A CA 1
ATOM 2820 C C . ASP A 1 357 ? -22.047 25.344 31.297 1 94.31 357 ASP A C 1
ATOM 2822 O O . ASP A 1 357 ? -21.281 26.281 31.516 1 94.31 357 ASP A O 1
ATOM 2826 N N . THR A 1 358 ? -22.703 25.078 30.203 1 94.25 358 THR A N 1
ATOM 2827 C CA . THR A 1 358 ? -22.672 26.125 29.188 1 94.25 358 THR A CA 1
ATOM 2828 C C . THR A 1 358 ? -23.812 27.125 29.406 1 94.25 358 THR A C 1
ATOM 2830 O O . THR A 1 358 ? -24.797 26.812 30.078 1 94.25 358 THR A O 1
ATOM 2833 N N . VAL A 1 359 ? -23.609 28.297 28.922 1 91.69 359 VAL A N 1
ATOM 2834 C CA . VAL A 1 359 ? -24.641 29.328 29.047 1 91.69 359 VAL A CA 1
ATOM 2835 C C . VAL A 1 359 ? -25.453 29.391 27.766 1 91.69 359 VAL A C 1
ATOM 2837 O O . VAL A 1 359 ? -24.938 29.734 26.703 1 91.69 359 VAL A O 1
ATOM 2840 N N . PRO A 1 360 ? -26.719 29.062 27.844 1 92.38 360 PRO A N 1
ATOM 2841 C CA . PRO A 1 360 ? -27.547 29.062 26.641 1 92.38 360 PRO A CA 1
ATOM 2842 C C . PRO A 1 360 ? -27.594 30.438 25.969 1 92.38 360 PRO A C 1
ATOM 2844 O O . PRO A 1 360 ? -27.719 31.469 26.625 1 92.38 360 PRO A O 1
ATOM 2847 N N . ARG A 1 361 ? -27.422 30.438 24.672 1 90.12 361 ARG A N 1
ATOM 2848 C CA . ARG A 1 361 ? -27.547 31.594 23.797 1 90.12 361 ARG A CA 1
ATOM 2849 C C . ARG A 1 361 ? -26.469 32.625 24.109 1 90.12 361 ARG A C 1
ATOM 2851 O O . ARG A 1 361 ? -26.641 33.812 23.828 1 90.12 361 ARG A O 1
ATOM 2858 N N . ARG A 1 362 ? -25.484 32.156 24.828 1 90.19 362 ARG A N 1
ATOM 2859 C CA . ARG A 1 362 ? -24.328 32.969 25.156 1 90.19 362 ARG A CA 1
ATOM 2860 C C . ARG A 1 362 ? -23.031 32.25 24.891 1 90.19 362 ARG A C 1
ATOM 2862 O O . ARG A 1 362 ? -23.047 31.141 24.312 1 90.19 362 ARG A O 1
ATOM 2869 N N . MET A 1 363 ? -21.969 32.875 25.266 1 90.69 363 MET A N 1
ATOM 2870 C CA . MET A 1 363 ? -20.656 32.344 24.906 1 90.69 363 MET A CA 1
ATOM 2871 C C . MET A 1 363 ? -19.984 31.688 26.109 1 90.69 363 MET A C 1
ATOM 2873 O O . MET A 1 363 ? -19.906 32.281 27.172 1 90.69 363 MET A O 1
ATOM 2877 N N . THR A 1 364 ? -19.656 30.469 25.969 1 93.38 364 THR A N 1
ATOM 2878 C CA . THR A 1 364 ? -18.781 29.75 26.906 1 93.38 364 THR A CA 1
ATOM 2879 C C . THR A 1 364 ? -17.438 29.438 26.266 1 93.38 364 THR A C 1
ATOM 2881 O O . THR A 1 364 ? -17.375 28.844 25.188 1 93.38 364 THR A O 1
ATOM 2884 N N . ALA A 1 365 ? -16.375 29.859 26.875 1 92.81 365 ALA A N 1
ATOM 2885 C CA . ALA A 1 365 ? -15.039 29.641 26.344 1 92.81 365 ALA A CA 1
ATOM 2886 C C . ALA A 1 365 ? -14.281 28.594 27.156 1 92.81 365 ALA A C 1
ATOM 2888 O O . ALA A 1 365 ? -14.391 28.578 28.391 1 92.81 365 ALA A O 1
ATOM 2889 N N . ILE A 1 366 ? -13.641 27.75 26.5 1 93.12 366 ILE A N 1
ATOM 2890 C CA . ILE A 1 366 ? -12.781 26.766 27.125 1 93.12 366 ILE A CA 1
ATOM 2891 C C . ILE A 1 366 ? -11.32 27.062 26.828 1 93.12 366 ILE A C 1
ATOM 2893 O O . ILE A 1 366 ? -10.93 27.156 25.656 1 93.12 366 ILE A O 1
ATOM 2897 N N . VAL A 1 367 ? -10.539 27.281 27.875 1 90.38 367 VAL A N 1
ATOM 2898 C CA . VAL A 1 367 ? -9.141 27.656 27.688 1 90.38 367 VAL A CA 1
ATOM 2899 C C . VAL A 1 367 ? -8.25 26.781 28.562 1 90.38 367 VAL A C 1
ATOM 2901 O O . VAL A 1 367 ? -8.734 26.141 29.516 1 90.38 367 VAL A O 1
ATOM 2904 N N . GLY A 1 368 ? -7.086 26.703 28.219 1 87.25 368 GLY A N 1
ATOM 2905 C CA . GLY A 1 368 ? -6.105 25.906 28.938 1 87.25 368 GLY A CA 1
ATOM 2906 C C . GLY A 1 368 ? -4.867 25.594 28.109 1 87.25 368 GLY A C 1
ATOM 2907 O O . GLY A 1 368 ? -4.82 25.891 26.922 1 87.25 368 GLY A O 1
ATOM 2908 N N . PRO A 1 369 ? -3.91 25.078 28.781 1 79.69 369 PRO A N 1
ATOM 2909 C CA . PRO A 1 369 ? -2.688 24.719 28.047 1 79.69 369 PRO A CA 1
ATOM 2910 C C . PRO A 1 369 ? -2.914 23.625 27 1 79.69 369 PRO A C 1
ATOM 2912 O O . PRO A 1 369 ? -3.959 22.969 27.016 1 79.69 369 PRO A O 1
ATOM 2915 N N . SER A 1 370 ? -1.997 23.547 26.094 1 71.69 370 SER A N 1
ATOM 2916 C CA . SER A 1 370 ? -2.062 22.5 25.078 1 71.69 370 SER A CA 1
ATOM 2917 C C . SER A 1 370 ? -2.086 21.109 25.719 1 71.69 370 SER A C 1
ATOM 2919 O O . SER A 1 370 ? -1.364 20.859 26.688 1 71.69 370 SER A O 1
ATOM 2921 N N . GLY A 1 371 ? -2.918 20.266 25.25 1 74.12 371 GLY A N 1
ATOM 2922 C CA . GLY A 1 371 ? -3.002 18.906 25.766 1 74.12 371 GLY A CA 1
ATOM 2923 C C . GLY A 1 371 ? -3.891 18.781 26.984 1 74.12 371 GLY A C 1
ATOM 2924 O O . GLY A 1 371 ? -4 17.703 27.562 1 74.12 371 GLY A O 1
ATOM 2925 N N . SER A 1 372 ? -4.492 19.859 27.344 1 83.56 372 SER A N 1
ATOM 2926 C CA . SER A 1 372 ? -5.281 19.844 28.578 1 83.56 372 SER A CA 1
ATOM 2927 C C . SER A 1 372 ? -6.605 19.109 28.375 1 83.56 372 SER A C 1
ATOM 2929 O O . SER A 1 372 ? -7.277 18.75 29.328 1 83.56 372 SER A O 1
ATOM 2931 N N . GLY A 1 373 ? -6.984 18.828 27.109 1 86.38 373 GLY A N 1
ATOM 2932 C CA . GLY A 1 373 ? -8.211 18.078 26.844 1 86.38 373 GLY A CA 1
ATOM 2933 C C . GLY A 1 373 ? -9.297 18.938 26.219 1 86.38 373 GLY A C 1
ATOM 2934 O O . GLY A 1 373 ? -10.43 18.484 26.062 1 86.38 373 GLY A O 1
ATOM 2935 N N . LYS A 1 374 ? -9.023 20.125 25.844 1 88.25 374 LYS A N 1
ATOM 2936 C CA . LYS A 1 374 ? -9.992 21.078 25.312 1 88.25 374 LYS A CA 1
ATOM 2937 C C . LYS A 1 374 ? -10.703 20.5 24.094 1 88.25 374 LYS A C 1
ATOM 2939 O O . LYS A 1 374 ? -11.938 20.531 24.016 1 88.25 374 LYS A O 1
ATOM 2944 N N . SER A 1 375 ? -9.93 19.984 23.172 1 83.56 375 SER A N 1
ATOM 2945 C CA . SER A 1 375 ? -10.5 19.438 21.938 1 83.56 375 SER A CA 1
ATOM 2946 C C . SER A 1 375 ? -11.352 18.203 22.234 1 83.56 375 SER A C 1
ATOM 2948 O O . SER A 1 375 ? -12.344 17.953 21.547 1 83.56 375 SER A O 1
ATOM 2950 N N . THR A 1 376 ? -10.945 17.438 23.234 1 88.25 376 THR A N 1
ATOM 2951 C CA . THR A 1 376 ? -11.719 16.266 23.641 1 88.25 376 THR A CA 1
ATOM 2952 C C . THR A 1 376 ? -13.102 16.688 24.141 1 88.25 376 THR A C 1
ATOM 2954 O O . THR A 1 376 ? -14.094 16.031 23.828 1 88.25 376 THR A O 1
ATOM 2957 N N . ILE A 1 377 ? -13.102 17.781 24.828 1 92.56 377 ILE A N 1
ATOM 2958 C CA . ILE A 1 377 ? -14.375 18.297 25.344 1 92.56 377 ILE A CA 1
ATOM 2959 C C . ILE A 1 377 ? -15.281 18.656 24.172 1 92.56 377 ILE A C 1
ATOM 2961 O O . ILE A 1 377 ? -16.469 18.312 24.156 1 92.56 377 ILE A O 1
ATOM 2965 N N . ALA A 1 378 ? -14.719 19.312 23.203 1 89.31 378 ALA A N 1
ATOM 2966 C CA . ALA A 1 378 ? -15.477 19.703 22.016 1 89.31 378 ALA A CA 1
ATOM 2967 C C . ALA A 1 378 ? -16.031 18.484 21.281 1 89.31 378 ALA A C 1
ATOM 2969 O O . ALA A 1 378 ? -17.188 18.469 20.844 1 89.31 378 ALA A O 1
ATOM 2970 N N . LYS A 1 379 ? -15.281 17.484 21.219 1 87.94 379 LYS A N 1
ATOM 2971 C CA . LYS A 1 379 ? -15.664 16.266 20.5 1 87.94 379 LYS A CA 1
ATOM 2972 C C . LYS A 1 379 ? -16.75 15.516 21.266 1 87.94 379 LYS A C 1
ATOM 2974 O O . LYS A 1 379 ? -17.609 14.875 20.656 1 87.94 379 LYS A O 1
ATOM 2979 N N . LEU A 1 380 ? -16.672 15.555 22.516 1 91.19 380 LEU A N 1
ATOM 2980 C CA . LEU A 1 380 ? -17.688 14.922 23.344 1 91.19 380 LEU A CA 1
ATOM 2981 C C . LEU A 1 380 ? -19.031 15.648 23.203 1 91.19 380 LEU A C 1
ATOM 2983 O O . LEU A 1 380 ? -20.078 15.016 23.172 1 91.19 380 LEU A O 1
ATOM 2987 N N . ILE A 1 381 ? -18.906 16.953 23.141 1 91.5 381 ILE A N 1
ATOM 2988 C CA . ILE A 1 381 ? -20.109 17.766 22.984 1 91.5 381 ILE A CA 1
ATOM 2989 C C . ILE A 1 381 ? -20.797 17.391 21.672 1 91.5 381 ILE A C 1
ATOM 2991 O O . ILE A 1 381 ? -22.031 17.25 21.625 1 91.5 381 ILE A O 1
ATOM 2995 N N . ALA A 1 382 ? -20 17.156 20.688 1 88.44 382 ALA A N 1
ATOM 2996 C CA . ALA A 1 382 ? -20.531 16.828 19.359 1 88.44 382 ALA A CA 1
ATOM 2997 C C . ALA A 1 382 ? -20.844 15.344 19.25 1 88.44 382 ALA A C 1
ATOM 2999 O O . ALA A 1 382 ? -21.281 14.875 18.203 1 88.44 382 ALA A O 1
ATOM 3000 N N . SER A 1 383 ? -20.609 14.555 20.266 1 89.06 383 SER A N 1
ATOM 3001 C CA . SER A 1 383 ? -20.859 13.125 20.344 1 89.06 383 SER A CA 1
ATOM 3002 C C . SER A 1 383 ? -20 12.359 19.344 1 89.06 383 SER A C 1
ATOM 3004 O O . SER A 1 383 ? -20.453 11.359 18.766 1 89.06 383 SER A O 1
ATOM 3006 N N . PHE A 1 384 ? -18.875 12.977 19.078 1 84.69 384 PHE A N 1
ATOM 3007 C CA . PHE A 1 384 ? -17.906 12.219 18.281 1 84.69 384 PHE A CA 1
ATOM 3008 C C . PHE A 1 384 ? -17.344 11.055 19.078 1 84.69 384 PHE A C 1
ATOM 3010 O O . PHE A 1 384 ? -16.844 10.086 18.5 1 84.69 384 PHE A O 1
ATOM 3017 N N . TRP A 1 385 ? -17.359 11.219 20.359 1 85.81 385 TRP A N 1
ATOM 3018 C CA . TRP A 1 385 ? -17 10.188 21.328 1 85.81 385 TRP A CA 1
ATOM 3019 C C . TRP A 1 385 ? -18.078 10.055 22.406 1 85.81 385 TRP A C 1
ATOM 3021 O O . TRP A 1 385 ? -18.922 10.945 22.562 1 85.81 385 TRP A O 1
ATOM 3031 N N . GLU A 1 386 ? -17.953 8.938 23.062 1 88.81 386 GLU A N 1
ATOM 3032 C CA . GLU A 1 386 ? -18.781 8.75 24.25 1 88.81 386 GLU A CA 1
ATOM 3033 C C . GLU A 1 386 ? -17.938 8.82 25.516 1 88.81 386 GLU A C 1
ATOM 3035 O O . GLU A 1 386 ? -16.812 8.312 25.547 1 88.81 386 GLU A O 1
ATOM 3040 N N . ALA A 1 387 ? -18.531 9.531 26.422 1 92.06 387 ALA A N 1
ATOM 3041 C CA . ALA A 1 387 ? -17.828 9.664 27.703 1 92.06 387 ALA A CA 1
ATOM 3042 C C . ALA A 1 387 ? -17.641 8.297 28.359 1 92.06 387 ALA A C 1
ATOM 3044 O O . ALA A 1 387 ? -18.5 7.426 28.266 1 92.06 387 ALA A O 1
ATOM 3045 N N . SER A 1 388 ? -16.5 8.07 28.969 1 90.25 388 SER A N 1
ATOM 3046 C CA . SER A 1 388 ? -16.203 6.832 29.688 1 90.25 388 SER A CA 1
ATOM 3047 C C . SER A 1 388 ? -16.969 6.77 31.016 1 90.25 388 SER A C 1
ATOM 3049 O O . SER A 1 388 ? -17.359 5.688 31.453 1 90.25 388 SER A O 1
ATOM 3051 N N . GLY A 1 389 ? -17.047 7.828 31.625 1 93 389 GLY A N 1
ATOM 3052 C CA . GLY A 1 389 ? -17.781 7.969 32.875 1 93 389 GLY A CA 1
ATOM 3053 C C . GLY A 1 389 ? -18.453 9.32 33 1 93 389 GLY A C 1
ATOM 3054 O O . GLY A 1 389 ? -18.156 10.25 32.25 1 93 389 GLY A O 1
ATOM 3055 N N . GLY A 1 390 ? -19.422 9.398 33.906 1 94.69 390 GLY A N 1
ATOM 3056 C CA . GLY A 1 390 ? -20.203 10.617 34.031 1 94.69 390 GLY A CA 1
ATOM 3057 C C . GLY A 1 390 ? -21.281 10.75 32.969 1 94.69 390 GLY A C 1
ATOM 3058 O O . GLY A 1 390 ? -21.688 9.766 32.375 1 94.69 390 GLY A O 1
ATOM 3059 N N . ARG A 1 391 ? -21.812 11.961 32.906 1 94.81 391 ARG A N 1
ATOM 3060 C CA . ARG A 1 391 ? -22.875 12.133 31.922 1 94.81 391 ARG A CA 1
ATOM 3061 C C . ARG A 1 391 ? -22.828 13.531 31.328 1 94.81 391 ARG A C 1
ATOM 3063 O O . ARG A 1 391 ? -22.453 14.492 32 1 94.81 391 ARG A O 1
ATOM 3070 N N . ILE A 1 392 ? -23.125 13.648 30.141 1 95.81 392 ILE A N 1
ATOM 3071 C CA . ILE A 1 392 ? -23.328 14.891 29.406 1 95.81 392 ILE A CA 1
ATOM 3072 C C . ILE A 1 392 ? -24.797 15.023 29.016 1 95.81 392 ILE A C 1
ATOM 3074 O O . ILE A 1 392 ? -25.375 14.086 28.469 1 95.81 392 ILE A O 1
ATOM 3078 N N . THR A 1 393 ? -25.359 16.141 29.375 1 95.94 393 THR A N 1
ATOM 3079 C CA . THR A 1 393 ? -26.781 16.297 29.094 1 95.94 393 THR A CA 1
ATOM 3080 C C . THR A 1 393 ? -27.047 17.547 28.266 1 95.94 393 THR A C 1
ATOM 3082 O O . THR A 1 393 ? -26.281 18.516 28.344 1 95.94 393 THR A O 1
ATOM 3085 N N . ILE A 1 394 ? -28.047 17.516 27.453 1 95.19 394 ILE A N 1
ATOM 3086 C CA . ILE A 1 394 ? -28.641 18.672 26.781 1 95.19 394 ILE A CA 1
ATOM 3087 C C . ILE A 1 394 ? -30.062 18.875 27.25 1 95.19 394 ILE A C 1
ATOM 3089 O O . ILE A 1 394 ? -30.938 18.016 27.031 1 95.19 394 ILE A O 1
ATOM 3093 N N . ASP A 1 395 ? -30.297 19.922 27.844 1 94.44 395 ASP A N 1
ATOM 3094 C CA . ASP A 1 395 ? -31.594 20.188 28.469 1 94.44 395 ASP A CA 1
ATOM 3095 C C . ASP A 1 395 ? -32 19.031 29.391 1 94.44 395 ASP A C 1
ATOM 3097 O O . ASP A 1 395 ? -33.094 18.5 29.281 1 94.44 395 ASP A O 1
ATOM 3101 N N . ASP A 1 396 ? -31.062 18.469 30.094 1 92 396 ASP A N 1
ATOM 3102 C CA . ASP A 1 396 ? -31.25 17.484 31.141 1 92 396 ASP A CA 1
ATOM 3103 C C . ASP A 1 396 ? -31.5 16.094 30.547 1 92 396 ASP A C 1
ATOM 3105 O O . ASP A 1 396 ? -31.812 15.148 31.281 1 92 396 ASP A O 1
ATOM 3109 N N . VAL A 1 397 ? -31.375 15.969 29.266 1 94.75 397 VAL A N 1
ATOM 3110 C CA . VAL A 1 397 ? -31.422 14.664 28.625 1 94.75 397 VAL A CA 1
ATOM 3111 C C . VAL A 1 397 ? -30 14.18 28.328 1 94.75 397 VAL A C 1
ATOM 3113 O O . VAL A 1 397 ? -29.219 14.898 27.719 1 94.75 397 VAL A O 1
ATOM 3116 N N . ASP A 1 398 ? -29.828 13 28.703 1 94.25 398 ASP A N 1
ATOM 3117 C CA . ASP A 1 398 ? -28.5 12.422 28.453 1 94.25 398 ASP A CA 1
ATOM 3118 C C . ASP A 1 398 ? -28.25 12.305 26.953 1 94.25 398 ASP A C 1
ATOM 3120 O O . ASP A 1 398 ? -29.109 11.867 26.188 1 94.25 398 ASP A O 1
ATOM 3124 N N . VAL A 1 399 ? -27.078 12.703 26.547 1 92.81 399 VAL A N 1
ATOM 3125 C CA . VAL A 1 399 ? -26.734 12.688 25.125 1 92.81 399 VAL A CA 1
ATOM 3126 C C . VAL A 1 399 ? -26.828 11.266 24.594 1 92.81 399 VAL A C 1
ATOM 3128 O O . VAL A 1 399 ? -27.156 11.055 23.422 1 92.81 399 VAL A O 1
ATOM 3131 N N . LYS A 1 400 ? -26.656 10.234 25.406 1 91.12 400 LYS A N 1
ATOM 3132 C CA . LYS A 1 400 ? -26.734 8.828 25.016 1 91.12 400 LYS A CA 1
ATOM 3133 C C . LYS A 1 400 ? -28.156 8.445 24.641 1 91.12 400 LYS A C 1
ATOM 3135 O O . LYS A 1 400 ? -28.375 7.457 23.922 1 91.12 400 LYS A O 1
ATOM 3140 N N . ASP A 1 401 ? -29.031 9.266 25.062 1 92.81 401 ASP A N 1
ATOM 3141 C CA . ASP A 1 401 ? -30.438 8.984 24.812 1 92.81 401 ASP A CA 1
ATOM 3142 C C . ASP A 1 401 ? -30.984 9.852 23.672 1 92.81 401 ASP A C 1
ATOM 3144 O O . ASP A 1 401 ? -32.188 9.859 23.406 1 92.81 401 ASP A O 1
ATOM 3148 N N . ILE A 1 402 ? -30.172 10.562 23.047 1 93.44 402 ILE A N 1
ATOM 3149 C CA . ILE A 1 402 ? -30.547 11.391 21.906 1 93.44 402 ILE A CA 1
ATOM 3150 C C . ILE A 1 402 ? -29.984 10.781 20.609 1 93.44 402 ILE A C 1
ATOM 3152 O O . ILE A 1 402 ? -28.828 10.359 20.562 1 93.44 402 ILE A O 1
ATOM 3156 N N . PRO A 1 403 ? -30.844 10.711 19.656 1 91.62 403 PRO A N 1
ATOM 3157 C CA . PRO A 1 403 ? -30.328 10.203 18.375 1 91.62 403 PRO A CA 1
ATOM 3158 C C . PRO A 1 403 ? -29.156 11.016 17.828 1 91.62 403 PRO A C 1
ATOM 3160 O O . PRO A 1 403 ? -29.156 12.25 17.938 1 91.62 403 PRO A O 1
ATOM 3163 N N . LEU A 1 404 ? -28.266 10.383 17.203 1 87.25 404 LEU A N 1
ATOM 3164 C CA . LEU A 1 404 ? -27.078 11.047 16.672 1 87.25 404 LEU A CA 1
ATOM 3165 C C . LEU A 1 404 ? -27.469 12.078 15.617 1 87.25 404 LEU A C 1
ATOM 3167 O O . LEU A 1 404 ? -26.828 13.133 15.516 1 87.25 404 LEU A O 1
ATOM 3171 N N . LYS A 1 405 ? -28.453 11.727 14.836 1 86.88 405 LYS A N 1
ATOM 3172 C CA . LYS A 1 405 ? -28.938 12.656 13.82 1 86.88 405 LYS A CA 1
ATOM 3173 C C . LYS A 1 405 ? -29.438 13.953 14.453 1 86.88 405 LYS A C 1
ATOM 3175 O O . LYS A 1 405 ? -29.188 15.039 13.922 1 86.88 405 LYS A O 1
ATOM 3180 N N . GLN A 1 406 ? -30.062 13.797 15.57 1 90.75 406 GLN A N 1
ATOM 3181 C CA . GLN A 1 406 ? -30.594 14.969 16.266 1 90.75 406 GLN A CA 1
ATOM 3182 C C . GLN A 1 406 ? -29.453 15.805 16.859 1 90.75 406 GLN A C 1
ATOM 3184 O O . GLN A 1 406 ? -29.516 17.031 16.828 1 90.75 406 GLN A O 1
ATOM 3189 N N . ILE A 1 407 ? -28.5 15.172 17.328 1 90.69 407 ILE A N 1
ATOM 3190 C CA . ILE A 1 407 ? -27.344 15.883 17.891 1 90.69 407 ILE A CA 1
ATOM 3191 C C . ILE A 1 407 ? -26.641 16.656 16.781 1 90.69 407 ILE A C 1
ATOM 3193 O O . ILE A 1 407 ? -26.25 17.812 16.969 1 90.69 407 ILE A O 1
ATOM 3197 N N . SER A 1 408 ? -26.484 16.016 15.711 1 88.12 408 SER A N 1
ATOM 3198 C CA . SER A 1 408 ? -25.828 16.641 14.578 1 88.12 408 SER A CA 1
ATOM 3199 C C . SER A 1 408 ? -26.625 17.844 14.07 1 88.12 408 SER A C 1
ATOM 3201 O O . SER A 1 408 ? -26.047 18.812 13.57 1 88.12 408 SER A O 1
ATOM 3203 N N . ASP A 1 409 ? -27.891 17.766 14.195 1 89.06 409 ASP A N 1
ATOM 3204 C CA . ASP A 1 409 ? -28.75 18.875 13.781 1 89.06 409 ASP A CA 1
ATOM 3205 C C . ASP A 1 409 ? -28.625 20.062 14.742 1 89.06 409 ASP A C 1
ATOM 3207 O O . ASP A 1 409 ? -28.672 21.219 14.328 1 89.06 409 ASP A O 1
ATOM 3211 N N . VAL A 1 410 ? -28.453 19.703 15.93 1 91.69 410 VAL A N 1
ATOM 3212 C CA . VAL A 1 410 ? -28.484 20.703 16.984 1 91.69 410 VAL A CA 1
ATOM 3213 C C . VAL A 1 410 ? -27.109 21.375 17.109 1 91.69 410 VAL A C 1
ATOM 3215 O O . VAL A 1 410 ? -27.016 22.562 17.438 1 91.69 410 VAL A O 1
ATOM 3218 N N . ILE A 1 411 ? -26.125 20.641 16.781 1 92 411 ILE A N 1
ATOM 3219 C CA . ILE A 1 411 ? -24.766 21.141 17.031 1 92 411 ILE A CA 1
ATOM 3220 C C . ILE A 1 411 ? -24.031 21.281 15.711 1 92 411 ILE A C 1
ATOM 3222 O O . ILE A 1 411 ? -24.016 20.359 14.891 1 92 411 ILE A O 1
ATOM 3226 N N . SER A 1 412 ? -23.453 22.422 15.445 1 89.12 412 SER A N 1
ATOM 3227 C CA . SER A 1 412 ? -22.516 22.641 14.359 1 89.12 412 SER A CA 1
ATOM 3228 C C . SER A 1 412 ? -21.078 22.672 14.867 1 89.12 412 SER A C 1
ATOM 3230 O O . SER A 1 412 ? -20.734 23.5 15.719 1 89.12 412 SER A O 1
ATOM 3232 N N . TYR A 1 413 ? -20.344 21.766 14.391 1 86.44 413 TYR A N 1
ATOM 3233 C CA . TYR A 1 413 ? -18.938 21.656 14.789 1 86.44 413 TYR A CA 1
ATOM 3234 C C . TYR A 1 413 ? -18.016 22.234 13.719 1 86.44 413 TYR A C 1
ATOM 3236 O O . TYR A 1 413 ? -18.031 21.781 12.57 1 86.44 413 TYR A O 1
ATOM 3244 N N . VAL A 1 414 ? -17.297 23.234 14.055 1 79.81 414 VAL A N 1
ATOM 3245 C CA . VAL A 1 414 ? -16.359 23.859 13.133 1 79.81 414 VAL A CA 1
ATOM 3246 C C . VAL A 1 414 ? -14.922 23.641 13.625 1 79.81 414 VAL A C 1
ATOM 3248 O O . VAL A 1 414 ? -14.562 24.094 14.719 1 79.81 414 VAL A O 1
ATOM 3251 N N . SER A 1 415 ? -14.203 22.891 12.891 1 75.69 415 SER A N 1
ATOM 3252 C CA . SER A 1 415 ? -12.828 22.578 13.289 1 75.69 415 SER A CA 1
ATOM 3253 C C . SER A 1 415 ? -11.82 23.281 12.375 1 75.69 415 SER A C 1
ATOM 3255 O O . SER A 1 415 ? -12.211 23.984 11.445 1 75.69 415 SER A O 1
ATOM 3257 N N . GLN A 1 416 ? -10.531 23.031 12.734 1 62.66 416 GLN A N 1
ATOM 3258 C CA . GLN A 1 416 ? -9.43 23.594 11.953 1 62.66 416 GLN A CA 1
ATOM 3259 C C . GLN A 1 416 ? -9.297 22.875 10.609 1 62.66 416 GLN A C 1
ATOM 3261 O O . GLN A 1 416 ? -8.812 23.453 9.641 1 62.66 416 GLN A O 1
ATOM 3266 N N . GLU A 1 417 ? -9.688 21.703 10.641 1 62.69 417 GLU A N 1
ATOM 3267 C CA . GLU A 1 417 ? -9.516 20.922 9.414 1 62.69 417 GLU A CA 1
ATOM 3268 C C . GLU A 1 417 ? -10.695 21.125 8.469 1 62.69 417 GLU A C 1
ATOM 3270 O O . GLU A 1 417 ? -11.852 21 8.875 1 62.69 417 GLU A O 1
ATOM 3275 N N . ASN A 1 418 ? -10.273 21.625 7.273 1 72.5 418 ASN A N 1
ATOM 3276 C CA . ASN A 1 418 ? -11.336 21.969 6.336 1 72.5 418 ASN A CA 1
ATOM 3277 C C . ASN A 1 418 ? -11.352 21.047 5.125 1 72.5 418 ASN A C 1
ATOM 3279 O O . ASN A 1 418 ? -10.508 21.172 4.238 1 72.5 418 ASN A O 1
ATOM 3283 N N . PHE A 1 419 ? -12.289 20.109 5.227 1 79.81 419 PHE A N 1
ATOM 3284 C CA . PHE A 1 419 ? -12.43 19.156 4.129 1 79.81 419 PHE A CA 1
ATOM 3285 C C . PHE A 1 419 ? -13.562 19.578 3.199 1 79.81 419 PHE A C 1
ATOM 3287 O O . PHE A 1 419 ? -14.617 20.031 3.658 1 79.81 419 PHE A O 1
ATOM 3294 N N . LEU A 1 420 ? -13.242 19.547 1.859 1 85.75 420 LEU A N 1
ATOM 3295 C CA . LEU A 1 420 ? -14.281 19.75 0.851 1 85.75 420 LEU A CA 1
ATOM 3296 C C . LEU A 1 420 ? -14.43 18.516 -0.029 1 85.75 420 LEU A C 1
ATOM 3298 O O . LEU A 1 420 ? -13.445 17.859 -0.369 1 85.75 420 LEU A O 1
ATOM 3302 N N . PHE A 1 421 ? -15.633 18.156 -0.338 1 85.5 421 PHE A N 1
ATOM 3303 C CA . PHE A 1 421 ? -15.914 17.047 -1.245 1 85.5 421 PHE A CA 1
ATOM 3304 C C . PHE A 1 421 ? -15.602 17.438 -2.686 1 85.5 421 PHE A C 1
ATOM 3306 O O . PHE A 1 421 ? -15.547 18.625 -3.018 1 85.5 421 PHE A O 1
ATOM 3313 N N . ASN A 1 422 ? -15.359 16.375 -3.473 1 85.25 422 ASN A N 1
ATOM 3314 C CA . ASN A 1 422 ? -15.078 16.625 -4.883 1 85.25 422 ASN A CA 1
ATOM 3315 C C . ASN A 1 422 ? -16.359 16.938 -5.66 1 85.25 422 ASN A C 1
ATOM 3317 O O . ASN A 1 422 ? -16.703 16.203 -6.59 1 85.25 422 ASN A O 1
ATOM 3321 N N . THR A 1 423 ? -16.969 17.906 -5.301 1 87.38 423 THR A N 1
ATOM 3322 C CA . THR A 1 423 ? -18.172 18.438 -5.934 1 87.38 423 THR A CA 1
ATOM 3323 C C . THR A 1 423 ? -18.094 19.953 -6.074 1 87.38 423 THR A C 1
ATOM 3325 O O . THR A 1 423 ? -17.047 20.547 -5.785 1 87.38 423 THR A O 1
ATOM 3328 N N . SER A 1 424 ? -19.141 20.547 -6.527 1 92.31 424 SER A N 1
ATOM 3329 C CA . SER A 1 424 ? -19.141 22 -6.734 1 92.31 424 SER A CA 1
ATOM 3330 C C . SER A 1 424 ? -19.188 22.75 -5.41 1 92.31 424 SER A C 1
ATOM 3332 O O . SER A 1 424 ? -19.516 22.172 -4.371 1 92.31 424 SER A O 1
ATOM 3334 N N . ILE A 1 425 ? -18.797 24.016 -5.484 1 93.88 425 ILE A N 1
ATOM 3335 C CA . ILE A 1 425 ? -18.891 24.859 -4.309 1 93.88 425 ILE A CA 1
ATOM 3336 C C . ILE A 1 425 ? -20.328 24.875 -3.791 1 93.88 425 ILE A C 1
ATOM 3338 O O . ILE A 1 425 ? -20.562 24.781 -2.584 1 93.88 425 ILE A O 1
ATOM 3342 N N . LYS A 1 426 ? -21.219 24.922 -4.734 1 94.25 426 LYS A N 1
ATOM 3343 C CA . LYS A 1 426 ? -22.641 24.922 -4.418 1 94.25 426 LYS A CA 1
ATOM 3344 C C . LYS A 1 426 ? -23.047 23.672 -3.633 1 94.25 426 LYS A C 1
ATOM 3346 O O . LYS A 1 426 ? -23.688 23.781 -2.586 1 94.25 426 LYS A O 1
ATOM 3351 N N . GLU A 1 427 ? -22.641 22.625 -4.098 1 90.69 427 GLU A N 1
ATOM 3352 C CA . GLU A 1 427 ? -23 21.359 -3.465 1 90.69 427 GLU A CA 1
ATOM 3353 C C . GLU A 1 427 ? -22.297 21.188 -2.125 1 90.69 427 GLU A C 1
ATOM 3355 O O . GLU A 1 427 ? -22.844 20.594 -1.197 1 90.69 427 GLU A O 1
ATOM 3360 N N . ASN A 1 428 ? -21.109 21.641 -2.066 1 91.5 428 ASN A N 1
ATOM 3361 C CA . ASN A 1 428 ? -20.391 21.594 -0.798 1 91.5 428 ASN A CA 1
ATOM 3362 C C . ASN A 1 428 ? -21.094 22.406 0.284 1 91.5 428 ASN A C 1
ATOM 3364 O O . ASN A 1 428 ? -21.172 21.969 1.437 1 91.5 428 ASN A O 1
ATOM 3368 N N . ILE A 1 429 ? -21.578 23.531 -0.123 1 92.38 429 ILE A N 1
ATOM 3369 C CA . ILE A 1 429 ? -22.297 24.375 0.835 1 92.38 429 ILE A CA 1
ATOM 3370 C C . ILE A 1 429 ? -23.656 23.734 1.158 1 92.38 429 ILE A C 1
ATOM 3372 O O . ILE A 1 429 ? -24.094 23.766 2.309 1 92.38 429 ILE A O 1
ATOM 3376 N N . ARG A 1 430 ? -24.234 23.109 0.189 1 91.19 430 ARG A N 1
ATOM 3377 C CA . ARG A 1 430 ? -25.562 22.516 0.337 1 91.19 430 ARG A CA 1
ATOM 3378 C C . ARG A 1 430 ? -25.531 21.375 1.354 1 91.19 430 ARG A C 1
ATOM 3380 O O . ARG A 1 430 ? -26.562 20.984 1.886 1 91.19 430 ARG A O 1
ATOM 3387 N N . ILE A 1 431 ? -24.406 20.875 1.648 1 87.31 431 ILE A N 1
ATOM 3388 C CA . ILE A 1 431 ? -24.25 19.812 2.619 1 87.31 431 ILE A CA 1
ATOM 3389 C C . ILE A 1 431 ? -24.781 20.25 3.979 1 87.31 431 ILE A C 1
ATOM 3391 O O . ILE A 1 431 ? -25.25 19.422 4.766 1 87.31 431 ILE A O 1
ATOM 3395 N N . GLY A 1 432 ? -24.734 21.531 4.234 1 87.38 432 GLY A N 1
ATOM 3396 C CA . GLY A 1 432 ? -25.25 22.078 5.484 1 87.38 432 GLY A CA 1
ATOM 3397 C C . GLY A 1 432 ? -26.734 21.891 5.648 1 87.38 432 GLY A C 1
ATOM 3398 O O . GLY A 1 432 ? -27.234 21.75 6.766 1 87.38 432 GLY A O 1
ATOM 3399 N N . LYS A 1 433 ? -27.422 22.016 4.555 1 88.81 433 LYS A N 1
ATOM 3400 C CA . LYS A 1 433 ? -28.875 21.828 4.477 1 88.81 433 LYS A CA 1
ATOM 3401 C C . LYS A 1 433 ? -29.281 21.266 3.121 1 88.81 433 LYS A C 1
ATOM 3403 O O . LYS A 1 433 ? -29.328 21.984 2.127 1 88.81 433 LYS A O 1
ATOM 3408 N N . GLU A 1 434 ? -29.641 20 3.031 1 83.81 434 GLU A N 1
ATOM 3409 C CA . GLU A 1 434 ? -29.906 19.297 1.784 1 83.81 434 GLU A CA 1
ATOM 3410 C C . GLU A 1 434 ? -31 20 0.978 1 83.81 434 GLU A C 1
ATOM 3412 O O . GLU A 1 434 ? -30.938 20.047 -0.253 1 83.81 434 GLU A O 1
ATOM 3417 N N . GLY A 1 435 ? -31.984 20.547 1.486 1 84.69 435 GLY A N 1
ATOM 3418 C CA . GLY A 1 435 ? -33.094 21.156 0.78 1 84.69 435 GLY A CA 1
ATOM 3419 C C . GLY A 1 435 ? -32.969 22.656 0.634 1 84.69 435 GLY A C 1
ATOM 3420 O O . GLY A 1 435 ? -33.906 23.344 0.263 1 84.69 435 GLY A O 1
ATOM 3421 N N . ALA A 1 436 ? -31.688 23.062 0.776 1 92.5 436 ALA A N 1
ATOM 3422 C CA . ALA A 1 436 ? -31.516 24.5 0.723 1 92.5 436 ALA A CA 1
ATOM 3423 C C . ALA A 1 436 ? -31.656 25.016 -0.706 1 92.5 436 ALA A C 1
ATOM 3425 O O . ALA A 1 436 ? -31.203 24.375 -1.655 1 92.5 436 ALA A O 1
ATOM 3426 N N . SER A 1 437 ? -32.281 26.156 -0.861 1 94.75 437 SER A N 1
ATOM 3427 C CA . SER A 1 437 ? -32.406 26.812 -2.156 1 94.75 437 SER A CA 1
ATOM 3428 C C . SER A 1 437 ? -31.109 27.516 -2.555 1 94.75 437 SER A C 1
ATOM 3430 O O . SER A 1 437 ? -30.234 27.719 -1.719 1 94.75 437 SER A O 1
ATOM 3432 N N . ASP A 1 438 ? -31.031 27.844 -3.785 1 94.56 438 ASP A N 1
ATOM 3433 C CA . ASP A 1 438 ? -29.844 28.547 -4.281 1 94.56 438 ASP A CA 1
ATOM 3434 C C . ASP A 1 438 ? -29.672 29.891 -3.594 1 94.56 438 ASP A C 1
ATOM 3436 O O . ASP A 1 438 ? -28.547 30.328 -3.346 1 94.56 438 ASP A O 1
ATOM 3440 N N . GLU A 1 439 ? -30.797 30.453 -3.34 1 94.81 439 GLU A N 1
ATOM 3441 C CA . GLU A 1 439 ? -30.75 31.75 -2.664 1 94.81 439 GLU A CA 1
ATOM 3442 C C . GLU A 1 439 ? -30.172 31.609 -1.259 1 94.81 439 GLU A C 1
ATOM 3444 O O . GLU A 1 439 ? -29.359 32.438 -0.832 1 94.81 439 GLU A O 1
ATOM 3449 N N . GLU A 1 440 ? -30.547 30.625 -0.594 1 94.81 440 GLU A N 1
ATOM 3450 C CA . GLU A 1 440 ? -30.031 30.375 0.749 1 94.81 440 GLU A CA 1
ATOM 3451 C C . GLU A 1 440 ? -28.531 30.094 0.719 1 94.81 440 GLU A C 1
ATOM 3453 O O . GLU A 1 440 ? -27.797 30.531 1.614 1 94.81 440 GLU A O 1
ATOM 3458 N N . ILE A 1 441 ? -28.141 29.406 -0.281 1 95.69 441 ILE A N 1
ATOM 3459 C CA . ILE A 1 441 ? -26.734 29.047 -0.435 1 95.69 441 ILE A CA 1
ATOM 3460 C C . ILE A 1 441 ? -25.906 30.312 -0.68 1 95.69 441 ILE A C 1
ATOM 3462 O O . ILE A 1 441 ? -24.844 30.5 -0.077 1 95.69 441 ILE A O 1
ATOM 3466 N N . ILE A 1 442 ? -26.422 31.125 -1.536 1 95.62 442 ILE A N 1
ATOM 3467 C CA . ILE A 1 442 ? -25.719 32.375 -1.87 1 95.62 442 ILE A CA 1
ATOM 3468 C C . ILE A 1 442 ? -25.641 33.281 -0.641 1 95.62 442 ILE A C 1
ATOM 3470 O O . ILE A 1 442 ? -24.625 33.906 -0.39 1 95.62 442 ILE A O 1
ATOM 3474 N N . GLU A 1 443 ? -26.688 33.312 0.105 1 94.12 443 GLU A N 1
ATOM 3475 C CA . GLU A 1 443 ? -26.719 34.125 1.322 1 94.12 443 GLU A CA 1
ATOM 3476 C C . GLU A 1 443 ? -25.688 33.594 2.334 1 94.12 443 GLU A C 1
ATOM 3478 O O . GLU A 1 443 ? -24.969 34.406 2.951 1 94.12 443 GLU A O 1
ATOM 3483 N N . ALA A 1 444 ? -25.688 32.344 2.516 1 93.88 444 ALA A N 1
ATOM 3484 C CA . ALA A 1 444 ? -24.719 31.766 3.432 1 93.88 444 ALA A CA 1
ATOM 3485 C C . ALA A 1 444 ? -23.281 32.031 2.965 1 93.88 444 ALA A C 1
ATOM 3487 O O . ALA A 1 444 ? -22.406 32.312 3.781 1 93.88 444 ALA A O 1
ATOM 3488 N N . ALA A 1 445 ? -23.109 31.969 1.679 1 94.44 445 ALA A N 1
ATOM 3489 C CA . ALA A 1 445 ? -21.797 32.219 1.097 1 94.44 445 ALA A CA 1
ATOM 3490 C C . ALA A 1 445 ? -21.375 33.688 1.315 1 94.44 445 ALA A C 1
ATOM 3492 O O . ALA A 1 445 ? -20.203 33.969 1.56 1 94.44 445 ALA A O 1
ATOM 3493 N N . LYS A 1 446 ? -22.297 34.562 1.185 1 93.06 446 LYS A N 1
ATOM 3494 C CA . LYS A 1 446 ? -22.031 35.969 1.423 1 93.06 446 LYS A CA 1
ATOM 3495 C C . LYS A 1 446 ? -21.641 36.219 2.879 1 93.06 446 LYS A C 1
ATOM 3497 O O . LYS A 1 446 ? -20.672 36.938 3.16 1 93.06 446 LYS A O 1
ATOM 3502 N N . LYS A 1 447 ? -22.359 35.594 3.729 1 90.19 447 LYS A N 1
ATOM 3503 C CA . LYS A 1 447 ? -22.109 35.75 5.156 1 90.19 447 LYS A CA 1
ATOM 3504 C C . LYS A 1 447 ? -20.734 35.188 5.535 1 90.19 447 LYS A C 1
ATOM 3506 O O . LYS A 1 447 ? -20.094 35.688 6.453 1 90.19 447 LYS A O 1
ATOM 3511 N N . ALA A 1 448 ? -20.375 34.188 4.832 1 90.19 448 ALA A N 1
ATOM 3512 C CA . ALA A 1 448 ? -19.094 33.531 5.121 1 90.19 448 ALA A CA 1
ATOM 3513 C C . ALA A 1 448 ? -17.969 34.156 4.277 1 90.19 448 ALA A C 1
ATOM 3515 O O . ALA A 1 448 ? -16.859 33.625 4.234 1 90.19 448 ALA A O 1
ATOM 3516 N N . SER A 1 449 ? -18.281 35.156 3.482 1 88.12 449 SER A N 1
ATOM 3517 C CA . SER A 1 449 ? -17.328 35.875 2.641 1 88.12 449 SER A CA 1
ATOM 3518 C C . SER A 1 449 ? -16.75 34.969 1.57 1 88.12 449 SER A C 1
ATOM 3520 O O . SER A 1 449 ? -15.547 35.031 1.27 1 88.12 449 SER A O 1
ATOM 3522 N N . CYS A 1 450 ? -17.469 34.094 1.112 1 90 450 CYS A N 1
ATOM 3523 C CA . CYS A 1 450 ? -17.078 33.188 0.042 1 90 450 CYS A CA 1
ATOM 3524 C C . CYS A 1 450 ? -17.594 33.688 -1.308 1 90 450 CYS A C 1
ATOM 3526 O O . CYS A 1 450 ? -17.078 33.281 -2.354 1 90 450 CYS A O 1
ATOM 3528 N N . HIS A 1 451 ? -18.578 34.438 -1.295 1 91.12 451 HIS A N 1
ATOM 3529 C CA . HIS A 1 451 ? -19.297 34.812 -2.502 1 91.12 451 HIS A CA 1
ATOM 3530 C C . HIS A 1 451 ? -18.375 35.5 -3.498 1 91.12 451 HIS A C 1
ATOM 3532 O O . HIS A 1 451 ? -18.375 35.188 -4.688 1 91.12 451 HIS A O 1
ATOM 3538 N N . ASP A 1 452 ? -17.609 36.406 -3 1 86.44 452 ASP A N 1
ATOM 3539 C CA . ASP A 1 452 ? -16.781 37.25 -3.873 1 86.44 452 ASP A CA 1
ATOM 3540 C C . ASP A 1 452 ? -15.758 36.406 -4.629 1 86.44 452 ASP A C 1
ATOM 3542 O O . ASP A 1 452 ? -15.617 36.531 -5.848 1 86.44 452 ASP A O 1
ATOM 3546 N N . PHE A 1 453 ? -15.031 35.562 -3.904 1 84.31 453 PHE A N 1
ATOM 3547 C CA . PHE A 1 453 ? -14.008 34.781 -4.613 1 84.31 453 PHE A CA 1
ATOM 3548 C C . PHE A 1 453 ? -14.648 33.719 -5.492 1 84.31 453 PHE A C 1
ATOM 3550 O O . PHE A 1 453 ? -14.086 33.344 -6.52 1 84.31 453 PHE A O 1
ATOM 3557 N N . THR A 1 454 ? -15.789 33.25 -5.105 1 91.06 454 THR A N 1
ATOM 3558 C CA . THR A 1 454 ? -16.516 32.25 -5.902 1 91.06 454 THR A CA 1
ATOM 3559 C C . THR A 1 454 ? -16.922 32.844 -7.25 1 91.06 454 THR A C 1
ATOM 3561 O O . THR A 1 454 ? -16.844 32.188 -8.273 1 91.06 454 THR A O 1
ATOM 3564 N N . MET A 1 455 ? -17.359 34.031 -7.188 1 88.88 455 MET A N 1
ATOM 3565 C CA . MET A 1 455 ? -17.828 34.688 -8.398 1 88.88 455 MET A CA 1
ATOM 3566 C C . MET A 1 455 ? -16.672 35.031 -9.328 1 88.88 455 MET A C 1
ATOM 3568 O O . MET A 1 455 ? -16.875 35.219 -10.531 1 88.88 455 MET A O 1
ATOM 3572 N N . CYS A 1 456 ? -15.492 35.062 -8.797 1 84.31 456 CYS A N 1
ATOM 3573 C CA . CYS A 1 456 ? -14.305 35.344 -9.602 1 84.31 456 CYS A CA 1
ATOM 3574 C C . CYS A 1 456 ? -13.828 34.094 -10.32 1 84.31 456 CYS A C 1
ATOM 3576 O O . CYS A 1 456 ? -13.016 34.188 -11.25 1 84.31 456 CYS A O 1
ATOM 3578 N N . LEU A 1 457 ? -14.375 33.062 -9.953 1 87.5 457 LEU A N 1
ATOM 3579 C CA . LEU A 1 457 ? -14.008 31.812 -10.602 1 87.5 457 LEU A CA 1
ATOM 3580 C C . LEU A 1 457 ? -14.758 31.625 -11.914 1 87.5 457 LEU A C 1
ATOM 3582 O O . LEU A 1 457 ? -15.875 32.125 -12.062 1 87.5 457 LEU A O 1
ATOM 3586 N N . GLN A 1 458 ? -14.234 30.891 -12.859 1 86 458 GLN A N 1
ATOM 3587 C CA . GLN A 1 458 ? -14.797 30.703 -14.188 1 86 458 GLN A CA 1
ATOM 3588 C C . GLN A 1 458 ? -16.203 30.109 -14.117 1 86 458 GLN A C 1
ATOM 3590 O O . GLN A 1 458 ? -17.094 30.516 -14.867 1 86 458 GLN A O 1
ATOM 3595 N N . ASN A 1 459 ? -16.453 29.156 -13.266 1 92.19 459 ASN A N 1
ATOM 3596 C CA . ASN A 1 459 ? -17.734 28.469 -13.188 1 92.19 459 ASN A CA 1
ATOM 3597 C C . ASN A 1 459 ? -18.531 28.891 -11.953 1 92.19 459 ASN A C 1
ATOM 3599 O O . ASN A 1 459 ? -19.5 28.234 -11.578 1 92.19 459 ASN A O 1
ATOM 3603 N N . GLY A 1 460 ? -18.016 29.891 -11.289 1 92.25 460 GLY A N 1
ATOM 3604 C CA . GLY A 1 460 ? -18.719 30.391 -10.125 1 92.25 460 GLY A CA 1
ATOM 3605 C C . GLY A 1 460 ? -19 29.312 -9.086 1 92.25 460 GLY A C 1
ATOM 3606 O O . GLY A 1 460 ? -18.094 28.578 -8.688 1 92.25 460 GLY A O 1
ATOM 3607 N N . TYR A 1 461 ? -20.281 29.203 -8.766 1 93.94 461 TYR A N 1
ATOM 3608 C CA . TYR A 1 461 ? -20.703 28.266 -7.734 1 93.94 461 TYR A CA 1
ATOM 3609 C C . TYR A 1 461 ? -20.625 26.828 -8.242 1 93.94 461 TYR A C 1
ATOM 3611 O O . TYR A 1 461 ? -20.641 25.891 -7.445 1 93.94 461 TYR A O 1
ATOM 3619 N N . GLU A 1 462 ? -20.484 26.703 -9.469 1 93.06 462 GLU A N 1
ATOM 3620 C CA . GLU A 1 462 ? -20.438 25.359 -10.062 1 93.06 462 GLU A CA 1
ATOM 3621 C C . GLU A 1 462 ? -19 24.875 -10.203 1 93.06 462 GLU A C 1
ATOM 3623 O O . GLU A 1 462 ? -18.75 23.766 -10.672 1 93.06 462 GLU A O 1
ATOM 3628 N N . THR A 1 463 ? -18.141 25.641 -9.672 1 90.88 463 THR A N 1
ATOM 3629 C CA . THR A 1 463 ? -16.75 25.234 -9.734 1 90.88 463 THR A CA 1
ATOM 3630 C C . THR A 1 463 ? -16.5 24 -8.867 1 90.88 463 THR A C 1
ATOM 3632 O O . THR A 1 463 ? -16.891 23.969 -7.699 1 90.88 463 THR A O 1
ATOM 3635 N N . GLU A 1 464 ? -15.875 23.062 -9.414 1 90 464 GLU A N 1
ATOM 3636 C CA . GLU A 1 464 ? -15.547 21.828 -8.688 1 90 464 GLU A CA 1
ATOM 3637 C C . GLU A 1 464 ? -14.406 22.062 -7.703 1 90 464 GLU A C 1
ATOM 3639 O O . GLU A 1 464 ? -13.406 22.703 -8.047 1 90 464 GLU A O 1
ATOM 3644 N N . ALA A 1 465 ? -14.562 21.609 -6.496 1 86.69 465 ALA A N 1
ATOM 3645 C CA . ALA A 1 465 ? -13.578 21.828 -5.438 1 86.69 465 ALA A CA 1
ATOM 3646 C C . ALA A 1 465 ? -12.352 20.953 -5.645 1 86.69 465 ALA A C 1
ATOM 3648 O O . ALA A 1 465 ? -11.25 21.312 -5.211 1 86.69 465 ALA A O 1
ATOM 3649 N N . GLY A 1 466 ? -12.547 19.891 -6.387 1 78.75 466 GLY A N 1
ATOM 3650 C CA . GLY A 1 466 ? -11.445 18.953 -6.52 1 78.75 466 GLY A CA 1
ATOM 3651 C C . GLY A 1 466 ? -11.32 18 -5.344 1 78.75 466 GLY A C 1
ATOM 3652 O O . GLY A 1 466 ? -12.008 18.156 -4.336 1 78.75 466 GLY A O 1
ATOM 3653 N N . GLU A 1 467 ? -10.344 17.094 -5.41 1 74.31 467 GLU A N 1
ATOM 3654 C CA . GLU A 1 467 ? -10.133 16.125 -4.34 1 74.31 467 GLU A CA 1
ATOM 3655 C C . GLU A 1 467 ? -9.68 16.812 -3.051 1 74.31 467 GLU A C 1
ATOM 3657 O O . GLU A 1 467 ? -8.664 17.5 -3.035 1 74.31 467 GLU A O 1
ATOM 3662 N N . ALA A 1 468 ? -10.445 16.656 -2.068 1 70.38 468 ALA A N 1
ATOM 3663 C CA . ALA A 1 468 ? -10.172 17.219 -0.749 1 70.38 468 ALA A CA 1
ATOM 3664 C C . ALA A 1 468 ? -10.016 18.75 -0.823 1 70.38 468 ALA A C 1
ATOM 3666 O O . ALA A 1 468 ? -9.234 19.328 -0.073 1 70.38 468 ALA A O 1
ATOM 3667 N N . GLY A 1 469 ? -10.578 19.375 -1.816 1 74.81 469 GLY A N 1
ATOM 3668 C CA . GLY A 1 469 ? -10.555 20.812 -1.951 1 74.81 469 GLY A CA 1
ATOM 3669 C C . GLY A 1 469 ? -9.234 21.344 -2.479 1 74.81 469 GLY A C 1
ATOM 3670 O O . GLY A 1 469 ? -8.859 22.484 -2.195 1 74.81 469 GLY A O 1
ATOM 3671 N N . LYS A 1 470 ? -8.57 20.578 -3.162 1 69.44 470 LYS A N 1
ATOM 3672 C CA . LYS A 1 470 ? -7.215 20.891 -3.604 1 69.44 470 LYS A CA 1
ATOM 3673 C C . LYS A 1 470 ? -7.199 22.172 -4.449 1 69.44 470 LYS A C 1
ATOM 3675 O O . LYS A 1 470 ? -6.172 22.844 -4.543 1 69.44 470 LYS A O 1
ATOM 3680 N N . HIS A 1 471 ? -8.32 22.594 -4.965 1 73.81 471 HIS A N 1
ATOM 3681 C CA . HIS A 1 471 ? -8.375 23.75 -5.863 1 73.81 471 HIS A CA 1
ATOM 3682 C C . HIS A 1 471 ? -8.461 25.047 -5.078 1 73.81 471 HIS A C 1
ATOM 3684 O O . HIS A 1 471 ? -8.328 26.141 -5.652 1 73.81 471 HIS A O 1
ATOM 3690 N N . PHE A 1 472 ? -8.648 24.922 -3.746 1 78.69 472 PHE A N 1
ATOM 3691 C CA . PHE A 1 472 ? -8.859 26.109 -2.93 1 78.69 472 PHE A CA 1
ATOM 3692 C C . PHE A 1 472 ? -7.77 26.25 -1.875 1 78.69 472 PHE A C 1
ATOM 3694 O O . PHE A 1 472 ? -7.18 25.25 -1.458 1 78.69 472 PHE A O 1
ATOM 3701 N N . SER A 1 473 ? -7.551 27.469 -1.573 1 70 473 SER A N 1
ATOM 3702 C CA . SER A 1 473 ? -6.605 27.719 -0.49 1 70 473 SER A CA 1
ATOM 3703 C C . SER A 1 473 ? -7.188 27.297 0.858 1 70 473 SER A C 1
ATOM 3705 O O . SER A 1 473 ? -8.383 27.031 0.968 1 70 473 SER A O 1
ATOM 3707 N N . GLY A 1 474 ? -6.34 27.141 1.872 1 72.44 474 GLY A N 1
ATOM 3708 C CA . GLY A 1 474 ? -6.801 26.781 3.207 1 72.44 474 GLY A CA 1
ATOM 3709 C C . GLY A 1 474 ? -7.875 27.719 3.727 1 72.44 474 GLY A C 1
ATOM 3710 O O . GLY A 1 474 ? -8.867 27.281 4.305 1 72.44 474 GLY A O 1
ATOM 3711 N N . GLY A 1 475 ? -7.66 29.047 3.508 1 73.75 475 GLY A N 1
ATOM 3712 C CA . GLY A 1 475 ? -8.641 30.031 3.943 1 73.75 475 GLY A CA 1
ATOM 3713 C C . GLY A 1 475 ? -9.961 29.922 3.211 1 73.75 475 GLY A C 1
ATOM 3714 O O . GLY A 1 475 ? -11.023 30.094 3.809 1 73.75 475 GLY A O 1
ATOM 3715 N N . GLU A 1 476 ? -9.82 29.672 1.903 1 79 476 GLU A N 1
ATOM 3716 C CA . GLU A 1 476 ? -11.031 29.531 1.104 1 79 476 GLU A CA 1
ATOM 3717 C C . GLU A 1 476 ? -11.82 28.297 1.528 1 79 476 GLU A C 1
ATOM 3719 O O . GLU A 1 476 ? -13.047 28.344 1.627 1 79 476 GLU A O 1
ATOM 3724 N N . ARG A 1 477 ? -11.133 27.219 1.776 1 85.56 477 ARG A N 1
ATOM 3725 C CA . ARG A 1 477 ? -11.789 26 2.229 1 85.56 477 ARG A CA 1
ATOM 3726 C C . ARG A 1 477 ? -12.5 26.203 3.561 1 85.56 477 ARG A C 1
ATOM 3728 O O . ARG A 1 477 ? -13.602 25.703 3.771 1 85.56 477 ARG A O 1
ATOM 3735 N N . GLN A 1 478 ? -11.867 26.906 4.383 1 81.62 478 GLN A N 1
ATOM 3736 C CA . GLN A 1 478 ? -12.453 27.188 5.691 1 81.62 478 GLN A CA 1
ATOM 3737 C C . GLN A 1 478 ? -13.727 28.016 5.562 1 81.62 478 GLN A C 1
ATOM 3739 O O . GLN A 1 478 ? -14.711 27.75 6.254 1 81.62 478 GLN A O 1
ATOM 3744 N N . ARG A 1 479 ? -13.648 29.016 4.719 1 84.81 479 ARG A N 1
ATOM 3745 C CA . ARG A 1 479 ? -14.812 29.875 4.523 1 84.81 479 ARG A CA 1
ATOM 3746 C C . ARG A 1 479 ? -15.992 29.078 3.963 1 84.81 479 ARG A C 1
ATOM 3748 O O . ARG A 1 479 ? -17.141 29.297 4.348 1 84.81 479 ARG A O 1
ATOM 3755 N N . ILE A 1 480 ? -15.672 28.203 3.09 1 89.06 480 ILE A N 1
ATOM 3756 C CA . ILE A 1 480 ? -16.719 27.359 2.539 1 89.06 480 ILE A CA 1
ATOM 3757 C C . ILE A 1 480 ? -17.281 26.453 3.641 1 89.06 480 ILE A C 1
ATOM 3759 O O . ILE A 1 480 ? -18.5 26.234 3.701 1 89.06 480 ILE A O 1
ATOM 3763 N N . SER A 1 481 ? -16.406 25.938 4.473 1 87.06 481 SER A N 1
ATOM 3764 C CA . SER A 1 481 ? -16.844 25.125 5.598 1 87.06 481 SER A CA 1
ATOM 3765 C C . SER A 1 481 ? -17.734 25.922 6.555 1 87.06 481 SER A C 1
ATOM 3767 O O . SER A 1 481 ? -18.703 25.391 7.09 1 87.06 481 SER A O 1
ATOM 3769 N N . ILE A 1 482 ? -17.344 27.109 6.734 1 86.56 482 ILE A N 1
ATOM 3770 C CA . ILE A 1 482 ? -18.141 27.984 7.598 1 86.56 482 ILE A CA 1
ATOM 3771 C C . ILE A 1 482 ? -19.5 28.25 6.961 1 86.56 482 ILE A C 1
ATOM 3773 O O . ILE A 1 482 ? -20.516 28.344 7.656 1 86.56 482 ILE A O 1
ATOM 3777 N N . ALA A 1 483 ? -19.484 28.438 5.656 1 90.19 483 ALA A N 1
ATOM 3778 C CA . ALA A 1 483 ? -20.75 28.625 4.938 1 90.19 483 ALA A CA 1
ATOM 3779 C C . ALA A 1 483 ? -21.703 27.469 5.18 1 90.19 483 ALA A C 1
ATOM 3781 O O . ALA A 1 483 ? -22.906 27.656 5.32 1 90.19 483 ALA A O 1
ATOM 3782 N N . ARG A 1 484 ? -21.188 26.328 5.242 1 89.94 484 ARG A N 1
ATOM 3783 C CA . ARG A 1 484 ? -21.969 25.141 5.566 1 89.94 484 ARG A CA 1
ATOM 3784 C C . ARG A 1 484 ? -22.641 25.281 6.93 1 89.94 484 ARG A C 1
ATOM 3786 O O . ARG A 1 484 ? -23.828 24.984 7.078 1 89.94 484 ARG A O 1
ATOM 3793 N N . ALA A 1 485 ? -21.828 25.641 7.785 1 87.69 485 ALA A N 1
ATOM 3794 C CA . ALA A 1 485 ? -22.312 25.766 9.156 1 87.69 485 ALA A CA 1
ATOM 3795 C C . ALA A 1 485 ? -23.375 26.844 9.273 1 87.69 485 ALA A C 1
ATOM 3797 O O . ALA A 1 485 ? -24.344 26.703 10.023 1 87.69 485 ALA A O 1
ATOM 3798 N N . ILE A 1 486 ? -23.188 27.938 8.555 1 90.25 486 ILE A N 1
ATOM 3799 C CA . ILE A 1 486 ? -24.156 29.031 8.547 1 90.25 486 ILE A CA 1
ATOM 3800 C C . ILE A 1 486 ? -25.469 28.547 7.961 1 90.25 486 ILE A C 1
ATOM 3802 O O . ILE A 1 486 ? -26.547 28.844 8.492 1 90.25 486 ILE A O 1
ATOM 3806 N N . LEU A 1 487 ? -25.328 27.844 6.891 1 91.94 487 LEU A N 1
ATOM 3807 C CA . LEU A 1 487 ? -26.5 27.328 6.211 1 91.94 487 LEU A CA 1
ATOM 3808 C C . LEU A 1 487 ? -27.281 26.375 7.113 1 91.94 487 LEU A C 1
ATOM 3810 O O . LEU A 1 487 ? -28.516 26.359 7.109 1 91.94 487 LEU A O 1
ATOM 3814 N N . LYS A 1 488 ? -26.578 25.562 7.801 1 90.69 488 LYS A N 1
ATOM 3815 C CA . LYS A 1 488 ? -27.203 24.609 8.719 1 90.69 488 LYS A CA 1
ATOM 3816 C C . LYS A 1 488 ? -27.984 25.328 9.812 1 90.69 488 LYS A C 1
ATOM 3818 O O . LYS A 1 488 ? -29.047 24.859 10.227 1 90.69 488 LYS A O 1
ATOM 3823 N N . ASN A 1 489 ? -27.453 26.438 10.297 1 90.5 489 ASN A N 1
ATOM 3824 C CA . ASN A 1 489 ? -28.109 27.312 11.266 1 90.5 489 ASN A CA 1
ATOM 3825 C C . ASN A 1 489 ? -28.5 26.547 12.523 1 90.5 489 ASN A C 1
ATOM 3827 O O . ASN A 1 489 ? -29.656 26.594 12.961 1 90.5 489 ASN A O 1
ATOM 3831 N N . SER A 1 490 ? -27.547 25.812 13.117 1 92.94 490 SER A N 1
ATOM 3832 C CA . SER A 1 490 ? -27.766 25.094 14.359 1 92.94 490 SER A CA 1
ATOM 3833 C C . SER A 1 490 ? -27.828 26.031 15.555 1 92.94 490 SER A C 1
ATOM 3835 O O . SER A 1 490 ? -27.156 27.062 15.57 1 92.94 490 SER A O 1
ATOM 3837 N N . PRO A 1 491 ? -28.547 25.641 16.547 1 93.62 491 PRO A N 1
ATOM 3838 C CA . PRO A 1 491 ? -28.688 26.5 17.734 1 93.62 491 PRO A CA 1
ATOM 3839 C C . PRO A 1 491 ? -27.422 26.5 18.594 1 93.62 491 PRO A C 1
ATOM 3841 O O . PRO A 1 491 ? -27.203 27.438 19.375 1 93.62 491 PRO A O 1
ATOM 3844 N N . VAL A 1 492 ? -26.656 25.5 18.484 1 94.25 492 VAL A N 1
ATOM 3845 C CA . VAL A 1 492 ? -25.422 25.406 19.25 1 94.25 492 VAL A CA 1
ATOM 3846 C C . VAL A 1 492 ? -24.219 25.328 18.297 1 94.25 492 VAL A C 1
ATOM 3848 O O . VAL A 1 492 ? -24.219 24.516 17.359 1 94.25 492 VAL A O 1
ATOM 3851 N N . ILE A 1 493 ? -23.25 26.156 18.516 1 91.94 493 ILE A N 1
ATOM 3852 C CA . ILE A 1 493 ? -22.062 26.188 17.656 1 91.94 493 ILE A CA 1
ATOM 3853 C C . ILE A 1 493 ? -20.812 25.906 18.5 1 91.94 493 ILE A C 1
ATOM 3855 O O . ILE A 1 493 ? -20.609 26.531 19.547 1 91.94 493 ILE A O 1
ATOM 3859 N N . VAL A 1 494 ? -20.062 24.938 18.062 1 91.12 494 VAL A N 1
ATOM 3860 C CA . VAL A 1 494 ? -18.797 24.609 18.703 1 91.12 494 VAL A CA 1
ATOM 3861 C C . VAL A 1 494 ? -17.641 24.984 17.781 1 91.12 494 VAL A C 1
ATOM 3863 O O . VAL A 1 494 ? -17.547 24.5 16.656 1 91.12 494 VAL A O 1
ATOM 3866 N N . LEU A 1 495 ? -16.828 25.906 18.219 1 85.75 495 LEU A N 1
ATOM 3867 C CA . LEU A 1 495 ? -15.664 26.328 17.469 1 85.75 495 LEU A CA 1
ATOM 3868 C C . LEU A 1 495 ? -14.383 25.781 18.094 1 85.75 495 LEU A C 1
ATOM 3870 O O . LEU A 1 495 ? -14 26.172 19.188 1 85.75 495 LEU A O 1
ATOM 3874 N N . ASP A 1 496 ? -13.773 24.859 17.406 1 82.81 496 ASP A N 1
ATOM 3875 C CA . ASP A 1 496 ? -12.531 24.25 17.891 1 82.81 496 ASP A CA 1
ATOM 3876 C C . ASP A 1 496 ? -11.32 24.844 17.172 1 82.81 496 ASP A C 1
ATOM 3878 O O . ASP A 1 496 ? -10.898 24.344 16.125 1 82.81 496 ASP A O 1
ATOM 3882 N N . GLU A 1 497 ? -10.711 25.844 17.75 1 72.38 497 GLU A N 1
ATOM 3883 C CA . GLU A 1 497 ? -9.547 26.562 17.219 1 72.38 497 GLU A CA 1
ATOM 3884 C C . GLU A 1 497 ? -9.789 27.031 15.797 1 72.38 497 GLU A C 1
ATOM 3886 O O . GLU A 1 497 ? -8.906 26.938 14.945 1 72.38 497 GLU A O 1
ATOM 3891 N N . ALA A 1 498 ? -10.938 27.391 15.477 1 62.22 498 ALA A N 1
ATOM 3892 C CA . ALA A 1 498 ? -11.383 27.688 14.109 1 62.22 498 ALA A CA 1
ATOM 3893 C C . ALA A 1 498 ? -10.711 28.953 13.578 1 62.22 498 ALA A C 1
ATOM 3895 O O . ALA A 1 498 ? -10.742 29.219 12.375 1 62.22 498 ALA A O 1
ATOM 3896 N N . THR A 1 499 ? -10.055 29.688 14.422 1 57.91 499 THR A N 1
ATOM 3897 C CA . THR A 1 499 ? -9.562 30.984 13.961 1 57.91 499 THR A CA 1
ATOM 3898 C C . THR A 1 499 ? -8.031 31 13.953 1 57.91 499 THR A C 1
ATOM 3900 O O . THR A 1 499 ? -7.422 32.062 13.797 1 57.91 499 THR A O 1
ATOM 3903 N N . ALA A 1 500 ? -7.535 29.828 14.195 1 54.53 500 ALA A N 1
ATOM 3904 C CA . ALA A 1 500 ? -6.082 29.828 14.344 1 54.53 500 ALA A CA 1
ATOM 3905 C C . ALA A 1 500 ? -5.387 29.781 12.984 1 54.53 500 ALA A C 1
ATOM 3907 O O . ALA A 1 500 ? -5.125 28.688 12.461 1 54.53 500 ALA A O 1
ATOM 3908 N N . TYR A 1 501 ? -5.688 30.859 12.219 1 52.69 501 TYR A N 1
ATOM 3909 C CA . TYR A 1 501 ? -4.918 30.828 10.977 1 52.69 501 TYR A CA 1
ATOM 3910 C C . TYR A 1 501 ? -3.641 31.641 11.102 1 52.69 501 TYR A C 1
ATOM 3912 O O . TYR A 1 501 ? -3.574 32.562 11.906 1 52.69 501 TYR A O 1
ATOM 3920 N N . ALA A 1 502 ? -2.746 31.156 10.398 1 52.31 502 ALA A N 1
ATOM 3921 C CA . ALA A 1 502 ? -1.437 31.797 10.336 1 52.31 502 ALA A CA 1
ATOM 3922 C C . ALA A 1 502 ? -1.532 33.188 9.688 1 52.31 502 ALA A C 1
ATOM 3924 O O . ALA A 1 502 ? -0.701 34.062 9.945 1 52.31 502 ALA A O 1
ATOM 3925 N N . ASP A 1 503 ? -2.709 33.5 8.875 1 59.16 503 ASP A N 1
ATOM 3926 C CA . ASP A 1 503 ? -2.803 34.719 8.086 1 59.16 503 ASP A CA 1
ATOM 3927 C C . ASP A 1 503 ? -3.82 35.688 8.688 1 59.16 503 ASP A C 1
ATOM 3929 O O . ASP A 1 503 ? -5.02 35.406 8.703 1 59.16 503 ASP A O 1
ATOM 3933 N N . PRO A 1 504 ? -3.352 36.844 9.188 1 59.75 504 PRO A N 1
ATOM 3934 C CA . PRO A 1 504 ? -4.219 37.781 9.875 1 59.75 504 PRO A CA 1
ATOM 3935 C C . PRO A 1 504 ? -5.379 38.281 9.008 1 59.75 504 PRO A C 1
ATOM 3937 O O . PRO A 1 504 ? -6.484 38.5 9.508 1 59.75 504 PRO A O 1
ATOM 3940 N N . GLU A 1 505 ? -5.109 38.5 7.711 1 62.03 505 GLU A N 1
ATOM 3941 C CA . GLU A 1 505 ? -6.199 38.938 6.844 1 62.03 505 GLU A CA 1
ATOM 3942 C C . GLU A 1 505 ? -7.328 37.906 6.809 1 62.03 505 GLU A C 1
ATOM 3944 O O . GLU A 1 505 ? -8.5 38.25 6.934 1 62.03 505 GLU A O 1
ATOM 3949 N N . ASN A 1 506 ? -6.898 36.75 6.621 1 68.25 506 ASN A N 1
ATOM 3950 C CA . ASN A 1 506 ? -7.891 35.688 6.598 1 68.25 506 ASN A CA 1
ATOM 3951 C C . ASN A 1 506 ? -8.555 35.5 7.961 1 68.25 506 ASN A C 1
ATOM 3953 O O . ASN A 1 506 ? -9.734 35.156 8.047 1 68.25 506 ASN A O 1
ATOM 3957 N N . GLU A 1 507 ? -7.762 35.781 8.875 1 69.5 507 GLU A N 1
ATOM 3958 C CA . GLU A 1 507 ? -8.305 35.656 10.227 1 69.5 507 GLU A CA 1
ATOM 3959 C C . GLU A 1 507 ? -9.445 36.656 10.445 1 69.5 507 GLU A C 1
ATOM 3961 O O . GLU A 1 507 ? -10.461 36.312 11.047 1 69.5 507 GLU A O 1
ATOM 3966 N N . ALA A 1 508 ? -9.25 37.844 9.992 1 67.12 508 ALA A N 1
ATOM 3967 C CA . ALA A 1 508 ? -10.273 38.875 10.164 1 67.12 508 ALA A CA 1
ATOM 3968 C C . ALA A 1 508 ? -11.555 38.5 9.414 1 67.12 508 ALA A C 1
ATOM 3970 O O . ALA A 1 508 ? -12.656 38.688 9.938 1 67.12 508 ALA A O 1
ATOM 3971 N N . ILE A 1 509 ? -11.375 38.031 8.25 1 73.75 509 ILE A N 1
ATOM 3972 C CA . ILE A 1 509 ? -12.5 37.625 7.418 1 73.75 509 ILE A CA 1
ATOM 3973 C C . ILE A 1 509 ? -13.242 36.469 8.07 1 73.75 509 ILE A C 1
ATOM 3975 O O . ILE A 1 509 ? -14.477 36.469 8.125 1 73.75 509 ILE A O 1
ATOM 3979 N N . ILE A 1 510 ? -12.539 35.594 8.562 1 76.19 510 ILE A N 1
ATOM 3980 C CA . ILE A 1 510 ? -13.125 34.406 9.188 1 76.19 510 ILE A CA 1
ATOM 3981 C C . ILE A 1 510 ? -13.852 34.812 10.469 1 76.19 510 ILE A C 1
ATOM 3983 O O . ILE A 1 510 ? -14.938 34.28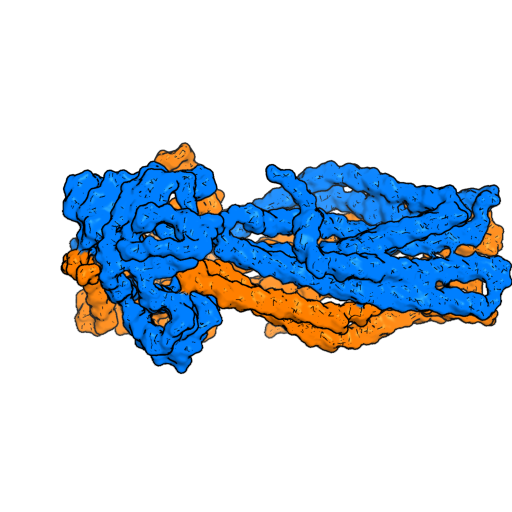1 10.758 1 76.19 510 ILE A O 1
ATOM 3987 N N . GLN A 1 511 ? -13.219 35.688 11.18 1 72.75 511 GLN A N 1
ATOM 3988 C CA . GLN A 1 511 ? -13.852 36.156 12.406 1 72.75 511 GLN A CA 1
ATOM 3989 C C . GLN A 1 511 ? -15.188 36.812 12.117 1 72.75 511 GLN A C 1
ATOM 3991 O O . GLN A 1 511 ? -16.156 36.656 12.859 1 72.75 511 GLN A O 1
ATOM 3996 N N . GLU A 1 512 ? -15.164 37.594 11.102 1 75.19 512 GLU A N 1
ATOM 3997 C CA . GLU A 1 512 ? -16.406 38.25 10.688 1 75.19 512 GLU A CA 1
ATOM 3998 C C . GLU A 1 512 ? -17.453 37.219 10.289 1 75.19 512 GLU A C 1
ATOM 4000 O O . GLU A 1 512 ? -18.625 37.344 10.648 1 75.19 512 GLU A O 1
ATOM 4005 N N . SER A 1 513 ? -17.047 36.312 9.586 1 79.69 513 SER A N 1
ATOM 4006 C CA . SER A 1 513 ? -17.969 35.25 9.156 1 79.69 513 SER A CA 1
ATOM 4007 C C . SER A 1 513 ? -18.547 34.5 10.359 1 79.69 513 SER A C 1
ATOM 4009 O O . SER A 1 513 ? -19.734 34.219 10.383 1 79.69 513 SER A O 1
ATOM 4011 N N . ILE A 1 514 ? -17.719 34.25 11.289 1 78.56 514 ILE A N 1
ATOM 4012 C CA . ILE A 1 514 ? -18.141 33.562 12.484 1 78.56 514 ILE A CA 1
ATOM 4013 C C . ILE A 1 514 ? -19.141 34.406 13.273 1 78.56 514 ILE A C 1
ATOM 4015 O O . ILE A 1 514 ? -20.094 33.875 13.859 1 78.56 514 ILE A O 1
ATOM 4019 N N . SER A 1 515 ? -18.922 35.719 13.258 1 77.88 515 SER A N 1
ATOM 4020 C CA . SER A 1 515 ? -19.797 36.625 14 1 77.88 515 SER A CA 1
ATOM 4021 C C . SER A 1 515 ? -21.234 36.531 13.477 1 77.88 515 SER A C 1
ATOM 4023 O O . SER A 1 515 ? -22.188 36.656 14.25 1 77.88 515 SER A O 1
ATOM 4025 N N . HIS A 1 516 ? -21.344 36.312 12.227 1 79.5 516 HIS A N 1
ATOM 4026 C CA . HIS A 1 516 ? -22.672 36.188 11.633 1 79.5 516 HIS A CA 1
ATOM 4027 C C . HIS A 1 516 ? -23.328 34.875 12.039 1 79.5 516 HIS A C 1
ATOM 4029 O O . HIS A 1 516 ? -24.547 34.781 12.148 1 79.5 516 HIS A O 1
ATOM 4035 N N . MET A 1 517 ? -22.531 33.969 12.281 1 82.06 517 MET A N 1
ATOM 4036 C CA . MET A 1 517 ? -23.016 32.625 12.562 1 82.06 517 MET A CA 1
ATOM 4037 C C . MET A 1 517 ? -23.469 32.5 14.016 1 82.06 517 MET A C 1
ATOM 4039 O O . MET A 1 517 ? -24.391 31.734 14.32 1 82.06 517 MET A O 1
ATOM 4043 N N . VAL A 1 518 ? -22.875 33.219 14.852 1 81.31 518 VAL A N 1
ATOM 4044 C CA . VAL A 1 518 ? -23.031 32.938 16.281 1 81.31 518 VAL A CA 1
ATOM 4045 C C . VAL A 1 518 ? -24.141 33.812 16.859 1 81.31 518 VAL A C 1
ATOM 4047 O O . VAL A 1 518 ? -24.578 33.594 17.984 1 81.31 518 VAL A O 1
ATOM 4050 N N . LYS A 1 519 ? -24.672 34.719 16.156 1 79.94 519 LYS A N 1
ATOM 4051 C CA . LYS A 1 519 ? -25.672 35.656 16.703 1 79.94 519 LYS A CA 1
ATOM 4052 C C . LYS A 1 519 ? -26.875 34.875 17.25 1 79.94 519 LYS A C 1
ATOM 4054 O O . LYS A 1 519 ? -27.5 34.125 16.516 1 79.94 519 LYS A O 1
ATOM 4059 N N . GLY A 1 520 ? -27.141 35.094 18.562 1 80 520 GLY A N 1
ATOM 4060 C CA . GLY A 1 520 ? -28.328 34.531 19.188 1 80 520 GLY A CA 1
ATOM 4061 C C . GLY A 1 520 ? -28.203 33.031 19.469 1 80 520 GLY A C 1
ATOM 4062 O O . GLY A 1 520 ? -29.203 32.375 19.75 1 80 520 GLY A O 1
ATOM 4063 N N . LYS A 1 521 ? -27.031 32.531 19.344 1 90.88 521 LYS A N 1
ATOM 4064 C CA . LYS A 1 521 ? -26.859 31.109 19.516 1 90.88 521 LYS A CA 1
ATOM 4065 C C . LYS A 1 521 ? -25.953 30.797 20.703 1 90.88 521 LYS A C 1
ATOM 4067 O O . LYS A 1 521 ? -25.297 31.703 21.25 1 90.88 521 LYS A O 1
ATOM 4072 N N . THR A 1 522 ? -26.031 29.547 21.172 1 92.25 522 THR A N 1
ATOM 4073 C CA . THR A 1 522 ? -25.094 29.078 22.188 1 92.25 522 THR A CA 1
ATOM 4074 C C . THR A 1 522 ? -23.734 28.797 21.578 1 92.25 522 THR A C 1
ATOM 4076 O O . THR A 1 522 ? -23.609 28 20.641 1 92.25 522 THR A O 1
ATOM 4079 N N . LEU A 1 523 ? -22.812 29.484 22.031 1 91.31 523 LEU A N 1
ATOM 4080 C CA . LEU A 1 523 ? -21.484 29.406 21.438 1 91.31 523 LEU A CA 1
ATOM 4081 C C . LEU A 1 523 ? -20.484 28.797 22.422 1 91.31 523 LEU A C 1
ATOM 4083 O O . LEU A 1 523 ? -20.359 29.266 23.547 1 91.31 523 LEU A O 1
ATOM 4087 N N . ILE A 1 524 ? -19.859 27.75 21.984 1 92.5 524 ILE A N 1
ATOM 4088 C CA . ILE A 1 524 ? -18.75 27.141 22.734 1 92.5 524 ILE A CA 1
ATOM 4089 C C . ILE A 1 524 ? -17.453 27.297 21.953 1 92.5 524 ILE A C 1
ATOM 4091 O O . ILE A 1 524 ? -17.328 26.812 20.828 1 92.5 524 ILE A O 1
ATOM 4095 N N . VAL A 1 525 ? -16.516 27.938 22.547 1 89.25 525 VAL A N 1
ATOM 4096 C CA . VAL A 1 525 ? -15.289 28.281 21.812 1 89.25 525 VAL A CA 1
ATOM 4097 C C . VAL A 1 525 ? -14.078 27.719 22.547 1 89.25 525 VAL A C 1
ATOM 4099 O O . VAL A 1 525 ? -13.906 27.953 23.75 1 89.25 525 VAL A O 1
ATOM 4102 N N . ILE A 1 526 ? -13.398 26.906 21.875 1 88.19 526 ILE A N 1
ATOM 4103 C CA . ILE A 1 526 ? -12.078 26.5 22.359 1 88.19 526 ILE A CA 1
ATOM 4104 C C . ILE A 1 526 ? -11.023 27.453 21.797 1 88.19 526 ILE A C 1
ATOM 4106 O O . ILE A 1 526 ? -10.805 27.5 20.578 1 88.19 526 ILE A O 1
ATOM 4110 N N . ALA A 1 527 ? -10.438 28.234 22.594 1 76 527 ALA A N 1
ATOM 4111 C CA . ALA A 1 527 ? -9.531 29.281 22.109 1 76 527 ALA A CA 1
ATOM 4112 C C . ALA A 1 527 ? -8.125 29.094 22.672 1 76 527 ALA A C 1
ATOM 4114 O O . ALA A 1 527 ? -7.961 28.672 23.812 1 76 527 ALA A O 1
ATOM 4115 N N . HIS A 1 528 ? -7.277 29.406 21.875 1 66 528 HIS A N 1
ATOM 4116 C CA . HIS A 1 528 ? -5.895 29.531 22.328 1 66 528 HIS A CA 1
ATOM 4117 C C . HIS A 1 528 ? -5.523 30.984 22.562 1 66 528 HIS A C 1
ATOM 4119 O O . HIS A 1 528 ? -4.676 31.297 23.406 1 66 528 HIS A O 1
ATOM 4125 N N . ARG A 1 529 ? -6.199 31.781 21.828 1 66.69 529 ARG A N 1
ATOM 4126 C CA . ARG A 1 529 ? -5.973 33.219 21.984 1 66.69 529 ARG A CA 1
ATOM 4127 C C . ARG A 1 529 ? -7.004 33.844 22.922 1 66.69 529 ARG A C 1
ATOM 4129 O O . ARG A 1 529 ? -8.18 33.938 22.562 1 66.69 529 ARG A O 1
ATOM 4136 N N . LEU A 1 530 ? -6.551 34.375 23.969 1 74.88 530 LEU A N 1
ATOM 4137 C CA . LEU A 1 530 ? -7.43 34.812 25.062 1 74.88 530 LEU A CA 1
ATOM 4138 C C . LEU A 1 530 ? -8.133 36.094 24.719 1 74.88 530 LEU A C 1
ATOM 4140 O O . LEU A 1 530 ? -9.188 36.406 25.281 1 74.88 530 LEU A O 1
ATOM 4144 N N . SER A 1 531 ? -7.598 36.781 23.766 1 69.88 531 SER A N 1
ATOM 4145 C CA . SER A 1 531 ? -8.203 38.062 23.406 1 69.88 531 SER A CA 1
ATOM 4146 C C . SER A 1 531 ? -9.594 37.875 22.812 1 69.88 531 SER A C 1
ATOM 4148 O O . SER A 1 531 ? -10.453 38.75 22.922 1 69.88 531 SER A O 1
ATOM 4150 N N . THR A 1 532 ? -9.852 36.75 22.328 1 69.75 532 THR A N 1
ATOM 4151 C CA . THR A 1 532 ? -11.102 36.5 21.625 1 69.75 532 THR A CA 1
ATOM 4152 C C . THR A 1 532 ? -12.203 36.062 22.594 1 69.75 532 THR A C 1
ATOM 4154 O O . THR A 1 532 ? -13.375 36.031 22.234 1 69.75 532 THR A O 1
ATOM 4157 N N . ILE A 1 533 ? -11.789 35.875 23.812 1 78.94 533 ILE A N 1
ATOM 4158 C CA . ILE A 1 533 ? -12.789 35.281 24.688 1 78.94 533 ILE A CA 1
ATOM 4159 C C . ILE A 1 533 ? -12.992 36.188 25.906 1 78.94 533 ILE A C 1
ATOM 4161 O O . ILE A 1 533 ? -13.562 35.781 26.922 1 78.94 533 ILE A O 1
ATOM 4165 N N . THR A 1 534 ? -12.523 37.406 25.906 1 81.62 534 THR A N 1
ATOM 4166 C CA . THR A 1 534 ? -12.641 38.281 27.047 1 81.62 534 THR A CA 1
ATOM 4167 C C . THR A 1 534 ? -14.109 38.625 27.328 1 81.62 534 THR A C 1
ATOM 4169 O O . THR A 1 534 ? -14.469 38.938 28.469 1 81.62 534 THR A O 1
ATOM 4172 N N . THR A 1 535 ? -14.938 38.469 26.344 1 79.19 535 THR A N 1
ATOM 4173 C CA . THR A 1 535 ? -16.344 38.812 26.484 1 79.19 535 THR A CA 1
ATOM 4174 C C . THR A 1 535 ? -17.188 37.594 26.797 1 79.19 535 THR A C 1
ATOM 4176 O O . THR A 1 535 ? -18.422 37.656 26.828 1 79.19 535 THR A O 1
ATOM 4179 N N . ALA A 1 536 ? -16.562 36.531 26.953 1 88.56 536 ALA A N 1
ATOM 4180 C CA . ALA A 1 536 ? -17.312 35.281 27.219 1 88.56 536 ALA A CA 1
ATOM 4181 C C . ALA A 1 536 ? -18.047 35.375 28.547 1 88.56 536 ALA A C 1
ATOM 4183 O O . ALA A 1 536 ? -17.562 36 29.5 1 88.56 536 ALA A O 1
ATOM 4184 N N . ASP A 1 537 ? -19.219 34.781 28.547 1 90 537 ASP A N 1
ATOM 4185 C CA . ASP A 1 537 ? -20.047 34.781 29.734 1 90 537 ASP A CA 1
ATOM 4186 C C . ASP A 1 537 ? -19.5 33.812 30.781 1 90 537 ASP A C 1
ATOM 4188 O O . ASP A 1 537 ? -19.688 34 31.984 1 90 537 ASP A O 1
ATOM 4192 N N . ASN A 1 538 ? -18.953 32.844 30.328 1 93.62 538 ASN A N 1
ATOM 4193 C CA . ASN A 1 538 ? -18.328 31.844 31.188 1 93.62 538 ASN A CA 1
ATOM 4194 C C . ASN A 1 538 ? -17.047 31.281 30.547 1 93.62 538 ASN A C 1
ATOM 4196 O O . ASN A 1 538 ? -17.078 30.734 29.453 1 93.62 538 ASN A O 1
ATOM 4200 N N . ILE A 1 539 ? -15.984 31.453 31.25 1 94.69 539 ILE A N 1
ATOM 4201 C CA . ILE A 1 539 ? -14.695 30.922 30.797 1 94.69 539 ILE A CA 1
ATOM 4202 C C . ILE A 1 539 ? -14.305 29.734 31.688 1 94.69 539 ILE A C 1
ATOM 4204 O O . ILE A 1 539 ? -14.266 29.844 32.906 1 94.69 539 ILE A O 1
ATOM 4208 N N . VAL A 1 540 ? -14.109 28.625 31.062 1 95.44 540 VAL A N 1
ATOM 4209 C CA . VAL A 1 540 ? -13.719 27.406 31.766 1 95.44 540 VAL A CA 1
ATOM 4210 C C . VAL A 1 540 ? -12.227 27.141 31.531 1 95.44 540 VAL A C 1
ATOM 4212 O O . VAL A 1 540 ? -11.789 26.922 30.406 1 95.44 540 VAL A O 1
ATOM 4215 N N . VAL A 1 541 ? -11.492 27.156 32.594 1 95.44 541 VAL A N 1
ATOM 4216 C CA . VAL A 1 541 ? -10.055 26.906 32.531 1 95.44 541 VAL A CA 1
ATOM 4217 C C . VAL A 1 541 ? -9.773 25.438 32.812 1 95.44 541 VAL A C 1
ATOM 4219 O O . VAL A 1 541 ? -10.047 24.953 33.906 1 95.44 541 VAL A O 1
ATOM 4222 N N . VAL A 1 542 ? -9.297 24.812 31.812 1 94.19 542 VAL A N 1
ATOM 4223 C CA . VAL A 1 542 ? -9.008 23.375 31.922 1 94.19 542 VAL A CA 1
ATOM 4224 C C . VAL A 1 542 ? -7.5 23.172 32.062 1 94.19 542 VAL A C 1
ATOM 4226 O O . VAL A 1 542 ? -6.707 23.812 31.391 1 94.19 542 VAL A O 1
ATOM 4229 N N . ASN A 1 543 ? -7.129 22.328 33 1 92.75 543 ASN A N 1
ATOM 4230 C CA . ASN A 1 543 ? -5.734 22 33.25 1 92.75 543 ASN A CA 1
ATOM 4231 C C . ASN A 1 543 ? -5.562 20.516 33.562 1 92.75 543 ASN A C 1
ATOM 4233 O O . ASN A 1 543 ? -6.125 20 34.531 1 92.75 543 ASN A O 1
ATOM 4237 N N . GLN A 1 544 ? -4.793 19.844 32.75 1 90.25 544 GLN A N 1
ATOM 4238 C CA . GLN A 1 544 ? -4.465 18.438 32.938 1 90.25 544 GLN A CA 1
ATOM 4239 C C . GLN A 1 544 ? -5.727 17.594 33.125 1 90.25 544 GLN A C 1
ATOM 4241 O O . GLN A 1 544 ? -5.805 16.766 34.031 1 90.25 544 GLN A O 1
ATOM 4246 N N . GLY A 1 545 ? -6.73 17.922 32.438 1 92.31 545 GLY A N 1
ATOM 4247 C CA . GLY A 1 545 ? -7.938 17.109 32.406 1 92.31 545 GLY A CA 1
ATOM 4248 C C . GLY A 1 545 ? -8.93 17.484 33.469 1 92.31 545 GLY A C 1
ATOM 4249 O O . GLY A 1 545 ? -9.969 16.828 33.625 1 92.31 545 GLY A O 1
ATOM 4250 N N . LYS A 1 546 ? -8.617 18.484 34.25 1 94.94 546 LYS A N 1
ATOM 4251 C CA . LYS A 1 546 ? -9.5 18.969 35.312 1 94.94 546 LYS A CA 1
ATOM 4252 C C . LYS A 1 546 ? -9.844 20.438 35.125 1 94.94 546 LYS A C 1
ATOM 4254 O O . LYS A 1 546 ? -9.109 21.172 34.469 1 94.94 546 LYS A O 1
ATOM 4259 N N . ILE A 1 547 ? -10.969 20.812 35.688 1 95.62 547 ILE A N 1
ATOM 4260 C CA . ILE A 1 547 ? -11.328 22.219 35.656 1 95.62 547 ILE A CA 1
ATOM 4261 C C . ILE A 1 547 ? -10.656 22.953 36.812 1 95.62 547 ILE A C 1
ATOM 4263 O O . ILE A 1 547 ? -10.922 22.656 38 1 95.62 547 ILE A O 1
ATOM 4267 N N . GLU A 1 548 ? -9.852 23.844 36.5 1 94.88 548 GLU A N 1
ATOM 4268 C CA . GLU A 1 548 ? -9.117 24.609 37.5 1 94.88 548 GLU A CA 1
ATOM 4269 C C . GLU A 1 548 ? -9.961 25.766 38.031 1 94.88 548 GLU A C 1
ATOM 4271 O O . GLU A 1 548 ? -9.867 26.125 39.188 1 94.88 548 GLU A O 1
ATOM 4276 N N . ALA A 1 549 ? -10.562 26.453 37.125 1 95.06 549 ALA A N 1
ATOM 4277 C CA . ALA A 1 549 ? -11.391 27.594 37.5 1 95.06 549 ALA A CA 1
ATOM 4278 C C . ALA A 1 549 ? -12.43 27.906 36.406 1 95.06 549 ALA A C 1
ATOM 4280 O O . ALA A 1 549 ? -12.297 27.438 35.281 1 95.06 549 ALA A O 1
ATOM 4281 N N . GLN A 1 550 ? -13.492 28.594 36.844 1 95.44 550 GLN A N 1
ATOM 4282 C CA . GLN A 1 550 ? -14.523 29.047 35.906 1 95.44 550 GLN A CA 1
ATOM 4283 C C . GLN A 1 550 ? -15.047 30.422 36.312 1 95.44 550 GLN A C 1
ATOM 4285 O O . GLN A 1 550 ? -15.086 30.766 37.469 1 95.44 550 GLN A O 1
ATOM 4290 N N . GLY A 1 551 ? -15.344 31.219 35.312 1 93.62 551 GLY A N 1
ATOM 4291 C CA . GLY A 1 551 ? -15.898 32.531 35.594 1 93.62 551 GLY A CA 1
ATOM 4292 C C . GLY A 1 551 ? -15.703 33.5 34.438 1 93.62 551 GLY A C 1
ATOM 4293 O O . GLY A 1 551 ? -15.469 33.094 33.281 1 93.62 551 GLY A O 1
ATOM 4294 N N . THR A 1 552 ? -15.93 34.719 34.719 1 93.38 552 THR A N 1
ATOM 4295 C CA . THR A 1 552 ? -15.719 35.75 33.719 1 93.38 552 THR A CA 1
ATOM 4296 C C . THR A 1 552 ? -14.25 36.156 33.625 1 93.38 552 THR A C 1
ATOM 4298 O O . THR A 1 552 ? -13.453 35.781 34.5 1 93.38 552 THR A O 1
ATOM 4301 N N . HIS A 1 553 ? -13.938 36.875 32.656 1 92.5 553 HIS A N 1
ATOM 4302 C CA . HIS A 1 553 ? -12.562 37.312 32.438 1 92.5 553 HIS A CA 1
ATOM 4303 C C . HIS A 1 553 ? -12.008 38.031 33.656 1 92.5 553 HIS A C 1
ATOM 4305 O O . HIS A 1 553 ? -10.93 37.688 34.156 1 92.5 553 HIS A O 1
ATOM 4311 N N . GLU A 1 554 ? -12.812 38.938 34.156 1 91 554 GLU A N 1
ATOM 4312 C CA . GLU A 1 554 ? -12.383 39.75 35.312 1 91 554 GLU A CA 1
ATOM 4313 C C . GLU A 1 554 ? -12.211 38.906 36.562 1 91 554 GLU A C 1
ATOM 4315 O O . GLU A 1 554 ? -11.211 39.031 37.281 1 91 554 GLU A O 1
ATOM 4320 N N . LYS A 1 555 ? -13.062 38.031 36.719 1 94 555 LYS A N 1
ATOM 4321 C CA . LYS A 1 555 ? -13.023 37.188 37.906 1 94 555 LYS A CA 1
ATOM 4322 C C . LYS A 1 555 ? -11.844 36.219 37.844 1 94 555 LYS A C 1
ATOM 4324 O O . LYS A 1 555 ? -11.211 35.938 38.875 1 94 555 LYS A O 1
ATOM 4329 N N . LEU A 1 556 ? -11.625 35.75 36.719 1 94.06 556 LEU A N 1
ATOM 4330 C CA . LEU A 1 556 ? -10.555 34.781 36.562 1 94.06 556 LEU A CA 1
ATOM 4331 C C . LEU A 1 556 ? -9.188 35.438 36.688 1 94.06 556 LEU A C 1
ATOM 4333 O O . LEU A 1 556 ? -8.227 34.812 37.156 1 94.06 556 LEU A O 1
ATOM 4337 N N . LEU A 1 557 ? -9.055 36.594 36.25 1 92.94 557 LEU A N 1
ATOM 4338 C CA . LEU A 1 557 ? -7.801 37.344 36.406 1 92.94 557 LEU A CA 1
ATOM 4339 C C . LEU A 1 557 ? -7.465 37.531 37.875 1 92.94 557 LEU A C 1
ATOM 4341 O O . LEU A 1 557 ? -6.289 37.531 38.281 1 92.94 557 LEU A O 1
ATOM 4345 N N . GLU A 1 558 ? -8.5 37.562 38.656 1 92.06 558 GLU A N 1
ATOM 4346 C CA . GLU A 1 558 ? -8.328 37.812 40.062 1 92.06 558 GLU A CA 1
ATOM 4347 C C . GLU A 1 558 ? -8.133 36.5 40.844 1 92.06 558 GLU A C 1
ATOM 4349 O O . GLU A 1 558 ? -7.352 36.438 41.781 1 92.06 558 GLU A O 1
ATOM 4354 N N . ASN A 1 559 ? -8.766 35.469 40.375 1 92.25 559 ASN A N 1
ATOM 4355 C CA . ASN A 1 559 ? -8.883 34.312 41.25 1 92.25 559 ASN A CA 1
ATOM 4356 C C . ASN A 1 559 ? -8.133 33.094 40.719 1 92.25 559 ASN A C 1
ATOM 4358 O O . ASN A 1 559 ? -7.996 32.062 41.375 1 92.25 559 ASN A O 1
ATOM 4362 N N . CYS A 1 560 ? -7.672 33.156 39.5 1 93.56 560 CYS A N 1
ATOM 4363 C CA . CYS A 1 560 ? -7.027 32 38.906 1 93.56 560 CYS A CA 1
ATOM 4364 C C . CYS A 1 560 ? -5.621 32.344 38.438 1 93.56 560 CYS A C 1
ATOM 4366 O O . CYS A 1 560 ? -5.453 33.094 37.469 1 93.56 560 CYS A O 1
ATOM 4368 N N . ASN A 1 561 ? -4.691 31.719 39.031 1 92.19 561 ASN A N 1
ATOM 4369 C CA . ASN A 1 561 ? -3.293 31.984 38.719 1 92.19 561 ASN A CA 1
ATOM 4370 C C . ASN A 1 561 ? -2.936 31.516 37.312 1 92.19 561 ASN A C 1
ATOM 4372 O O . ASN A 1 561 ? -2.207 32.188 36.594 1 92.19 561 ASN A O 1
ATOM 4376 N N . LEU A 1 562 ? -3.41 30.422 36.969 1 90.06 562 LEU A N 1
ATOM 4377 C CA . LEU A 1 562 ? -3.107 29.875 35.656 1 90.06 562 LEU A CA 1
ATOM 4378 C C . LEU A 1 562 ? -3.635 30.797 34.562 1 90.06 562 LEU A C 1
ATOM 4380 O O . LEU A 1 562 ? -2.938 31.062 33.562 1 90.06 562 LEU A O 1
ATOM 4384 N N . TYR A 1 563 ? -4.797 31.234 34.719 1 91.31 563 TYR A N 1
ATOM 4385 C CA . TYR A 1 563 ? -5.402 32.156 33.75 1 91.31 563 TYR A CA 1
ATOM 4386 C C . TYR A 1 563 ? -4.613 33.438 33.656 1 91.31 563 TYR A C 1
ATOM 4388 O O . TYR A 1 563 ? -4.406 33.969 32.562 1 91.31 563 TYR A O 1
ATOM 4396 N N . ARG A 1 564 ? -4.254 33.906 34.75 1 89.38 564 ARG A N 1
ATOM 4397 C CA . ARG A 1 564 ? -3.471 35.156 34.781 1 89.38 564 ARG A CA 1
ATOM 4398 C C . ARG A 1 564 ? -2.152 34.969 34.031 1 89.38 564 ARG A C 1
ATOM 4400 O O . ARG A 1 564 ? -1.754 35.844 33.25 1 89.38 564 ARG A O 1
ATOM 4407 N N . LYS A 1 565 ? -1.615 33.906 34.25 1 84.25 565 LYS A N 1
ATOM 4408 C CA . LYS A 1 565 ? -0.346 33.625 33.594 1 84.25 565 LYS A CA 1
ATOM 4409 C C . LYS A 1 565 ? -0.527 33.562 32.062 1 84.25 565 LYS A C 1
ATOM 4411 O O . LYS A 1 565 ? 0.299 34.062 31.312 1 84.25 565 LYS A O 1
ATOM 4416 N N . MET A 1 566 ? -1.552 32.875 31.734 1 84.06 566 MET A N 1
ATOM 4417 C CA . MET A 1 566 ? -1.834 32.719 30.297 1 84.06 566 MET A CA 1
ATOM 4418 C C . MET A 1 566 ? -2.141 34.094 29.672 1 84.06 566 MET A C 1
ATOM 4420 O O . MET A 1 566 ? -1.72 34.375 28.547 1 84.06 566 MET A O 1
ATOM 4424 N N . TRP A 1 567 ? -2.852 34.875 30.406 1 82.19 567 TRP A N 1
ATOM 4425 C CA . TRP A 1 567 ? -3.225 36.219 29.922 1 82.19 567 TRP A CA 1
ATOM 4426 C C . TRP A 1 567 ? -2 37.094 29.797 1 82.19 567 TRP A C 1
ATOM 4428 O O . TRP A 1 567 ? -1.857 37.844 28.828 1 82.19 567 TRP A O 1
ATOM 4438 N N . GLU A 1 568 ? -1.172 37.031 30.75 1 77.5 568 GLU A N 1
ATOM 4439 C CA . GLU A 1 568 ? 0.055 37.812 30.734 1 77.5 568 GLU A CA 1
ATOM 4440 C C . GLU A 1 568 ? 0.951 37.406 29.562 1 77.5 568 GLU A C 1
ATOM 4442 O O . GLU A 1 568 ? 1.563 38.25 28.922 1 77.5 568 GLU A O 1
ATOM 4447 N N . ALA A 1 569 ? 0.915 36.188 29.406 1 72.12 569 ALA A N 1
ATOM 4448 C CA . ALA A 1 569 ? 1.697 35.688 28.281 1 72.12 569 ALA A CA 1
ATOM 4449 C C . ALA A 1 569 ? 1.121 36.188 26.953 1 72.12 569 ALA A C 1
ATOM 4451 O O . ALA A 1 569 ? 1.867 36.5 26.016 1 72.12 569 ALA A O 1
ATOM 4452 N N . HIS A 1 570 ? -0.122 36.188 26.938 1 70.38 570 HIS A N 1
ATOM 4453 C CA . HIS A 1 570 ? -0.831 36.656 25.75 1 70.38 570 HIS A CA 1
ATOM 4454 C C . HIS A 1 570 ? -0.575 38.125 25.484 1 70.38 570 HIS A C 1
ATOM 4456 O O . HIS A 1 570 ? -0.35 38.531 24.344 1 70.38 570 HIS A O 1
ATOM 4462 N N . ILE A 1 571 ? -0.648 38.906 26.562 1 63.75 571 ILE A N 1
ATOM 4463 C CA . ILE A 1 571 ? -0.434 40.344 26.469 1 63.75 571 ILE A CA 1
ATOM 4464 C C . ILE A 1 571 ? 1.041 40.625 26.188 1 63.75 571 ILE A C 1
ATOM 4466 O O . ILE A 1 571 ? 1.372 41.562 25.422 1 63.75 571 ILE A O 1
ATOM 4470 N N . GLY A 1 572 ? 1.815 39.844 26.828 1 56 572 GLY A N 1
ATOM 4471 C CA . GLY A 1 572 ? 3.242 40 26.609 1 56 572 GLY A CA 1
ATOM 4472 C C . GLY A 1 572 ? 3.646 39.781 25.156 1 56 572 GLY A C 1
ATOM 4473 O O . GLY A 1 572 ? 4.5 40.5 24.641 1 56 572 GLY A O 1
ATOM 4474 N N . THR A 1 573 ? 3.068 38.812 24.656 1 55.09 573 THR A N 1
ATOM 4475 C CA . THR A 1 573 ? 3.344 38.594 23.234 1 55.09 573 THR A CA 1
ATOM 4476 C C . THR A 1 573 ? 2.799 39.719 22.375 1 55.09 573 THR A C 1
ATOM 4478 O O . THR A 1 573 ? 3.42 40.125 21.391 1 55.09 573 THR A O 1
ATOM 4481 N N . LYS A 1 574 ? 1.653 40.312 22.797 1 53 574 LYS A N 1
ATOM 4482 C CA . LYS A 1 574 ? 1.062 41.438 22.109 1 53 574 LYS A CA 1
ATOM 4483 C C . LYS A 1 574 ? 1.885 42.719 22.359 1 53 574 LYS A C 1
ATOM 4485 O O . LYS A 1 574 ? 2.107 43.5 21.438 1 53 574 LYS A O 1
ATOM 4490 N N . ASP A 1 575 ? 2.191 43 23.703 1 45.69 575 ASP A N 1
ATOM 4491 C CA . ASP A 1 575 ? 2.943 44.188 24.094 1 45.69 575 ASP A CA 1
ATOM 4492 C C . ASP A 1 575 ? 4.387 44.094 23.609 1 45.69 575 ASP A C 1
ATOM 4494 O O . ASP A 1 575 ? 4.98 45.125 23.25 1 45.69 575 ASP A O 1
ATOM 4498 N N . LYS A 1 576 ? 4.918 42.969 23.766 1 45.31 576 LYS A N 1
ATOM 4499 C CA . LYS A 1 576 ? 6.281 42.844 23.266 1 45.31 576 LYS A CA 1
ATOM 4500 C C . LYS A 1 576 ? 6.32 43.062 21.75 1 45.31 576 LYS A C 1
ATOM 4502 O O . LYS A 1 576 ? 7.371 43.375 21.188 1 45.31 576 LYS A O 1
ATOM 4507 N N . ASP A 1 577 ? 5.34 42.781 21.281 1 42.34 577 ASP A N 1
ATOM 4508 C CA . ASP A 1 577 ? 5.164 43.188 19.891 1 42.34 577 ASP A CA 1
ATOM 4509 C C . ASP A 1 577 ? 5.199 44.719 19.734 1 42.34 577 ASP A C 1
ATOM 4511 O O . ASP A 1 577 ? 5.691 45.219 18.719 1 42.34 577 ASP A O 1
ATOM 4515 N N . GLU A 1 578 ? 4.465 45.531 20.578 1 36.44 578 GLU A N 1
ATOM 4516 C CA . GLU A 1 578 ? 4.504 46.969 20.562 1 36.44 578 GLU A CA 1
ATOM 4517 C C . GLU A 1 578 ? 5.863 47.5 21.016 1 36.44 578 GLU A C 1
ATOM 4519 O O . GLU A 1 578 ? 6.355 48.5 20.484 1 36.44 578 GLU A O 1
ATOM 4524 N N . ILE A 1 579 ? 6.281 47.188 22.188 1 34.34 579 ILE A N 1
ATOM 4525 C CA . ILE A 1 579 ? 7.488 47.844 22.719 1 34.34 579 ILE A CA 1
ATOM 4526 C C . ILE A 1 579 ? 8.703 47.344 21.938 1 34.34 579 ILE A C 1
ATOM 4528 O O . ILE A 1 579 ? 9.555 48.125 21.531 1 34.34 579 ILE A O 1
ATOM 4532 N N . LYS A 1 580 ? 9.164 45.969 21.969 1 41.28 580 LYS A N 1
ATOM 4533 C CA . LYS A 1 580 ? 10.492 45.531 21.531 1 41.28 580 LYS A CA 1
ATOM 4534 C C . LYS A 1 580 ? 10.523 45.281 20.031 1 41.28 580 LYS A C 1
ATOM 4536 O O . LYS A 1 580 ? 11.469 44.656 19.516 1 41.28 580 LYS A O 1
ATOM 4541 N N . GLY A 1 581 ? 9.711 45.406 19.328 1 34.56 581 GLY A N 1
ATOM 4542 C CA . GLY A 1 581 ? 9.859 45.469 17.891 1 34.56 581 GLY A CA 1
ATOM 4543 C C . GLY A 1 581 ? 11.164 46.094 17.438 1 34.56 581 GLY A C 1
ATOM 4544 O O . GLY A 1 581 ? 11.617 45.844 16.312 1 34.56 581 GLY A O 1
ATOM 4545 N N . GLY A 1 582 ? 11.422 47.375 17.844 1 31.11 582 GLY A N 1
ATOM 4546 C CA . GLY A 1 582 ? 12.641 48.031 17.438 1 31.11 582 GLY A CA 1
ATOM 4547 C C . GLY A 1 582 ? 13.898 47.406 18 1 31.11 582 GLY A C 1
ATOM 4548 O O . GLY A 1 582 ? 14.945 47.406 17.359 1 31.11 582 GLY A O 1
ATOM 4549 N N . GLU A 1 583 ? 13.953 47.031 19.312 1 33.75 583 GLU A N 1
ATOM 4550 C CA . GLU A 1 583 ? 15.234 46.875 19.984 1 33.75 583 GLU A CA 1
ATOM 4551 C C . GLU A 1 583 ? 15.703 45.406 19.953 1 33.75 583 GLU A C 1
ATOM 4553 O O . GLU A 1 583 ? 16.875 45.125 20.219 1 33.75 583 GLU A O 1
ATOM 4558 N N . LYS A 1 584 ? 14.898 44.312 19.844 1 38.06 584 LYS A N 1
ATOM 4559 C CA . LYS A 1 584 ? 15.32 43 20.375 1 38.06 584 LYS A CA 1
ATOM 4560 C C . LYS A 1 584 ? 16.078 42.219 19.312 1 38.06 584 LYS A C 1
ATOM 4562 O O . LYS A 1 584 ? 16.672 41.188 19.609 1 38.06 584 LYS A O 1
ATOM 4567 N N . TYR A 1 585 ? 15.68 42.281 18.219 1 35.03 585 TYR A N 1
ATOM 4568 C CA . TYR A 1 585 ? 16.594 41.562 17.344 1 35.03 585 TYR A CA 1
ATOM 4569 C C . TYR A 1 585 ? 17.906 42.312 17.203 1 35.03 585 TYR A C 1
ATOM 4571 O O . TYR A 1 585 ? 18.781 41.875 16.438 1 35.03 585 TYR A O 1
ATOM 4579 N N . ALA A 1 586 ? 18.109 43.656 17.812 1 31.14 586 ALA A N 1
ATOM 4580 C CA . ALA A 1 586 ? 19.359 44.406 17.844 1 31.14 586 ALA A CA 1
ATOM 4581 C C . ALA A 1 586 ? 20.266 43.906 18.969 1 31.14 586 ALA A C 1
ATOM 4583 O O . ALA A 1 586 ? 19.781 43.656 20.078 1 31.14 586 ALA A O 1
ATOM 4584 N N . MET B 1 1 ? 14.664 10.625 -25.656 1 29.28 1 MET B N 1
ATOM 4585 C CA . MET B 1 1 ? 15.359 9.766 -24.703 1 29.28 1 MET B CA 1
ATOM 4586 C C . MET B 1 1 ? 15.047 8.297 -24.969 1 29.28 1 MET B C 1
ATOM 4588 O O . MET B 1 1 ? 13.883 7.898 -24.953 1 29.28 1 MET B O 1
ATOM 4592 N N . LYS B 1 2 ? 15.75 7.582 -25.766 1 35.03 2 LYS B N 1
ATOM 4593 C CA . LYS B 1 2 ? 15.617 6.223 -26.266 1 35.03 2 LYS B CA 1
ATOM 4594 C C . LYS B 1 2 ? 15.094 5.281 -25.188 1 35.03 2 LYS B C 1
ATOM 4596 O O . LYS B 1 2 ? 15.641 5.234 -24.078 1 35.03 2 LYS B O 1
ATOM 4601 N N . LYS B 1 3 ? 13.867 4.836 -25.141 1 42.97 3 LYS B N 1
ATOM 4602 C CA . LYS B 1 3 ? 13.148 3.881 -24.312 1 42.97 3 LYS B CA 1
ATOM 4603 C C . LYS B 1 3 ? 14.023 2.684 -23.953 1 42.97 3 LYS B C 1
ATOM 4605 O O . LYS B 1 3 ? 14.188 1.771 -24.766 1 42.97 3 LYS B O 1
ATOM 4610 N N . ASP B 1 4 ? 15.062 2.852 -23.328 1 55.22 4 ASP B N 1
ATOM 4611 C CA . ASP B 1 4 ? 15.922 1.74 -22.922 1 55.22 4 ASP B CA 1
ATOM 4612 C C . ASP B 1 4 ? 15.102 0.586 -22.359 1 55.22 4 ASP B C 1
ATOM 4614 O O . ASP B 1 4 ? 14.148 0.807 -21.609 1 55.22 4 ASP B O 1
ATOM 4618 N N . SER B 1 5 ? 15.203 -0.581 -22.797 1 69 5 SER B N 1
ATOM 4619 C CA . SER B 1 5 ? 14.445 -1.81 -22.578 1 69 5 SER B CA 1
ATOM 4620 C C . SER B 1 5 ? 14.367 -2.133 -21.078 1 69 5 SER B C 1
ATOM 4622 O O . SER B 1 5 ? 15.273 -1.798 -20.312 1 69 5 SER B O 1
ATOM 4624 N N . THR B 1 6 ? 13.133 -2.264 -20.547 1 73.06 6 THR B N 1
ATOM 4625 C CA . THR B 1 6 ? 12.875 -2.701 -19.188 1 73.06 6 THR B CA 1
ATOM 4626 C C . THR B 1 6 ? 13.945 -3.686 -18.719 1 73.06 6 THR B C 1
ATOM 4628 O O . THR B 1 6 ? 14.469 -3.566 -17.609 1 73.06 6 THR B O 1
ATOM 4631 N N . PHE B 1 7 ? 14.414 -4.398 -19.656 1 74.94 7 PHE B N 1
ATOM 4632 C CA . PHE B 1 7 ? 15.375 -5.445 -19.344 1 74.94 7 PHE B CA 1
ATOM 4633 C C . PHE B 1 7 ? 16.766 -4.859 -19.156 1 74.94 7 PHE B C 1
ATOM 4635 O O . PHE B 1 7 ? 17.516 -5.27 -18.266 1 74.94 7 PHE B O 1
ATOM 4642 N N . ARG B 1 8 ? 17.109 -3.951 -19.891 1 77.81 8 ARG B N 1
ATOM 4643 C CA . ARG B 1 8 ? 18.422 -3.318 -19.781 1 77.81 8 ARG B CA 1
ATOM 4644 C C . ARG B 1 8 ? 18.547 -2.561 -18.453 1 77.81 8 ARG B C 1
ATOM 4646 O O . ARG B 1 8 ? 19.594 -2.6 -17.812 1 77.81 8 ARG B O 1
ATOM 4653 N N . LYS B 1 9 ? 17.5 -1.963 -18.125 1 81 9 LYS B N 1
ATOM 4654 C CA . LYS B 1 9 ? 17.469 -1.222 -16.859 1 81 9 LYS B CA 1
ATOM 4655 C C . LYS B 1 9 ? 17.625 -2.158 -15.664 1 81 9 LYS B C 1
ATOM 4657 O O . LYS B 1 9 ? 18.312 -1.824 -14.695 1 81 9 LYS B O 1
ATOM 4662 N N . LEU B 1 10 ? 17.047 -3.27 -15.844 1 78.94 10 LEU B N 1
ATOM 4663 C CA . LEU B 1 10 ? 17.125 -4.254 -14.773 1 78.94 10 LEU B CA 1
ATOM 4664 C C . LEU B 1 10 ? 18.531 -4.855 -14.695 1 78.94 10 LEU B C 1
ATOM 4666 O O . LEU B 1 10 ? 19.031 -5.141 -13.609 1 78.94 10 LEU B O 1
ATOM 4670 N N . MET B 1 11 ? 19.125 -5.012 -15.852 1 78.69 11 MET B N 1
ATOM 4671 C CA . MET B 1 11 ? 20.438 -5.633 -15.93 1 78.69 11 MET B CA 1
ATOM 4672 C C . MET B 1 11 ? 21.5 -4.73 -15.312 1 78.69 11 MET B C 1
ATOM 4674 O O . MET B 1 11 ? 22.531 -5.207 -14.836 1 78.69 11 MET B O 1
ATOM 4678 N N . TYR B 1 12 ? 21.188 -3.479 -15.297 1 80.81 12 TYR B N 1
ATOM 4679 C CA . TYR B 1 12 ? 22.094 -2.533 -14.648 1 80.81 12 TYR B CA 1
ATOM 4680 C C . TYR B 1 12 ? 22.25 -2.844 -13.164 1 80.81 12 TYR B C 1
ATOM 4682 O O . TYR B 1 12 ? 23.359 -2.852 -12.633 1 80.81 12 TYR B O 1
ATOM 4690 N N . PHE B 1 13 ? 21.203 -3.213 -12.547 1 82.25 13 PHE B N 1
ATOM 4691 C CA . PHE B 1 13 ? 21.234 -3.486 -11.117 1 82.25 13 PHE B CA 1
ATOM 4692 C C . PHE B 1 13 ? 21.688 -4.914 -10.844 1 82.25 13 PHE B C 1
ATOM 4694 O O . PHE B 1 13 ? 22.109 -5.238 -9.727 1 82.25 13 PHE B O 1
ATOM 4701 N N . ALA B 1 14 ? 21.594 -5.676 -11.898 1 84 14 ALA B N 1
ATOM 4702 C CA . ALA B 1 14 ? 21.953 -7.09 -11.773 1 84 14 ALA B CA 1
ATOM 4703 C C . ALA B 1 14 ? 23.422 -7.324 -12.133 1 84 14 ALA B C 1
ATOM 4705 O O . ALA B 1 14 ? 23.891 -8.461 -12.141 1 84 14 ALA B O 1
ATOM 4706 N N . SER B 1 15 ? 24.172 -6.301 -12.438 1 82 15 SER B N 1
ATOM 4707 C CA . SER B 1 15 ? 25.531 -6.418 -12.945 1 82 15 SER B CA 1
ATOM 4708 C C . SER B 1 15 ? 26.422 -7.191 -11.977 1 82 15 SER B C 1
ATOM 4710 O O . SER B 1 15 ? 27.266 -7.992 -12.391 1 82 15 SER B O 1
ATOM 4712 N N . GLN B 1 16 ? 26.172 -7.035 -10.703 1 82.19 16 GLN B N 1
ATOM 4713 C CA . GLN B 1 16 ? 27 -7.707 -9.703 1 82.19 16 GLN B CA 1
ATOM 4714 C C . GLN B 1 16 ? 26.547 -9.148 -9.492 1 82.19 16 GLN B C 1
ATOM 4716 O O . GLN B 1 16 ? 27.281 -9.961 -8.922 1 82.19 16 GLN B O 1
ATOM 4721 N N . CYS B 1 17 ? 25.375 -9.445 -10 1 87.38 17 CYS B N 1
ATOM 4722 C CA . CYS B 1 17 ? 24.812 -10.758 -9.734 1 87.38 17 CYS B CA 1
ATOM 4723 C C . CYS B 1 17 ? 24.609 -11.539 -11.031 1 87.38 17 CYS B C 1
ATOM 4725 O O . CYS B 1 17 ? 23.844 -12.508 -11.062 1 87.38 17 CYS B O 1
ATOM 4727 N N . LYS B 1 18 ? 25.281 -11.172 -12.062 1 88.19 18 LYS B N 1
ATOM 4728 C CA . LYS B 1 18 ? 25.094 -11.844 -13.352 1 88.19 18 LYS B CA 1
ATOM 4729 C C . LYS B 1 18 ? 25.547 -13.297 -13.281 1 88.19 18 LYS B C 1
ATOM 4731 O O . LYS B 1 18 ? 24.906 -14.18 -13.867 1 88.19 18 LYS B O 1
ATOM 4736 N N . ASP B 1 19 ? 26.594 -13.508 -12.555 1 91.69 19 ASP B N 1
ATOM 4737 C CA . ASP B 1 19 ? 27.109 -14.867 -12.422 1 91.69 19 ASP B CA 1
ATOM 4738 C C . ASP B 1 19 ? 26.125 -15.742 -11.648 1 91.69 19 ASP B C 1
ATOM 4740 O O . ASP B 1 19 ? 25.875 -16.891 -12.023 1 91.69 19 ASP B O 1
ATOM 4744 N N . LYS B 1 20 ? 25.641 -15.172 -10.609 1 91.94 20 LYS B N 1
ATOM 4745 C CA . LYS B 1 20 ? 24.656 -15.906 -9.82 1 91.94 20 LYS B CA 1
ATOM 4746 C C . LYS B 1 20 ? 23.406 -16.234 -10.641 1 91.94 20 LYS B C 1
ATOM 4748 O O . LYS B 1 20 ? 22.875 -17.344 -10.555 1 91.94 20 LYS B O 1
ATOM 4753 N N . MET B 1 21 ? 23.031 -15.344 -11.422 1 91.5 21 MET B N 1
ATOM 4754 C CA . MET B 1 21 ? 21.844 -15.539 -12.234 1 91.5 21 MET B CA 1
ATOM 4755 C C . MET B 1 21 ? 22.078 -16.594 -13.312 1 91.5 21 MET B C 1
ATOM 4757 O O . MET B 1 21 ? 21.219 -17.438 -13.57 1 91.5 21 MET B O 1
ATOM 4761 N N . THR B 1 22 ? 23.25 -16.547 -13.93 1 93.25 22 THR B N 1
ATOM 4762 C CA . THR B 1 22 ? 23.594 -17.531 -14.961 1 93.25 22 THR B CA 1
ATOM 4763 C C . THR B 1 22 ? 23.672 -18.938 -14.367 1 93.25 22 THR B C 1
ATOM 4765 O O . THR B 1 22 ? 23.172 -19.891 -14.945 1 93.25 22 THR B O 1
ATOM 4768 N N . VAL B 1 23 ? 24.266 -18.984 -13.219 1 95.25 23 VAL B N 1
ATOM 4769 C CA . VAL B 1 23 ? 24.391 -20.266 -12.539 1 95.25 23 VAL B CA 1
ATOM 4770 C C . VAL B 1 23 ? 23 -20.797 -12.188 1 95.25 23 VAL B C 1
ATOM 4772 O O . VAL B 1 23 ? 22.719 -21.984 -12.328 1 95.25 23 VAL B O 1
ATOM 4775 N N . SER B 1 24 ? 22.156 -19.906 -11.727 1 94.94 24 SER B N 1
ATOM 4776 C CA . SER B 1 24 ? 20.781 -20.297 -11.383 1 94.94 24 SER B CA 1
ATOM 4777 C C . SER B 1 24 ? 20.047 -20.828 -12.602 1 94.94 24 SER B C 1
ATOM 4779 O O . SER B 1 24 ? 19.312 -21.812 -12.5 1 94.94 24 SER B O 1
ATOM 4781 N N . VAL B 1 25 ? 20.25 -20.25 -13.742 1 94.62 25 VAL B N 1
ATOM 4782 C CA . VAL B 1 25 ? 19.594 -20.672 -14.969 1 94.62 25 VAL B CA 1
ATOM 4783 C C . VAL B 1 25 ? 20.109 -22.062 -15.383 1 94.62 25 VAL B C 1
ATOM 4785 O O . VAL B 1 25 ? 19.328 -22.938 -15.742 1 94.62 25 VAL B O 1
ATOM 4788 N N . ILE B 1 26 ? 21.391 -22.25 -15.312 1 96.56 26 ILE B N 1
ATOM 4789 C CA . ILE B 1 26 ? 21.984 -23.531 -15.68 1 96.56 26 ILE B CA 1
ATOM 4790 C C . ILE B 1 26 ? 21.484 -24.625 -14.75 1 96.56 26 ILE B C 1
ATOM 4792 O O . ILE B 1 26 ? 21.094 -25.703 -15.211 1 96.56 26 ILE B O 1
ATOM 4796 N N . LEU B 1 27 ? 21.453 -24.297 -13.516 1 96.31 27 LEU B N 1
ATOM 4797 C CA . LEU B 1 27 ? 20.969 -25.266 -12.531 1 96.31 27 LEU B CA 1
ATOM 4798 C C . LEU B 1 27 ? 19.484 -25.562 -12.742 1 96.31 27 LEU B C 1
ATOM 4800 O O . LEU B 1 27 ? 19.047 -26.703 -12.562 1 96.31 27 LEU B O 1
ATOM 4804 N N . ALA B 1 28 ? 18.766 -24.547 -13.094 1 95.31 28 ALA B N 1
ATOM 4805 C CA . ALA B 1 28 ? 17.344 -24.734 -13.375 1 95.31 28 ALA B CA 1
ATOM 4806 C C . ALA B 1 28 ? 17.156 -25.656 -14.578 1 95.31 28 ALA B C 1
ATOM 4808 O O . ALA B 1 28 ? 16.281 -26.531 -14.562 1 95.31 28 ALA B O 1
ATOM 4809 N N . VAL B 1 29 ? 17.938 -25.422 -15.609 1 95.81 29 VAL B N 1
ATOM 4810 C CA . VAL B 1 29 ? 17.859 -26.234 -16.812 1 95.81 29 VAL B CA 1
ATOM 4811 C C . VAL B 1 29 ? 18.203 -27.688 -16.484 1 95.81 29 VAL B C 1
ATOM 4813 O O . VAL B 1 29 ? 17.516 -28.609 -16.906 1 95.81 29 VAL B O 1
ATOM 4816 N N . LEU B 1 30 ? 19.219 -27.891 -15.68 1 96.31 30 LEU B N 1
ATOM 4817 C CA . LEU B 1 30 ? 19.594 -29.234 -15.242 1 96.31 30 LEU B CA 1
ATOM 4818 C C . LEU B 1 30 ? 18.484 -29.859 -14.406 1 96.31 30 LEU B C 1
ATOM 4820 O O . LEU B 1 30 ? 18.234 -31.062 -14.508 1 96.31 30 LEU B O 1
ATOM 4824 N N . GLY B 1 31 ? 17.891 -29.047 -13.586 1 94.56 31 GLY B N 1
ATOM 4825 C CA . GLY B 1 31 ? 16.797 -29.547 -12.773 1 94.56 31 GLY B CA 1
ATOM 4826 C C . GLY B 1 31 ? 15.617 -30.047 -13.602 1 94.56 31 GLY B C 1
ATOM 4827 O O . GLY B 1 31 ? 15.133 -31.156 -13.383 1 94.56 31 GLY B O 1
ATOM 4828 N N . VAL B 1 32 ? 15.203 -29.234 -14.539 1 93.31 32 VAL B N 1
ATOM 4829 C CA . VAL B 1 32 ? 14.086 -29.625 -15.398 1 93.31 32 VAL B CA 1
ATOM 4830 C C . VAL B 1 32 ? 14.477 -30.828 -16.25 1 93.31 32 VAL B C 1
ATOM 4832 O O . VAL B 1 32 ? 13.664 -31.734 -16.469 1 93.31 32 VAL B O 1
ATOM 4835 N N . ALA B 1 33 ? 15.711 -30.844 -16.734 1 94.62 33 ALA B N 1
ATOM 4836 C CA . ALA B 1 33 ? 16.203 -31.984 -17.516 1 94.62 33 ALA B CA 1
ATOM 4837 C C . ALA B 1 33 ? 16.172 -33.25 -16.688 1 94.62 33 ALA B C 1
ATOM 4839 O O . ALA B 1 33 ? 15.766 -34.312 -17.188 1 94.62 33 ALA B O 1
ATOM 4840 N N . CYS B 1 34 ? 16.594 -33.156 -15.461 1 94.25 34 CYS B N 1
ATOM 4841 C CA . CYS B 1 34 ? 16.547 -34.312 -14.562 1 94.25 34 CYS B CA 1
ATOM 4842 C C . CYS B 1 34 ? 15.102 -34.75 -14.328 1 94.25 34 CYS B C 1
ATOM 4844 O O . CYS B 1 34 ? 14.836 -35.969 -14.172 1 94.25 34 CYS B O 1
ATOM 4846 N N . GLY B 1 35 ? 14.219 -33.812 -14.359 1 91.12 35 GLY B N 1
ATOM 4847 C CA . GLY B 1 35 ? 12.812 -34.094 -14.156 1 91.12 35 GLY B CA 1
ATOM 4848 C C . GLY B 1 35 ? 12.195 -34.844 -15.32 1 91.12 35 GLY B C 1
ATOM 4849 O O . GLY B 1 35 ? 11.141 -35.469 -15.172 1 91.12 35 GLY B O 1
ATOM 4850 N N . MET B 1 36 ? 12.875 -34.875 -16.453 1 92.12 36 MET B N 1
ATOM 4851 C CA . MET B 1 36 ? 12.383 -35.562 -17.641 1 92.12 36 MET B CA 1
ATOM 4852 C C . MET B 1 36 ? 12.844 -37.031 -17.641 1 92.12 36 MET B C 1
ATOM 4854 O O . MET B 1 36 ? 12.266 -37.844 -18.344 1 92.12 36 MET B O 1
ATOM 4858 N N . ILE B 1 37 ? 13.805 -37.375 -16.859 1 92.44 37 ILE B N 1
ATOM 4859 C CA . ILE B 1 37 ? 14.43 -38.688 -16.875 1 92.44 37 ILE B CA 1
ATOM 4860 C C . ILE B 1 37 ? 13.398 -39.75 -16.5 1 92.44 37 ILE B C 1
ATOM 4862 O O . ILE B 1 37 ? 13.328 -40.812 -17.141 1 92.44 37 ILE B O 1
ATOM 4866 N N . PRO B 1 38 ? 12.586 -39.5 -15.539 1 89.75 38 PRO B N 1
ATOM 4867 C CA . PRO B 1 38 ? 11.594 -40.5 -15.188 1 89.75 38 PRO B CA 1
ATOM 4868 C C . PRO B 1 38 ? 10.633 -40.812 -16.344 1 89.75 38 PRO B C 1
ATOM 4870 O O . PRO B 1 38 ? 10.164 -41.938 -16.469 1 89.75 38 PRO B O 1
ATOM 4873 N N . TYR B 1 39 ? 10.297 -39.906 -17.156 1 91 39 TYR B N 1
ATOM 4874 C CA . TYR B 1 39 ? 9.43 -40.125 -18.312 1 91 39 TYR B CA 1
ATOM 4875 C C . TYR B 1 39 ? 10.133 -41 -19.359 1 91 39 TYR B C 1
ATOM 4877 O O . TYR B 1 39 ? 9.547 -41.938 -19.891 1 91 39 TYR B O 1
ATOM 4885 N N . PHE B 1 40 ? 11.414 -40.719 -19.562 1 92.94 40 PHE B N 1
ATOM 4886 C CA . PHE B 1 40 ? 12.195 -41.531 -20.469 1 92.94 40 PHE B CA 1
ATOM 4887 C C . PHE B 1 40 ? 12.328 -42.969 -19.922 1 92.94 40 PHE B C 1
ATOM 4889 O O . PHE B 1 40 ? 12.266 -43.938 -20.672 1 92.94 40 PHE B O 1
ATOM 4896 N N . ALA B 1 41 ? 12.461 -43 -18.656 1 92.5 41 ALA B N 1
ATOM 4897 C CA . ALA B 1 41 ? 12.578 -44.312 -18 1 92.5 41 ALA B CA 1
ATOM 4898 C C . ALA B 1 41 ? 11.281 -45.094 -18.125 1 92.5 41 ALA B C 1
ATOM 4900 O O . ALA B 1 41 ? 11.305 -46.281 -18.453 1 92.5 41 ALA B O 1
ATOM 4901 N N . ALA B 1 42 ? 10.188 -44.438 -17.844 1 89.81 42 ALA B N 1
ATOM 4902 C CA . ALA B 1 42 ? 8.891 -45.094 -17.953 1 89.81 42 ALA B CA 1
ATOM 4903 C C . ALA B 1 42 ? 8.656 -45.594 -19.391 1 89.81 42 ALA B C 1
ATOM 4905 O O . ALA B 1 42 ? 8.164 -46.719 -19.578 1 89.81 42 ALA B O 1
ATOM 4906 N N . ALA B 1 43 ? 8.992 -44.781 -20.328 1 91.38 43 ALA B N 1
ATOM 4907 C CA . ALA B 1 43 ? 8.852 -45.188 -21.734 1 91.38 43 ALA B CA 1
ATOM 4908 C C . ALA B 1 43 ? 9.75 -46.375 -22.062 1 91.38 43 ALA B C 1
ATOM 4910 O O . ALA B 1 43 ? 9.305 -47.344 -22.688 1 91.38 43 ALA B O 1
ATOM 4911 N N . ASN B 1 44 ? 10.953 -46.344 -21.609 1 91.88 44 ASN B N 1
ATOM 4912 C CA . ASN B 1 44 ? 11.914 -47.406 -21.859 1 91.88 44 ASN B CA 1
ATOM 4913 C C . ASN B 1 44 ? 11.484 -48.719 -21.219 1 91.88 44 ASN B C 1
ATOM 4915 O O . ASN B 1 44 ? 11.57 -49.781 -21.828 1 91.88 44 ASN B O 1
ATOM 4919 N N . ILE B 1 45 ? 11.039 -48.625 -20.078 1 90.62 45 ILE B N 1
ATOM 4920 C CA . ILE B 1 45 ? 10.609 -49.812 -19.359 1 90.62 45 ILE B CA 1
ATOM 4921 C C . ILE B 1 45 ? 9.414 -50.438 -20.062 1 90.62 45 ILE B C 1
ATOM 4923 O O . ILE B 1 45 ? 9.383 -51.656 -20.297 1 90.62 45 ILE B O 1
ATOM 4927 N N . THR B 1 46 ? 8.453 -49.656 -20.438 1 87.5 46 THR B N 1
ATOM 4928 C CA . THR B 1 46 ? 7.25 -50.156 -21.109 1 87.5 46 THR B CA 1
ATOM 4929 C C . THR B 1 46 ? 7.605 -50.812 -22.438 1 87.5 46 THR B C 1
ATOM 4931 O O . THR B 1 46 ? 7.117 -51.875 -22.75 1 87.5 46 THR B O 1
ATOM 4934 N N . VAL B 1 47 ? 8.461 -50.219 -23.141 1 89.12 47 VAL B N 1
ATOM 4935 C CA . VAL B 1 47 ? 8.859 -50.75 -24.453 1 89.12 47 VAL B CA 1
ATOM 4936 C C . VAL B 1 47 ? 9.625 -52.031 -24.281 1 89.12 47 VAL B C 1
ATOM 4938 O O . VAL B 1 47 ? 9.391 -53 -25.016 1 89.12 47 VAL B O 1
ATOM 4941 N N . LYS B 1 48 ? 10.5 -52.125 -23.344 1 90.31 48 LYS B N 1
ATOM 4942 C CA . LYS B 1 48 ? 11.289 -53.344 -23.109 1 90.31 48 LYS B CA 1
ATOM 4943 C C . LYS B 1 48 ? 10.398 -54.5 -22.688 1 90.31 48 LYS B C 1
ATOM 4945 O O . LYS B 1 48 ? 10.617 -55.656 -23.094 1 90.31 48 LYS B O 1
ATOM 4950 N N . ILE B 1 49 ? 9.484 -54.219 -21.953 1 86.94 49 ILE B N 1
ATOM 4951 C CA . ILE B 1 49 ? 8.57 -55.25 -21.5 1 86.94 49 ILE B CA 1
ATOM 4952 C C . ILE B 1 49 ? 7.742 -55.781 -22.672 1 86.94 49 ILE B C 1
ATOM 4954 O O . ILE B 1 49 ? 7.535 -56.969 -22.812 1 86.94 49 ILE B O 1
ATOM 4958 N N . ILE B 1 50 ? 7.293 -54.906 -23.484 1 84.62 50 ILE B N 1
ATOM 4959 C CA . ILE B 1 50 ? 6.473 -55.25 -24.641 1 84.62 50 ILE B CA 1
ATOM 4960 C C . ILE B 1 50 ? 7.297 -56.062 -25.609 1 84.62 50 ILE B C 1
ATOM 4962 O O . ILE B 1 50 ? 6.777 -57 -26.234 1 84.62 50 ILE B O 1
ATOM 4966 N N . ASP B 1 51 ? 8.523 -55.781 -25.641 1 85.44 51 ASP B N 1
ATOM 4967 C CA . ASP B 1 51 ? 9.406 -56.5 -26.562 1 85.44 51 ASP B CA 1
ATOM 4968 C C . ASP B 1 51 ? 9.836 -57.844 -25.969 1 85.44 51 ASP B C 1
ATOM 4970 O O . ASP B 1 51 ? 10.531 -58.625 -26.625 1 85.44 51 ASP B O 1
ATOM 4974 N N . GLY B 1 52 ? 9.477 -58.156 -24.766 1 81.81 52 GLY B N 1
ATOM 4975 C CA . GLY B 1 52 ? 9.773 -59.438 -24.141 1 81.81 52 GLY B CA 1
ATOM 4976 C C . GLY B 1 52 ? 11.117 -59.438 -23.438 1 81.81 52 GLY B C 1
ATOM 4977 O O . GLY B 1 52 ? 11.594 -60.5 -23.031 1 81.81 52 GLY B O 1
ATOM 4978 N N . ASN B 1 53 ? 11.727 -58.344 -23.438 1 80.94 53 ASN B N 1
ATOM 4979 C CA . ASN B 1 53 ? 13.023 -58.25 -22.766 1 80.94 53 ASN B CA 1
ATOM 4980 C C . ASN B 1 53 ? 12.859 -57.875 -21.297 1 80.94 53 ASN B C 1
ATOM 4982 O O . ASN B 1 53 ? 13.086 -56.719 -20.938 1 80.94 53 ASN B O 1
ATOM 4986 N N . SER B 1 54 ? 12.523 -58.844 -20.484 1 79.81 54 SER B N 1
ATOM 4987 C CA . SER B 1 54 ? 12.219 -58.562 -19.094 1 79.81 54 SER B CA 1
ATOM 4988 C C . SER B 1 54 ? 13.398 -58.906 -18.188 1 79.81 54 SER B C 1
ATOM 4990 O O . SER B 1 54 ? 13.203 -59.469 -17.094 1 79.81 54 SER B O 1
ATOM 4992 N N . ASP B 1 55 ? 14.562 -58.5 -18.734 1 85.38 55 ASP B N 1
ATOM 4993 C CA . ASP B 1 55 ? 15.719 -58.719 -17.859 1 85.38 55 ASP B CA 1
ATOM 4994 C C . ASP B 1 55 ? 15.695 -57.781 -16.656 1 85.38 55 ASP B C 1
ATOM 4996 O O . ASP B 1 55 ? 15.773 -56.562 -16.797 1 85.38 55 ASP B O 1
ATOM 5000 N N . PHE B 1 56 ? 15.672 -58.469 -15.484 1 83.5 56 PHE B N 1
ATOM 5001 C CA . PHE B 1 56 ? 15.516 -57.75 -14.234 1 83.5 56 PHE B CA 1
ATOM 5002 C C . PHE B 1 56 ? 16.672 -56.781 -14.016 1 83.5 56 PHE B C 1
ATOM 5004 O O . PHE B 1 56 ? 16.484 -55.688 -13.523 1 83.5 56 PHE B O 1
ATOM 5011 N N . ARG B 1 57 ? 17.812 -57.156 -14.32 1 86.25 57 ARG B N 1
ATOM 5012 C CA . ARG B 1 57 ? 19 -56.344 -14.102 1 86.25 57 ARG B CA 1
ATOM 5013 C C . ARG B 1 57 ? 18.969 -55.094 -14.969 1 86.25 57 ARG B C 1
ATOM 5015 O O . ARG B 1 57 ? 19.234 -54 -14.477 1 86.25 57 ARG B O 1
ATOM 5022 N N . GLN B 1 58 ? 18.625 -55.219 -16.156 1 88.94 58 GLN B N 1
ATOM 5023 C CA . GLN B 1 58 ? 18.578 -54.062 -17.062 1 88.94 58 GLN B CA 1
ATOM 5024 C C . GLN B 1 58 ? 17.469 -53.094 -16.672 1 88.94 58 GLN B C 1
ATOM 5026 O O . GLN B 1 58 ? 17.656 -51.875 -16.719 1 88.94 58 GLN B O 1
ATOM 5031 N N . LEU B 1 59 ? 16.406 -53.625 -16.328 1 91.25 59 LEU B N 1
ATOM 5032 C CA . LEU B 1 59 ? 15.258 -52.812 -15.938 1 91.25 59 LEU B CA 1
ATOM 5033 C C . LEU B 1 59 ? 15.523 -52.094 -14.617 1 91.25 59 LEU B C 1
ATOM 5035 O O . LEU B 1 59 ? 15.086 -50.969 -14.43 1 91.25 59 LEU B O 1
ATOM 5039 N N . SER B 1 60 ? 16.25 -52.75 -13.742 1 89.81 60 SER B N 1
ATOM 5040 C CA . SER B 1 60 ? 16.594 -52.125 -12.461 1 89.81 60 SER B CA 1
ATOM 5041 C C . SER B 1 60 ? 17.5 -50.906 -12.664 1 89.81 60 SER B C 1
ATOM 5043 O O . SER B 1 60 ? 17.391 -49.938 -11.93 1 89.81 60 SER B O 1
ATOM 5045 N N . TYR B 1 61 ? 18.312 -50.906 -13.656 1 92.12 61 TYR B N 1
ATOM 5046 C CA . TYR B 1 61 ? 19.156 -49.75 -13.953 1 92.12 61 TYR B CA 1
ATOM 5047 C C . TYR B 1 61 ? 18.328 -48.562 -14.438 1 92.12 61 TYR B C 1
ATOM 5049 O O . TYR B 1 61 ? 18.625 -47.406 -14.133 1 92.12 61 TYR B O 1
ATOM 5057 N N . VAL B 1 62 ? 17.312 -48.844 -15.156 1 92.94 62 VAL B N 1
ATOM 5058 C CA . VAL B 1 62 ? 16.438 -47.781 -15.656 1 92.94 62 VAL B CA 1
ATOM 5059 C C . VAL B 1 62 ? 15.656 -47.156 -14.5 1 92.94 62 VAL B C 1
ATOM 5061 O O . VAL B 1 62 ? 15.492 -45.938 -14.438 1 92.94 62 VAL B O 1
ATOM 5064 N N . VAL B 1 63 ? 15.266 -48 -13.586 1 92 63 VAL B N 1
ATOM 5065 C CA . VAL B 1 63 ? 14.547 -47.5 -12.406 1 92 63 VAL B CA 1
ATOM 5066 C C . VAL B 1 63 ? 15.469 -46.625 -11.562 1 92 63 VAL B C 1
ATOM 5068 O O . VAL B 1 63 ? 15.055 -45.594 -11.062 1 92 63 VAL B O 1
ATOM 5071 N N . LEU B 1 64 ? 16.672 -47.094 -11.406 1 93 64 LEU B N 1
ATOM 5072 C CA . LEU B 1 64 ? 17.641 -46.312 -10.641 1 93 64 LEU B CA 1
ATOM 5073 C C . LEU B 1 64 ? 17.922 -44.969 -11.305 1 93 64 LEU B C 1
ATOM 5075 O O . LEU B 1 64 ? 18.125 -43.969 -10.625 1 93 64 LEU B O 1
ATOM 5079 N N . ALA B 1 65 ? 17.953 -44.969 -12.586 1 94.12 65 ALA B N 1
ATOM 5080 C CA . ALA B 1 65 ? 18.141 -43.719 -13.32 1 94.12 65 ALA B CA 1
ATOM 5081 C C . ALA B 1 65 ? 16.969 -42.781 -13.086 1 94.12 65 ALA B C 1
ATOM 5083 O O . ALA B 1 65 ? 17.156 -41.562 -12.961 1 94.12 65 ALA B O 1
ATOM 5084 N N . ALA B 1 66 ? 15.781 -43.312 -13.062 1 93 66 ALA B N 1
ATOM 5085 C CA . ALA B 1 66 ? 14.594 -42.5 -12.797 1 93 66 ALA B CA 1
ATOM 5086 C C . ALA B 1 66 ? 14.656 -41.875 -11.398 1 93 66 ALA B C 1
ATOM 5088 O O . ALA B 1 66 ? 14.336 -40.688 -11.211 1 93 66 ALA B O 1
ATOM 5089 N N . LEU B 1 67 ? 15.039 -42.656 -10.422 1 91.12 67 LEU B N 1
ATOM 5090 C CA . LEU B 1 67 ? 15.156 -42.188 -9.055 1 91.12 67 LEU B CA 1
ATOM 5091 C C . LEU B 1 67 ? 16.234 -41.125 -8.945 1 91.12 67 LEU B C 1
ATOM 5093 O O . LEU B 1 67 ? 16.047 -40.125 -8.234 1 91.12 67 LEU B O 1
ATOM 5097 N N . ALA B 1 68 ? 17.281 -41.344 -9.641 1 93.62 68 ALA B N 1
ATOM 5098 C CA . ALA B 1 68 ? 18.344 -40.344 -9.672 1 93.62 68 ALA B CA 1
ATOM 5099 C C . ALA B 1 68 ? 17.875 -39.031 -10.336 1 93.62 68 ALA B C 1
ATOM 5101 O O . ALA B 1 68 ? 18.266 -37.938 -9.93 1 93.62 68 ALA B O 1
ATOM 5102 N N . GLY B 1 69 ? 17.109 -39.219 -11.359 1 94 69 GLY B N 1
ATOM 5103 C CA . GLY B 1 69 ? 16.531 -38.031 -12.008 1 94 69 GLY B CA 1
ATOM 5104 C C . GLY B 1 69 ? 15.656 -37.219 -11.086 1 94 69 GLY B C 1
ATOM 5105 O O . GLY B 1 69 ? 15.766 -35.969 -11.055 1 94 69 GLY B O 1
ATOM 5106 N N . TYR B 1 70 ? 14.867 -37.875 -10.297 1 89 70 TYR B N 1
ATOM 5107 C CA . TYR B 1 70 ? 13.992 -37.156 -9.359 1 89 70 TYR B CA 1
ATOM 5108 C C . TYR B 1 70 ? 14.805 -36.469 -8.273 1 89 70 TYR B C 1
ATOM 5110 O O . TYR B 1 70 ? 14.5 -35.344 -7.906 1 89 70 TYR B O 1
ATOM 5118 N N . THR B 1 71 ? 15.773 -37.156 -7.766 1 90.88 71 THR B N 1
ATOM 5119 C CA . THR B 1 71 ? 16.641 -36.594 -6.746 1 90.88 71 THR B CA 1
ATOM 5120 C C . THR B 1 71 ? 17.422 -35.406 -7.309 1 90.88 71 THR B C 1
ATOM 5122 O O . THR B 1 71 ? 17.578 -34.375 -6.637 1 90.88 71 THR B O 1
ATOM 5125 N N . GLY B 1 72 ? 17.891 -35.562 -8.516 1 94.12 72 GLY B N 1
ATOM 5126 C CA . GLY B 1 72 ? 18.578 -34.469 -9.18 1 94.12 72 GLY B CA 1
ATOM 5127 C C . GLY B 1 72 ? 17.672 -33.281 -9.398 1 94.12 72 GLY B C 1
ATOM 5128 O O . GLY B 1 72 ? 18.094 -32.125 -9.219 1 94.12 72 GLY B O 1
ATOM 5129 N N . LYS B 1 73 ? 16.469 -33.531 -9.758 1 93.12 73 LYS B N 1
ATOM 5130 C CA . LYS B 1 73 ? 15.492 -32.469 -9.953 1 93.12 73 LYS B CA 1
ATOM 5131 C C . LYS B 1 73 ? 15.32 -31.641 -8.68 1 93.12 73 LYS B C 1
ATOM 5133 O O . LYS B 1 73 ? 15.352 -30.422 -8.727 1 93.12 73 LYS B O 1
ATOM 5138 N N . VAL B 1 74 ? 15.172 -32.344 -7.562 1 90.44 74 VAL B N 1
ATOM 5139 C CA . VAL B 1 74 ? 14.984 -31.672 -6.277 1 90.44 74 VAL B CA 1
ATOM 5140 C C . VAL B 1 74 ? 16.25 -30.875 -5.926 1 90.44 74 VAL B C 1
ATOM 5142 O O . VAL B 1 74 ? 16.156 -29.688 -5.582 1 90.44 74 VAL B O 1
ATOM 5145 N N . GLY B 1 75 ? 17.359 -31.5 -6.07 1 93.5 75 GLY B N 1
ATOM 5146 C CA . GLY B 1 75 ? 18.609 -30.859 -5.711 1 93.5 75 GLY B CA 1
ATOM 5147 C C . GLY B 1 75 ? 18.938 -29.656 -6.562 1 93.5 75 GLY B C 1
ATOM 5148 O O . GLY B 1 75 ? 19.234 -28.578 -6.039 1 93.5 75 GLY B O 1
ATOM 5149 N N . PHE B 1 76 ? 18.859 -29.812 -7.859 1 95.38 76 PHE B N 1
ATOM 5150 C CA . PHE B 1 76 ? 19.203 -28.734 -8.773 1 95.38 76 PHE B CA 1
ATOM 5151 C C . PHE B 1 76 ? 18.203 -27.594 -8.688 1 95.38 76 PHE B C 1
ATOM 5153 O O . PHE B 1 76 ? 18.578 -26.422 -8.75 1 95.38 76 PHE B O 1
ATOM 5160 N N . ASN B 1 77 ? 17.016 -27.906 -8.492 1 92.5 77 ASN B N 1
ATOM 5161 C CA . ASN B 1 77 ? 16 -26.859 -8.391 1 92.5 77 ASN B CA 1
ATOM 5162 C C . ASN B 1 77 ? 16.125 -26.078 -7.09 1 92.5 77 ASN B C 1
ATOM 5164 O O . ASN B 1 77 ? 15.922 -24.859 -7.066 1 92.5 77 ASN B O 1
ATOM 5168 N N . ALA B 1 78 ? 16.375 -26.812 -6.027 1 91.19 78 ALA B N 1
ATOM 5169 C CA . ALA B 1 78 ? 16.562 -26.141 -4.742 1 91.19 78 ALA B CA 1
ATOM 5170 C C . ALA B 1 78 ? 17.734 -25.172 -4.785 1 91.19 78 ALA B C 1
ATOM 5172 O O . ALA B 1 78 ? 17.641 -24.047 -4.312 1 91.19 78 ALA B O 1
ATOM 5173 N N . LEU B 1 79 ? 18.766 -25.672 -5.359 1 92.81 79 LEU B N 1
ATOM 5174 C CA . LEU B 1 79 ? 19.969 -24.844 -5.457 1 92.81 79 LEU B CA 1
ATOM 5175 C C . LEU B 1 79 ? 19.734 -23.656 -6.387 1 92.81 79 LEU B C 1
ATOM 5177 O O . LEU B 1 79 ? 20.156 -22.531 -6.09 1 92.81 79 LEU B O 1
ATOM 5181 N N . SER B 1 80 ? 19.125 -23.922 -7.484 1 93.94 80 SER B N 1
ATOM 5182 C CA . SER B 1 80 ? 18.812 -22.859 -8.438 1 93.94 80 SER B CA 1
ATOM 5183 C C . SER B 1 80 ? 17.953 -21.766 -7.801 1 93.94 80 SER B C 1
ATOM 5185 O O . SER B 1 80 ? 18.281 -20.578 -7.898 1 93.94 80 SER B O 1
ATOM 5187 N N . THR B 1 81 ? 16.938 -22.188 -7.125 1 90.5 81 THR B N 1
ATOM 5188 C CA . THR B 1 81 ? 16 -21.25 -6.523 1 90.5 81 THR B CA 1
ATOM 5189 C C . THR B 1 81 ? 16.672 -20.453 -5.402 1 90.5 81 THR B C 1
ATOM 5191 O O . THR B 1 81 ? 16.422 -19.25 -5.242 1 90.5 81 THR B O 1
ATOM 5194 N N . SER B 1 82 ? 17.484 -21.109 -4.664 1 90.56 82 SER B N 1
ATOM 5195 C CA . SER B 1 82 ? 18.203 -20.438 -3.59 1 90.56 82 SER B CA 1
ATOM 5196 C C . SER B 1 82 ? 19.109 -19.359 -4.137 1 90.56 82 SER B C 1
ATOM 5198 O O . SER B 1 82 ? 19.141 -18.234 -3.623 1 90.56 82 SER B O 1
ATOM 5200 N N . ILE B 1 83 ? 19.797 -19.688 -5.141 1 92 83 ILE B N 1
ATOM 5201 C CA . ILE B 1 83 ? 20.734 -18.75 -5.734 1 92 83 ILE B CA 1
ATOM 5202 C C . ILE B 1 83 ? 19.969 -17.609 -6.402 1 92 83 ILE B C 1
ATOM 5204 O O . ILE B 1 83 ? 20.375 -16.438 -6.309 1 92 83 ILE B O 1
ATOM 5208 N N . SER B 1 84 ? 18.906 -17.938 -7.051 1 92.44 84 SER B N 1
ATOM 5209 C CA . SER B 1 84 ? 18.125 -16.922 -7.742 1 92.44 84 SER B CA 1
ATOM 5210 C C . SER B 1 84 ? 17.516 -15.93 -6.754 1 92.44 84 SER B C 1
ATOM 5212 O O . SER B 1 84 ? 17.453 -14.734 -7.023 1 92.44 84 SER B O 1
ATOM 5214 N N . HIS B 1 85 ? 17.047 -16.438 -5.688 1 90.25 85 HIS B N 1
ATOM 5215 C CA . HIS B 1 85 ? 16.5 -15.555 -4.672 1 90.25 85 HIS B CA 1
ATOM 5216 C C . HIS B 1 85 ? 17.578 -14.664 -4.066 1 90.25 85 HIS B C 1
ATOM 5218 O O . HIS B 1 85 ? 17.344 -13.484 -3.787 1 90.25 85 HIS B O 1
ATOM 5224 N N . SER B 1 86 ? 18.688 -15.273 -3.812 1 90.31 86 SER B N 1
ATOM 5225 C CA . SER B 1 86 ? 19.797 -14.484 -3.305 1 90.31 86 SER B CA 1
ATOM 5226 C C . SER B 1 86 ? 20.172 -13.367 -4.277 1 90.31 86 SER B C 1
ATOM 5228 O O . SER B 1 86 ? 20.453 -12.242 -3.863 1 90.31 86 SER B O 1
ATOM 5230 N N . ALA B 1 87 ? 20.188 -13.719 -5.492 1 91.56 87 ALA B N 1
ATOM 5231 C CA . ALA B 1 87 ? 20.484 -12.719 -6.52 1 91.56 87 ALA B CA 1
ATOM 5232 C C . ALA B 1 87 ? 19.391 -11.656 -6.574 1 91.56 87 ALA B C 1
ATOM 5234 O O . ALA B 1 87 ? 19.688 -10.461 -6.68 1 91.56 87 ALA B O 1
ATOM 5235 N N . ALA B 1 88 ? 18.156 -12.102 -6.543 1 91.81 88 ALA B N 1
ATOM 5236 C CA . ALA B 1 88 ? 17.016 -11.188 -6.609 1 91.81 88 ALA B CA 1
ATOM 5237 C C . ALA B 1 88 ? 17.047 -10.18 -5.465 1 91.81 88 ALA B C 1
ATOM 5239 O O . ALA B 1 88 ? 16.844 -8.984 -5.676 1 91.81 88 ALA B O 1
ATOM 5240 N N . PHE B 1 89 ? 17.406 -10.617 -4.316 1 90.5 89 PHE B N 1
ATOM 5241 C CA . PHE B 1 89 ? 17.391 -9.742 -3.156 1 90.5 89 PHE B CA 1
ATOM 5242 C C . PHE B 1 89 ? 18.609 -8.812 -3.172 1 90.5 89 PHE B C 1
ATOM 5244 O O . PHE B 1 89 ? 18.531 -7.691 -2.666 1 90.5 89 PHE B O 1
ATOM 5251 N N . THR B 1 90 ? 19.641 -9.273 -3.693 1 90.69 90 THR B N 1
ATOM 5252 C CA . THR B 1 90 ? 20.781 -8.391 -3.879 1 90.69 90 THR B CA 1
ATOM 5253 C C . THR B 1 90 ? 20.438 -7.262 -4.844 1 90.69 90 THR B C 1
ATOM 5255 O O . THR B 1 90 ? 20.828 -6.113 -4.621 1 90.69 90 THR B O 1
ATOM 5258 N N . ILE B 1 91 ? 19.766 -7.625 -5.852 1 91.44 91 ILE B N 1
ATOM 5259 C CA . ILE B 1 91 ? 19.328 -6.617 -6.816 1 91.44 91 ILE B CA 1
ATOM 5260 C C . ILE B 1 91 ? 18.406 -5.617 -6.133 1 91.44 91 ILE B C 1
ATOM 5262 O O . ILE B 1 91 ? 18.531 -4.406 -6.34 1 91.44 91 ILE B O 1
ATOM 5266 N N . LEU B 1 92 ? 17.453 -6.105 -5.367 1 92.62 92 LEU B N 1
ATOM 5267 C CA . LEU B 1 92 ? 16.547 -5.23 -4.641 1 92.62 92 LEU B CA 1
ATOM 5268 C C . LEU B 1 92 ? 17.312 -4.309 -3.699 1 92.62 92 LEU B C 1
ATOM 5270 O O . LEU B 1 92 ? 17 -3.123 -3.586 1 92.62 92 LEU B O 1
ATOM 5274 N N . LYS B 1 93 ? 18.266 -4.887 -3.008 1 91.75 93 LYS B N 1
ATOM 5275 C CA . LYS B 1 93 ? 19.125 -4.102 -2.131 1 91.75 93 LYS B CA 1
ATOM 5276 C C . LYS B 1 93 ? 19.812 -2.977 -2.898 1 91.75 93 LYS B C 1
ATOM 5278 O O . LYS B 1 93 ? 19.812 -1.827 -2.455 1 91.75 93 LYS B O 1
ATOM 5283 N N . ASN B 1 94 ? 20.344 -3.293 -4.027 1 91 94 ASN B N 1
ATOM 5284 C CA . ASN B 1 94 ? 21.031 -2.305 -4.848 1 91 94 ASN B CA 1
ATOM 5285 C C . ASN B 1 94 ? 20.094 -1.198 -5.309 1 91 94 ASN B C 1
ATOM 5287 O O . ASN B 1 94 ? 20.469 -0.026 -5.34 1 91 94 ASN B O 1
ATOM 5291 N N . ILE B 1 95 ? 18.938 -1.551 -5.633 1 91.56 95 ILE B N 1
ATOM 5292 C CA . ILE B 1 95 ? 17.938 -0.576 -6.078 1 91.56 95 ILE B CA 1
ATOM 5293 C C . ILE B 1 95 ? 17.594 0.362 -4.926 1 91.56 95 ILE B C 1
ATOM 5295 O O . ILE B 1 95 ? 17.547 1.582 -5.102 1 91.56 95 ILE B O 1
ATOM 5299 N N . ARG B 1 96 ? 17.359 -0.241 -3.803 1 91 96 ARG B N 1
ATOM 5300 C CA . ARG B 1 96 ? 16.984 0.547 -2.635 1 91 96 ARG B CA 1
ATOM 5301 C C . ARG B 1 96 ? 18.109 1.487 -2.217 1 91 96 ARG B C 1
ATOM 5303 O O . ARG B 1 96 ? 17.859 2.643 -1.866 1 91 96 ARG B O 1
ATOM 5310 N N . VAL B 1 97 ? 19.312 0.996 -2.211 1 89.38 97 VAL B N 1
ATOM 5311 C CA . VAL B 1 97 ? 20.469 1.81 -1.85 1 89.38 97 VAL B CA 1
ATOM 5312 C C . VAL B 1 97 ? 20.641 2.938 -2.863 1 89.38 97 VAL B C 1
ATOM 5314 O O . VAL B 1 97 ? 20.875 4.09 -2.486 1 89.38 97 VAL B O 1
ATOM 5317 N N . LYS B 1 98 ? 20.5 2.639 -4.082 1 88.81 98 LYS B N 1
ATOM 5318 C CA . LYS B 1 98 ? 20.609 3.656 -5.125 1 88.81 98 LYS B CA 1
ATOM 5319 C C . LYS B 1 98 ? 19.484 4.688 -5.004 1 88.81 98 LYS B C 1
ATOM 5321 O O . LYS B 1 98 ? 19.703 5.871 -5.285 1 88.81 98 LYS B O 1
ATOM 5326 N N . PHE B 1 99 ? 18.359 4.199 -4.691 1 89.31 99 PHE B N 1
ATOM 5327 C CA . PHE B 1 99 ? 17.203 5.078 -4.48 1 89.31 99 PHE B CA 1
ATOM 5328 C C . PHE B 1 99 ? 17.484 6.07 -3.359 1 89.31 99 PHE B C 1
ATOM 5330 O O . PHE B 1 99 ? 17.219 7.266 -3.5 1 89.31 99 PHE B O 1
ATOM 5337 N N . ALA B 1 100 ? 17.969 5.574 -2.318 1 87 100 ALA B N 1
ATOM 5338 C CA . ALA B 1 100 ? 18.312 6.434 -1.188 1 87 100 ALA B CA 1
ATOM 5339 C C . ALA B 1 100 ? 19.375 7.449 -1.572 1 87 100 ALA B C 1
ATOM 5341 O O . ALA B 1 100 ? 19.312 8.617 -1.181 1 87 100 ALA B O 1
ATOM 5342 N N . GLU B 1 101 ? 20.328 6.992 -2.289 1 85.75 101 GLU B N 1
ATOM 5343 C CA . GLU B 1 101 ? 21.391 7.879 -2.771 1 85.75 101 GLU B CA 1
ATOM 5344 C C . GLU B 1 101 ? 20.828 8.961 -3.689 1 85.75 101 GLU B C 1
ATOM 5346 O O . GLU B 1 101 ? 21.219 10.125 -3.604 1 85.75 101 GLU B O 1
ATOM 5351 N N . LYS B 1 102 ? 19.938 8.523 -4.508 1 87.06 102 LYS B N 1
ATOM 5352 C CA . LYS B 1 102 ? 19.328 9.453 -5.449 1 87.06 102 LYS B CA 1
ATOM 5353 C C . LYS B 1 102 ? 18.516 10.516 -4.719 1 87.06 102 LYS B C 1
ATOM 5355 O O . LYS B 1 102 ? 18.531 11.695 -5.086 1 87.06 102 LYS B O 1
ATOM 5360 N N . LEU B 1 103 ? 17.766 10.148 -3.736 1 83.38 103 LEU B N 1
ATOM 5361 C CA . LEU B 1 103 ? 16.938 11.078 -2.973 1 83.38 103 LEU B CA 1
ATOM 5362 C C . LEU B 1 103 ? 17.797 12.141 -2.295 1 83.38 103 LEU B C 1
ATOM 5364 O O . LEU B 1 103 ? 17.359 13.273 -2.109 1 83.38 103 LEU B O 1
ATOM 5368 N N . SER B 1 104 ? 18.984 11.789 -1.962 1 80 104 SER B N 1
ATOM 5369 C CA . SER B 1 104 ? 19.891 12.734 -1.33 1 80 104 SER B CA 1
ATOM 5370 C C . SER B 1 104 ? 20.453 13.719 -2.348 1 80 104 SER B C 1
ATOM 5372 O O . SER B 1 104 ? 20.922 14.805 -1.983 1 80 104 SER B O 1
ATOM 5374 N N . LYS B 1 105 ? 20.344 13.344 -3.613 1 81.69 105 LYS B N 1
ATOM 5375 C CA . LYS B 1 105 ? 20.984 14.156 -4.641 1 81.69 105 LYS B CA 1
ATOM 5376 C C . LYS B 1 105 ? 19.969 14.977 -5.414 1 81.69 105 LYS B C 1
ATOM 5378 O O . LYS B 1 105 ? 20.312 15.961 -6.07 1 81.69 105 LYS B O 1
ATOM 5383 N N . VAL B 1 106 ? 18.734 14.562 -5.336 1 83.75 106 VAL B N 1
ATOM 5384 C CA . VAL B 1 106 ? 17.688 15.305 -6.016 1 83.75 106 VAL B CA 1
ATOM 5385 C C . VAL B 1 106 ? 17.344 16.562 -5.215 1 83.75 106 VAL B C 1
ATOM 5387 O O . VAL B 1 106 ? 17.562 16.609 -4.004 1 83.75 106 VAL B O 1
ATOM 5390 N N . PRO B 1 107 ? 16.828 17.578 -5.941 1 81.25 107 PRO B N 1
ATOM 5391 C CA . PRO B 1 107 ? 16.422 18.781 -5.211 1 81.25 107 PRO B CA 1
ATOM 5392 C C . PRO B 1 107 ? 15.445 18.484 -4.082 1 81.25 107 PRO B C 1
ATOM 5394 O O . PRO B 1 107 ? 14.523 17.672 -4.258 1 81.25 107 PRO B O 1
ATOM 5397 N N . LEU B 1 108 ? 15.742 19.047 -3.004 1 77.19 108 LEU B N 1
ATOM 5398 C CA . LEU B 1 108 ? 14.93 18.812 -1.813 1 77.19 108 LEU B CA 1
ATOM 5399 C C . LEU B 1 108 ? 13.477 19.188 -2.068 1 77.19 108 LEU B C 1
ATOM 5401 O O . LEU B 1 108 ? 12.57 18.578 -1.49 1 77.19 108 LEU B O 1
ATOM 5405 N N . GLY B 1 109 ? 13.305 20.125 -2.914 1 73.25 109 GLY B N 1
ATOM 5406 C CA . GLY B 1 109 ? 11.945 20.547 -3.23 1 73.25 109 GLY B CA 1
ATOM 5407 C C . GLY B 1 109 ? 11.094 19.406 -3.787 1 73.25 109 GLY B C 1
ATOM 5408 O O . GLY B 1 109 ? 9.906 19.312 -3.484 1 73.25 109 GLY B O 1
ATOM 5409 N N . TYR B 1 110 ? 11.719 18.641 -4.465 1 73.88 110 TYR B N 1
ATOM 5410 C CA . TYR B 1 110 ? 11.016 17.5 -5.047 1 73.88 110 TYR B CA 1
ATOM 5411 C C . TYR B 1 110 ? 10.539 16.547 -3.961 1 73.88 110 TYR B C 1
ATOM 5413 O O . TYR B 1 110 ? 9.414 16.031 -4.027 1 73.88 110 TYR B O 1
ATOM 5421 N N . VAL B 1 111 ? 11.359 16.281 -3.066 1 73.62 111 VAL B N 1
ATOM 5422 C CA . VAL B 1 111 ? 11.047 15.344 -1.999 1 73.62 111 VAL B CA 1
ATOM 5423 C C . VAL B 1 111 ? 9.945 15.914 -1.111 1 73.62 111 VAL B C 1
ATOM 5425 O O . VAL B 1 111 ? 9.055 15.18 -0.665 1 73.62 111 VAL B O 1
ATOM 5428 N N . LEU B 1 112 ? 10.023 17.188 -0.91 1 69.5 112 LEU B N 1
ATOM 5429 C CA . LEU B 1 112 ? 9.062 17.844 -0.034 1 69.5 112 LEU B CA 1
ATOM 5430 C C . LEU B 1 112 ? 7.688 17.906 -0.687 1 69.5 112 LEU B C 1
ATOM 5432 O O . LEU B 1 112 ? 6.668 17.938 0.006 1 69.5 112 LEU B O 1
ATOM 5436 N N . GLU B 1 113 ? 7.723 17.922 -1.938 1 64.94 113 GLU B N 1
ATOM 5437 C CA . GLU B 1 113 ? 6.461 18.031 -2.662 1 64.94 113 GLU B CA 1
ATOM 5438 C C . GLU B 1 113 ? 5.805 16.656 -2.834 1 64.94 113 GLU B C 1
ATOM 5440 O O . GLU B 1 113 ? 4.602 16.562 -3.092 1 64.94 113 GLU B O 1
ATOM 5445 N N . ASN B 1 114 ? 6.586 15.703 -2.682 1 64.69 114 ASN B N 1
ATOM 5446 C CA . ASN B 1 114 ? 6.023 14.367 -2.762 1 64.69 114 ASN B CA 1
ATOM 5447 C C . ASN B 1 114 ? 5.676 13.82 -1.379 1 64.69 114 ASN B C 1
ATOM 5449 O O . ASN B 1 114 ? 6.469 13.938 -0.444 1 64.69 114 ASN B O 1
ATOM 5453 N N . PRO B 1 115 ? 4.414 13.398 -1.321 1 58.94 115 PRO B N 1
ATOM 5454 C CA . PRO B 1 115 ? 4.031 12.828 -0.026 1 58.94 115 PRO B CA 1
ATOM 5455 C C . PRO B 1 115 ? 4.98 11.727 0.436 1 58.94 115 PRO B C 1
ATOM 5457 O O . PRO B 1 115 ? 5.391 10.883 -0.367 1 58.94 115 PRO B O 1
ATOM 5460 N N . SER B 1 116 ? 5.43 11.75 1.571 1 66.31 116 SER B N 1
ATOM 5461 C CA . SER B 1 116 ? 6.34 10.781 2.174 1 66.31 116 SER B CA 1
ATOM 5462 C C . SER B 1 116 ? 5.816 9.359 2.006 1 66.31 116 SER B C 1
ATOM 5464 O O . SER B 1 116 ? 6.594 8.43 1.786 1 66.31 116 SER B O 1
ATOM 5466 N N . GLY B 1 117 ? 4.574 9.273 1.961 1 65.44 117 GLY B N 1
ATOM 5467 C CA . GLY B 1 117 ? 3.973 7.957 1.804 1 65.44 117 GLY B CA 1
ATOM 5468 C C . GLY B 1 117 ? 4.223 7.348 0.436 1 65.44 117 GLY B C 1
ATOM 5469 O O . GLY B 1 117 ? 4.445 6.145 0.32 1 65.44 117 GLY B O 1
ATOM 5470 N N . GLU B 1 118 ? 4.285 8.172 -0.542 1 74.25 118 GLU B N 1
ATOM 5471 C CA . GLU B 1 118 ? 4.484 7.68 -1.903 1 74.25 118 GLU B CA 1
ATOM 5472 C C . GLU B 1 118 ? 5.914 7.184 -2.107 1 74.25 118 GLU B C 1
ATOM 5474 O O . GLU B 1 118 ? 6.133 6.137 -2.717 1 74.25 118 GLU B O 1
ATOM 5479 N N . LEU B 1 119 ? 6.84 8 -1.676 1 81.69 119 LEU B N 1
ATOM 5480 C CA . LEU B 1 119 ? 8.242 7.605 -1.801 1 81.69 119 LEU B CA 1
ATOM 5481 C C . LEU B 1 119 ? 8.516 6.324 -1.02 1 81.69 119 LEU B C 1
ATOM 5483 O O . LEU B 1 119 ? 9.227 5.441 -1.498 1 81.69 119 LEU B O 1
ATOM 5487 N N . LYS B 1 120 ? 7.941 6.254 0.086 1 81.38 120 LYS B N 1
ATOM 5488 C CA . LYS B 1 120 ? 8.062 5.039 0.883 1 81.38 120 LYS B CA 1
ATOM 5489 C C . LYS B 1 120 ? 7.473 3.838 0.149 1 81.38 120 LYS B C 1
ATOM 5491 O O . LYS B 1 120 ? 8.07 2.76 0.127 1 81.38 120 LYS B O 1
ATOM 5496 N N . THR B 1 121 ? 6.316 3.971 -0.427 1 77.5 121 THR B N 1
ATOM 5497 C CA . THR B 1 121 ? 5.637 2.904 -1.15 1 77.5 121 THR B CA 1
ATOM 5498 C C . THR B 1 121 ? 6.492 2.404 -2.311 1 77.5 121 THR B C 1
ATOM 5500 O O . THR B 1 121 ? 6.59 1.196 -2.539 1 77.5 121 THR B O 1
ATOM 5503 N N . ILE B 1 122 ? 7.102 3.277 -2.949 1 83.06 122 ILE B N 1
ATOM 5504 C CA . ILE B 1 122 ? 7.922 2.889 -4.09 1 83.06 122 ILE B CA 1
ATOM 5505 C C . ILE B 1 122 ? 9.188 2.186 -3.598 1 83.06 122 ILE B C 1
ATOM 5507 O O . ILE B 1 122 ? 9.547 1.121 -4.105 1 83.06 122 ILE B O 1
ATOM 5511 N N . MET B 1 123 ? 9.773 2.73 -2.555 1 86.5 123 MET B N 1
ATOM 5512 C CA . MET B 1 123 ? 11.055 2.232 -2.061 1 86.5 123 MET B CA 1
ATOM 5513 C C . MET B 1 123 ? 10.891 0.861 -1.412 1 86.5 123 MET B C 1
ATOM 5515 O O . MET B 1 123 ? 11.797 0.031 -1.469 1 86.5 123 MET B O 1
ATOM 5519 N N . VAL B 1 124 ? 9.773 0.65 -0.86 1 85.06 124 VAL B N 1
ATOM 5520 C CA . VAL B 1 124 ? 9.625 -0.581 -0.091 1 85.06 124 VAL B CA 1
ATOM 5521 C C . VAL B 1 124 ? 8.734 -1.56 -0.852 1 85.06 124 VAL B C 1
ATOM 5523 O O . VAL B 1 124 ? 9.211 -2.584 -1.347 1 85.06 124 VAL B O 1
ATOM 5526 N N . ASP B 1 125 ? 7.5 -1.153 -1.168 1 80.62 125 ASP B N 1
ATOM 5527 C CA . ASP B 1 125 ? 6.496 -2.074 -1.687 1 80.62 125 ASP B CA 1
ATOM 5528 C C . ASP B 1 125 ? 6.719 -2.352 -3.172 1 80.62 125 ASP B C 1
ATOM 5530 O O . ASP B 1 125 ? 6.684 -3.504 -3.605 1 80.62 125 ASP B O 1
ATOM 5534 N N . THR B 1 126 ? 6.863 -1.304 -3.898 1 82.5 126 THR B N 1
ATOM 5535 C CA . THR B 1 126 ? 7.016 -1.45 -5.344 1 82.5 126 THR B CA 1
ATOM 5536 C C . THR B 1 126 ? 8.281 -2.23 -5.676 1 82.5 126 THR B C 1
ATOM 5538 O O . THR B 1 126 ? 8.258 -3.137 -6.512 1 82.5 126 THR B O 1
ATOM 5541 N N . VAL B 1 127 ? 9.328 -1.93 -4.996 1 89.12 127 VAL B N 1
ATOM 5542 C CA . VAL B 1 127 ? 10.602 -2.607 -5.238 1 89.12 127 VAL B CA 1
ATOM 5543 C C . VAL B 1 127 ? 10.484 -4.074 -4.836 1 89.12 127 VAL B C 1
ATOM 5545 O O . VAL B 1 127 ? 11.047 -4.953 -5.5 1 89.12 127 VAL B O 1
ATOM 5548 N N . GLU B 1 128 ? 9.742 -4.355 -3.852 1 87.81 128 GLU B N 1
ATOM 5549 C CA . GLU B 1 128 ? 9.562 -5.719 -3.361 1 87.81 128 GLU B CA 1
ATOM 5550 C C . GLU B 1 128 ? 8.852 -6.59 -4.395 1 87.81 128 GLU B C 1
ATOM 5552 O O . GLU B 1 128 ? 9.117 -7.789 -4.488 1 87.81 128 GLU B O 1
ATOM 5557 N N . LYS B 1 129 ? 8 -6.016 -5.168 1 83.88 129 LYS B N 1
ATOM 5558 C CA . LYS B 1 129 ? 7.238 -6.746 -6.176 1 83.88 129 LYS B CA 1
ATOM 5559 C C . LYS B 1 129 ? 8.148 -7.281 -7.273 1 83.88 129 LYS B C 1
ATOM 5561 O O . LYS B 1 129 ? 7.766 -8.188 -8.016 1 83.88 129 LYS B O 1
ATOM 5566 N N . LEU B 1 130 ? 9.375 -6.777 -7.359 1 87.19 130 LEU B N 1
ATOM 5567 C CA . LEU B 1 130 ? 10.32 -7.227 -8.375 1 87.19 130 LEU B CA 1
ATOM 5568 C C . LEU B 1 130 ? 10.961 -8.555 -7.969 1 87.19 130 LEU B C 1
ATOM 5570 O O . LEU B 1 130 ? 11.578 -9.227 -8.797 1 87.19 130 LEU B O 1
ATOM 5574 N N . GLU B 1 131 ? 10.758 -8.922 -6.754 1 88.31 131 GLU B N 1
ATOM 5575 C CA . GLU B 1 131 ? 11.422 -10.117 -6.238 1 88.31 131 GLU B CA 1
ATOM 5576 C C . GLU B 1 131 ? 10.977 -11.359 -6.996 1 88.31 131 GLU B C 1
ATOM 5578 O O . GLU B 1 131 ? 11.812 -12.117 -7.496 1 88.31 131 GLU B O 1
ATOM 5583 N N . GLU B 1 132 ? 9.711 -11.539 -7.129 1 83.38 132 GLU B N 1
ATOM 5584 C CA . GLU B 1 132 ? 9.156 -12.758 -7.707 1 83.38 132 GLU B CA 1
ATOM 5585 C C . GLU B 1 132 ? 9.562 -12.906 -9.172 1 83.38 132 GLU B C 1
ATOM 5587 O O . GLU B 1 132 ? 10.07 -13.953 -9.578 1 83.38 132 GLU B O 1
ATOM 5592 N N . PRO B 1 133 ? 9.359 -11.883 -9.961 1 83.38 133 PRO B N 1
ATOM 5593 C CA . PRO B 1 133 ? 9.766 -12.016 -11.367 1 83.38 133 PRO B CA 1
ATOM 5594 C C . PRO B 1 133 ? 11.266 -12.266 -11.523 1 83.38 133 PRO B C 1
ATOM 5596 O O . PRO B 1 133 ? 11.68 -13.055 -12.375 1 83.38 133 PRO B O 1
ATOM 5599 N N . LEU B 1 134 ? 12.086 -11.695 -10.719 1 86.62 134 LEU B N 1
ATOM 5600 C CA . LEU B 1 134 ? 13.531 -11.844 -10.836 1 86.62 134 LEU B CA 1
ATOM 5601 C C . LEU B 1 134 ? 13.977 -13.219 -10.359 1 86.62 134 LEU B C 1
ATOM 5603 O O . LEU B 1 134 ? 14.844 -13.844 -10.969 1 86.62 134 LEU B O 1
ATOM 5607 N N . ALA B 1 135 ? 13.352 -13.625 -9.312 1 87.62 135 ALA B N 1
ATOM 5608 C CA . ALA B 1 135 ? 13.789 -14.867 -8.688 1 87.62 135 ALA B CA 1
ATOM 5609 C C . ALA B 1 135 ? 13.234 -16.078 -9.43 1 87.62 135 ALA B C 1
ATOM 5611 O O . ALA B 1 135 ? 13.875 -17.125 -9.469 1 87.62 135 ALA B O 1
ATOM 5612 N N . HIS B 1 136 ? 12.07 -15.836 -10.016 1 86.69 136 HIS B N 1
ATOM 5613 C CA . HIS B 1 136 ? 11.414 -17.031 -10.539 1 86.69 136 HIS B CA 1
ATOM 5614 C C . HIS B 1 136 ? 11.305 -16.969 -12.062 1 86.69 136 HIS B C 1
ATOM 5616 O O . HIS B 1 136 ? 11.492 -17.984 -12.734 1 86.69 136 HIS B O 1
ATOM 5622 N N . VAL B 1 137 ? 11.062 -15.922 -12.656 1 85 137 VAL B N 1
ATOM 5623 C CA . VAL B 1 137 ? 10.812 -15.836 -14.094 1 85 137 VAL B CA 1
ATOM 5624 C C . VAL B 1 137 ? 12.094 -16.172 -14.859 1 85 137 VAL B C 1
ATOM 5626 O O . VAL B 1 137 ? 12.078 -16.984 -15.773 1 85 137 VAL B O 1
ATOM 5629 N N . ILE B 1 138 ? 13.18 -15.688 -14.453 1 85.88 138 ILE B N 1
ATOM 5630 C CA . ILE B 1 138 ? 14.414 -15.805 -15.227 1 85.88 138 ILE B CA 1
ATOM 5631 C C . ILE B 1 138 ? 14.875 -17.25 -15.25 1 85.88 138 ILE B C 1
ATOM 5633 O O . ILE B 1 138 ? 15.016 -17.859 -16.328 1 85.88 138 ILE B O 1
ATOM 5637 N N . PRO B 1 139 ? 15.055 -17.844 -14.133 1 88.38 139 PRO B N 1
ATOM 5638 C CA . PRO B 1 139 ? 15.547 -19.234 -14.203 1 88.38 139 PRO B CA 1
ATOM 5639 C C . PRO B 1 139 ? 14.469 -20.219 -14.648 1 88.38 139 PRO B C 1
ATOM 5641 O O . PRO B 1 139 ? 14.719 -21.078 -15.5 1 88.38 139 PRO B O 1
ATOM 5644 N N . GLU B 1 140 ? 13.266 -20.078 -14.133 1 88.69 140 GLU B N 1
ATOM 5645 C CA . GLU B 1 140 ? 12.234 -21.078 -14.344 1 88.69 140 GLU B CA 1
ATOM 5646 C C . GLU B 1 140 ? 11.617 -20.969 -15.734 1 88.69 140 GLU B C 1
ATOM 5648 O O . GLU B 1 140 ? 11.312 -21.969 -16.375 1 88.69 140 GLU B O 1
ATOM 5653 N N . MET B 1 141 ? 11.391 -19.812 -16.188 1 87.25 141 MET B N 1
ATOM 5654 C CA . MET B 1 141 ? 10.852 -19.672 -17.531 1 87.25 141 MET B CA 1
ATOM 5655 C C . MET B 1 141 ? 11.836 -20.188 -18.578 1 87.25 141 MET B C 1
ATOM 5657 O O . MET B 1 141 ? 11.453 -20.922 -19.484 1 87.25 141 MET B O 1
ATOM 5661 N N . THR B 1 142 ? 13.133 -19.891 -18.422 1 87.88 142 THR B N 1
ATOM 5662 C CA . THR B 1 142 ? 14.156 -20.328 -19.359 1 87.88 142 THR B CA 1
ATOM 5663 C C . THR B 1 142 ? 14.273 -21.859 -19.359 1 87.88 142 THR B C 1
ATOM 5665 O O . THR B 1 142 ? 14.305 -22.484 -20.422 1 87.88 142 THR B O 1
ATOM 5668 N N . SER B 1 143 ? 14.297 -22.375 -18.219 1 92.56 143 SER B N 1
ATOM 5669 C CA . SER B 1 143 ? 14.461 -23.812 -18.109 1 92.56 143 SER B CA 1
ATOM 5670 C C . SER B 1 143 ? 13.227 -24.547 -18.641 1 92.56 143 SER B C 1
ATOM 5672 O O . SER B 1 143 ? 13.352 -25.562 -19.328 1 92.56 143 SER B O 1
ATOM 5674 N N . ASN B 1 144 ? 12.055 -24 -18.359 1 90.81 144 ASN B N 1
ATOM 5675 C CA . ASN B 1 144 ? 10.812 -24.656 -18.734 1 90.81 144 ASN B CA 1
ATOM 5676 C C . ASN B 1 144 ? 10.5 -24.469 -20.219 1 90.81 144 ASN B C 1
ATOM 5678 O O . ASN B 1 144 ? 9.648 -25.156 -20.766 1 90.81 144 ASN B O 1
ATOM 5682 N N . LEU B 1 145 ? 11.258 -23.703 -20.875 1 88.56 145 LEU B N 1
ATOM 5683 C CA . LEU B 1 145 ? 11.133 -23.547 -22.312 1 88.56 145 LEU B CA 1
ATOM 5684 C C . LEU B 1 145 ? 12.219 -24.328 -23.047 1 88.56 145 LEU B C 1
ATOM 5686 O O . LEU B 1 145 ? 11.969 -24.938 -24.094 1 88.56 145 LEU B O 1
ATOM 5690 N N . LEU B 1 146 ? 13.367 -24.406 -22.5 1 89.94 146 LEU B N 1
ATOM 5691 C CA . LEU B 1 146 ? 14.523 -25 -23.156 1 89.94 146 LEU B CA 1
ATOM 5692 C C . LEU B 1 146 ? 14.438 -26.531 -23.125 1 89.94 146 LEU B C 1
ATOM 5694 O O . LEU B 1 146 ? 14.711 -27.188 -24.141 1 89.94 146 LEU B O 1
ATOM 5698 N N . VAL B 1 147 ? 14.062 -27.062 -22.031 1 89.62 147 VAL B N 1
ATOM 5699 C CA . VAL B 1 147 ? 14.07 -28.516 -21.875 1 89.62 147 VAL B CA 1
ATOM 5700 C C . VAL B 1 147 ? 13.023 -29.141 -22.797 1 89.62 147 VAL B C 1
ATOM 5702 O O . VAL B 1 147 ? 13.297 -30.109 -23.5 1 89.62 147 VAL B O 1
ATOM 5705 N N . PRO B 1 148 ? 11.836 -28.531 -22.859 1 90.19 148 PRO B N 1
ATOM 5706 C CA . PRO B 1 148 ? 10.867 -29.062 -23.828 1 90.19 148 PRO B CA 1
ATOM 5707 C C . PRO B 1 148 ? 11.383 -29.047 -25.266 1 90.19 148 PRO B C 1
ATOM 5709 O O . PRO B 1 148 ? 11.047 -29.922 -26.062 1 90.19 148 PRO B O 1
ATOM 5712 N N . ILE B 1 149 ? 12.203 -28.156 -25.562 1 91.62 149 ILE B N 1
ATOM 5713 C CA . ILE B 1 149 ? 12.797 -28.094 -26.906 1 91.62 149 ILE B CA 1
ATOM 5714 C C . ILE B 1 149 ? 13.664 -29.328 -27.141 1 91.62 149 ILE B C 1
ATOM 5716 O O . ILE B 1 149 ? 13.625 -29.922 -28.219 1 91.62 149 ILE B O 1
ATOM 5720 N N . PHE B 1 150 ? 14.367 -29.75 -26.141 1 90.94 150 PHE B N 1
ATOM 5721 C CA . PHE B 1 150 ? 15.211 -30.938 -26.266 1 90.94 150 PHE B CA 1
ATOM 5722 C C . PHE B 1 150 ? 14.359 -32.188 -26.406 1 90.94 150 PHE B C 1
ATOM 5724 O O . PHE B 1 150 ? 14.703 -33.094 -27.156 1 90.94 150 PHE B O 1
ATOM 5731 N N . VAL B 1 151 ? 13.305 -32.25 -25.641 1 92.44 151 VAL B N 1
ATOM 5732 C CA . VAL B 1 151 ? 12.391 -33.375 -25.734 1 92.44 151 VAL B CA 1
ATOM 5733 C C . VAL B 1 151 ? 11.773 -33.406 -27.125 1 92.44 151 VAL B C 1
ATOM 5735 O O . VAL B 1 151 ? 11.617 -34.5 -27.719 1 92.44 151 VAL B O 1
ATOM 5738 N N . LEU B 1 152 ? 11.516 -32.281 -27.625 1 92.69 152 LEU B N 1
ATOM 5739 C CA . LEU B 1 152 ? 10.961 -32.156 -28.984 1 92.69 152 LEU B CA 1
ATOM 5740 C C . LEU B 1 152 ? 11.969 -32.656 -30.016 1 92.69 152 LEU B C 1
ATOM 5742 O O . LEU B 1 152 ? 11.602 -33.312 -30.984 1 92.69 152 LEU B O 1
ATOM 5746 N N . LEU B 1 153 ? 13.188 -32.344 -29.891 1 93.5 153 LEU B N 1
ATOM 5747 C CA . LEU B 1 153 ? 14.234 -32.781 -30.797 1 93.5 153 LEU B CA 1
ATOM 5748 C C . LEU B 1 153 ? 14.367 -34.312 -30.766 1 93.5 153 LEU B C 1
ATOM 5750 O O . LEU B 1 153 ? 14.578 -34.938 -31.812 1 93.5 153 LEU B O 1
ATOM 5754 N N . TYR B 1 154 ? 14.219 -34.844 -29.578 1 94.56 154 TYR B N 1
ATOM 5755 C CA . TYR B 1 154 ? 14.234 -36.312 -29.453 1 94.56 154 TYR B CA 1
ATOM 5756 C C . TYR B 1 154 ? 13.047 -36.938 -30.156 1 94.56 154 TYR B C 1
ATOM 5758 O O . TYR B 1 154 ? 13.18 -37.969 -30.812 1 94.56 154 TYR B O 1
ATOM 5766 N N . LEU B 1 155 ? 11.93 -36.344 -30.062 1 94.56 155 LEU B N 1
ATOM 5767 C CA . LEU B 1 155 ? 10.75 -36.844 -30.75 1 94.56 155 LEU B CA 1
ATOM 5768 C C . LEU B 1 155 ? 10.945 -36.781 -32.25 1 94.56 155 LEU B C 1
ATOM 5770 O O . LEU B 1 155 ? 10.484 -37.688 -32.969 1 94.56 155 LEU B O 1
ATOM 5774 N N . PHE B 1 156 ? 11.633 -35.781 -32.75 1 95.38 156 PHE B N 1
ATOM 5775 C CA . PHE B 1 156 ? 11.953 -35.656 -34.156 1 95.38 156 PHE B CA 1
ATOM 5776 C C . PHE B 1 156 ? 12.852 -36.812 -34.594 1 95.38 156 PHE B C 1
ATOM 5778 O O . PHE B 1 156 ? 12.719 -37.312 -35.719 1 95.38 156 PHE B O 1
ATOM 5785 N N . TYR B 1 157 ? 13.727 -37.156 -33.688 1 94.94 157 TYR B N 1
ATOM 5786 C CA . TYR B 1 157 ? 14.625 -38.25 -33.969 1 94.94 157 TYR B CA 1
ATOM 5787 C C . TYR B 1 157 ? 13.859 -39.562 -34.062 1 94.94 157 TYR B C 1
ATOM 5789 O O . TYR B 1 157 ? 14.164 -40.406 -34.906 1 94.94 157 TYR B O 1
ATOM 5797 N N . LEU B 1 158 ? 12.852 -39.781 -33.25 1 94.69 158 LEU B N 1
ATOM 5798 C CA . LEU B 1 158 ? 12.039 -41 -33.25 1 94.69 158 LEU B CA 1
ATOM 5799 C C . LEU B 1 158 ? 11.125 -41 -34.469 1 94.69 158 LEU B C 1
ATOM 5801 O O . LEU B 1 158 ? 11.156 -41.969 -35.25 1 94.69 158 LEU B O 1
ATOM 5805 N N . ASP B 1 159 ? 10.289 -40.031 -34.594 1 96.56 159 ASP B N 1
ATOM 5806 C CA . ASP B 1 159 ? 9.383 -39.875 -35.75 1 96.56 159 ASP B CA 1
ATOM 5807 C C . ASP B 1 159 ? 9.023 -38.406 -35.969 1 96.56 159 ASP B C 1
ATOM 5809 O O . ASP B 1 159 ? 8.359 -37.781 -35.125 1 96.56 159 ASP B O 1
ATOM 5813 N N . TRP B 1 160 ? 9.398 -37.812 -37.094 1 95.25 160 TRP B N 1
ATOM 5814 C CA . TRP B 1 160 ? 9.25 -36.406 -37.344 1 95.25 160 TRP B CA 1
ATOM 5815 C C . TRP B 1 160 ? 7.773 -36.031 -37.469 1 95.25 160 TRP B C 1
ATOM 5817 O O . TRP B 1 160 ? 7.387 -34.906 -37.188 1 95.25 160 TRP B O 1
ATOM 5827 N N . ARG B 1 161 ? 6.934 -36.906 -37.938 1 95.88 161 ARG B N 1
ATOM 5828 C CA . ARG B 1 161 ? 5.508 -36.625 -38.062 1 95.88 161 ARG B CA 1
ATOM 5829 C C . ARG B 1 161 ? 4.875 -36.406 -36.688 1 95.88 161 ARG B C 1
ATOM 5831 O O . ARG B 1 161 ? 4.148 -35.438 -36.469 1 95.88 161 ARG B O 1
ATOM 5838 N N . MET B 1 162 ? 5.277 -37.312 -35.688 1 95.38 162 MET B N 1
ATOM 5839 C CA . MET B 1 162 ? 4.75 -37.219 -34.344 1 95.38 162 MET B CA 1
ATOM 5840 C C . MET B 1 162 ? 5.246 -35.969 -33.625 1 95.38 162 MET B C 1
ATOM 5842 O O . MET B 1 162 ? 4.512 -35.344 -32.875 1 95.38 162 MET B O 1
ATOM 5846 N N . ALA B 1 163 ? 6.434 -35.625 -33.938 1 95.56 163 ALA B N 1
ATOM 5847 C CA . ALA B 1 163 ? 7.016 -34.406 -33.344 1 95.56 163 ALA B CA 1
ATOM 5848 C C . ALA B 1 163 ? 6.277 -33.156 -33.844 1 95.56 163 ALA B C 1
ATOM 5850 O O . ALA B 1 163 ? 5.949 -32.281 -33.062 1 95.56 163 ALA B O 1
ATOM 5851 N N . LEU B 1 164 ? 6.008 -33.031 -35.062 1 95.19 164 LEU B N 1
ATOM 5852 C CA . LEU B 1 164 ? 5.309 -31.891 -35.656 1 95.19 164 LEU B CA 1
ATOM 5853 C C . LEU B 1 164 ? 3.885 -31.797 -35.125 1 95.19 164 LEU B C 1
ATOM 5855 O O . LEU B 1 164 ? 3.393 -30.703 -34.844 1 95.19 164 LEU B O 1
ATOM 5859 N N . ILE B 1 165 ? 3.289 -32.906 -34.969 1 94.75 165 ILE B N 1
ATOM 5860 C CA . ILE B 1 165 ? 1.921 -32.938 -34.469 1 94.75 165 ILE B CA 1
ATOM 5861 C C . ILE B 1 165 ? 1.894 -32.438 -33.031 1 94.75 165 ILE B C 1
ATOM 5863 O O . ILE B 1 165 ? 0.953 -31.766 -32.625 1 94.75 165 ILE B O 1
ATOM 5867 N N . SER B 1 166 ? 2.924 -32.875 -32.281 1 92.62 166 SER B N 1
ATOM 5868 C CA . SER B 1 166 ? 3.002 -32.438 -30.891 1 92.62 166 SER B CA 1
ATOM 5869 C C . SER B 1 166 ? 3.15 -30.922 -30.797 1 92.62 166 SER B C 1
ATOM 5871 O O . SER B 1 166 ? 2.82 -30.312 -29.766 1 92.62 166 SER B O 1
ATOM 5873 N N . LEU B 1 167 ? 3.568 -30.234 -31.844 1 92 167 LEU B N 1
ATOM 5874 C CA . LEU B 1 167 ? 3.793 -28.797 -31.859 1 92 167 LEU B CA 1
ATOM 5875 C C . LEU B 1 167 ? 2.539 -28.047 -32.312 1 92 167 LEU B C 1
ATOM 5877 O O . LEU B 1 167 ? 2.439 -26.828 -32.125 1 92 167 LEU B O 1
ATOM 5881 N N . VAL B 1 168 ? 1.602 -28.688 -32.719 1 92.38 168 VAL B N 1
ATOM 5882 C CA . VAL B 1 168 ? 0.416 -28.078 -33.312 1 92.38 168 VAL B CA 1
ATOM 5883 C C . VAL B 1 168 ? -0.332 -27.266 -32.25 1 92.38 168 VAL B C 1
ATOM 5885 O O . VAL B 1 168 ? -0.94 -26.234 -32.562 1 92.38 168 VAL B O 1
ATOM 5888 N N . THR B 1 169 ? -0.246 -27.688 -31.016 1 90.56 169 THR B N 1
ATOM 5889 C CA . THR B 1 169 ? -1.006 -27.031 -29.953 1 90.56 169 THR B CA 1
ATOM 5890 C C . THR B 1 169 ? -0.455 -25.625 -29.688 1 90.56 169 THR B C 1
ATOM 5892 O O . THR B 1 169 ? -1.175 -24.75 -29.188 1 90.56 169 THR B O 1
ATOM 5895 N N . ILE B 1 170 ? 0.785 -25.391 -30 1 88.44 170 ILE B N 1
ATOM 5896 C CA . ILE B 1 170 ? 1.41 -24.109 -29.719 1 88.44 170 ILE B CA 1
ATOM 5897 C C . ILE B 1 170 ? 0.827 -23.031 -30.641 1 88.44 170 ILE B C 1
ATOM 5899 O O . ILE B 1 170 ? 0.299 -22.031 -30.172 1 88.44 170 ILE B O 1
ATOM 5903 N N . PRO B 1 171 ? 0.876 -23.219 -31.953 1 90.06 171 PRO B N 1
ATOM 5904 C CA . PRO B 1 171 ? 0.235 -22.25 -32.844 1 90.06 171 PRO B CA 1
ATOM 5905 C C . PRO B 1 171 ? -1.266 -22.125 -32.594 1 90.06 171 PRO B C 1
ATOM 5907 O O . PRO B 1 171 ? -1.831 -21.031 -32.75 1 90.06 171 PRO B O 1
ATOM 5910 N N . MET B 1 172 ? -1.884 -23.156 -32.219 1 90.81 172 MET B N 1
ATOM 5911 C CA . MET B 1 172 ? -3.305 -23.109 -31.875 1 90.81 172 MET B CA 1
ATOM 5912 C C . MET B 1 172 ? -3.539 -22.219 -30.656 1 90.81 172 MET B C 1
ATOM 5914 O O . MET B 1 172 ? -4.461 -21.391 -30.656 1 90.81 172 MET B O 1
ATOM 5918 N N . GLY B 1 173 ? -2.732 -22.438 -29.688 1 89.12 173 GLY B N 1
ATOM 5919 C CA . GLY B 1 173 ? -2.812 -21.578 -28.516 1 89.12 173 GLY B CA 1
ATOM 5920 C C . GLY B 1 173 ? -2.545 -20.125 -28.828 1 89.12 173 GLY B C 1
ATOM 5921 O O . GLY B 1 173 ? -3.227 -19.234 -28.312 1 89.12 173 GLY B O 1
ATOM 5922 N N . MET B 1 174 ? -1.659 -19.844 -29.688 1 87.62 174 MET B N 1
ATOM 5923 C CA . MET B 1 174 ? -1.33 -18.484 -30.094 1 87.62 174 MET B CA 1
ATOM 5924 C C . MET B 1 174 ? -2.498 -17.828 -30.828 1 87.62 174 MET B C 1
ATOM 5926 O O . MET B 1 174 ? -2.754 -16.641 -30.672 1 87.62 174 MET B O 1
ATOM 5930 N N . LEU B 1 175 ? -3.096 -18.609 -31.625 1 90.19 175 LEU B N 1
ATOM 5931 C CA . LEU B 1 175 ? -4.262 -18.109 -32.344 1 90.19 175 LEU B CA 1
ATOM 5932 C C . LEU B 1 175 ? -5.391 -17.75 -31.391 1 90.19 175 LEU B C 1
ATOM 5934 O O . LEU B 1 175 ? -6.023 -16.703 -31.531 1 90.19 175 LEU B O 1
ATOM 5938 N N . LEU B 1 176 ? -5.625 -18.625 -30.406 1 88.94 176 LEU B N 1
ATOM 5939 C CA . LEU B 1 176 ? -6.641 -18.344 -29.391 1 88.94 176 LEU B CA 1
ATOM 5940 C C . LEU B 1 176 ? -6.273 -17.109 -28.578 1 88.94 176 LEU B C 1
ATOM 5942 O O . LEU B 1 176 ? -7.145 -16.312 -28.234 1 88.94 176 LEU B O 1
ATOM 5946 N N . TYR B 1 177 ? -5.047 -17 -28.312 1 85.44 177 TYR B N 1
ATOM 5947 C CA . TYR B 1 177 ? -4.555 -15.859 -27.547 1 85.44 177 TYR B CA 1
ATOM 5948 C C . TYR B 1 177 ? -4.793 -14.547 -28.297 1 85.44 177 TYR B C 1
ATOM 5950 O O . TYR B 1 177 ? -5.16 -13.539 -27.688 1 85.44 177 TYR B O 1
ATOM 5958 N N . LYS B 1 178 ? -4.59 -14.508 -29.578 1 86.81 178 LYS B N 1
ATOM 5959 C CA . LYS B 1 178 ? -4.82 -13.32 -30.406 1 86.81 178 LYS B CA 1
ATOM 5960 C C . LYS B 1 178 ? -6.293 -12.922 -30.391 1 86.81 178 LYS B C 1
ATOM 5962 O O . LYS B 1 178 ? -6.617 -11.734 -30.438 1 86.81 178 LYS B O 1
ATOM 5967 N N . LEU B 1 179 ? -7.129 -13.867 -30.312 1 87 179 LEU B N 1
ATOM 5968 C CA . LEU B 1 179 ? -8.562 -13.609 -30.297 1 87 179 LEU B CA 1
ATOM 5969 C C . LEU B 1 179 ? -8.984 -12.945 -28.984 1 87 179 LEU B C 1
ATOM 5971 O O . LEU B 1 179 ? -9.906 -12.133 -28.969 1 87 179 LEU B O 1
ATOM 5975 N N . ILE B 1 180 ? -8.297 -13.273 -28 1 86.75 180 ILE B N 1
ATOM 5976 C CA . ILE B 1 180 ? -8.648 -12.758 -26.688 1 86.75 180 ILE B CA 1
ATOM 5977 C C . ILE B 1 180 ? -8.109 -11.336 -26.531 1 86.75 180 ILE B C 1
ATOM 5979 O O . ILE B 1 180 ? -8.695 -10.516 -25.812 1 86.75 180 ILE B O 1
ATOM 5983 N N . MET B 1 181 ? -7.047 -11.055 -27.156 1 84.12 181 MET B N 1
ATOM 5984 C CA . MET B 1 181 ? -6.301 -9.82 -26.906 1 84.12 181 MET B CA 1
ATOM 5985 C C . MET B 1 181 ? -7.176 -8.594 -27.156 1 84.12 181 MET B C 1
ATOM 5987 O O . MET B 1 181 ? -7.16 -7.648 -26.375 1 84.12 181 MET B O 1
ATOM 5991 N N . LYS B 1 182 ? -7.961 -8.609 -28.172 1 82.06 182 LYS B N 1
ATOM 5992 C CA . LYS B 1 182 ? -8.805 -7.457 -28.484 1 82.06 182 LYS B CA 1
ATOM 5993 C C . LYS B 1 182 ? -9.828 -7.223 -27.375 1 82.06 182 LYS B C 1
ATOM 5995 O O . LYS B 1 182 ? -9.977 -6.102 -26.875 1 82.06 182 LYS B O 1
ATOM 6000 N N . LYS B 1 183 ? -10.547 -8.258 -26.938 1 84.94 183 LYS B N 1
ATOM 6001 C CA . LYS B 1 183 ? -11.523 -8.148 -25.859 1 84.94 183 LYS B CA 1
ATOM 6002 C C . LYS B 1 183 ? -10.852 -7.867 -24.531 1 84.94 183 LYS B C 1
ATOM 6004 O O . LYS B 1 183 ? -11.375 -7.117 -23.703 1 84.94 183 LYS B O 1
ATOM 6009 N N . TYR B 1 184 ? -9.711 -8.406 -24.391 1 84.44 184 TYR B N 1
ATOM 6010 C CA . TYR B 1 184 ? -8.977 -8.25 -23.141 1 84.44 184 TYR B CA 1
ATOM 6011 C C . TYR B 1 184 ? -8.633 -6.785 -22.891 1 84.44 184 TYR B C 1
ATOM 6013 O O . TYR B 1 184 ? -8.875 -6.262 -21.797 1 84.44 184 TYR B O 1
ATOM 6021 N N . VAL B 1 185 ? -8.195 -6.141 -23.969 1 82.25 185 VAL B N 1
ATOM 6022 C CA . VAL B 1 185 ? -7.758 -4.754 -23.844 1 82.25 185 VAL B CA 1
ATOM 6023 C C . VAL B 1 185 ? -8.961 -3.867 -23.516 1 82.25 185 VAL B C 1
ATOM 6025 O O . VAL B 1 185 ? -8.883 -3.006 -22.641 1 82.25 185 VAL B O 1
ATOM 6028 N N . TYR B 1 186 ? -10.016 -4.109 -24.141 1 87 186 TYR B N 1
ATOM 6029 C CA . TYR B 1 186 ? -11.219 -3.303 -23.969 1 87 186 TYR B CA 1
ATOM 6030 C C . TYR B 1 186 ? -11.781 -3.457 -22.562 1 87 186 TYR B C 1
ATOM 6032 O O . TYR B 1 186 ? -11.977 -2.469 -21.844 1 87 186 TYR B O 1
ATOM 6040 N N . TYR B 1 187 ? -12.016 -4.652 -22.141 1 88.81 187 TYR B N 1
ATOM 6041 C CA . TYR B 1 187 ? -12.656 -4.895 -20.844 1 88.81 187 TYR B CA 1
ATOM 6042 C C . TYR B 1 187 ? -11.688 -4.633 -19.703 1 88.81 187 TYR B C 1
ATOM 6044 O O . TYR B 1 187 ? -12.102 -4.223 -18.609 1 88.81 187 TYR B O 1
ATOM 6052 N N . TYR B 1 188 ? -10.492 -4.777 -19.891 1 84.12 188 TYR B N 1
ATOM 6053 C CA . TYR B 1 188 ? -9.492 -4.504 -18.859 1 84.12 188 TYR B CA 1
ATOM 6054 C C . TYR B 1 188 ? -9.414 -3.012 -18.562 1 84.12 188 TYR B C 1
ATOM 6056 O O . TYR B 1 188 ? -9.297 -2.611 -17.406 1 84.12 188 TYR B O 1
ATOM 6064 N N . LYS B 1 189 ? -9.469 -2.275 -19.641 1 84.06 189 LYS B N 1
ATOM 6065 C CA . LYS B 1 189 ? -9.461 -0.826 -19.469 1 84.06 189 LYS B CA 1
ATOM 6066 C C . LYS B 1 189 ? -10.648 -0.367 -18.625 1 84.06 189 LYS B C 1
ATOM 6068 O O . LYS B 1 189 ? -10.5 0.473 -17.734 1 84.06 189 LYS B O 1
ATOM 6073 N N . LYS B 1 190 ? -11.727 -0.891 -18.891 1 89.06 190 LYS B N 1
ATOM 6074 C CA . LYS B 1 190 ? -12.938 -0.545 -18.141 1 89.06 190 LYS B CA 1
ATOM 6075 C C . LYS B 1 190 ? -12.812 -0.972 -16.688 1 89.06 190 LYS B C 1
ATOM 6077 O O . LYS B 1 190 ? -13.258 -0.257 -15.781 1 89.06 190 LYS B O 1
ATOM 6082 N N . TYR B 1 191 ? -12.227 -2.039 -16.484 1 86.62 191 TYR B N 1
ATOM 6083 C CA . TYR B 1 191 ? -12 -2.578 -15.141 1 86.62 191 TYR B CA 1
ATOM 6084 C C . TYR B 1 191 ? -11.062 -1.683 -14.344 1 86.62 191 TYR B C 1
ATOM 6086 O O . TYR B 1 191 ? -11.336 -1.356 -13.188 1 86.62 191 TYR B O 1
ATOM 6094 N N . VAL B 1 192 ? -10.109 -1.286 -14.977 1 82.38 192 VAL B N 1
ATOM 6095 C CA . VAL B 1 192 ? -9.117 -0.44 -14.312 1 82.38 192 VAL B CA 1
ATOM 6096 C C . VAL B 1 192 ? -9.734 0.921 -14 1 82.38 192 VAL B C 1
ATOM 6098 O O . VAL B 1 192 ? -9.539 1.457 -12.906 1 82.38 192 VAL B O 1
ATOM 6101 N N . GLN B 1 193 ? -10.469 1.445 -14.906 1 87.94 193 GLN B N 1
ATOM 6102 C CA . GLN B 1 193 ? -11.102 2.742 -14.703 1 87.94 193 GLN B CA 1
ATOM 6103 C C . GLN B 1 193 ? -12.109 2.691 -13.562 1 87.94 193 GLN B C 1
ATOM 6105 O O . GLN B 1 193 ? -12.164 3.602 -12.734 1 87.94 193 GLN B O 1
ATOM 6110 N N . ALA B 1 194 ? -12.883 1.65 -13.555 1 91 194 ALA B N 1
ATOM 6111 C CA . ALA B 1 194 ? -13.852 1.487 -12.469 1 91 194 ALA B CA 1
ATOM 6112 C C . ALA B 1 194 ? -13.148 1.343 -11.125 1 91 194 ALA B C 1
ATOM 6114 O O . ALA B 1 194 ? -13.617 1.869 -10.109 1 91 194 ALA B O 1
ATOM 6115 N N . GLY B 1 195 ? -12.078 0.671 -11.141 1 88 195 GLY B N 1
ATOM 6116 C CA . GLY B 1 195 ? -11.281 0.53 -9.93 1 88 195 GLY B CA 1
ATOM 6117 C C . GLY B 1 195 ? -10.711 1.845 -9.438 1 88 195 GLY B C 1
ATOM 6118 O O . GLY B 1 195 ? -10.719 2.119 -8.234 1 88 195 GLY B O 1
ATOM 6119 N N . ASN B 1 196 ? -10.312 2.674 -10.359 1 84.38 196 ASN B N 1
ATOM 6120 C CA . ASN B 1 196 ? -9.781 3.986 -10.008 1 84.38 196 ASN B CA 1
ATOM 6121 C C . ASN B 1 196 ? -10.852 4.883 -9.398 1 84.38 196 ASN B C 1
ATOM 6123 O O . ASN B 1 196 ? -10.586 5.605 -8.438 1 84.38 196 ASN B O 1
ATOM 6127 N N . VAL B 1 197 ? -11.93 4.855 -9.977 1 88.31 197 VAL B N 1
ATOM 6128 C CA . VAL B 1 197 ? -13.047 5.645 -9.477 1 88.31 197 VAL B CA 1
ATOM 6129 C C . VAL B 1 197 ? -13.422 5.176 -8.07 1 88.31 197 VAL B C 1
ATOM 6131 O O . VAL B 1 197 ? -13.656 5.996 -7.176 1 88.31 197 VAL B O 1
ATOM 6134 N N . MET B 1 198 ? -13.477 3.916 -7.875 1 88.94 198 MET B N 1
ATOM 6135 C CA . MET B 1 198 ? -13.781 3.367 -6.559 1 88.94 198 MET B CA 1
ATOM 6136 C C . MET B 1 198 ? -12.742 3.797 -5.531 1 88.94 198 MET B C 1
ATOM 6138 O O . MET B 1 198 ? -13.086 4.191 -4.418 1 88.94 198 MET B O 1
ATOM 6142 N N . ASN B 1 199 ? -11.523 3.744 -5.938 1 83.75 199 ASN B N 1
ATOM 6143 C CA . ASN B 1 199 ? -10.438 4.156 -5.055 1 83.75 199 ASN B CA 1
ATOM 6144 C C . ASN B 1 199 ? -10.562 5.625 -4.66 1 83.75 199 ASN B C 1
ATOM 6146 O O . ASN B 1 199 ? -10.375 5.973 -3.492 1 83.75 199 ASN B O 1
ATOM 6150 N N . SER B 1 200 ? -10.844 6.395 -5.582 1 82.69 200 SER B N 1
ATOM 6151 C CA . SER B 1 200 ? -11 7.82 -5.324 1 82.69 200 SER B CA 1
ATOM 6152 C C . SER B 1 200 ? -12.18 8.086 -4.398 1 82.69 200 SER B C 1
ATOM 6154 O O . SER B 1 200 ? -12.102 8.938 -3.508 1 82.69 200 SER B O 1
ATOM 6156 N N . ASN B 1 201 ? -13.211 7.387 -4.621 1 86.81 201 ASN B N 1
ATOM 6157 C CA . ASN B 1 201 ? -14.414 7.582 -3.812 1 86.81 201 ASN B CA 1
ATOM 6158 C C . ASN B 1 201 ? -14.203 7.098 -2.379 1 86.81 201 ASN B C 1
ATOM 6160 O O . ASN B 1 201 ? -14.766 7.664 -1.44 1 86.81 201 ASN B O 1
ATOM 6164 N N . VAL B 1 202 ? -13.438 6.098 -2.242 1 84.88 202 VAL B N 1
ATOM 6165 C CA . VAL B 1 202 ? -13.125 5.605 -0.904 1 84.88 202 VAL B CA 1
ATOM 6166 C C . VAL B 1 202 ? -12.312 6.652 -0.147 1 84.88 202 VAL B C 1
ATOM 6168 O O . VAL B 1 202 ? -12.555 6.902 1.034 1 84.88 202 VAL B O 1
ATOM 6171 N N . VAL B 1 203 ? -11.391 7.207 -0.824 1 78.5 203 VAL B N 1
ATOM 6172 C CA . VAL B 1 203 ? -10.547 8.234 -0.215 1 78.5 203 VAL B CA 1
ATOM 6173 C C . VAL B 1 203 ? -11.414 9.422 0.206 1 78.5 203 VAL B C 1
ATOM 6175 O O . VAL B 1 203 ? -11.258 9.945 1.311 1 78.5 203 VAL B O 1
ATOM 6178 N N . GLU B 1 204 ? -12.25 9.789 -0.632 1 82.62 204 GLU B N 1
ATOM 6179 C CA . GLU B 1 204 ? -13.156 10.883 -0.332 1 82.62 204 GLU B CA 1
ATOM 6180 C C . GLU B 1 204 ? -14.07 10.547 0.845 1 82.62 204 GLU B C 1
ATOM 6182 O O . GLU B 1 204 ? -14.32 11.391 1.706 1 82.62 204 GLU B O 1
ATOM 6187 N N . TYR B 1 205 ? -14.578 9.367 0.813 1 84.44 205 TYR B N 1
ATOM 6188 C CA . TYR B 1 205 ? -15.484 8.93 1.866 1 84.44 205 TYR B CA 1
ATOM 6189 C C . TYR B 1 205 ? -14.781 8.914 3.219 1 84.44 205 TYR B C 1
ATOM 6191 O O . TYR B 1 205 ? -15.328 9.398 4.215 1 84.44 205 TYR B O 1
ATOM 6199 N N . VAL B 1 206 ? -13.617 8.453 3.27 1 81.12 206 VAL B N 1
ATOM 6200 C CA . VAL B 1 206 ? -12.875 8.32 4.516 1 81.12 206 VAL B CA 1
ATOM 6201 C C . VAL B 1 206 ? -12.414 9.695 5.004 1 81.12 206 VAL B C 1
ATOM 6203 O O . VAL B 1 206 ? -12.555 10.016 6.184 1 81.12 206 VAL B O 1
ATOM 6206 N N . ASN B 1 207 ? -11.938 10.477 4.117 1 77.5 207 ASN B N 1
ATOM 6207 C CA . ASN B 1 207 ? -11.484 11.812 4.488 1 77.5 207 ASN B CA 1
ATOM 6208 C C . ASN B 1 207 ? -12.648 12.719 4.879 1 77.5 207 ASN B C 1
ATOM 6210 O O . ASN B 1 207 ? -12.484 13.633 5.688 1 77.5 207 ASN B O 1
ATOM 6214 N N . GLY B 1 208 ? -13.758 12.492 4.289 1 79.38 208 GLY B N 1
ATOM 6215 C CA . GLY B 1 208 ? -14.914 13.352 4.516 1 79.38 208 GLY B CA 1
ATOM 6216 C C . GLY B 1 208 ? -15.836 12.828 5.602 1 79.38 208 GLY B C 1
ATOM 6217 O O . GLY B 1 208 ? -16.922 13.375 5.812 1 79.38 208 GLY B O 1
ATOM 6218 N N . ILE B 1 209 ? -15.438 11.844 6.293 1 80.81 209 ILE B N 1
ATOM 6219 C CA . ILE B 1 209 ? -16.328 11.172 7.23 1 80.81 209 ILE B CA 1
ATOM 6220 C C . ILE B 1 209 ? -16.75 12.141 8.328 1 80.81 209 ILE B C 1
ATOM 6222 O O . ILE B 1 209 ? -17.875 12.078 8.82 1 80.81 209 ILE B O 1
ATOM 6226 N N . GLU B 1 210 ? -15.867 13.008 8.773 1 78.81 210 GLU B N 1
ATOM 6227 C CA . GLU B 1 210 ? -16.219 14 9.781 1 78.81 210 GLU B CA 1
ATOM 6228 C C . GLU B 1 210 ? -17.328 14.914 9.297 1 78.81 210 GLU B C 1
ATOM 6230 O O . GLU B 1 210 ? -18.297 15.18 10.023 1 78.81 210 GLU B O 1
ATOM 6235 N N . ALA B 1 211 ? -17.094 15.398 8.102 1 78.56 211 ALA B N 1
ATOM 6236 C CA . ALA B 1 211 ? -18.109 16.266 7.512 1 78.56 211 ALA B CA 1
ATOM 6237 C C . ALA B 1 211 ? -19.422 15.508 7.293 1 78.56 211 ALA B C 1
ATOM 6239 O O . ALA B 1 211 ? -20.5 16.062 7.492 1 78.56 211 ALA B O 1
ATOM 6240 N N . ILE B 1 212 ? -19.359 14.297 6.934 1 81.25 212 ILE B N 1
ATOM 6241 C CA . ILE B 1 212 ? -20.547 13.477 6.652 1 81.25 212 ILE B CA 1
ATOM 6242 C C . ILE B 1 212 ? -21.359 13.297 7.93 1 81.25 212 ILE B C 1
ATOM 6244 O O . ILE B 1 212 ? -22.578 13.438 7.914 1 81.25 212 ILE B O 1
ATOM 6248 N N . LYS B 1 213 ? -20.688 13.07 8.945 1 77.81 213 LYS B N 1
ATOM 6249 C CA . LYS B 1 213 ? -21.359 12.852 10.219 1 77.81 213 LYS B CA 1
ATOM 6250 C C . LYS B 1 213 ? -21.844 14.172 10.812 1 77.81 213 LYS B C 1
ATOM 6252 O O . LYS B 1 213 ? -22.953 14.242 11.367 1 77.81 213 LYS B O 1
ATOM 6257 N N . ALA B 1 214 ? -21 15.156 10.711 1 77.12 214 ALA B N 1
ATOM 6258 C CA . ALA B 1 214 ? -21.312 16.453 11.297 1 77.12 214 ALA B CA 1
ATOM 6259 C C . ALA B 1 214 ? -22.516 17.094 10.602 1 77.12 214 ALA B C 1
ATOM 6261 O O . ALA B 1 214 ? -23.297 17.797 11.234 1 77.12 214 ALA B O 1
ATOM 6262 N N . PHE B 1 215 ? -22.75 16.719 9.336 1 78.44 215 PHE B N 1
ATOM 6263 C CA . PHE B 1 215 ? -23.812 17.375 8.586 1 78.44 215 PHE B CA 1
ATOM 6264 C C . PHE B 1 215 ? -24.875 16.359 8.156 1 78.44 215 PHE B C 1
ATOM 6266 O O . PHE B 1 215 ? -25.703 16.656 7.297 1 78.44 215 PHE B O 1
ATOM 6273 N N . ASN B 1 216 ? -24.859 15.227 8.656 1 73.12 216 ASN B N 1
ATOM 6274 C CA . ASN B 1 216 ? -25.859 14.188 8.461 1 73.12 216 ASN B CA 1
ATOM 6275 C C . ASN B 1 216 ? -26.031 13.844 6.977 1 73.12 216 ASN B C 1
ATOM 6277 O O . ASN B 1 216 ? -27.156 13.773 6.477 1 73.12 216 ASN B O 1
ATOM 6281 N N . GLN B 1 217 ? -24.969 13.914 6.285 1 68.38 217 GLN B N 1
ATOM 6282 C CA . GLN B 1 217 ? -25 13.562 4.867 1 68.38 217 GLN B CA 1
ATOM 6283 C C . GLN B 1 217 ? -24.547 12.125 4.641 1 68.38 217 GLN B C 1
ATOM 6285 O O . GLN B 1 217 ? -23.828 11.836 3.682 1 68.38 217 GLN B O 1
ATOM 6290 N N . SER B 1 218 ? -24.828 11.336 5.477 1 67.75 218 SER B N 1
ATOM 6291 C CA . SER B 1 218 ? -24.344 9.961 5.441 1 67.75 218 SER B CA 1
ATOM 6292 C C . SER B 1 218 ? -24.938 9.195 4.266 1 67.75 218 SER B C 1
ATOM 6294 O O . SER B 1 218 ? -24.219 8.445 3.588 1 67.75 218 SER B O 1
ATOM 6296 N N . SER B 1 219 ? -26.141 9.516 3.865 1 71.19 219 SER B N 1
ATOM 6297 C CA . SER B 1 219 ? -26.812 8.711 2.863 1 71.19 219 SER B CA 1
ATOM 6298 C C . SER B 1 219 ? -26.281 8.984 1.465 1 71.19 219 SER B C 1
ATOM 6300 O O . SER B 1 219 ? -26.016 8.055 0.696 1 71.19 219 SER B O 1
ATOM 6302 N N . THR B 1 220 ? -26.016 10.227 1.187 1 74.38 220 THR B N 1
ATOM 6303 C CA . THR B 1 220 ? -25.578 10.586 -0.155 1 74.38 220 THR B CA 1
ATOM 6304 C C . THR B 1 220 ? -24.141 10.117 -0.392 1 74.38 220 THR B C 1
ATOM 6306 O O . THR B 1 220 ? -23.844 9.539 -1.437 1 74.38 220 THR B O 1
ATOM 6309 N N . SER B 1 221 ? -23.297 10.422 0.546 1 78.44 221 SER B N 1
ATOM 6310 C CA . SER B 1 221 ? -21.891 10.047 0.404 1 78.44 221 SER B CA 1
ATOM 6311 C C . SER B 1 221 ? -21.734 8.523 0.426 1 78.44 221 SER B C 1
ATOM 6313 O O . SER B 1 221 ? -20.906 7.977 -0.314 1 78.44 221 SER B O 1
ATOM 6315 N N . TYR B 1 222 ? -22.578 7.973 1.218 1 81.19 222 TYR B N 1
ATOM 6316 C CA . TYR B 1 222 ? -22.562 6.516 1.279 1 81.19 222 TYR B CA 1
ATOM 6317 C C . TYR B 1 222 ? -23.016 5.91 -0.041 1 81.19 222 TYR B C 1
ATOM 6319 O O . TYR B 1 222 ? -22.453 4.926 -0.513 1 81.19 222 TYR B O 1
ATOM 6327 N N . LYS B 1 223 ? -24.016 6.477 -0.607 1 84.62 223 LYS B N 1
ATOM 6328 C CA . LYS B 1 223 ? -24.547 5.973 -1.869 1 84.62 223 LYS B CA 1
ATOM 6329 C C . LYS B 1 223 ? -23.531 6.125 -2.998 1 84.62 223 LYS B C 1
ATOM 6331 O O . LYS B 1 223 ? -23.375 5.223 -3.822 1 84.62 223 LYS B O 1
ATOM 6336 N N . LYS B 1 224 ? -22.891 7.262 -2.967 1 86.44 224 LYS B N 1
ATOM 6337 C CA . LYS B 1 224 ? -21.859 7.48 -3.975 1 86.44 224 LYS B CA 1
ATOM 6338 C C . LYS B 1 224 ? -20.75 6.422 -3.879 1 86.44 224 LYS B C 1
ATOM 6340 O O . LYS B 1 224 ? -20.312 5.883 -4.895 1 86.44 224 LYS B O 1
ATOM 6345 N N . TYR B 1 225 ? -20.375 6.152 -2.709 1 87.81 225 TYR B N 1
ATOM 6346 C CA . TYR B 1 225 ? -19.359 5.133 -2.477 1 87.81 225 TYR B CA 1
ATOM 6347 C C . TYR B 1 225 ? -19.875 3.748 -2.848 1 87.81 225 TYR B C 1
ATOM 6349 O O . TYR B 1 225 ? -19.219 3.006 -3.582 1 87.81 225 TYR B O 1
ATOM 6357 N N . SER B 1 226 ? -21.016 3.393 -2.393 1 89.62 226 SER B N 1
ATOM 6358 C CA . SER B 1 226 ? -21.609 2.08 -2.645 1 89.62 226 SER B CA 1
ATOM 6359 C C . SER B 1 226 ? -21.812 1.844 -4.137 1 89.62 226 SER B C 1
ATOM 6361 O O . SER B 1 226 ? -21.594 0.738 -4.633 1 89.62 226 SER B O 1
ATOM 6363 N N . ASP B 1 227 ? -22.203 2.889 -4.844 1 92.44 227 ASP B N 1
ATOM 6364 C CA . ASP B 1 227 ? -22.391 2.785 -6.285 1 92.44 227 ASP B CA 1
ATOM 6365 C C . ASP B 1 227 ? -21.062 2.512 -6.996 1 92.44 227 ASP B C 1
ATOM 6367 O O . ASP B 1 227 ? -21.016 1.744 -7.961 1 92.44 227 ASP B O 1
ATOM 6371 N N . SER B 1 228 ? -20.062 3.143 -6.516 1 92.62 228 SER B N 1
ATOM 6372 C CA . SER B 1 228 ? -18.75 2.943 -7.137 1 92.62 228 SER B CA 1
ATOM 6373 C C . SER B 1 228 ? -18.234 1.522 -6.91 1 92.62 228 SER B C 1
ATOM 6375 O O . SER B 1 228 ? -17.594 0.941 -7.789 1 92.62 228 SER B O 1
ATOM 6377 N N . VAL B 1 229 ? -18.516 0.991 -5.773 1 92.19 229 VAL B N 1
ATOM 6378 C CA . VAL B 1 229 ? -18.141 -0.382 -5.457 1 92.19 229 VAL B CA 1
ATOM 6379 C C . VAL B 1 229 ? -18.922 -1.351 -6.348 1 92.19 229 VAL B C 1
ATOM 6381 O O . VAL B 1 229 ? -18.344 -2.316 -6.867 1 92.19 229 VAL B O 1
ATOM 6384 N N . GLU B 1 230 ? -20.188 -1.062 -6.523 1 92.88 230 GLU B N 1
ATOM 6385 C CA . GLU B 1 230 ? -21.031 -1.893 -7.379 1 92.88 230 GLU B CA 1
ATOM 6386 C C . GLU B 1 230 ? -20.594 -1.816 -8.836 1 92.88 230 GLU B C 1
ATOM 6388 O O . GLU B 1 230 ? -20.562 -2.83 -9.539 1 92.88 230 GLU B O 1
ATOM 6393 N N . ASN B 1 231 ? -20.266 -0.661 -9.219 1 93.56 231 ASN B N 1
ATOM 6394 C CA . ASN B 1 231 ? -19.781 -0.478 -10.586 1 93.56 231 ASN B CA 1
ATOM 6395 C C . ASN B 1 231 ? -18.469 -1.223 -10.82 1 93.56 231 ASN B C 1
ATOM 6397 O O . ASN B 1 231 ? -18.25 -1.764 -11.906 1 93.56 231 ASN B O 1
ATOM 6401 N N . ASN B 1 232 ? -17.594 -1.189 -9.852 1 92.56 232 ASN B N 1
ATOM 6402 C CA . ASN B 1 232 ? -16.344 -1.939 -9.945 1 92.56 232 ASN B CA 1
ATOM 6403 C C . ASN B 1 232 ? -16.609 -3.441 -10.047 1 92.56 232 ASN B C 1
ATOM 6405 O O . ASN B 1 232 ? -15.977 -4.133 -10.844 1 92.56 232 ASN B O 1
ATOM 6409 N N . CYS B 1 233 ? -17.5 -3.926 -9.25 1 91.12 233 CYS B N 1
ATOM 6410 C CA . CYS B 1 233 ? -17.875 -5.34 -9.273 1 91.12 233 CYS B CA 1
ATOM 6411 C C . CYS B 1 233 ? -18.422 -5.73 -10.641 1 91.12 233 CYS B C 1
ATOM 6413 O O . CYS B 1 233 ? -18.062 -6.773 -11.188 1 91.12 233 CYS B O 1
ATOM 6415 N N . ASP B 1 234 ? -19.203 -4.879 -11.211 1 93.06 234 ASP B N 1
ATOM 6416 C CA . ASP B 1 234 ? -19.812 -5.148 -12.516 1 93.06 234 ASP B CA 1
ATOM 6417 C C . ASP B 1 234 ? -18.75 -5.152 -13.617 1 93.06 234 ASP B C 1
ATOM 6419 O O . ASP B 1 234 ? -18.797 -5.992 -14.523 1 93.06 234 ASP B O 1
ATOM 6423 N N . ALA B 1 235 ? -17.875 -4.215 -13.508 1 92.12 235 ALA B N 1
ATOM 6424 C CA . ALA B 1 235 ? -16.828 -4.113 -14.516 1 92.12 235 ALA B CA 1
ATOM 6425 C C . ALA B 1 235 ? -15.906 -5.332 -14.484 1 92.12 235 ALA B C 1
ATOM 6427 O O . ALA B 1 235 ? -15.547 -5.875 -15.523 1 92.12 235 ALA B O 1
ATOM 6428 N N . VAL B 1 236 ? -15.547 -5.801 -13.336 1 89 236 VAL B N 1
ATOM 6429 C CA . VAL B 1 236 ? -14.648 -6.949 -13.195 1 89 236 VAL B CA 1
ATOM 6430 C C . VAL B 1 236 ? -15.367 -8.219 -13.656 1 89 236 VAL B C 1
ATOM 6432 O O . VAL B 1 236 ? -14.773 -9.055 -14.336 1 89 236 VAL B O 1
ATOM 6435 N N . THR B 1 237 ? -16.641 -8.375 -13.227 1 88.75 237 THR B N 1
ATOM 6436 C CA . THR B 1 237 ? -17.422 -9.531 -13.641 1 88.75 237 THR B CA 1
ATOM 6437 C C . THR B 1 237 ? -17.562 -9.57 -15.164 1 88.75 237 THR B C 1
ATOM 6439 O O . THR B 1 237 ? -17.484 -10.641 -15.773 1 88.75 237 THR B O 1
ATOM 6442 N N . ALA B 1 238 ? -17.75 -8.43 -15.734 1 90.06 238 ALA B N 1
ATOM 6443 C CA . ALA B 1 238 ? -17.844 -8.352 -17.188 1 90.06 238 ALA B CA 1
ATOM 6444 C C . ALA B 1 238 ? -16.516 -8.734 -17.844 1 90.06 238 ALA B C 1
ATOM 6446 O O . ALA B 1 238 ? -16.5 -9.391 -18.891 1 90.06 238 ALA B O 1
ATOM 6447 N N . PHE B 1 239 ? -15.445 -8.375 -17.281 1 87.31 239 PHE B N 1
ATOM 6448 C CA . PHE B 1 239 ? -14.117 -8.703 -17.781 1 87.31 239 PHE B CA 1
ATOM 6449 C C . PHE B 1 239 ? -13.891 -10.211 -17.781 1 87.31 239 PHE B C 1
ATOM 6451 O O . PHE B 1 239 ? -13.523 -10.789 -18.797 1 87.31 239 PHE B O 1
ATOM 6458 N N . PHE B 1 240 ? -14.211 -10.805 -16.703 1 83.81 240 PHE B N 1
ATOM 6459 C CA . PHE B 1 240 ? -13.992 -12.242 -16.578 1 83.81 240 PHE B CA 1
ATOM 6460 C C . PHE B 1 240 ? -14.961 -13.016 -17.453 1 83.81 240 PHE B C 1
ATOM 6462 O O . PHE B 1 240 ? -14.562 -13.969 -18.141 1 83.81 240 PHE B O 1
ATOM 6469 N N . LYS B 1 241 ? -16.203 -12.594 -17.484 1 86.12 241 LYS B N 1
ATOM 6470 C CA . LYS B 1 241 ? -17.219 -13.281 -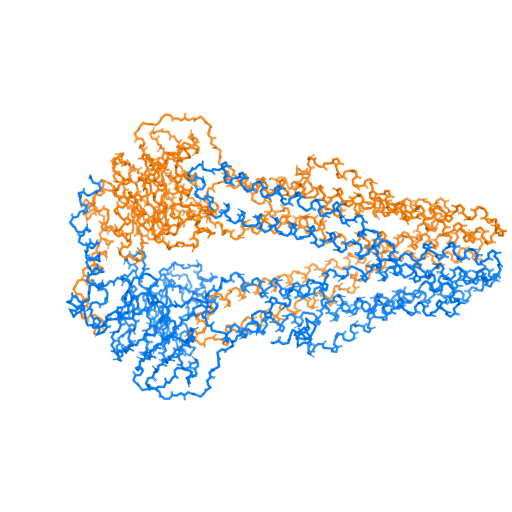18.281 1 86.12 241 LYS B CA 1
ATOM 6471 C C . LYS B 1 241 ? -16.828 -13.281 -19.766 1 86.12 241 LYS B C 1
ATOM 6473 O O . LYS B 1 241 ? -17.078 -14.266 -20.469 1 86.12 241 LYS B O 1
ATOM 6478 N N . ASN B 1 242 ? -16.125 -12.258 -20.203 1 87.19 242 ASN B N 1
ATOM 6479 C CA . ASN B 1 242 ? -15.875 -12.109 -21.625 1 87.19 242 ASN B CA 1
ATOM 6480 C C . ASN B 1 242 ? -14.492 -12.625 -22.016 1 87.19 242 ASN B C 1
ATOM 6482 O O . ASN B 1 242 ? -14.211 -12.852 -23.188 1 87.19 242 ASN B O 1
ATOM 6486 N N . THR B 1 243 ? -13.641 -12.852 -21.078 1 86.94 243 THR B N 1
ATOM 6487 C CA . THR B 1 243 ? -12.266 -13.188 -21.438 1 86.94 243 THR B CA 1
ATOM 6488 C C . THR B 1 243 ? -11.891 -14.57 -20.906 1 86.94 243 THR B C 1
ATOM 6490 O O . THR B 1 243 ? -11.008 -15.234 -21.469 1 86.94 243 THR B O 1
ATOM 6493 N N . LEU B 1 244 ? -12.523 -14.992 -19.906 1 85.56 244 LEU B N 1
ATOM 6494 C CA . LEU B 1 244 ? -12.062 -16.156 -19.156 1 85.56 244 LEU B CA 1
ATOM 6495 C C . LEU B 1 244 ? -12.156 -17.422 -20.016 1 85.56 244 LEU B C 1
ATOM 6497 O O . LEU B 1 244 ? -11.281 -18.281 -19.938 1 85.56 244 LEU B O 1
ATOM 6501 N N . PHE B 1 245 ? -13.219 -17.531 -20.828 1 85.81 245 PHE B N 1
ATOM 6502 C CA . PHE B 1 245 ? -13.375 -18.734 -21.641 1 85.81 245 PHE B CA 1
ATOM 6503 C C . PHE B 1 245 ? -12.188 -18.922 -22.578 1 85.81 245 PHE B C 1
ATOM 6505 O O . PHE B 1 245 ? -11.586 -19.984 -22.625 1 85.81 245 PHE B O 1
ATOM 6512 N N . LEU B 1 246 ? -11.875 -17.922 -23.297 1 86.25 246 LEU B N 1
ATOM 6513 C CA . LEU B 1 246 ? -10.773 -18 -24.25 1 86.25 246 LEU B CA 1
ATOM 6514 C C . LEU B 1 246 ? -9.438 -18.109 -23.531 1 86.25 246 LEU B C 1
ATOM 6516 O O . LEU B 1 246 ? -8.523 -18.797 -24 1 86.25 246 LEU B O 1
ATOM 6520 N N . TYR B 1 247 ? -9.367 -17.516 -22.406 1 86.5 247 TYR B N 1
ATOM 6521 C CA . TYR B 1 247 ? -8.156 -17.625 -21.609 1 86.5 247 TYR B CA 1
ATOM 6522 C C . TYR B 1 247 ? -7.941 -19.047 -21.109 1 86.5 247 TYR B C 1
ATOM 6524 O O . TYR B 1 247 ? -6.832 -19.578 -21.188 1 86.5 247 TYR B O 1
ATOM 6532 N N . THR B 1 248 ? -9.008 -19.625 -20.625 1 87.12 248 THR B N 1
ATOM 6533 C CA . THR B 1 248 ? -8.938 -21 -20.141 1 87.12 248 THR B CA 1
ATOM 6534 C C . THR B 1 248 ? -8.602 -21.953 -21.281 1 87.12 248 THR B C 1
ATOM 6536 O O . THR B 1 248 ? -7.828 -22.906 -21.109 1 87.12 248 THR B O 1
ATOM 6539 N N . ALA B 1 249 ? -9.141 -21.609 -22.422 1 88.62 249 ALA B N 1
ATOM 6540 C CA . ALA B 1 249 ? -8.836 -22.422 -23.594 1 88.62 249 ALA B CA 1
ATOM 6541 C C . ALA B 1 249 ? -7.355 -22.359 -23.938 1 88.62 249 ALA B C 1
ATOM 6543 O O . ALA B 1 249 ? -6.734 -23.375 -24.25 1 88.62 249 ALA B O 1
ATOM 6544 N N . VAL B 1 250 ? -6.816 -21.266 -23.875 1 87.31 250 VAL B N 1
ATOM 6545 C CA . VAL B 1 250 ? -5.402 -21.078 -24.188 1 87.31 250 VAL B CA 1
ATOM 6546 C C . VAL B 1 250 ? -4.555 -21.844 -23.156 1 87.31 250 VAL B C 1
ATOM 6548 O O . VAL B 1 250 ? -3.623 -22.562 -23.531 1 87.31 250 VAL B O 1
ATOM 6551 N N . MET B 1 251 ? -4.918 -21.844 -21.922 1 85.81 251 MET B N 1
ATOM 6552 C CA . MET B 1 251 ? -4.133 -22.422 -20.828 1 85.81 251 MET B CA 1
ATOM 6553 C C . MET B 1 251 ? -4.18 -23.938 -20.859 1 85.81 251 MET B C 1
ATOM 6555 O O . MET B 1 251 ? -3.225 -24.609 -20.453 1 85.81 251 MET B O 1
ATOM 6559 N N . TYR B 1 252 ? -5.234 -24.469 -21.422 1 85.56 252 TYR B N 1
ATOM 6560 C CA . TYR B 1 252 ? -5.383 -25.922 -21.375 1 85.56 252 TYR B CA 1
ATOM 6561 C C . TYR B 1 252 ? -5.023 -26.547 -22.719 1 85.56 252 TYR B C 1
ATOM 6563 O O . TYR B 1 252 ? -4.559 -27.688 -22.766 1 85.56 252 TYR B O 1
ATOM 6571 N N . VAL B 1 253 ? -5.188 -25.781 -23.781 1 87.12 253 VAL B N 1
ATOM 6572 C CA . VAL B 1 253 ? -4.941 -26.328 -25.109 1 87.12 253 VAL B CA 1
ATOM 6573 C C . VAL B 1 253 ? -3.449 -26.266 -25.438 1 87.12 253 VAL B C 1
ATOM 6575 O O . VAL B 1 253 ? -2.877 -27.203 -25.969 1 87.12 253 VAL B O 1
ATOM 6578 N N . THR B 1 254 ? -2.832 -25.25 -25.047 1 87.31 254 THR B N 1
ATOM 6579 C CA . THR B 1 254 ? -1.458 -24.984 -25.453 1 87.31 254 THR B CA 1
ATOM 6580 C C . THR B 1 254 ? -0.519 -26.062 -24.922 1 87.31 254 THR B C 1
ATOM 6582 O O . THR B 1 254 ? 0.279 -26.625 -25.688 1 87.31 254 THR B O 1
ATOM 6585 N N . PRO B 1 255 ? -0.665 -26.453 -23.656 1 86 255 PRO B N 1
ATOM 6586 C CA . PRO B 1 255 ? 0.293 -27.453 -23.188 1 86 255 PRO B CA 1
ATOM 6587 C C . PRO B 1 255 ? -0.153 -28.875 -23.469 1 86 255 PRO B C 1
ATOM 6589 O O . PRO B 1 255 ? 0.58 -29.828 -23.188 1 86 255 PRO B O 1
ATOM 6592 N N . GLU B 1 256 ? -1.266 -29.062 -24.094 1 87.75 256 GLU B N 1
ATOM 6593 C CA . GLU B 1 256 ? -1.84 -30.406 -24.234 1 87.75 256 GLU B CA 1
ATOM 6594 C C . GLU B 1 256 ? -1.541 -30.984 -25.609 1 87.75 256 GLU B C 1
ATOM 6596 O O . GLU B 1 256 ? -2.443 -31.141 -26.438 1 87.75 256 GLU B O 1
ATOM 6601 N N . ALA B 1 257 ? -0.36 -31.547 -25.75 1 88.25 257 ALA B N 1
ATOM 6602 C CA . ALA B 1 257 ? 0.075 -32.125 -27.016 1 88.25 257 ALA B CA 1
ATOM 6603 C C . ALA B 1 257 ? -0.655 -33.438 -27.297 1 88.25 257 ALA B C 1
ATOM 6605 O O . ALA B 1 257 ? -0.81 -33.844 -28.453 1 88.25 257 ALA B O 1
ATOM 6606 N N . LEU B 1 258 ? -1.149 -34.094 -26.297 1 87.81 258 LEU B N 1
ATOM 6607 C CA . LEU B 1 258 ? -1.775 -35.406 -26.438 1 87.81 258 LEU B CA 1
ATOM 6608 C C . LEU B 1 258 ? -3.076 -35.312 -27.219 1 87.81 258 LEU B C 1
ATOM 6610 O O . LEU B 1 258 ? -3.531 -36.312 -27.797 1 87.81 258 LEU B O 1
ATOM 6614 N N . LEU B 1 259 ? -3.611 -34.188 -27.25 1 85.88 259 LEU B N 1
ATOM 6615 C CA . LEU B 1 259 ? -4.852 -33.938 -27.969 1 85.88 259 LEU B CA 1
ATOM 6616 C C . LEU B 1 259 ? -4.727 -34.406 -29.422 1 85.88 259 LEU B C 1
ATOM 6618 O O . LEU B 1 259 ? -5.68 -34.938 -30 1 85.88 259 LEU B O 1
ATOM 6622 N N . PHE B 1 260 ? -3.553 -34.25 -29.938 1 90.12 260 PHE B N 1
ATOM 6623 C CA . PHE B 1 260 ? -3.373 -34.562 -31.344 1 90.12 260 PHE B CA 1
ATOM 6624 C C . PHE B 1 260 ? -2.449 -35.781 -31.516 1 90.12 260 PHE B C 1
ATOM 6626 O O . PHE B 1 260 ? -2.5 -36.469 -32.531 1 90.12 260 PHE B O 1
ATOM 6633 N N . VAL B 1 261 ? -1.672 -36.031 -30.531 1 91.75 261 VAL B N 1
ATOM 6634 C CA . VAL B 1 261 ? -0.688 -37.094 -30.625 1 91.75 261 VAL B CA 1
ATOM 6635 C C . VAL B 1 261 ? -1.391 -38.438 -30.562 1 91.75 261 VAL B C 1
ATOM 6637 O O . VAL B 1 261 ? -1.045 -39.375 -31.297 1 91.75 261 VAL B O 1
ATOM 6640 N N . ILE B 1 262 ? -2.418 -38.562 -29.719 1 90.69 262 ILE B N 1
ATOM 6641 C CA . ILE B 1 262 ? -3.094 -39.812 -29.531 1 90.69 262 ILE B CA 1
ATOM 6642 C C . ILE B 1 262 ? -3.822 -40.219 -30.812 1 90.69 262 ILE B C 1
ATOM 6644 O O . ILE B 1 262 ? -3.555 -41.281 -31.375 1 90.69 262 ILE B O 1
ATOM 6648 N N . PRO B 1 263 ? -4.723 -39.375 -31.344 1 90.25 263 PRO B N 1
ATOM 6649 C CA . PRO B 1 263 ? -5.445 -39.781 -32.562 1 90.25 263 PRO B CA 1
ATOM 6650 C C . PRO B 1 263 ? -4.527 -39.969 -33.75 1 90.25 263 PRO B C 1
ATOM 6652 O O . PRO B 1 263 ? -4.688 -40.906 -34.531 1 90.25 263 PRO B O 1
ATOM 6655 N N . SER B 1 264 ? -3.564 -39.188 -33.938 1 92.44 264 SER B N 1
ATOM 6656 C CA . SER B 1 264 ? -2.672 -39.281 -35.094 1 92.44 264 SER B CA 1
ATOM 6657 C C . SER B 1 264 ? -1.743 -40.5 -34.969 1 92.44 264 SER B C 1
ATOM 6659 O O . SER B 1 264 ? -1.488 -41.188 -35.938 1 92.44 264 SER B O 1
ATOM 6661 N N . GLY B 1 265 ? -1.187 -40.625 -33.75 1 92.25 265 GLY B N 1
ATOM 6662 C CA . GLY B 1 265 ? -0.349 -41.781 -33.531 1 92.25 265 GLY B CA 1
ATOM 6663 C C . GLY B 1 265 ? -1.076 -43.094 -33.75 1 92.25 265 GLY B C 1
ATOM 6664 O O . GLY B 1 265 ? -0.512 -44.031 -34.312 1 92.25 265 GLY B O 1
ATOM 6665 N N . LEU B 1 266 ? -2.309 -43.125 -33.344 1 90.19 266 LEU B N 1
ATOM 6666 C CA . LEU B 1 266 ? -3.131 -44.312 -33.562 1 90.19 266 LEU B CA 1
ATOM 6667 C C . LEU B 1 266 ? -3.346 -44.562 -35.031 1 90.19 266 LEU B C 1
ATOM 6669 O O . LEU B 1 266 ? -3.285 -45.719 -35.5 1 90.19 266 LEU B O 1
ATOM 6673 N N . TYR B 1 267 ? -3.609 -43.531 -35.75 1 91.12 267 TYR B N 1
ATOM 6674 C CA . TYR B 1 267 ? -3.797 -43.625 -37.188 1 91.12 267 TYR B CA 1
ATOM 6675 C C . TYR B 1 267 ? -2.547 -44.188 -37.875 1 91.12 267 TYR B C 1
ATOM 6677 O O . TYR B 1 267 ? -2.631 -45.094 -38.719 1 91.12 267 TYR B O 1
ATOM 6685 N N . PHE B 1 268 ? -1.379 -43.719 -37.531 1 93.88 268 PHE B N 1
ATOM 6686 C CA . PHE B 1 268 ? -0.122 -44.156 -38.125 1 93.88 268 PHE B CA 1
ATOM 6687 C C . PHE B 1 268 ? 0.196 -45.594 -37.719 1 93.88 268 PHE B C 1
ATOM 6689 O O . PHE B 1 268 ? 0.736 -46.375 -38.531 1 93.88 268 PHE B O 1
ATOM 6696 N N . TYR B 1 269 ? -0.128 -45.969 -36.531 1 91.25 269 TYR B N 1
ATOM 6697 C CA . TYR B 1 269 ? 0.128 -47.344 -36.062 1 91.25 269 TYR B CA 1
ATOM 6698 C C . TYR B 1 269 ? -0.729 -48.344 -36.781 1 91.25 269 TYR B C 1
ATOM 6700 O O . TYR B 1 269 ? -0.227 -49.375 -37.25 1 91.25 269 TYR B O 1
ATOM 6708 N N . ILE B 1 270 ? -2.037 -48.125 -36.938 1 88.94 270 ILE B N 1
ATOM 6709 C CA . ILE B 1 270 ? -2.967 -49.031 -37.562 1 88.94 270 ILE B CA 1
ATOM 6710 C C . ILE B 1 270 ? -2.586 -49.219 -39.031 1 88.94 270 ILE B C 1
ATOM 6712 O O . ILE B 1 270 ? -2.711 -50.312 -39.594 1 88.94 270 ILE B O 1
ATOM 6716 N N . ASN B 1 271 ? -2.096 -48.156 -39.656 1 91.69 271 ASN B N 1
ATOM 6717 C CA . ASN B 1 271 ? -1.688 -48.25 -41.031 1 91.69 271 ASN B CA 1
ATOM 6718 C C . ASN B 1 271 ? -0.298 -48.844 -41.188 1 91.69 271 ASN B C 1
ATOM 6720 O O . ASN B 1 271 ? 0.206 -49 -42.312 1 91.69 271 ASN B O 1
ATOM 6724 N N . GLY B 1 272 ? 0.421 -49.094 -40.125 1 91.19 272 GLY B N 1
ATOM 6725 C CA . GLY B 1 272 ? 1.677 -49.844 -40.125 1 91.19 272 GLY B CA 1
ATOM 6726 C C . GLY B 1 272 ? 2.885 -48.938 -40.344 1 91.19 272 GLY B C 1
ATOM 6727 O O . GLY B 1 272 ? 3.994 -49.438 -40.562 1 91.19 272 GLY B O 1
ATOM 6728 N N . THR B 1 273 ? 2.691 -47.719 -40.219 1 94.25 273 THR B N 1
ATOM 6729 C CA . THR B 1 273 ? 3.787 -46.781 -40.531 1 94.25 273 THR B CA 1
ATOM 6730 C C . THR B 1 273 ? 4.477 -46.312 -39.25 1 94.25 273 THR B C 1
ATOM 6732 O O . THR B 1 273 ? 5.508 -45.656 -39.312 1 94.25 273 THR B O 1
ATOM 6735 N N . LEU B 1 274 ? 3.965 -46.656 -38.094 1 94.62 274 LEU B N 1
ATOM 6736 C CA . LEU B 1 274 ? 4.539 -46.281 -36.781 1 94.62 274 LEU B CA 1
ATOM 6737 C C . LEU B 1 274 ? 4.688 -47.5 -35.875 1 94.62 274 LEU B C 1
ATOM 6739 O O . LEU B 1 274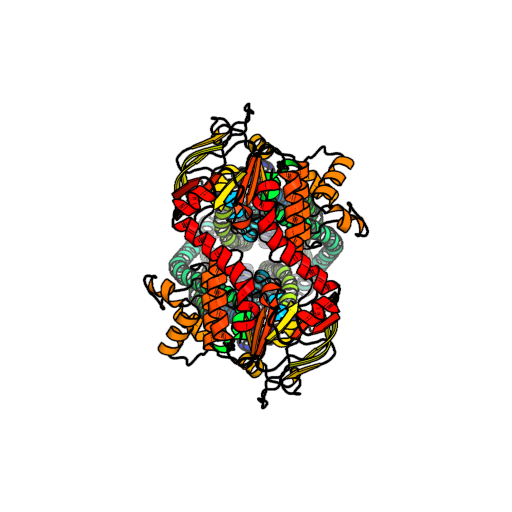 ? 3.734 -48.25 -35.688 1 94.62 274 LEU B O 1
ATOM 6743 N N . ALA B 1 275 ? 5.887 -47.625 -35.438 1 93.31 275 ALA B N 1
ATOM 6744 C CA . ALA B 1 275 ? 6.129 -48.719 -34.531 1 93.31 275 ALA B CA 1
ATOM 6745 C C . ALA B 1 275 ? 5.426 -48.469 -33.188 1 93.31 275 ALA B C 1
ATOM 6747 O O . ALA B 1 275 ? 5.312 -47.344 -32.719 1 93.31 275 ALA B O 1
ATOM 6748 N N . LEU B 1 276 ? 4.98 -49.562 -32.594 1 89.12 276 LEU B N 1
ATOM 6749 C CA . LEU B 1 276 ? 4.281 -49.469 -31.297 1 89.12 276 LEU B CA 1
ATOM 6750 C C . LEU B 1 276 ? 5.168 -48.844 -30.25 1 89.12 276 LEU B C 1
ATOM 6752 O O . LEU B 1 276 ? 4.695 -48.031 -29.438 1 89.12 276 LEU B O 1
ATOM 6756 N N . SER B 1 277 ? 6.41 -49.219 -30.219 1 90.81 277 SER B N 1
ATOM 6757 C CA . SER B 1 277 ? 7.367 -48.688 -29.266 1 90.81 277 SER B CA 1
ATOM 6758 C C . SER B 1 277 ? 7.488 -47.156 -29.391 1 90.81 277 SER B C 1
ATOM 6760 O O . SER B 1 277 ? 7.555 -46.469 -28.391 1 90.81 277 SER B O 1
ATOM 6762 N N . VAL B 1 278 ? 7.492 -46.688 -30.594 1 94.44 278 VAL B N 1
ATOM 6763 C CA . VAL B 1 278 ? 7.617 -45.25 -30.859 1 94.44 278 VAL B CA 1
ATOM 6764 C C . VAL B 1 278 ? 6.336 -44.562 -30.422 1 94.44 278 VAL B C 1
ATOM 6766 O O . VAL B 1 278 ? 6.387 -43.469 -29.844 1 94.44 278 VAL B O 1
ATOM 6769 N N . PHE B 1 279 ? 5.211 -45.156 -30.688 1 93.12 279 PHE B N 1
ATOM 6770 C CA . PHE B 1 279 ? 3.918 -44.562 -30.344 1 93.12 279 PHE B CA 1
ATOM 6771 C C . PHE B 1 279 ? 3.793 -44.406 -28.828 1 93.12 279 PHE B C 1
ATOM 6773 O O . PHE B 1 279 ? 3.461 -43.312 -28.344 1 93.12 279 PHE B O 1
ATOM 6780 N N . ILE B 1 280 ? 4.117 -45.344 -28.047 1 89.88 280 ILE B N 1
ATOM 6781 C CA . ILE B 1 280 ? 4.008 -45.344 -26.594 1 89.88 280 ILE B CA 1
ATOM 6782 C C . ILE B 1 280 ? 4.996 -44.312 -26.016 1 89.88 280 ILE B C 1
ATOM 6784 O O . ILE B 1 280 ? 4.66 -43.562 -25.109 1 89.88 280 ILE B O 1
ATOM 6788 N N . THR B 1 281 ? 6.184 -44.375 -26.547 1 93 281 THR B N 1
ATOM 6789 C CA . THR B 1 281 ? 7.188 -43.406 -26.109 1 93 281 THR B CA 1
ATOM 6790 C C . THR B 1 281 ? 6.707 -41.969 -26.328 1 93 281 THR B C 1
ATOM 6792 O O . THR B 1 281 ? 6.871 -41.125 -25.453 1 93 281 THR B O 1
ATOM 6795 N N . CYS B 1 282 ? 6.109 -41.688 -27.453 1 93.69 282 CYS B N 1
ATOM 6796 C CA . CYS B 1 282 ? 5.594 -40.344 -27.766 1 93.69 282 CYS B CA 1
ATOM 6797 C C . CYS B 1 282 ? 4.5 -39.969 -26.781 1 93.69 282 CYS B C 1
ATOM 6799 O O . CYS B 1 282 ? 4.461 -38.812 -26.312 1 93.69 282 CYS B O 1
ATOM 6801 N N . ILE B 1 283 ? 3.646 -40.844 -26.406 1 90.25 283 ILE B N 1
ATOM 6802 C CA . ILE B 1 283 ? 2.559 -40.562 -25.484 1 90.25 283 ILE B CA 1
ATOM 6803 C C . ILE B 1 283 ? 3.131 -40.188 -24.109 1 90.25 283 ILE B C 1
ATOM 6805 O O . ILE B 1 283 ? 2.771 -39.156 -23.547 1 90.25 283 ILE B O 1
ATOM 6809 N N . ILE B 1 284 ? 4.016 -40.969 -23.625 1 90.12 284 ILE B N 1
ATOM 6810 C CA . ILE B 1 284 ? 4.562 -40.75 -22.281 1 90.12 284 ILE B CA 1
ATOM 6811 C C . ILE B 1 284 ? 5.359 -39.469 -22.234 1 90.12 284 ILE B C 1
ATOM 6813 O O . ILE B 1 284 ? 5.234 -38.688 -21.281 1 90.12 284 ILE B O 1
ATOM 6817 N N . LEU B 1 285 ? 6.133 -39.188 -23.25 1 91.31 285 LEU B N 1
ATOM 6818 C CA . LEU B 1 285 ? 6.949 -38 -23.266 1 91.31 285 LEU B CA 1
ATOM 6819 C C . LEU B 1 285 ? 6.07 -36.75 -23.375 1 91.31 285 LEU B C 1
ATOM 6821 O O . LEU B 1 285 ? 6.422 -35.688 -22.859 1 91.31 285 LEU B O 1
ATOM 6825 N N . CYS B 1 286 ? 4.988 -36.844 -24.031 1 90.19 286 CYS B N 1
ATOM 6826 C CA . CYS B 1 286 ? 4.055 -35.719 -24.109 1 90.19 286 CYS B CA 1
ATOM 6827 C C . CYS B 1 286 ? 3.479 -35.406 -22.734 1 90.19 286 CYS B C 1
ATOM 6829 O O . CYS B 1 286 ? 3.209 -34.219 -22.438 1 90.19 286 CYS B O 1
ATOM 6831 N N . PHE B 1 287 ? 3.297 -36.438 -21.875 1 86.31 287 PHE B N 1
ATOM 6832 C CA . PHE B 1 287 ? 2.904 -36.188 -20.5 1 86.31 287 PHE B CA 1
ATOM 6833 C C . PHE B 1 287 ? 3.965 -35.375 -19.781 1 86.31 287 PHE B C 1
ATOM 6835 O O . PHE B 1 287 ? 3.639 -34.5 -18.969 1 86.31 287 PHE B O 1
ATOM 6842 N N . GLY B 1 288 ? 5.156 -35.594 -20.109 1 86.31 288 GLY B N 1
ATOM 6843 C CA . GLY B 1 288 ? 6.266 -34.875 -19.484 1 86.31 288 GLY B CA 1
ATOM 6844 C C . GLY B 1 288 ? 6.367 -33.438 -19.906 1 86.31 288 GLY B C 1
ATOM 6845 O O . GLY B 1 288 ? 6.871 -32.594 -19.141 1 86.31 288 GLY B O 1
ATOM 6846 N N . LEU B 1 289 ? 5.883 -33.094 -21.016 1 88.44 289 LEU B N 1
ATOM 6847 C CA . LEU B 1 289 ? 5.973 -31.719 -21.547 1 88.44 289 LEU B CA 1
ATOM 6848 C C . LEU B 1 289 ? 4.906 -30.828 -20.938 1 88.44 289 LEU B C 1
ATOM 6850 O O . LEU B 1 289 ? 5.016 -29.594 -21 1 88.44 289 LEU B O 1
ATOM 6854 N N . LEU B 1 290 ? 3.984 -31.406 -20.344 1 84.88 290 LEU B N 1
ATOM 6855 C CA . LEU B 1 290 ? 2.838 -30.656 -19.844 1 84.88 290 LEU B CA 1
ATOM 6856 C C . LEU B 1 290 ? 3.254 -29.719 -18.719 1 84.88 290 LEU B C 1
ATOM 6858 O O . LEU B 1 290 ? 2.992 -28.516 -18.797 1 84.88 290 LEU B O 1
ATOM 6862 N N . THR B 1 291 ? 3.926 -30.203 -17.797 1 82.25 291 THR B N 1
ATOM 6863 C CA . THR B 1 291 ? 4.234 -29.453 -16.594 1 82.25 291 THR B CA 1
ATOM 6864 C C . THR B 1 291 ? 5.148 -28.266 -16.906 1 82.25 291 THR B C 1
ATOM 6866 O O . THR B 1 291 ? 4.863 -27.141 -16.531 1 82.25 291 THR B O 1
ATOM 6869 N N . PRO B 1 292 ? 6.23 -28.469 -17.609 1 85.38 292 PRO B N 1
ATOM 6870 C CA . PRO B 1 292 ? 7.094 -27.328 -17.938 1 85.38 292 PRO B CA 1
ATOM 6871 C C . PRO B 1 292 ? 6.367 -26.25 -18.75 1 85.38 292 PRO B C 1
ATOM 6873 O O . PRO B 1 292 ? 6.582 -25.062 -18.516 1 85.38 292 PRO B O 1
ATOM 6876 N N . LEU B 1 293 ? 5.52 -26.641 -19.594 1 85.19 293 LEU B N 1
ATOM 6877 C CA . LEU B 1 293 ? 4.82 -25.672 -20.438 1 85.19 293 LEU B CA 1
ATOM 6878 C C . LEU B 1 293 ? 3.799 -24.875 -19.609 1 85.19 293 LEU B C 1
ATOM 6880 O O . LEU B 1 293 ? 3.66 -23.672 -19.797 1 85.19 293 LEU B O 1
ATOM 6884 N N . VAL B 1 294 ? 3.119 -25.594 -18.797 1 82.44 294 VAL B N 1
ATOM 6885 C CA . VAL B 1 294 ? 2.166 -24.922 -17.922 1 82.44 294 VAL B CA 1
ATOM 6886 C C . VAL B 1 294 ? 2.9 -23.938 -17.016 1 82.44 294 VAL B C 1
ATOM 6888 O O . VAL B 1 294 ? 2.443 -22.797 -16.828 1 82.44 294 VAL B O 1
ATOM 6891 N N . GLN B 1 295 ? 3.969 -24.344 -16.453 1 81.81 295 GLN B N 1
ATOM 6892 C CA . GLN B 1 295 ? 4.758 -23.484 -15.578 1 81.81 295 GLN B CA 1
ATOM 6893 C C . GLN B 1 295 ? 5.266 -22.25 -16.328 1 81.81 295 GLN B C 1
ATOM 6895 O O . GLN B 1 295 ? 5.293 -21.156 -15.773 1 81.81 295 GLN B O 1
ATOM 6900 N N . ALA B 1 296 ? 5.66 -22.375 -17.516 1 81.25 296 ALA B N 1
ATOM 6901 C CA . ALA B 1 296 ? 6.137 -21.25 -18.328 1 81.25 296 ALA B CA 1
ATOM 6902 C C . ALA B 1 296 ? 5.023 -20.234 -18.562 1 81.25 296 ALA B C 1
ATOM 6904 O O . ALA B 1 296 ? 5.273 -19.031 -18.594 1 81.25 296 ALA B O 1
ATOM 6905 N N . MET B 1 297 ? 3.846 -20.719 -18.688 1 79.62 297 MET B N 1
ATOM 6906 C CA . MET B 1 297 ? 2.711 -19.859 -19 1 79.62 297 MET B CA 1
ATOM 6907 C C . MET B 1 297 ? 2.295 -19.031 -17.781 1 79.62 297 MET B C 1
ATOM 6909 O O . MET B 1 297 ? 1.742 -17.938 -17.922 1 79.62 297 MET B O 1
ATOM 6913 N N . GLN B 1 298 ? 2.555 -19.484 -16.656 1 75.75 298 GLN B N 1
ATOM 6914 C CA . GLN B 1 298 ? 2.158 -18.812 -15.438 1 75.75 298 GLN B CA 1
ATOM 6915 C C . GLN B 1 298 ? 2.979 -17.547 -15.219 1 75.75 298 GLN B C 1
ATOM 6917 O O . GLN B 1 298 ? 2.568 -16.641 -14.477 1 75.75 298 GLN B O 1
ATOM 6922 N N . TYR B 1 299 ? 4.086 -17.359 -15.891 1 77.25 299 TYR B N 1
ATOM 6923 C CA . TYR B 1 299 ? 4.988 -16.25 -15.648 1 77.25 299 TYR B CA 1
ATOM 6924 C C . TYR B 1 299 ? 4.68 -15.078 -16.578 1 77.25 299 TYR B C 1
ATOM 6926 O O . TYR B 1 299 ? 5.289 -14.016 -16.469 1 77.25 299 TYR B O 1
ATOM 6934 N N . THR B 1 300 ? 3.734 -15.219 -17.438 1 70.44 300 THR B N 1
ATOM 6935 C CA . THR B 1 300 ? 3.438 -14.164 -18.406 1 70.44 300 THR B CA 1
ATOM 6936 C C . THR B 1 300 ? 2.961 -12.898 -17.703 1 70.44 300 THR B C 1
ATOM 6938 O O . THR B 1 300 ? 3.402 -11.797 -18.031 1 70.44 300 THR B O 1
ATOM 6941 N N . ASP B 1 301 ? 2.184 -13.016 -16.672 1 67.69 301 ASP B N 1
ATOM 6942 C CA . ASP B 1 301 ? 1.674 -11.859 -15.953 1 67.69 301 ASP B CA 1
ATOM 6943 C C . ASP B 1 301 ? 2.787 -11.172 -15.164 1 67.69 301 ASP B C 1
ATOM 6945 O O . ASP B 1 301 ? 2.809 -9.945 -15.047 1 67.69 301 ASP B O 1
ATOM 6949 N N . SER B 1 302 ? 3.684 -11.992 -14.711 1 76 302 SER B N 1
ATOM 6950 C CA . SER B 1 302 ? 4.797 -11.461 -13.93 1 76 302 SER B CA 1
ATOM 6951 C C . SER B 1 302 ? 5.727 -10.617 -14.797 1 76 302 SER B C 1
ATOM 6953 O O . SER B 1 302 ? 6.234 -9.586 -14.344 1 76 302 SER B O 1
ATOM 6955 N N . ILE B 1 303 ? 5.844 -10.961 -16.031 1 76.31 303 ILE B N 1
ATOM 6956 C CA . ILE B 1 303 ? 6.715 -10.227 -16.938 1 76.31 303 ILE B CA 1
ATOM 6957 C C . ILE B 1 303 ? 6.102 -8.859 -17.25 1 76.31 303 ILE B C 1
ATOM 6959 O O . ILE B 1 303 ? 6.801 -7.844 -17.25 1 76.31 303 ILE B O 1
ATOM 6963 N N . ALA B 1 304 ? 4.848 -8.883 -17.5 1 68.88 304 ALA B N 1
ATOM 6964 C CA . ALA B 1 304 ? 4.145 -7.641 -17.797 1 68.88 304 ALA B CA 1
ATOM 6965 C C . ALA B 1 304 ? 4.207 -6.664 -16.625 1 68.88 304 ALA B C 1
ATOM 6967 O O . ALA B 1 304 ? 4.398 -5.461 -16.828 1 68.88 304 ALA B O 1
ATOM 6968 N N . SER B 1 305 ? 4.137 -7.164 -15.523 1 75 305 SER B N 1
ATOM 6969 C CA . SER B 1 305 ? 4.145 -6.32 -14.336 1 75 305 SER B CA 1
ATOM 6970 C C . SER B 1 305 ? 5.531 -5.742 -14.078 1 75 305 SER B C 1
ATOM 6972 O O . SER B 1 305 ? 5.66 -4.66 -13.5 1 75 305 SER B O 1
ATOM 6974 N N . MET B 1 306 ? 6.562 -6.453 -14.484 1 80.56 306 MET B N 1
ATOM 6975 C CA . MET B 1 306 ? 7.941 -6.008 -14.281 1 80.56 306 MET B CA 1
ATOM 6976 C C . MET B 1 306 ? 8.188 -4.668 -14.961 1 80.56 306 MET B C 1
ATOM 6978 O O . MET B 1 306 ? 8.859 -3.797 -14.406 1 80.56 306 MET B O 1
ATOM 6982 N N . GLY B 1 307 ? 7.668 -4.562 -16.156 1 78.44 307 GLY B N 1
ATOM 6983 C CA . GLY B 1 307 ? 7.824 -3.311 -16.875 1 78.44 307 GLY B CA 1
ATOM 6984 C C . GLY B 1 307 ? 7.223 -2.123 -16.141 1 78.44 307 GLY B C 1
ATOM 6985 O O . GLY B 1 307 ? 7.836 -1.059 -16.062 1 78.44 307 GLY B O 1
ATOM 6986 N N . THR B 1 308 ? 6.191 -2.277 -15.594 1 75.62 308 THR B N 1
ATOM 6987 C CA . THR B 1 308 ? 5.5 -1.213 -14.875 1 75.62 308 THR B CA 1
ATOM 6988 C C . THR B 1 308 ? 6.258 -0.828 -13.609 1 75.62 308 THR B C 1
ATOM 6990 O O . THR B 1 308 ? 6.414 0.358 -13.312 1 75.62 308 THR B O 1
ATOM 6993 N N . ILE B 1 309 ? 6.703 -1.86 -12.93 1 81.12 309 ILE B N 1
ATOM 6994 C CA . ILE B 1 309 ? 7.402 -1.632 -11.672 1 81.12 309 ILE B CA 1
ATOM 6995 C C . ILE B 1 309 ? 8.711 -0.896 -11.938 1 81.12 309 ILE B C 1
ATOM 6997 O O . ILE B 1 309 ? 9.039 0.076 -11.25 1 81.12 309 ILE B O 1
ATOM 7001 N N . ILE B 1 310 ? 9.367 -1.292 -12.961 1 83.88 310 ILE B N 1
ATOM 7002 C CA . ILE B 1 310 ? 10.641 -0.671 -13.305 1 83.88 310 ILE B CA 1
ATOM 7003 C C . ILE B 1 310 ? 10.406 0.763 -13.773 1 83.88 310 ILE B C 1
ATOM 7005 O O . ILE B 1 310 ? 11.211 1.654 -13.5 1 83.88 310 ILE B O 1
ATOM 7009 N N . GLY B 1 311 ? 9.398 0.91 -14.445 1 82.69 311 GLY B N 1
ATOM 7010 C CA . GLY B 1 311 ? 9.039 2.258 -14.852 1 82.69 311 GLY B CA 1
ATOM 7011 C C . GLY B 1 311 ? 8.844 3.205 -13.68 1 82.69 311 GLY B C 1
ATOM 7012 O O . GLY B 1 311 ? 9.297 4.352 -13.727 1 82.69 311 GLY B O 1
ATOM 7013 N N . GLN B 1 312 ? 8.242 2.787 -12.664 1 82.12 312 GLN B N 1
ATOM 7014 C CA . GLN B 1 312 ? 8.016 3.604 -11.477 1 82.12 312 GLN B CA 1
ATOM 7015 C C . GLN B 1 312 ? 9.328 3.896 -10.75 1 82.12 312 GLN B C 1
ATOM 7017 O O . GLN B 1 312 ? 9.539 5.008 -10.258 1 82.12 312 GLN B O 1
ATOM 7022 N N . VAL B 1 313 ? 10.117 2.93 -10.672 1 84.94 313 VAL B N 1
ATOM 7023 C CA . VAL B 1 313 ? 11.406 3.08 -10.008 1 84.94 313 VAL B CA 1
ATOM 7024 C C . VAL B 1 313 ? 12.266 4.082 -10.773 1 84.94 313 VAL B C 1
ATOM 7026 O O . VAL B 1 313 ? 12.906 4.953 -10.172 1 84.94 313 VAL B O 1
ATOM 7029 N N . TYR B 1 314 ? 12.219 4.027 -12.062 1 87.38 314 TYR B N 1
ATOM 7030 C CA . TYR B 1 314 ? 13.094 4.867 -12.875 1 87.38 314 TYR B CA 1
ATOM 7031 C C . TYR B 1 314 ? 12.523 6.277 -13 1 87.38 314 TYR B C 1
ATOM 7033 O O . TYR B 1 314 ? 13.242 7.211 -13.383 1 87.38 314 TYR B O 1
ATOM 7041 N N . GLN B 1 315 ? 11.289 6.422 -12.68 1 81.56 315 GLN B N 1
ATOM 7042 C CA . GLN B 1 315 ? 10.75 7.773 -12.617 1 81.56 315 GLN B CA 1
ATOM 7043 C C . GLN B 1 315 ? 11.5 8.617 -11.586 1 81.56 315 GLN B C 1
ATOM 7045 O O . GLN B 1 315 ? 11.664 9.82 -11.766 1 81.56 315 GLN B O 1
ATOM 7050 N N . ILE B 1 316 ? 11.938 8.016 -10.625 1 82.94 316 ILE B N 1
ATOM 7051 C CA . ILE B 1 316 ? 12.672 8.711 -9.578 1 82.94 316 ILE B CA 1
ATOM 7052 C C . ILE B 1 316 ? 14.164 8.719 -9.906 1 82.94 316 ILE B C 1
ATOM 7054 O O . ILE B 1 316 ? 14.828 9.75 -9.773 1 82.94 316 ILE B O 1
ATOM 7058 N N . LEU B 1 317 ? 14.672 7.609 -10.383 1 87.06 317 LEU B N 1
ATOM 7059 C CA . LEU B 1 317 ? 16.094 7.461 -10.641 1 87.06 317 LEU B CA 1
ATOM 7060 C C . LEU B 1 317 ? 16.531 8.336 -11.812 1 87.06 317 LEU B C 1
ATOM 7062 O O . LEU B 1 317 ? 17.703 8.734 -11.891 1 87.06 317 LEU B O 1
ATOM 7066 N N . ASP B 1 318 ? 15.562 8.602 -12.648 1 86.75 318 ASP B N 1
ATOM 7067 C CA . ASP B 1 318 ? 15.883 9.391 -13.836 1 86.75 318 ASP B CA 1
ATOM 7068 C C . ASP B 1 318 ? 15.758 10.883 -13.555 1 86.75 318 ASP B C 1
ATOM 7070 O O . ASP B 1 318 ? 16.078 11.711 -14.406 1 86.75 318 ASP B O 1
ATOM 7074 N N . LYS B 1 319 ? 15.344 11.227 -12.398 1 84.62 319 LYS B N 1
ATOM 7075 C CA . LYS B 1 319 ? 15.219 12.641 -12.07 1 84.62 319 LYS B CA 1
ATOM 7076 C C . LYS B 1 319 ? 16.578 13.336 -12.086 1 84.62 319 LYS B C 1
ATOM 7078 O O . LYS B 1 319 ? 17.594 12.734 -11.719 1 84.62 319 LYS B O 1
ATOM 7083 N N . GLU B 1 320 ? 16.547 14.531 -12.5 1 83.88 320 GLU B N 1
ATOM 7084 C CA . GLU B 1 320 ? 17.797 15.289 -12.617 1 83.88 320 GLU B CA 1
ATOM 7085 C C . GLU B 1 320 ? 18.359 15.625 -11.242 1 83.88 320 GLU B C 1
ATOM 7087 O O . GLU B 1 320 ? 17.625 16 -10.336 1 83.88 320 GLU B O 1
ATOM 7092 N N . GLU B 1 321 ? 19.625 15.297 -11.102 1 84.75 321 GLU B N 1
ATOM 7093 C CA . GLU B 1 321 ? 20.344 15.609 -9.867 1 84.75 321 GLU B CA 1
ATOM 7094 C C . GLU B 1 321 ? 20.891 17.031 -9.898 1 84.75 321 GLU B C 1
ATOM 7096 O O . GLU B 1 321 ? 21.094 17.609 -10.969 1 84.75 321 GLU B O 1
ATOM 7101 N N . LEU B 1 322 ? 21.016 17.609 -8.672 1 81.62 322 LEU B N 1
ATOM 7102 C CA . LEU B 1 322 ? 21.656 18.906 -8.578 1 81.62 322 LEU B CA 1
ATOM 7103 C C . LEU B 1 322 ? 23.156 18.797 -8.812 1 81.62 322 LEU B C 1
ATOM 7105 O O . LEU B 1 322 ? 23.844 18.031 -8.125 1 81.62 322 LEU B O 1
ATOM 7109 N N . LYS B 1 323 ? 23.609 19.328 -9.914 1 82.38 323 LYS B N 1
ATOM 7110 C CA . LYS B 1 323 ? 25.047 19.312 -10.203 1 82.38 323 LYS B CA 1
ATOM 7111 C C . LYS B 1 323 ? 25.75 20.5 -9.547 1 82.38 323 LYS B C 1
ATOM 7113 O O . LYS B 1 323 ? 25.469 21.656 -9.883 1 82.38 323 LYS B O 1
ATOM 7118 N N . ARG B 1 324 ? 26.453 20.188 -8.492 1 86.75 324 ARG B N 1
ATOM 7119 C CA . ARG B 1 324 ? 27.203 21.234 -7.781 1 86.75 324 ARG B CA 1
ATOM 7120 C C . ARG B 1 324 ? 28.672 20.875 -7.695 1 86.75 324 ARG B C 1
ATOM 7122 O O . ARG B 1 324 ? 29.031 19.688 -7.699 1 86.75 324 ARG B O 1
ATOM 7129 N N . PRO B 1 325 ? 29.438 21.969 -7.695 1 88.5 325 PRO B N 1
ATOM 7130 C CA . PRO B 1 325 ? 30.875 21.703 -7.539 1 88.5 325 PRO B CA 1
ATOM 7131 C C . PRO B 1 325 ? 31.234 21.188 -6.145 1 88.5 325 PRO B C 1
ATOM 7133 O O . PRO B 1 325 ? 30.422 21.281 -5.223 1 88.5 325 PRO B O 1
ATOM 7136 N N . SER B 1 326 ? 32.438 20.531 -6.02 1 87.44 326 SER B N 1
ATOM 7137 C CA . SER B 1 326 ? 32.875 19.984 -4.746 1 87.44 326 SER B CA 1
ATOM 7138 C C . SER B 1 326 ? 33.812 20.938 -4.008 1 87.44 326 SER B C 1
ATOM 7140 O O . SER B 1 326 ? 33.969 20.844 -2.793 1 87.44 326 SER B O 1
ATOM 7142 N N . GLN B 1 327 ? 34.219 21.938 -4.766 1 90.19 327 GLN B N 1
ATOM 7143 C CA . GLN B 1 327 ? 35.219 22.828 -4.156 1 90.19 327 GLN B CA 1
ATOM 7144 C C . GLN B 1 327 ? 34.531 23.984 -3.42 1 90.19 327 GLN B C 1
ATOM 7146 O O . GLN B 1 327 ? 33.75 24.719 -4.004 1 90.19 327 GLN B O 1
ATOM 7151 N N . TYR B 1 328 ? 34.938 24.156 -2.188 1 92.75 328 TYR B N 1
ATOM 7152 C CA . TYR B 1 328 ? 34.406 25.234 -1.361 1 92.75 328 TYR B CA 1
ATOM 7153 C C . TYR B 1 328 ? 34.844 26.594 -1.888 1 92.75 328 TYR B C 1
ATOM 7155 O O . TYR B 1 328 ? 35.969 26.734 -2.396 1 92.75 328 TYR B O 1
ATOM 7163 N N . LYS B 1 329 ? 34 27.484 -1.817 1 93.25 329 LYS B N 1
ATOM 7164 C CA . LYS B 1 329 ? 34.281 28.875 -2.182 1 93.25 329 LYS B CA 1
ATOM 7165 C C . LYS B 1 329 ? 34.406 29.75 -0.94 1 93.25 329 LYS B C 1
ATOM 7167 O O . LYS B 1 329 ? 33.844 29.453 0.11 1 93.25 329 LYS B O 1
ATOM 7172 N N . LYS B 1 330 ? 35.188 30.75 -1.07 1 92.19 330 LYS B N 1
ATOM 7173 C CA . LYS B 1 330 ? 35.406 31.656 0.048 1 92.19 330 LYS B CA 1
ATOM 7174 C C . LYS B 1 330 ? 34.281 32.719 0.101 1 92.19 330 LYS B C 1
ATOM 7176 O O . LYS B 1 330 ? 34.094 33.469 -0.841 1 92.19 330 LYS B O 1
ATOM 7181 N N . LEU B 1 331 ? 33.594 32.625 1.163 1 91.88 331 LEU B N 1
ATOM 7182 C CA . LEU B 1 331 ? 32.5 33.562 1.389 1 91.88 331 LEU B CA 1
ATOM 7183 C C . LEU B 1 331 ? 32.781 34.438 2.602 1 91.88 331 LEU B C 1
ATOM 7185 O O . LEU B 1 331 ? 33.25 33.938 3.641 1 91.88 331 LEU B O 1
ATOM 7189 N N . LYS B 1 332 ? 32.625 35.719 2.482 1 87.94 332 LYS B N 1
ATOM 7190 C CA . LYS B 1 332 ? 33.031 36.625 3.561 1 87.94 332 LYS B CA 1
ATOM 7191 C C . LYS B 1 332 ? 31.828 37.25 4.242 1 87.94 332 LYS B C 1
ATOM 7193 O O . LYS B 1 332 ? 31.625 37.094 5.449 1 87.94 332 LYS B O 1
ATOM 7198 N N . ASN B 1 333 ? 30.969 37.969 3.566 1 89.44 333 ASN B N 1
ATOM 7199 C CA . ASN B 1 333 ? 29.906 38.781 4.148 1 89.44 333 ASN B CA 1
ATOM 7200 C C . ASN B 1 333 ? 28.562 38.062 4.066 1 89.44 333 ASN B C 1
ATOM 7202 O O . ASN B 1 333 ? 27.594 38.438 4.73 1 89.44 333 ASN B O 1
ATOM 7206 N N . TYR B 1 334 ? 28.516 36.969 3.363 1 92.44 334 TYR B N 1
ATOM 7207 C CA . TYR B 1 334 ? 27.312 36.156 3.197 1 92.44 334 TYR B CA 1
ATOM 7208 C C . TYR B 1 334 ? 26.141 37 2.711 1 92.44 334 TYR B C 1
ATOM 7210 O O . TYR B 1 334 ? 25.016 36.844 3.168 1 92.44 334 TYR B O 1
ATOM 7218 N N . LYS B 1 335 ? 26.391 38 1.84 1 93.62 335 LYS B N 1
ATOM 7219 C CA . LYS B 1 335 ? 25.344 38.812 1.221 1 93.62 335 LYS B CA 1
ATOM 7220 C C . LYS B 1 335 ? 24.625 38.031 0.126 1 93.62 335 LYS B C 1
ATOM 7222 O O . LYS B 1 335 ? 25.25 37.562 -0.829 1 93.62 335 LYS B O 1
ATOM 7227 N N . ILE B 1 336 ? 23.328 37.875 0.271 1 95.81 336 ILE B N 1
ATOM 7228 C CA . ILE B 1 336 ? 22.531 37.125 -0.703 1 95.81 336 ILE B CA 1
ATOM 7229 C C . ILE B 1 336 ? 21.828 38.125 -1.643 1 95.81 336 ILE B C 1
ATOM 7231 O O . ILE B 1 336 ? 21.203 39.062 -1.192 1 95.81 336 ILE B O 1
ATOM 7235 N N . LYS B 1 337 ? 21.984 37.875 -2.941 1 96.19 337 LYS B N 1
ATOM 7236 C CA . LYS B 1 337 ? 21.406 38.75 -3.957 1 96.19 337 LYS B CA 1
ATOM 7237 C C . LYS B 1 337 ? 20.562 37.938 -4.953 1 96.19 337 LYS B C 1
ATOM 7239 O O . LYS B 1 337 ? 21 36.906 -5.441 1 96.19 337 LYS B O 1
ATOM 7244 N N . PHE B 1 338 ? 19.344 38.375 -5.117 1 96.69 338 PHE B N 1
ATOM 7245 C CA . PHE B 1 338 ? 18.484 37.844 -6.172 1 96.69 338 PHE B CA 1
ATOM 7246 C C . PHE B 1 338 ? 18.516 38.75 -7.391 1 96.69 338 PHE B C 1
ATOM 7248 O O . PHE B 1 338 ? 18.328 39.969 -7.266 1 96.69 338 PHE B O 1
ATOM 7255 N N . GLN B 1 339 ? 18.812 38.219 -8.539 1 96.75 339 GLN B N 1
ATOM 7256 C CA . GLN B 1 339 ? 18.859 38.969 -9.781 1 96.75 339 GLN B CA 1
ATOM 7257 C C . GLN B 1 339 ? 17.906 38.375 -10.82 1 96.75 339 GLN B C 1
ATOM 7259 O O . GLN B 1 339 ? 18.266 37.438 -11.531 1 96.75 339 GLN B O 1
ATOM 7264 N N . ASP B 1 340 ? 16.75 38.938 -10.984 1 96.56 340 ASP B N 1
ATOM 7265 C CA . ASP B 1 340 ? 15.734 38.562 -11.969 1 96.56 340 ASP B CA 1
ATOM 7266 C C . ASP B 1 340 ? 15.422 37.062 -11.891 1 96.56 340 ASP B C 1
ATOM 7268 O O . ASP B 1 340 ? 15.461 36.344 -12.898 1 96.56 340 ASP B O 1
ATOM 7272 N N . VAL B 1 341 ? 15.266 36.656 -10.727 1 96.75 341 VAL B N 1
ATOM 7273 C CA . VAL B 1 341 ? 15.102 35.219 -10.469 1 96.75 341 VAL B CA 1
ATOM 7274 C C . VAL B 1 341 ? 13.68 34.812 -10.844 1 96.75 341 VAL B C 1
ATOM 7276 O O . VAL B 1 341 ? 12.703 35.438 -10.438 1 96.75 341 VAL B O 1
ATOM 7279 N N . THR B 1 342 ? 13.555 33.75 -11.688 1 96.25 342 THR B N 1
ATOM 7280 C CA . THR B 1 342 ? 12.289 33.125 -12.031 1 96.25 342 THR B CA 1
ATOM 7281 C C . THR B 1 342 ? 12.266 31.656 -11.57 1 96.25 342 THR B C 1
ATOM 7283 O O . THR B 1 342 ? 13.312 31.016 -11.484 1 96.25 342 THR B O 1
ATOM 7286 N N . PHE B 1 343 ? 11.125 31.203 -11.148 1 93 343 PHE B N 1
ATOM 7287 C CA . PHE B 1 343 ? 11 29.828 -10.711 1 93 343 PHE B CA 1
ATOM 7288 C C . PHE B 1 343 ? 9.609 29.281 -11.008 1 93 343 PHE B C 1
ATOM 7290 O O . PHE B 1 343 ? 8.617 29.984 -10.859 1 93 343 PHE B O 1
ATOM 7297 N N . SER B 1 344 ? 9.586 28.094 -11.5 1 88.62 344 SER B N 1
ATOM 7298 C CA . SER B 1 344 ? 8.336 27.391 -11.773 1 88.62 344 SER B CA 1
ATOM 7299 C C . SER B 1 344 ? 8.344 26 -11.172 1 88.62 344 SER B C 1
ATOM 7301 O O . SER B 1 344 ? 9.367 25.312 -11.18 1 88.62 344 SER B O 1
ATOM 7303 N N . TYR B 1 345 ? 7.262 25.797 -10.422 1 76.69 345 TYR B N 1
ATOM 7304 C CA . TYR B 1 345 ? 7.012 24.391 -10.117 1 76.69 345 TYR B CA 1
ATOM 7305 C C . TYR B 1 345 ? 6.371 23.688 -11.305 1 76.69 345 TYR B C 1
ATOM 7307 O O . TYR B 1 345 ? 5.23 23.969 -11.664 1 76.69 345 TYR B O 1
ATOM 7315 N N . ASP B 1 346 ? 7.07 22.75 -11.836 1 73.38 346 ASP B N 1
ATOM 7316 C CA . ASP B 1 346 ? 6.598 22.109 -13.062 1 73.38 346 ASP B CA 1
ATOM 7317 C C . ASP B 1 346 ? 6.176 23.156 -14.086 1 73.38 346 ASP B C 1
ATOM 7319 O O . ASP B 1 346 ? 6.988 23.984 -14.516 1 73.38 346 ASP B O 1
ATOM 7323 N N . ASP B 1 347 ? 4.836 23.25 -14.281 1 74.25 347 ASP B N 1
ATOM 7324 C CA . ASP B 1 347 ? 4.406 24.156 -15.336 1 74.25 347 ASP B CA 1
ATOM 7325 C C . ASP B 1 347 ? 3.773 25.406 -14.758 1 74.25 347 ASP B C 1
ATOM 7327 O O . ASP B 1 347 ? 3.281 26.266 -15.508 1 74.25 347 ASP B O 1
ATOM 7331 N N . THR B 1 348 ? 3.934 25.688 -13.508 1 77.5 348 THR B N 1
ATOM 7332 C CA . THR B 1 348 ? 3.33 26.859 -12.891 1 77.5 348 THR B CA 1
ATOM 7333 C C . THR B 1 348 ? 4.406 27.828 -12.414 1 77.5 348 THR B C 1
ATOM 7335 O O . THR B 1 348 ? 5.199 27.5 -11.531 1 77.5 348 THR B O 1
ATOM 7338 N N . GLU B 1 349 ? 4.398 28.906 -13.023 1 88.75 349 GLU B N 1
ATOM 7339 C CA . GLU B 1 349 ? 5.375 29.938 -12.656 1 88.75 349 GLU B CA 1
ATOM 7340 C C . GLU B 1 349 ? 4.988 30.609 -11.344 1 88.75 349 GLU B C 1
ATOM 7342 O O . GLU B 1 349 ? 3.896 31.172 -11.219 1 88.75 349 GLU B O 1
ATOM 7347 N N . ILE B 1 350 ? 5.859 30.547 -10.359 1 88.5 350 ILE B N 1
ATOM 7348 C CA . ILE B 1 350 ? 5.578 31.094 -9.039 1 88.5 350 ILE B CA 1
ATOM 7349 C C . ILE B 1 350 ? 6.297 32.438 -8.883 1 88.5 350 ILE B C 1
ATOM 7351 O O . ILE B 1 350 ? 5.711 33.406 -8.398 1 88.5 350 ILE B O 1
ATOM 7355 N N . LEU B 1 351 ? 7.582 32.5 -9.234 1 94.44 351 LEU B N 1
ATOM 7356 C CA . LEU B 1 351 ? 8.359 33.719 -9.188 1 94.44 351 LEU B CA 1
ATOM 7357 C C . LEU B 1 351 ? 8.617 34.25 -10.594 1 94.44 351 LEU B C 1
ATOM 7359 O O . LEU B 1 351 ? 9.031 33.5 -11.477 1 94.44 351 LEU B O 1
ATOM 7363 N N . LYS B 1 352 ? 8.312 35.5 -10.805 1 95.81 352 LYS B N 1
ATOM 7364 C CA . LYS B 1 352 ? 8.32 36.125 -12.125 1 95.81 352 LYS B CA 1
ATOM 7365 C C . LYS B 1 352 ? 9.391 37.219 -12.227 1 95.81 352 LYS B C 1
ATOM 7367 O O . LYS B 1 352 ? 9.086 38.344 -12.57 1 95.81 352 LYS B O 1
ATOM 7372 N N . GLY B 1 353 ? 10.578 36.906 -11.984 1 95.44 353 GLY B N 1
ATOM 7373 C CA . GLY B 1 353 ? 11.688 37.812 -12.148 1 95.44 353 GLY B CA 1
ATOM 7374 C C . GLY B 1 353 ? 11.891 38.75 -10.961 1 95.44 353 GLY B C 1
ATOM 7375 O O . GLY B 1 353 ? 11.875 39.969 -11.102 1 95.44 353 GLY B O 1
ATOM 7376 N N . ILE B 1 354 ? 12.195 38.188 -9.805 1 95.88 354 ILE B N 1
ATOM 7377 C CA . ILE B 1 354 ? 12.32 38.969 -8.594 1 95.88 354 ILE B CA 1
ATOM 7378 C C . ILE B 1 354 ? 13.781 39.344 -8.375 1 95.88 354 ILE B C 1
ATOM 7380 O O . ILE B 1 354 ? 14.688 38.562 -8.656 1 95.88 354 ILE B O 1
ATOM 7384 N N . SER B 1 355 ? 14 40.625 -7.953 1 96.62 355 SER B N 1
ATOM 7385 C CA . SER B 1 355 ? 15.336 41.125 -7.633 1 96.62 355 SER B CA 1
ATOM 7386 C C . SER B 1 355 ? 15.336 41.875 -6.297 1 96.62 355 SER B C 1
ATOM 7388 O O . SER B 1 355 ? 14.531 42.781 -6.078 1 96.62 355 SER B O 1
ATOM 7390 N N . PHE B 1 356 ? 16.188 41.469 -5.379 1 95.56 356 PHE B N 1
ATOM 7391 C CA . PHE B 1 356 ? 16.375 42.156 -4.117 1 95.56 356 PHE B CA 1
ATOM 7392 C C . PHE B 1 356 ? 17.656 41.719 -3.43 1 95.56 356 PHE B C 1
ATOM 7394 O O . PHE B 1 356 ? 18.281 40.719 -3.846 1 95.56 356 PHE B O 1
ATOM 7401 N N . ASP B 1 357 ? 18.031 42.469 -2.396 1 94.19 357 ASP B N 1
ATOM 7402 C CA . ASP B 1 357 ? 19.234 42.156 -1.627 1 94.19 357 ASP B CA 1
ATOM 7403 C C . ASP B 1 357 ? 18.906 41.969 -0.146 1 94.19 357 ASP B C 1
ATOM 7405 O O . ASP B 1 357 ? 18.062 42.688 0.4 1 94.19 357 ASP B O 1
ATOM 7409 N N . THR B 1 358 ? 19.609 41.031 0.377 1 94.12 358 THR B N 1
ATOM 7410 C CA . THR B 1 358 ? 19.547 40.938 1.831 1 94.12 358 THR B CA 1
ATOM 7411 C C . THR B 1 358 ? 20.594 41.812 2.486 1 94.12 358 THR B C 1
ATOM 7413 O O . THR B 1 358 ? 21.562 42.219 1.849 1 94.12 358 THR B O 1
ATOM 7416 N N . VAL B 1 359 ? 20.328 42.188 3.688 1 91.5 359 VAL B N 1
ATOM 7417 C CA . VAL B 1 359 ? 21.25 43.031 4.43 1 91.5 359 VAL B CA 1
ATOM 7418 C C . VAL B 1 359 ? 22.109 42.156 5.344 1 91.5 359 VAL B C 1
ATOM 7420 O O . VAL B 1 359 ? 21.609 41.531 6.27 1 91.5 359 VAL B O 1
ATOM 7423 N N . PRO B 1 360 ? 23.391 42.125 5.074 1 92.31 360 PRO B N 1
ATOM 7424 C CA . PRO B 1 360 ? 24.266 41.281 5.883 1 92.31 360 PRO B CA 1
ATOM 7425 C C . PRO B 1 360 ? 24.234 41.625 7.367 1 92.31 360 PRO B C 1
ATOM 7427 O O . PRO B 1 360 ? 24.25 42.812 7.723 1 92.31 360 PRO B O 1
ATOM 7430 N N . ARG B 1 361 ? 24.109 40.625 8.195 1 90.06 361 ARG B N 1
ATOM 7431 C CA . ARG B 1 361 ? 24.172 40.719 9.648 1 90.06 361 ARG B CA 1
ATOM 7432 C C . ARG B 1 361 ? 23.016 41.531 10.203 1 90.06 361 ARG B C 1
ATOM 7434 O O . ARG B 1 361 ? 23.094 42.094 11.297 1 90.06 361 ARG B O 1
ATOM 7441 N N . ARG B 1 362 ? 22.047 41.688 9.344 1 90.19 362 ARG B N 1
ATOM 7442 C CA . ARG B 1 362 ? 20.812 42.375 9.734 1 90.19 362 ARG B CA 1
ATOM 7443 C C . ARG B 1 362 ? 19.594 41.594 9.297 1 90.19 362 ARG B C 1
ATOM 7445 O O . ARG B 1 362 ? 19.703 40.438 8.82 1 90.19 362 ARG B O 1
ATOM 7452 N N . MET B 1 363 ? 18.469 42.188 9.5 1 90.69 363 MET B N 1
ATOM 7453 C CA . MET B 1 363 ? 17.219 41.469 9.273 1 90.69 363 MET B CA 1
ATOM 7454 C C . MET B 1 363 ? 16.547 41.938 7.98 1 90.69 363 MET B C 1
ATOM 7456 O O . MET B 1 363 ? 16.391 43.125 7.75 1 90.69 363 MET B O 1
ATOM 7460 N N . THR B 1 364 ? 16.328 41 7.121 1 93.38 364 THR B N 1
ATOM 7461 C CA . THR B 1 364 ? 15.484 41.188 5.945 1 93.38 364 THR B CA 1
ATOM 7462 C C . THR B 1 364 ? 14.188 40.406 6.074 1 93.38 364 THR B C 1
ATOM 7464 O O . THR B 1 364 ? 14.219 39.188 6.309 1 93.38 364 THR B O 1
ATOM 7467 N N . ALA B 1 365 ? 13.078 41.031 5.961 1 92.81 365 ALA B N 1
ATOM 7468 C CA . ALA B 1 365 ? 11.773 40.375 6.09 1 92.81 365 ALA B CA 1
ATOM 7469 C C . ALA B 1 365 ? 11.07 40.281 4.742 1 92.81 365 ALA B C 1
ATOM 7471 O O . ALA B 1 365 ? 11.133 41.219 3.932 1 92.81 365 ALA B O 1
ATOM 7472 N N . ILE B 1 366 ? 10.539 39.188 4.504 1 93.19 366 ILE B N 1
ATOM 7473 C CA . ILE B 1 366 ? 9.734 38.969 3.307 1 93.19 366 ILE B CA 1
ATOM 7474 C C . ILE B 1 366 ? 8.266 38.812 3.691 1 93.19 366 ILE B C 1
ATOM 7476 O O . ILE B 1 366 ? 7.914 37.938 4.492 1 93.19 366 ILE B O 1
ATOM 7480 N N . VAL B 1 367 ? 7.434 39.688 3.143 1 90.44 367 VAL B N 1
ATOM 7481 C CA . VAL B 1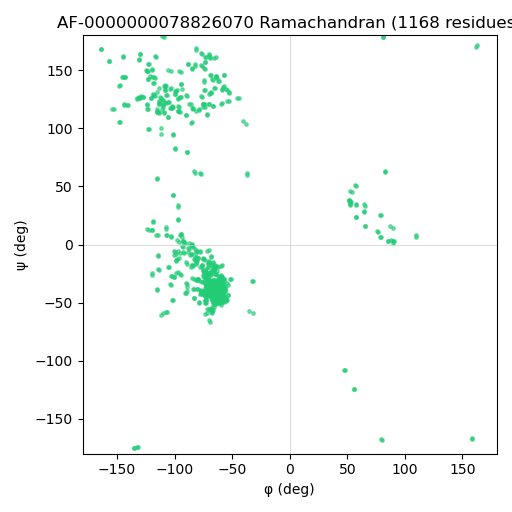 367 ? 6.016 39.656 3.494 1 90.44 367 VAL B CA 1
ATOM 7482 C C . VAL B 1 367 ? 5.168 39.688 2.225 1 90.44 367 VAL B C 1
ATOM 7484 O O . VAL B 1 367 ? 5.664 40.062 1.149 1 90.44 367 VAL B O 1
ATOM 7487 N N . GLY B 1 368 ? 4.023 39.281 2.359 1 87.25 368 GLY B N 1
ATOM 7488 C CA . GLY B 1 368 ? 3.082 39.25 1.251 1 87.25 368 GLY B CA 1
ATOM 7489 C C . GLY B 1 368 ? 1.9 38.344 1.505 1 87.25 368 GLY B C 1
ATOM 7490 O O . GLY B 1 368 ? 1.878 37.594 2.498 1 87.25 368 GLY B O 1
ATOM 7491 N N . PRO B 1 369 ? 0.974 38.406 0.638 1 79.88 369 PRO B N 1
ATOM 7492 C CA . PRO B 1 369 ? -0.189 37.531 0.792 1 79.88 369 PRO B CA 1
ATOM 7493 C C . PRO B 1 369 ? 0.162 36.062 0.643 1 79.88 369 PRO B C 1
ATOM 7495 O O . PRO B 1 369 ? 1.25 35.719 0.168 1 79.88 369 PRO B O 1
ATOM 7498 N N . SER B 1 370 ? -0.714 35.25 1.146 1 71.62 370 SER B N 1
ATOM 7499 C CA . SER B 1 370 ? -0.526 33.812 0.999 1 71.62 370 SER B CA 1
ATOM 7500 C C . SER B 1 370 ? -0.42 33.406 -0.47 1 71.62 370 SER B C 1
ATOM 7502 O O . SER B 1 370 ? -1.159 33.906 -1.312 1 71.62 370 SER B O 1
ATOM 7504 N N . GLY B 1 371 ? 0.491 32.562 -0.793 1 74.12 371 GLY B N 1
ATOM 7505 C CA . GLY B 1 371 ? 0.659 32.094 -2.156 1 74.12 371 GLY B CA 1
ATOM 7506 C C . GLY B 1 371 ? 1.507 33 -3.012 1 74.12 371 GLY B C 1
ATOM 7507 O O . GLY B 1 371 ? 1.678 32.781 -4.211 1 74.12 371 GLY B O 1
ATOM 7508 N N . SER B 1 372 ? 2.01 34.031 -2.395 1 83.69 372 SER B N 1
ATOM 7509 C CA . SER B 1 372 ? 2.752 35 -3.176 1 83.69 372 SER B CA 1
ATOM 7510 C C . SER B 1 372 ? 4.133 34.5 -3.553 1 83.69 372 SER B C 1
ATOM 7512 O O . SER B 1 372 ? 4.797 35.062 -4.43 1 83.69 372 SER B O 1
ATOM 7514 N N . GLY B 1 373 ? 4.586 33.375 -2.947 1 86.38 373 GLY B N 1
ATOM 7515 C CA . GLY B 1 373 ? 5.875 32.812 -3.299 1 86.38 373 GLY B CA 1
ATOM 7516 C C . GLY B 1 373 ? 6.914 32.969 -2.207 1 86.38 373 GLY B C 1
ATOM 7517 O O . GLY B 1 373 ? 8.086 32.625 -2.41 1 86.38 373 GLY B O 1
ATOM 7518 N N . LYS B 1 374 ? 6.566 33.438 -1.064 1 88.31 374 LYS B N 1
ATOM 7519 C CA . LYS B 1 374 ? 7.48 33.688 0.043 1 88.31 374 LYS B CA 1
ATOM 7520 C C . LYS B 1 374 ? 8.281 32.438 0.419 1 88.31 374 LYS B C 1
ATOM 7522 O O . LYS B 1 374 ? 9.5 32.5 0.533 1 88.31 374 LYS B O 1
ATOM 7527 N N . SER B 1 375 ? 7.586 31.359 0.575 1 83.75 375 SER B N 1
ATOM 7528 C CA . SER B 1 375 ? 8.242 30.109 0.968 1 83.75 375 SER B CA 1
ATOM 7529 C C . SER B 1 375 ? 9.172 29.609 -0.129 1 83.75 375 SER B C 1
ATOM 7531 O O . SER B 1 375 ? 10.211 29.016 0.158 1 83.75 375 SER B O 1
ATOM 7533 N N . THR B 1 376 ? 8.797 29.859 -1.367 1 88.31 376 THR B N 1
ATOM 7534 C CA . THR B 1 376 ? 9.641 29.484 -2.496 1 88.31 376 THR B CA 1
ATOM 7535 C C . THR B 1 376 ? 10.969 30.234 -2.443 1 88.31 376 THR B C 1
ATOM 7537 O O . THR B 1 376 ? 12.023 29.656 -2.713 1 88.31 376 THR B O 1
ATOM 7540 N N . ILE B 1 377 ? 10.852 31.469 -2.061 1 92.5 377 ILE B N 1
ATOM 7541 C CA . ILE B 1 377 ? 12.062 32.281 -1.946 1 92.5 377 ILE B CA 1
ATOM 7542 C C . ILE B 1 377 ? 12.984 31.703 -0.88 1 92.5 377 ILE B C 1
ATOM 7544 O O . ILE B 1 377 ? 14.188 31.562 -1.101 1 92.5 377 ILE B O 1
ATOM 7548 N N . ALA B 1 378 ? 12.406 31.344 0.221 1 89.25 378 ALA B N 1
ATOM 7549 C CA . ALA B 1 378 ? 13.18 30.75 1.311 1 89.25 378 ALA B CA 1
ATOM 7550 C C . ALA B 1 378 ? 13.844 29.453 0.866 1 89.25 378 ALA B C 1
ATOM 7552 O O . ALA B 1 378 ? 15.016 29.203 1.177 1 89.25 378 ALA B O 1
ATOM 7553 N N . LYS B 1 379 ? 13.195 28.703 0.123 1 87.94 379 LYS B N 1
ATOM 7554 C CA . LYS B 1 379 ? 13.703 27.406 -0.333 1 87.94 379 LYS B CA 1
ATOM 7555 C C . LYS B 1 379 ? 14.812 27.594 -1.365 1 87.94 379 LYS B C 1
ATOM 7557 O O . LYS B 1 379 ? 15.75 26.797 -1.425 1 87.94 379 LYS B O 1
ATOM 7562 N N . LEU B 1 380 ? 14.688 28.578 -2.143 1 91.25 380 LEU B N 1
ATOM 7563 C CA . LEU B 1 380 ? 15.727 28.875 -3.123 1 91.25 380 LEU B CA 1
ATOM 7564 C C . LEU B 1 380 ? 17 29.359 -2.434 1 91.25 380 LEU B C 1
ATOM 7566 O O . LEU B 1 380 ? 18.109 29.016 -2.857 1 91.25 380 LEU B O 1
ATOM 7570 N N . ILE B 1 381 ? 16.766 30.125 -1.381 1 91.38 381 ILE B N 1
ATOM 7571 C CA . ILE B 1 381 ? 17.906 30.625 -0.624 1 91.38 381 ILE B CA 1
ATOM 7572 C C . ILE B 1 381 ? 18.688 29.438 -0.029 1 91.38 381 ILE B C 1
ATOM 7574 O O . ILE B 1 381 ? 19.906 29.422 -0.065 1 91.38 381 ILE B O 1
ATOM 7578 N N . ALA B 1 382 ? 17.938 28.469 0.389 1 88.38 382 ALA B N 1
ATOM 7579 C CA . ALA B 1 382 ? 18.531 27.297 1.01 1 88.38 382 ALA B CA 1
ATOM 7580 C C . ALA B 1 382 ? 18.984 26.281 -0.044 1 88.38 382 ALA B C 1
ATOM 7582 O O . ALA B 1 382 ? 19.484 25.219 0.29 1 88.38 382 ALA B O 1
ATOM 7583 N N . SER B 1 383 ? 18.766 26.531 -1.305 1 89.06 383 SER B N 1
ATOM 7584 C CA . SER B 1 383 ? 19.125 25.688 -2.441 1 89.06 383 SER B CA 1
ATOM 7585 C C . SER B 1 383 ? 18.375 24.359 -2.408 1 89.06 383 SER B C 1
ATOM 7587 O O . SER B 1 383 ? 18.922 23.328 -2.783 1 89.06 383 SER B O 1
ATOM 7589 N N . PHE B 1 384 ? 17.188 24.484 -1.806 1 84.69 384 PHE B N 1
ATOM 7590 C CA . PHE B 1 384 ? 16.328 23.312 -1.902 1 84.69 384 PHE B CA 1
ATOM 7591 C C . PHE B 1 384 ? 15.828 23.125 -3.328 1 84.69 384 PHE B C 1
ATOM 7593 O O . PHE B 1 384 ? 15.43 22.016 -3.711 1 84.69 384 PHE B O 1
ATOM 7600 N N . TRP B 1 385 ? 15.797 24.203 -4.039 1 85.81 385 TRP B N 1
ATOM 7601 C CA . TRP B 1 385 ? 15.492 24.25 -5.465 1 85.81 385 TRP B CA 1
ATOM 7602 C C . TRP B 1 385 ? 16.531 25.062 -6.219 1 85.81 385 TRP B C 1
ATOM 7604 O O . TRP B 1 385 ? 17.281 25.844 -5.613 1 85.81 385 TRP B O 1
ATOM 7614 N N . GLU B 1 386 ? 16.469 24.844 -7.492 1 88.81 386 GLU B N 1
ATOM 7615 C CA . GLU B 1 386 ? 17.25 25.703 -8.383 1 88.81 386 GLU B CA 1
ATOM 7616 C C . GLU B 1 386 ? 16.344 26.656 -9.172 1 88.81 386 GLU B C 1
ATOM 7618 O O . GLU B 1 386 ? 15.273 26.25 -9.617 1 88.81 386 GLU B O 1
ATOM 7623 N N . ALA B 1 387 ? 16.859 27.844 -9.203 1 92.12 387 ALA B N 1
ATOM 7624 C CA . ALA B 1 387 ? 16.094 28.844 -9.945 1 92.12 387 ALA B CA 1
ATOM 7625 C C . ALA B 1 387 ? 15.977 28.453 -11.414 1 92.12 387 ALA B C 1
ATOM 7627 O O . ALA B 1 387 ? 16.922 27.906 -12 1 92.12 387 ALA B O 1
ATOM 7628 N N . SER B 1 388 ? 14.844 28.672 -12.016 1 90.38 388 SER B N 1
ATOM 7629 C CA . SER B 1 388 ? 14.617 28.406 -13.43 1 90.38 388 SER B CA 1
ATOM 7630 C C . SER B 1 388 ? 15.312 29.438 -14.312 1 90.38 388 SER B C 1
ATOM 7632 O O . SER B 1 388 ? 15.766 29.125 -15.414 1 90.38 388 SER B O 1
ATOM 7634 N N . GLY B 1 389 ? 15.281 30.594 -13.891 1 93.06 389 GLY B N 1
ATOM 7635 C CA . GLY B 1 389 ? 15.953 31.703 -14.562 1 93.06 389 GLY B CA 1
ATOM 7636 C C . GLY B 1 389 ? 16.516 32.719 -13.602 1 93.06 389 GLY B C 1
ATOM 7637 O O . GLY B 1 389 ? 16.172 32.719 -12.422 1 93.06 389 GLY B O 1
ATOM 7638 N N . GLY B 1 390 ? 17.438 33.531 -14.078 1 94.75 390 GLY B N 1
ATOM 7639 C CA . GLY B 1 390 ? 18.109 34.469 -13.211 1 94.75 390 GLY B CA 1
ATOM 7640 C C . GLY B 1 390 ? 19.219 33.844 -12.398 1 94.75 390 GLY B C 1
ATOM 7641 O O . GLY B 1 390 ? 19.734 32.781 -12.742 1 94.75 390 GLY B O 1
ATOM 7642 N N . ARG B 1 391 ? 19.672 34.625 -11.422 1 94.81 391 ARG B N 1
ATOM 7643 C CA . ARG B 1 391 ? 20.75 34.062 -10.617 1 94.81 391 ARG B CA 1
ATOM 7644 C C . ARG B 1 391 ? 20.625 34.5 -9.156 1 94.81 391 ARG B C 1
ATOM 7646 O O . ARG B 1 391 ? 20.156 35.594 -8.875 1 94.81 391 ARG B O 1
ATOM 7653 N N . ILE B 1 392 ? 20.953 33.688 -8.297 1 95.81 392 ILE B N 1
ATOM 7654 C CA . ILE B 1 392 ? 21.094 33.938 -6.867 1 95.81 392 ILE B CA 1
ATOM 7655 C C . ILE B 1 392 ? 22.562 33.844 -6.457 1 95.81 392 ILE B C 1
ATOM 7657 O O . ILE B 1 392 ? 23.234 32.875 -6.801 1 95.81 392 ILE B O 1
ATOM 7661 N N . THR B 1 393 ? 23.016 34.906 -5.816 1 95.88 393 THR B N 1
ATOM 7662 C CA . THR B 1 393 ? 24.438 34.875 -5.465 1 95.88 393 THR B CA 1
ATOM 7663 C C . THR B 1 393 ? 24.625 35.094 -3.965 1 95.88 393 THR B C 1
ATOM 7665 O O . THR B 1 393 ? 23.781 35.688 -3.307 1 95.88 393 THR B O 1
ATOM 7668 N N . ILE B 1 394 ? 25.656 34.531 -3.438 1 95.19 394 ILE B N 1
ATOM 7669 C CA . ILE B 1 394 ? 26.188 34.781 -2.1 1 95.19 394 ILE B CA 1
ATOM 7670 C C . ILE B 1 394 ? 27.578 35.406 -2.199 1 95.19 394 ILE B C 1
ATOM 7672 O O . ILE B 1 394 ? 28.516 34.781 -2.68 1 95.19 394 ILE B O 1
ATOM 7676 N N . ASP B 1 395 ? 27.688 36.562 -1.771 1 94.38 395 ASP B N 1
ATOM 7677 C CA . ASP B 1 395 ? 28.922 37.312 -1.937 1 94.38 395 ASP B CA 1
ATOM 7678 C C . ASP B 1 395 ? 29.391 37.312 -3.393 1 94.38 395 ASP B C 1
ATOM 7680 O O . ASP B 1 395 ? 30.531 36.969 -3.684 1 94.38 395 ASP B O 1
ATOM 7684 N N . ASP B 1 396 ? 28.484 37.406 -4.305 1 91.88 396 ASP B N 1
ATOM 7685 C CA . ASP B 1 396 ? 28.703 37.594 -5.738 1 91.88 396 ASP B CA 1
ATOM 7686 C C . ASP B 1 396 ? 29.078 36.281 -6.402 1 91.88 396 ASP B C 1
ATOM 7688 O O . ASP B 1 396 ? 29.438 36.25 -7.582 1 91.88 396 ASP B O 1
ATOM 7692 N N . VAL B 1 397 ? 29.031 35.188 -5.668 1 94.69 397 VAL B N 1
ATOM 7693 C CA . VAL B 1 397 ? 29.203 33.875 -6.246 1 94.69 397 VAL B CA 1
ATOM 7694 C C . VAL B 1 397 ? 27.844 33.219 -6.477 1 94.69 397 VAL B C 1
ATOM 7696 O O . VAL B 1 397 ? 27.016 33.156 -5.566 1 94.69 397 VAL B O 1
ATOM 7699 N N . ASP B 1 398 ? 27.734 32.719 -7.629 1 94.25 398 ASP B N 1
ATOM 7700 C CA . ASP B 1 398 ? 26.484 32.062 -7.945 1 94.25 398 ASP B CA 1
ATOM 7701 C C . ASP B 1 398 ? 26.297 30.812 -7.082 1 94.25 398 ASP B C 1
ATOM 7703 O O . ASP B 1 398 ? 27.219 30.016 -6.898 1 94.25 398 ASP B O 1
ATOM 7707 N N . VAL B 1 399 ? 25.125 30.672 -6.559 1 92.88 399 VAL B N 1
ATOM 7708 C CA . VAL B 1 399 ? 24.844 29.547 -5.668 1 92.88 399 VAL B CA 1
ATOM 7709 C C . VAL B 1 399 ? 25.078 28.234 -6.406 1 92.88 399 VAL B C 1
ATOM 7711 O O . VAL B 1 399 ? 25.469 27.234 -5.793 1 92.88 399 VAL B O 1
ATOM 7714 N N . LYS B 1 400 ? 24.953 28.188 -7.719 1 91.06 400 LYS B N 1
ATOM 7715 C CA . LYS B 1 400 ? 25.156 26.984 -8.539 1 91.06 400 LYS B CA 1
ATOM 7716 C C . LYS B 1 400 ? 26.625 26.578 -8.531 1 91.06 400 LYS B C 1
ATOM 7718 O O . LYS B 1 400 ? 26.953 25.422 -8.82 1 91.06 400 LYS B O 1
ATOM 7723 N N . ASP B 1 401 ? 27.422 27.5 -8.148 1 92.75 401 ASP B N 1
ATOM 7724 C CA . ASP B 1 401 ? 28.859 27.234 -8.148 1 92.75 401 ASP B CA 1
ATOM 7725 C C . ASP B 1 401 ? 29.359 26.969 -6.738 1 92.75 401 ASP B C 1
ATOM 7727 O O . ASP B 1 401 ? 30.578 26.891 -6.516 1 92.75 401 ASP B O 1
ATOM 7731 N N . ILE B 1 402 ? 28.516 26.875 -5.812 1 93.44 402 ILE B N 1
ATOM 7732 C CA . ILE B 1 402 ? 28.875 26.562 -4.43 1 93.44 402 ILE B CA 1
ATOM 7733 C C . ILE B 1 402 ? 28.422 25.156 -4.082 1 93.44 402 ILE B C 1
ATOM 7735 O O . ILE B 1 402 ? 27.297 24.75 -4.414 1 93.44 402 ILE B O 1
ATOM 7739 N N . PRO B 1 403 ? 29.312 24.438 -3.49 1 91.62 403 PRO B N 1
ATOM 7740 C CA . PRO B 1 403 ? 28.891 23.094 -3.076 1 91.62 403 PRO B CA 1
ATOM 7741 C C . PRO B 1 403 ? 27.688 23.109 -2.146 1 91.62 403 PRO B C 1
ATOM 7743 O O . PRO B 1 403 ? 27.578 23.969 -1.277 1 91.62 403 PRO B O 1
ATOM 7746 N N . LEU B 1 404 ? 26.875 22.141 -2.258 1 87.25 404 LEU B N 1
ATOM 7747 C CA . LEU B 1 404 ? 25.656 22.062 -1.444 1 87.25 404 LEU B CA 1
ATOM 7748 C C . LEU B 1 404 ? 26.016 21.953 0.037 1 87.25 404 LEU B C 1
ATOM 7750 O O . LEU B 1 404 ? 25.297 22.5 0.887 1 87.25 404 LEU B O 1
ATOM 7754 N N . LYS B 1 405 ? 27.047 21.219 0.307 1 86.88 405 LYS B 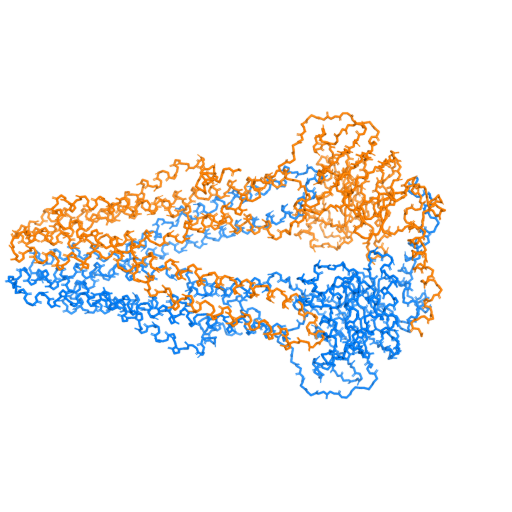N 1
ATOM 7755 C CA . LYS B 1 405 ? 27.484 21.078 1.692 1 86.88 405 LYS B CA 1
ATOM 7756 C C . LYS B 1 405 ? 27.859 22.438 2.291 1 86.88 405 LYS B C 1
ATOM 7758 O O . LYS B 1 405 ? 27.547 22.703 3.453 1 86.88 405 LYS B O 1
ATOM 7763 N N . GLN B 1 406 ? 28.453 23.234 1.472 1 90.75 406 GLN B N 1
ATOM 7764 C CA . GLN B 1 406 ? 28.844 24.562 1.93 1 90.75 406 GLN B CA 1
ATOM 7765 C C . GLN B 1 406 ? 27.625 25.453 2.148 1 90.75 406 GLN B C 1
ATOM 7767 O O . GLN B 1 406 ? 27.594 26.234 3.105 1 90.75 406 GLN B O 1
ATOM 7772 N N . ILE B 1 407 ? 26.703 25.344 1.32 1 90.69 407 ILE B N 1
ATOM 7773 C CA . ILE B 1 407 ? 25.484 26.125 1.467 1 90.69 407 ILE B CA 1
ATOM 7774 C C . ILE B 1 407 ? 24.75 25.719 2.746 1 90.69 407 ILE B C 1
ATOM 7776 O O . ILE B 1 407 ? 24.281 26.562 3.496 1 90.69 407 ILE B O 1
ATOM 7780 N N . SER B 1 408 ? 24.703 24.484 2.949 1 88.06 408 SER B N 1
ATOM 7781 C CA . SER B 1 408 ? 24.031 23.969 4.145 1 88.06 408 SER B CA 1
ATOM 7782 C C . SER B 1 408 ? 24.75 24.406 5.41 1 88.06 408 SER B C 1
ATOM 7784 O O . SER B 1 408 ? 24.125 24.609 6.453 1 88.06 408 SER B O 1
ATOM 7786 N N . ASP B 1 409 ? 26.031 24.562 5.309 1 89.12 409 ASP B N 1
ATOM 7787 C CA . ASP B 1 409 ? 26.812 25.031 6.453 1 89.12 409 ASP B CA 1
ATOM 7788 C C . ASP B 1 409 ? 26.562 26.516 6.727 1 89.12 409 ASP B C 1
ATOM 7790 O O . ASP B 1 409 ? 26.547 26.938 7.883 1 89.12 409 ASP B O 1
ATOM 7794 N N . VAL B 1 410 ? 26.344 27.172 5.691 1 91.75 410 VAL B N 1
ATOM 7795 C CA . VAL B 1 410 ? 26.25 28.625 5.785 1 91.75 410 VAL B CA 1
ATOM 7796 C C . VAL B 1 410 ? 24.828 29.031 6.164 1 91.75 410 VAL B C 1
ATOM 7798 O O . VAL B 1 410 ? 24.625 30.031 6.855 1 91.75 410 VAL B O 1
ATOM 7801 N N . ILE B 1 411 ? 23.922 28.234 5.785 1 92 411 ILE B N 1
ATOM 7802 C CA . ILE B 1 411 ? 22.516 28.625 5.953 1 92 411 ILE B CA 1
ATOM 7803 C C . ILE B 1 411 ? 21.828 27.656 6.895 1 92 411 ILE B C 1
ATOM 7805 O O . ILE B 1 411 ? 21.922 26.438 6.723 1 92 411 ILE B O 1
ATOM 7809 N N . SER B 1 412 ? 21.172 28.125 7.91 1 89.12 412 SER B N 1
ATOM 7810 C CA . SER B 1 412 ? 20.25 27.359 8.742 1 89.12 412 SER B CA 1
ATOM 7811 C C . SER B 1 412 ? 18.797 27.656 8.391 1 89.12 412 SER B C 1
ATOM 7813 O O . SER B 1 412 ? 18.359 28.812 8.461 1 89.12 412 SER B O 1
ATOM 7815 N N . TYR B 1 413 ? 18.156 26.641 7.988 1 86.5 413 TYR B N 1
ATOM 7816 C CA . TYR B 1 413 ? 16.75 26.766 7.594 1 86.5 413 TYR B CA 1
ATOM 7817 C C . TYR B 1 413 ? 15.836 26.25 8.688 1 86.5 413 TYR B C 1
ATOM 7819 O O . TYR B 1 413 ? 15.93 25.078 9.086 1 86.5 413 TYR B O 1
ATOM 7827 N N . VAL B 1 414 ? 15.023 27.094 9.227 1 79.81 414 VAL B N 1
ATOM 7828 C CA . VAL B 1 414 ? 14.07 26.703 10.258 1 79.81 414 VAL B CA 1
ATOM 7829 C C . VAL B 1 414 ? 12.648 26.828 9.719 1 79.81 414 VAL B C 1
ATOM 7831 O O . VAL B 1 414 ? 12.219 27.922 9.336 1 79.81 414 VAL B O 1
ATOM 7834 N N . SER B 1 415 ? 12.016 25.734 9.594 1 75.69 415 SER B N 1
ATOM 7835 C CA . SER B 1 415 ? 10.656 25.734 9.062 1 75.69 415 SER B CA 1
ATOM 7836 C C . SER B 1 415 ? 9.641 25.375 10.141 1 75.69 415 SER B C 1
ATOM 7838 O O . SER B 1 415 ? 10.008 25.141 11.297 1 75.69 415 SER B O 1
ATOM 7840 N N . GLN B 1 416 ? 8.352 25.375 9.68 1 62.53 416 GLN B N 1
ATOM 7841 C CA . GLN B 1 416 ? 7.242 25.031 10.562 1 62.53 416 GLN B CA 1
ATOM 7842 C C . GLN B 1 416 ? 7.23 23.531 10.875 1 62.53 416 GLN B C 1
ATOM 7844 O O . GLN B 1 416 ? 6.73 23.125 11.922 1 62.53 416 GLN B O 1
ATOM 7849 N N . GLU B 1 417 ? 7.742 22.844 9.977 1 62.66 417 GLU B N 1
ATOM 7850 C CA . GLU B 1 417 ? 7.68 21.406 10.164 1 62.66 417 GLU B CA 1
ATOM 7851 C C . GLU B 1 417 ? 8.875 20.891 10.977 1 62.66 417 GLU B C 1
ATOM 7853 O O . GLU B 1 417 ? 10.016 21.234 10.68 1 62.66 417 GLU B O 1
ATOM 7858 N N . ASN B 1 418 ? 8.477 20.266 12.102 1 72.75 418 ASN B N 1
ATOM 7859 C CA . ASN B 1 418 ? 9.531 19.875 13.031 1 72.75 418 ASN B CA 1
ATOM 7860 C C . ASN B 1 418 ? 9.68 18.359 13.117 1 72.75 418 ASN B C 1
ATOM 7862 O O . ASN B 1 418 ? 8.945 17.703 13.852 1 72.75 418 ASN B O 1
ATOM 7866 N N . PHE B 1 419 ? 10.625 17.906 12.312 1 79.69 419 PHE B N 1
ATOM 7867 C CA . PHE B 1 419 ? 10.891 16.469 12.305 1 79.69 419 PHE B CA 1
ATOM 7868 C C . PHE B 1 419 ? 12.023 16.125 13.266 1 79.69 419 PHE B C 1
ATOM 7870 O O . PHE B 1 419 ? 13.016 16.859 13.352 1 79.69 419 PHE B O 1
ATOM 7877 N N . LEU B 1 420 ? 11.789 15.055 14.086 1 86 420 LEU B N 1
ATOM 7878 C CA . LEU B 1 420 ? 12.844 14.508 14.93 1 86 420 LEU B CA 1
ATOM 7879 C C . LEU B 1 420 ? 13.133 13.055 14.555 1 86 420 LEU B C 1
ATOM 7881 O O . LEU B 1 420 ? 12.219 12.297 14.242 1 86 420 LEU B O 1
ATOM 7885 N N . PHE B 1 421 ? 14.375 12.695 14.539 1 85.69 421 PHE B N 1
ATOM 7886 C CA . PHE B 1 421 ? 14.781 11.32 14.289 1 85.69 421 PHE B CA 1
ATOM 7887 C C . PHE B 1 421 ? 14.492 10.445 15.5 1 85.69 421 PHE B C 1
ATOM 7889 O O . PHE B 1 421 ? 14.367 10.945 16.625 1 85.69 421 PHE B O 1
ATOM 7896 N N . ASN B 1 422 ? 14.367 9.141 15.188 1 85.56 422 ASN B N 1
ATOM 7897 C CA . ASN B 1 422 ? 14.133 8.203 16.281 1 85.56 422 ASN B CA 1
ATOM 7898 C C . ASN B 1 422 ? 15.414 7.906 17.047 1 85.56 422 ASN B C 1
ATOM 7900 O O . ASN B 1 422 ? 15.867 6.762 17.109 1 85.56 422 ASN B O 1
ATOM 7904 N N . THR B 1 423 ? 15.938 8.852 17.594 1 87.5 423 THR B N 1
ATOM 7905 C CA . THR B 1 423 ? 17.125 8.812 18.453 1 87.5 423 THR B CA 1
ATOM 7906 C C . THR B 1 423 ? 16.922 9.664 19.703 1 87.5 423 THR B C 1
ATOM 7908 O O . THR B 1 423 ? 15.82 10.172 19.938 1 87.5 423 THR B O 1
ATOM 7911 N N . SER B 1 424 ? 17.922 9.789 20.469 1 92.38 424 SER B N 1
ATOM 7912 C CA . SER B 1 424 ? 17.812 10.555 21.719 1 92.38 424 SER B CA 1
ATOM 7913 C C . SER B 1 424 ? 17.75 12.055 21.438 1 92.38 424 SER B C 1
ATOM 7915 O O . SER B 1 424 ? 18.078 12.5 20.344 1 92.38 424 SER B O 1
ATOM 7917 N N . ILE B 1 425 ? 17.266 12.773 22.438 1 93.88 425 ILE B N 1
ATOM 7918 C CA . ILE B 1 425 ? 17.234 14.227 22.344 1 93.88 425 ILE B CA 1
ATOM 7919 C C . ILE B 1 425 ? 18.641 14.75 22.078 1 93.88 425 ILE B C 1
ATOM 7921 O O . ILE B 1 425 ? 18.844 15.633 21.234 1 93.88 425 ILE B O 1
ATOM 7925 N N . LYS B 1 426 ? 19.562 14.133 22.734 1 94.31 426 LYS B N 1
ATOM 7926 C CA . LYS B 1 426 ? 20.969 14.5 22.594 1 94.31 426 LYS B CA 1
ATOM 7927 C C . LYS B 1 426 ? 21.438 14.344 21.156 1 94.31 426 LYS B C 1
ATOM 7929 O O . LYS B 1 426 ? 22.031 15.258 20.578 1 94.31 426 LYS B O 1
ATOM 7934 N N . GLU B 1 427 ? 21.141 13.273 20.625 1 90.81 427 GLU B N 1
ATOM 7935 C CA . GLU B 1 427 ? 21.578 12.977 19.266 1 90.81 427 GLU B CA 1
ATOM 7936 C C . GLU B 1 427 ? 20.844 13.828 18.25 1 90.81 427 GLU B C 1
ATOM 7938 O O . GLU B 1 427 ? 21.391 14.203 17.219 1 90.81 427 GLU B O 1
ATOM 7943 N N . ASN B 1 428 ? 19.609 14.062 18.516 1 91.62 428 ASN B N 1
ATOM 7944 C CA . ASN B 1 428 ? 18.844 14.945 17.641 1 91.62 428 ASN B CA 1
ATOM 7945 C C . ASN B 1 428 ? 19.453 16.344 17.578 1 91.62 428 ASN B C 1
ATOM 7947 O O . ASN B 1 428 ? 19.516 16.953 16.516 1 91.62 428 ASN B O 1
ATOM 7951 N N . ILE B 1 429 ? 19.859 16.812 18.719 1 92.44 429 ILE B N 1
ATOM 7952 C CA . ILE B 1 429 ? 20.469 18.141 18.781 1 92.44 429 ILE B CA 1
ATOM 7953 C C . ILE B 1 429 ? 21.844 18.094 18.141 1 92.44 429 ILE B C 1
ATOM 7955 O O . ILE B 1 429 ? 22.234 19.016 17.422 1 92.44 429 ILE B O 1
ATOM 7959 N N . ARG B 1 430 ? 22.516 17 18.297 1 91.31 430 ARG B N 1
ATOM 7960 C CA . ARG B 1 430 ? 23.875 16.828 17.797 1 91.31 430 ARG B CA 1
ATOM 7961 C C . ARG B 1 430 ? 23.906 16.875 16.266 1 91.31 430 ARG B C 1
ATOM 7963 O O . ARG B 1 430 ? 24.953 17.125 15.664 1 91.31 430 ARG B O 1
ATOM 7970 N N . ILE B 1 431 ? 22.812 16.688 15.664 1 87.44 431 ILE B N 1
ATOM 7971 C CA . ILE B 1 431 ? 22.703 16.734 14.203 1 87.44 431 ILE B CA 1
ATOM 7972 C C . ILE B 1 431 ? 23.141 18.094 13.688 1 87.44 431 ILE B C 1
ATOM 7974 O O . ILE B 1 431 ? 23.656 18.203 12.57 1 87.44 431 ILE B O 1
ATOM 7978 N N . GLY B 1 432 ? 22.984 19.125 14.508 1 87.44 432 GLY B N 1
ATOM 7979 C CA . GLY B 1 432 ? 23.391 20.453 14.133 1 87.44 432 GLY B CA 1
ATOM 7980 C C . GLY B 1 432 ? 24.891 20.594 13.945 1 87.44 432 GLY B C 1
ATOM 7981 O O . GLY B 1 432 ? 25.359 21.406 13.141 1 87.44 432 GLY B O 1
ATOM 7982 N N . LYS B 1 433 ? 25.609 19.891 14.766 1 88.88 433 LYS B N 1
ATOM 7983 C CA . LYS B 1 433 ? 27.078 19.828 14.727 1 88.88 433 LYS B CA 1
ATOM 7984 C C . LYS B 1 433 ? 27.578 18.469 15.18 1 88.88 433 LYS B C 1
ATOM 7986 O O . LYS B 1 433 ? 27.609 18.172 16.375 1 88.88 433 LYS B O 1
ATOM 7991 N N . GLU B 1 434 ? 28.031 17.625 14.289 1 83.94 434 GLU B N 1
ATOM 7992 C CA . GLU B 1 434 ? 28.406 16.234 14.562 1 83.94 434 GLU B CA 1
ATOM 7993 C C . GLU B 1 434 ? 29.469 16.156 15.656 1 83.94 434 GLU B C 1
ATOM 7995 O O . GLU B 1 434 ? 29.453 15.25 16.484 1 83.94 434 GLU B O 1
ATOM 8000 N N . GLY B 1 435 ? 30.406 17 15.781 1 84.69 435 GLY B N 1
ATOM 8001 C CA . GLY B 1 435 ? 31.484 16.938 16.75 1 84.69 435 GLY B CA 1
ATOM 8002 C C . GLY B 1 435 ? 31.234 17.781 17.984 1 84.69 435 GLY B C 1
ATOM 8003 O O . GLY B 1 435 ? 32.125 18.016 18.781 1 84.69 435 GLY B O 1
ATOM 8004 N N . ALA B 1 436 ? 29.922 18.031 18.156 1 92.56 436 ALA B N 1
ATOM 8005 C CA . ALA B 1 436 ? 29.625 18.906 19.281 1 92.56 436 ALA B CA 1
ATOM 8006 C C . ALA B 1 436 ? 29.781 18.156 20.609 1 92.56 436 ALA B C 1
ATOM 8008 O O . ALA B 1 436 ? 29.422 16.984 20.703 1 92.56 436 ALA B O 1
ATOM 8009 N N . SER B 1 437 ? 30.328 18.812 21.594 1 94.75 437 SER B N 1
ATOM 8010 C CA . SER B 1 437 ? 30.453 18.266 22.938 1 94.75 437 SER B CA 1
ATOM 8011 C C . SER B 1 437 ? 29.125 18.297 23.672 1 94.75 437 SER B C 1
ATOM 8013 O O . SER B 1 437 ? 28.188 18.984 23.266 1 94.75 437 SER B O 1
ATOM 8015 N N . ASP B 1 438 ? 29.047 17.562 24.734 1 94.56 438 ASP B N 1
ATOM 8016 C CA . ASP B 1 438 ? 27.828 17.516 25.531 1 94.56 438 ASP B CA 1
ATOM 8017 C C . ASP B 1 438 ? 27.516 18.891 26.125 1 94.56 438 ASP B C 1
ATOM 8019 O O . ASP B 1 438 ? 26.359 19.281 26.25 1 94.56 438 ASP B O 1
ATOM 8023 N N . GLU B 1 439 ? 28.578 19.547 26.406 1 94.81 439 GLU B N 1
ATOM 8024 C CA . GLU B 1 439 ? 28.406 20.891 26.969 1 94.81 439 GLU B CA 1
ATOM 8025 C C . GLU B 1 439 ? 27.781 21.828 25.938 1 94.81 439 GLU B C 1
ATOM 8027 O O . GLU B 1 439 ? 26.906 22.625 26.281 1 94.81 439 GLU B O 1
ATOM 8032 N N . GLU B 1 440 ? 28.234 21.719 24.766 1 94.88 440 GLU B N 1
ATOM 8033 C CA . GLU B 1 440 ? 27.672 22.547 23.703 1 94.88 440 GLU B CA 1
ATOM 8034 C C . GLU B 1 440 ? 26.203 22.219 23.453 1 94.88 440 GLU B C 1
ATOM 8036 O O . GLU B 1 440 ? 25.406 23.125 23.172 1 94.88 440 GLU B O 1
ATOM 8041 N N . ILE B 1 441 ? 25.906 21 23.562 1 95.69 441 ILE B N 1
ATOM 8042 C CA . ILE B 1 441 ? 24.547 20.531 23.344 1 95.69 441 ILE B CA 1
ATOM 8043 C C . ILE B 1 441 ? 23.625 21.094 24.438 1 95.69 441 ILE B C 1
ATOM 8045 O O . ILE B 1 441 ? 22.531 21.578 24.141 1 95.69 441 ILE B O 1
ATOM 8049 N N . ILE B 1 442 ? 24.109 21 25.609 1 95.62 442 ILE B N 1
ATOM 8050 C CA . ILE B 1 442 ? 23.328 21.469 26.75 1 95.62 442 ILE B CA 1
ATOM 8051 C C . ILE B 1 442 ? 23.125 22.984 26.641 1 95.62 442 ILE B C 1
ATOM 8053 O O . ILE B 1 442 ? 22.047 23.5 26.938 1 95.62 442 ILE B O 1
ATOM 8057 N N . GLU B 1 443 ? 24.141 23.656 26.219 1 94.19 443 GLU B N 1
ATOM 8058 C CA . GLU B 1 443 ? 24.047 25.109 26.047 1 94.19 443 GLU B CA 1
ATOM 8059 C C . GLU B 1 443 ? 23.031 25.469 24.984 1 94.19 443 GLU B C 1
ATOM 8061 O O . GLU B 1 443 ? 22.219 26.391 25.172 1 94.19 443 GLU B O 1
ATOM 8066 N N . ALA B 1 444 ? 23.109 24.797 23.906 1 93.94 444 ALA B N 1
ATOM 8067 C CA . ALA B 1 444 ? 22.156 25.047 22.844 1 93.94 444 ALA B CA 1
ATOM 8068 C C . ALA B 1 444 ? 20.734 24.75 23.297 1 93.94 444 ALA B C 1
ATOM 8070 O O . ALA B 1 444 ? 19.797 25.469 22.938 1 93.94 444 ALA B O 1
ATOM 8071 N N . ALA B 1 445 ? 20.609 23.703 24.062 1 94.44 445 ALA B N 1
ATOM 8072 C CA . ALA B 1 445 ? 19.297 23.328 24.594 1 94.44 445 ALA B CA 1
ATOM 8073 C C . ALA B 1 445 ? 18.75 24.391 25.547 1 94.44 445 ALA B C 1
ATOM 8075 O O . ALA B 1 445 ? 17.547 24.656 25.562 1 94.44 445 ALA B O 1
ATOM 8076 N N . LYS B 1 446 ? 19.609 24.922 26.328 1 93.19 446 LYS B N 1
ATOM 8077 C CA . LYS B 1 446 ? 19.219 25.984 27.234 1 93.19 446 LYS B CA 1
ATOM 8078 C C . LYS B 1 446 ? 18.766 27.219 26.484 1 93.19 446 LYS B C 1
ATOM 8080 O O . LYS B 1 446 ? 17.734 27.812 26.812 1 93.19 446 LYS B O 1
ATOM 8085 N N . LYS B 1 447 ? 19.5 27.531 25.484 1 90.19 447 LYS B N 1
ATOM 8086 C CA . LYS B 1 447 ? 19.172 28.703 24.672 1 90.19 447 LYS B CA 1
ATOM 8087 C C . LYS B 1 447 ? 17.844 28.516 23.953 1 90.19 447 LYS B C 1
ATOM 8089 O O . LYS B 1 447 ? 17.109 29.484 23.719 1 90.19 447 LYS B O 1
ATOM 8094 N N . ALA B 1 448 ? 17.578 27.312 23.625 1 90.25 448 ALA B N 1
ATOM 8095 C CA . ALA B 1 448 ? 16.344 27.016 22.906 1 90.25 448 ALA B CA 1
ATOM 8096 C C . ALA B 1 448 ? 15.219 26.672 23.875 1 90.25 448 ALA B C 1
ATOM 8098 O O . ALA B 1 448 ? 14.148 26.203 23.453 1 90.25 448 ALA B O 1
ATOM 8099 N N . SER B 1 449 ? 15.477 26.734 25.156 1 88.19 449 SER B N 1
ATOM 8100 C CA . SER B 1 449 ? 14.492 26.453 26.203 1 88.19 449 SER B CA 1
ATOM 8101 C C . SER B 1 449 ? 14.039 25 26.172 1 88.19 449 SER B C 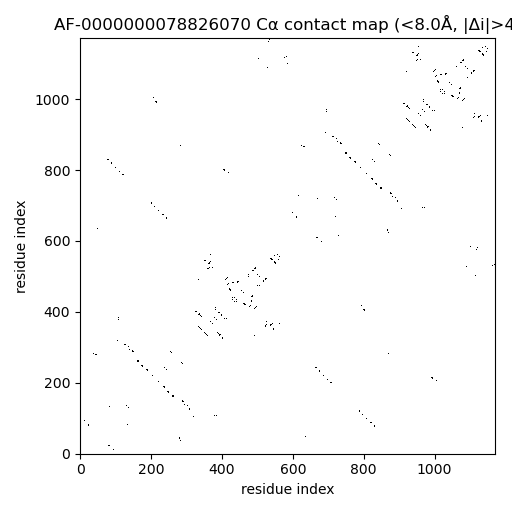1
ATOM 8103 O O . SER B 1 449 ? 12.852 24.719 26.359 1 88.19 449 SER B O 1
ATOM 8105 N N . CYS B 1 450 ? 14.844 24.172 25.859 1 90 450 CYS B N 1
ATOM 8106 C CA . CYS B 1 450 ? 14.578 22.734 25.828 1 90 450 CYS B CA 1
ATOM 8107 C C . CYS B 1 450 ? 15.094 22.062 27.094 1 90 450 CYS B C 1
ATOM 8109 O O . CYS B 1 450 ? 14.648 20.969 27.438 1 90 450 CYS B O 1
ATOM 8111 N N . HIS B 1 451 ? 16.016 22.641 27.703 1 91.19 451 HIS B N 1
ATOM 8112 C CA . HIS B 1 451 ? 16.75 22.031 28.797 1 91.19 451 HIS B CA 1
ATOM 8113 C C . HIS B 1 451 ? 15.812 21.625 29.938 1 91.19 451 HIS B C 1
ATOM 8115 O O . HIS B 1 451 ? 15.883 20.516 30.453 1 91.19 451 HIS B O 1
ATOM 8121 N N . ASP B 1 452 ? 14.953 22.5 30.266 1 86.62 452 ASP B N 1
ATOM 8122 C CA . ASP B 1 452 ? 14.109 22.312 31.438 1 86.62 452 ASP B CA 1
ATOM 8123 C C . ASP B 1 452 ? 13.18 21.109 31.25 1 86.62 452 ASP B C 1
ATOM 8125 O O . ASP B 1 452 ? 13.086 20.25 32.125 1 86.62 452 ASP B O 1
ATOM 8129 N N . PHE B 1 453 ? 12.508 21.062 30.094 1 84.38 453 PHE B N 1
ATOM 8130 C CA . PHE B 1 453 ? 11.586 19.953 29.938 1 84.38 453 PHE B CA 1
ATOM 8131 C C . PHE B 1 453 ? 12.336 18.641 29.703 1 84.38 453 PHE B C 1
ATOM 8133 O O . PHE B 1 453 ? 11.852 17.562 30.062 1 84.38 453 PHE B O 1
ATOM 8140 N N . THR B 1 454 ? 13.508 18.719 29.141 1 91.06 454 THR B N 1
ATOM 8141 C CA . THR B 1 454 ? 14.344 17.547 28.938 1 91.06 454 THR B CA 1
ATOM 8142 C C . THR B 1 454 ? 14.758 16.922 30.266 1 91.06 454 THR B C 1
ATOM 8144 O O . THR B 1 454 ? 14.773 15.703 30.406 1 91.06 454 THR B O 1
ATOM 8147 N N . MET B 1 455 ? 15.078 17.766 31.141 1 88.94 455 MET B N 1
ATOM 8148 C CA . MET B 1 455 ? 15.547 17.312 32.438 1 88.94 455 MET B CA 1
ATOM 8149 C C . MET B 1 455 ? 14.398 16.719 33.25 1 88.94 455 MET B C 1
ATOM 8151 O O . MET B 1 455 ? 14.625 15.945 34.188 1 88.94 455 MET B O 1
ATOM 8155 N N . CYS B 1 456 ? 13.203 17.047 32.906 1 84.62 456 CYS B N 1
ATOM 8156 C CA . CYS B 1 456 ? 12.031 16.516 33.594 1 84.62 456 CYS B CA 1
ATOM 8157 C C . CYS B 1 456 ? 11.688 15.117 33.062 1 84.62 456 CYS B C 1
ATOM 8159 O O . CYS B 1 456 ? 10.914 14.391 33.688 1 84.62 456 CYS B O 1
ATOM 8161 N N . LEU B 1 457 ? 12.289 14.781 32.062 1 87.81 457 LEU B N 1
ATOM 8162 C CA . LEU B 1 457 ? 12.047 13.461 31.516 1 87.81 457 LEU B CA 1
ATOM 8163 C C . LEU B 1 457 ? 12.859 12.406 32.25 1 87.81 457 LEU B C 1
ATOM 8165 O O . LEU B 1 457 ? 13.945 12.695 32.75 1 87.81 457 LEU B O 1
ATOM 8169 N N . GLN B 1 458 ? 12.438 11.164 32.25 1 86.12 458 GLN B N 1
ATOM 8170 C CA . GLN B 1 458 ? 13.07 10.07 33 1 86.12 458 GLN B CA 1
ATOM 8171 C C . GLN B 1 458 ? 14.508 9.859 32.562 1 86.12 458 GLN B C 1
ATOM 8173 O O . GLN B 1 458 ? 15.398 9.625 33.375 1 86.12 458 GLN B O 1
ATOM 8178 N N . ASN B 1 459 ? 14.805 9.938 31.281 1 92.31 459 ASN B N 1
ATOM 8179 C CA . ASN B 1 459 ? 16.141 9.664 30.75 1 92.31 459 ASN B CA 1
ATOM 8180 C C . ASN B 1 459 ? 16.844 10.945 30.312 1 92.31 459 ASN B C 1
ATOM 8182 O O . ASN B 1 459 ? 17.844 10.891 29.609 1 92.31 459 ASN B O 1
ATOM 8186 N N . GLY B 1 460 ? 16.219 12.031 30.641 1 92.38 460 GLY B N 1
ATOM 8187 C CA . GLY B 1 460 ? 16.844 13.305 30.297 1 92.38 460 GLY B CA 1
ATOM 8188 C C . GLY B 1 460 ? 17.156 13.438 28.812 1 92.38 460 GLY B C 1
ATOM 8189 O O . GLY B 1 460 ? 16.297 13.203 27.969 1 92.38 460 GLY B O 1
ATOM 8190 N N . TYR B 1 461 ? 18.453 13.711 28.578 1 94 461 TYR B N 1
ATOM 8191 C CA . TYR B 1 461 ? 18.891 13.938 27.219 1 94 461 TYR B CA 1
ATOM 8192 C C . TYR B 1 461 ? 18.953 12.625 26.438 1 94 461 TYR B C 1
ATOM 8194 O O . TYR B 1 461 ? 19.016 12.633 25.203 1 94 461 TYR B O 1
ATOM 8202 N N . GLU B 1 462 ? 18.859 11.594 27.125 1 93.12 462 GLU B N 1
ATOM 8203 C CA . GLU B 1 462 ? 18.953 10.289 26.469 1 93.12 462 GLU B CA 1
ATOM 8204 C C . GLU B 1 462 ? 17.562 9.742 26.141 1 93.12 462 GLU B C 1
ATOM 8206 O O . GLU B 1 462 ? 17.438 8.648 25.578 1 93.12 462 GLU B O 1
ATOM 8211 N N . THR B 1 463 ? 16.641 10.562 26.344 1 91.12 463 THR B N 1
ATOM 8212 C CA . THR B 1 463 ? 15.273 10.141 26.016 1 91.12 463 THR B CA 1
ATOM 8213 C C . THR B 1 463 ? 15.094 9.992 24.516 1 91.12 463 THR B C 1
ATOM 8215 O O . THR B 1 463 ? 15.445 10.898 23.75 1 91.12 463 THR B O 1
ATOM 8218 N N . GLU B 1 464 ? 14.578 8.914 24.125 1 90 464 GLU B N 1
ATOM 8219 C CA . GLU B 1 464 ? 14.32 8.656 22.719 1 90 464 GLU B CA 1
ATOM 8220 C C . GLU B 1 464 ? 13.125 9.469 22.219 1 90 464 GLU B C 1
ATOM 8222 O O . GLU B 1 464 ? 12.086 9.531 22.891 1 90 464 GLU B O 1
ATOM 8227 N N . ALA B 1 465 ? 13.266 10.102 21.094 1 86.81 465 ALA B N 1
ATOM 8228 C CA . ALA B 1 465 ? 12.227 10.969 20.547 1 86.81 465 ALA B CA 1
ATOM 8229 C C . ALA B 1 465 ? 11.078 10.156 19.953 1 86.81 465 ALA B C 1
ATOM 8231 O O . ALA B 1 465 ? 9.938 10.617 19.906 1 86.81 465 ALA B O 1
ATOM 8232 N N . GLY B 1 466 ? 11.398 8.922 19.625 1 78.94 466 GLY B N 1
ATOM 8233 C CA . GLY B 1 466 ? 10.383 8.133 18.953 1 78.94 466 GLY B CA 1
ATOM 8234 C C . GLY B 1 466 ? 10.289 8.414 17.469 1 78.94 466 GLY B C 1
ATOM 8235 O O . GLY B 1 466 ? 10.922 9.344 16.969 1 78.94 466 GLY B O 1
ATOM 8236 N N . GLU B 1 467 ? 9.391 7.707 16.781 1 74.69 467 GLU B N 1
ATOM 8237 C CA . GLU B 1 467 ? 9.219 7.887 15.344 1 74.69 467 GLU B CA 1
ATOM 8238 C C . GLU B 1 467 ? 8.664 9.273 15.023 1 74.69 467 GLU B C 1
ATOM 8240 O O . GLU B 1 467 ? 7.59 9.641 15.508 1 74.69 467 GLU B O 1
ATOM 8245 N N . ALA B 1 468 ? 9.383 9.992 14.312 1 70.62 468 ALA B N 1
ATOM 8246 C CA . ALA B 1 468 ? 9.016 11.344 13.883 1 70.62 468 ALA B CA 1
ATOM 8247 C C . ALA B 1 468 ? 8.742 12.242 15.086 1 70.62 468 ALA B C 1
ATOM 8249 O O . ALA B 1 468 ? 7.887 13.125 15.023 1 70.62 468 ALA B O 1
ATOM 8250 N N . GLY B 1 469 ? 9.281 11.914 16.219 1 75.44 469 GLY B N 1
ATOM 8251 C CA . GLY B 1 469 ? 9.148 12.734 17.406 1 75.44 469 GLY B CA 1
ATOM 8252 C C . GLY B 1 469 ? 7.812 12.562 18.109 1 75.44 469 GLY B C 1
ATOM 8253 O O . GLY B 1 469 ? 7.332 13.477 18.781 1 75.44 469 GLY B O 1
ATOM 8254 N N . LYS B 1 470 ? 7.246 11.492 17.938 1 69.5 470 LYS B N 1
ATOM 8255 C CA . LYS B 1 470 ? 5.891 11.242 18.422 1 69.5 470 LYS B CA 1
ATOM 8256 C C . LYS B 1 470 ? 5.801 11.414 19.938 1 69.5 470 LYS B C 1
ATOM 8258 O O . LYS B 1 470 ? 4.727 11.688 20.469 1 69.5 470 LYS B O 1
ATOM 8263 N N . HIS B 1 471 ? 6.918 11.391 20.641 1 74 471 HIS B N 1
ATOM 8264 C CA . HIS B 1 471 ? 6.91 11.453 22.094 1 74 471 HIS B CA 1
ATOM 8265 C C . HIS B 1 471 ? 6.859 12.891 22.578 1 74 471 HIS B C 1
ATOM 8267 O O . HIS B 1 471 ? 6.66 13.141 23.781 1 74 471 HIS B O 1
ATOM 8273 N N . PHE B 1 472 ? 7.008 13.844 21.641 1 78.94 472 PHE B N 1
ATOM 8274 C CA . PHE B 1 472 ? 7.086 15.25 22.031 1 78.94 472 PHE B CA 1
ATOM 8275 C C . PHE B 1 472 ? 5.945 16.047 21.406 1 78.94 472 PHE B C 1
ATOM 8277 O O . PHE B 1 472 ? 5.426 15.68 20.344 1 78.94 472 PHE B O 1
ATOM 8284 N N . SER B 1 473 ? 5.617 17.047 22.141 1 70 473 SER B N 1
ATOM 8285 C CA . SER B 1 473 ? 4.609 17.953 21.594 1 70 473 SER B CA 1
ATOM 8286 C C . SER B 1 473 ? 5.168 18.766 20.422 1 70 473 SER B C 1
ATOM 8288 O O . SER B 1 473 ? 6.379 18.781 20.203 1 70 473 SER B O 1
ATOM 8290 N N . GLY B 1 474 ? 4.289 19.375 19.625 1 72.56 474 GLY B N 1
ATOM 8291 C CA . GLY B 1 474 ? 4.723 20.203 18.516 1 72.56 474 GLY B CA 1
ATOM 8292 C C . GLY B 1 474 ? 5.699 21.297 18.938 1 72.56 474 GLY B C 1
ATOM 8293 O O . GLY B 1 474 ? 6.695 21.531 18.25 1 72.56 474 GLY B O 1
ATOM 8294 N N . GLY B 1 475 ? 5.383 21.953 20.078 1 73.81 475 GLY B N 1
ATOM 8295 C CA . GLY B 1 475 ? 6.258 22.984 20.594 1 73.81 475 GLY B CA 1
ATOM 8296 C C . GLY B 1 475 ? 7.613 22.469 21.031 1 73.81 475 GLY B C 1
ATOM 8297 O O . GLY B 1 475 ? 8.633 23.125 20.812 1 73.81 475 GLY B O 1
ATOM 8298 N N . GLU B 1 476 ? 7.551 21.312 21.688 1 79.06 476 GLU B N 1
ATOM 8299 C CA . GLU B 1 476 ? 8.805 20.703 22.125 1 79.06 476 GLU B CA 1
ATOM 8300 C C . GLU B 1 476 ? 9.672 20.312 20.938 1 79.06 476 GLU B C 1
ATOM 8302 O O . GLU B 1 476 ? 10.891 20.516 20.953 1 79.06 476 GLU B O 1
ATOM 8307 N N . ARG B 1 477 ? 9.07 19.75 19.938 1 85.69 477 ARG B N 1
ATOM 8308 C CA . ARG B 1 477 ? 9.805 19.359 18.734 1 85.69 477 ARG B CA 1
ATOM 8309 C C . ARG B 1 477 ? 10.438 20.578 18.062 1 85.69 477 ARG B C 1
ATOM 8311 O O . ARG B 1 477 ? 11.57 20.5 17.578 1 85.69 477 ARG B O 1
ATOM 8318 N N . GLN B 1 478 ? 9.727 21.609 18.047 1 81.75 478 GLN B N 1
ATOM 8319 C CA . GLN B 1 478 ? 10.227 22.828 17.438 1 81.75 478 GLN B CA 1
ATOM 8320 C C . GLN B 1 478 ? 11.438 23.359 18.203 1 81.75 478 GLN B C 1
ATOM 8322 O O . GLN B 1 478 ? 12.414 23.812 17.594 1 81.75 478 GLN B O 1
ATOM 8327 N N . ARG B 1 479 ? 11.312 23.359 19.5 1 84.88 479 ARG B N 1
ATOM 8328 C CA . ARG B 1 479 ? 12.414 23.844 20.312 1 84.88 479 ARG B CA 1
ATOM 8329 C C . ARG B 1 479 ? 13.672 23.016 20.109 1 84.88 479 ARG B C 1
ATOM 8331 O O . ARG B 1 479 ? 14.781 23.547 20.078 1 84.88 479 ARG B O 1
ATOM 8338 N N . ILE B 1 480 ? 13.461 21.766 20 1 89.12 480 ILE B N 1
ATOM 8339 C CA . ILE B 1 480 ? 14.594 20.875 19.75 1 89.12 480 ILE B CA 1
ATOM 8340 C C . ILE B 1 480 ? 15.188 21.203 18.375 1 89.12 480 ILE B C 1
ATOM 8342 O O . ILE B 1 480 ? 16.406 21.203 18.203 1 89.12 480 ILE B O 1
ATOM 8346 N N . SER B 1 481 ? 14.32 21.422 17.406 1 87.06 481 SER B N 1
ATOM 8347 C CA . SER B 1 481 ? 14.781 21.797 16.078 1 87.06 481 SER B CA 1
ATOM 8348 C C . SER B 1 481 ? 15.555 23.109 16.109 1 87.06 481 SER B C 1
ATOM 8350 O O . SER B 1 481 ? 16.547 23.266 15.398 1 87.06 481 SER B O 1
ATOM 8352 N N . ILE B 1 482 ? 15.078 23.969 16.875 1 86.69 482 ILE B N 1
ATOM 8353 C CA . ILE B 1 482 ? 15.758 25.266 17.016 1 86.69 482 ILE B CA 1
ATOM 8354 C C . ILE B 1 482 ? 17.109 25.062 17.688 1 86.69 482 ILE B C 1
ATOM 8356 O O . ILE B 1 482 ? 18.094 25.734 17.344 1 86.69 482 ILE B O 1
ATOM 8360 N N . ALA B 1 483 ? 17.141 24.188 18.672 1 90.25 483 ALA B N 1
ATOM 8361 C CA . ALA B 1 483 ? 18.406 23.859 19.328 1 90.25 483 ALA B CA 1
ATOM 8362 C C . ALA B 1 483 ? 19.438 23.375 18.312 1 90.25 483 ALA B C 1
ATOM 8364 O O . ALA B 1 483 ? 20.625 23.719 18.422 1 90.25 483 ALA B O 1
ATOM 8365 N N . ARG B 1 484 ? 19.016 22.656 17.391 1 89.94 484 ARG B N 1
ATOM 8366 C CA . ARG B 1 484 ? 19.875 22.219 16.312 1 89.94 484 ARG B CA 1
ATOM 8367 C C . ARG B 1 484 ? 20.484 23.406 15.562 1 89.94 484 ARG B C 1
ATOM 8369 O O . ARG B 1 484 ? 21.688 23.422 15.273 1 89.94 484 ARG B O 1
ATOM 8376 N N . ALA B 1 485 ? 19.609 24.219 15.258 1 87.69 485 ALA B N 1
ATOM 8377 C CA . ALA B 1 485 ? 20.031 25.375 14.484 1 87.69 485 ALA B CA 1
ATOM 8378 C C . ALA B 1 485 ? 21 26.25 15.273 1 87.69 485 ALA B C 1
ATOM 8380 O O . ALA B 1 485 ? 21.953 26.812 14.711 1 87.69 485 ALA B O 1
ATOM 8381 N N . ILE B 1 486 ? 20.734 26.391 16.562 1 90.31 486 ILE B N 1
ATOM 8382 C CA . ILE B 1 486 ? 21.609 27.172 17.422 1 90.31 486 ILE B CA 1
ATOM 8383 C C . ILE B 1 486 ? 23 26.516 17.484 1 90.31 486 ILE B C 1
ATOM 8385 O O . ILE B 1 486 ? 24.016 27.203 17.406 1 90.31 486 ILE B O 1
ATOM 8389 N N . LEU B 1 487 ? 22.938 25.234 17.625 1 92 487 LEU B N 1
ATOM 8390 C CA . LEU B 1 487 ? 24.188 24.484 17.719 1 92 487 LEU B CA 1
ATOM 8391 C C . LEU B 1 487 ? 25 24.625 16.438 1 92 487 LEU B C 1
ATOM 8393 O O . LEU B 1 487 ? 26.234 24.719 16.469 1 92 487 LEU B O 1
ATOM 8397 N N . LYS B 1 488 ? 24.344 24.578 15.359 1 90.69 488 LYS B N 1
ATOM 8398 C CA . LYS B 1 488 ? 25 24.719 14.062 1 90.69 488 LYS B CA 1
ATOM 8399 C C . LYS B 1 488 ? 25.688 26.078 13.93 1 90.69 488 LYS B C 1
ATOM 8401 O O . LYS B 1 488 ? 26.766 26.188 13.344 1 90.69 488 LYS B O 1
ATOM 8406 N N . ASN B 1 489 ? 25.047 27.109 14.438 1 90.5 489 ASN B N 1
ATOM 8407 C CA . ASN B 1 489 ? 25.594 28.453 14.492 1 90.5 489 ASN B CA 1
ATOM 8408 C C . ASN B 1 489 ? 25.984 28.969 13.109 1 90.5 489 ASN B C 1
ATOM 8410 O O . ASN B 1 489 ? 27.109 29.422 12.906 1 90.5 489 ASN B O 1
ATOM 8414 N N . SER B 1 490 ? 25.078 28.875 12.148 1 93 490 SER B N 1
ATOM 8415 C CA . SER B 1 490 ? 25.312 29.375 10.797 1 93 490 SER B CA 1
ATOM 8416 C C . SER B 1 490 ? 25.25 30.891 10.742 1 93 490 SER B C 1
ATOM 8418 O O . SER B 1 490 ? 24.484 31.516 11.492 1 93 490 SER B O 1
ATOM 8420 N N . PRO B 1 491 ? 25.953 31.453 9.828 1 93.69 491 PRO B N 1
ATOM 8421 C CA . PRO B 1 491 ? 25.969 32.906 9.727 1 93.69 491 PRO B CA 1
ATOM 8422 C C . PRO B 1 491 ? 24.688 33.469 9.125 1 93.69 491 PRO B C 1
ATOM 8424 O O . PRO B 1 491 ? 24.359 34.656 9.328 1 93.69 491 PRO B O 1
ATOM 8427 N N . VAL B 1 492 ? 24 32.688 8.406 1 94.25 492 VAL B N 1
ATOM 8428 C CA . VAL B 1 492 ? 22.734 33.094 7.793 1 94.25 492 VAL B CA 1
ATOM 8429 C C . VAL B 1 492 ? 21.594 32.219 8.305 1 94.25 492 VAL B C 1
ATOM 8431 O O . VAL B 1 492 ? 21.688 31 8.297 1 94.25 492 VAL B O 1
ATOM 8434 N N . ILE B 1 493 ? 20.547 32.844 8.773 1 92 493 ILE B N 1
ATOM 8435 C CA . ILE B 1 493 ? 19.391 32.125 9.305 1 92 493 ILE B CA 1
ATOM 8436 C C . ILE B 1 493 ? 18.141 32.5 8.508 1 92 493 ILE B C 1
ATOM 8438 O O . ILE B 1 493 ? 17.844 33.656 8.305 1 92 493 ILE B O 1
ATOM 8442 N N . VAL B 1 494 ? 17.484 31.469 8.023 1 91.06 494 VAL B N 1
ATOM 8443 C CA . VAL B 1 494 ? 16.219 31.641 7.32 1 91.06 494 VAL B CA 1
ATOM 8444 C C . VAL B 1 494 ? 15.086 31.078 8.172 1 91.06 494 VAL B C 1
ATOM 8446 O O . VAL B 1 494 ? 15.086 29.906 8.523 1 91.06 494 VAL B O 1
ATOM 8449 N N . LEU B 1 495 ? 14.18 31.938 8.547 1 85.75 495 LEU B N 1
ATOM 8450 C CA . LEU B 1 495 ? 13.008 31.547 9.32 1 85.75 495 LEU B CA 1
ATOM 8451 C C . LEU B 1 495 ? 11.758 31.547 8.453 1 85.75 495 LEU B C 1
ATOM 8453 O O . LEU B 1 495 ? 11.289 32.625 8.039 1 85.75 495 LEU B O 1
ATOM 8457 N N . ASP B 1 496 ? 11.25 30.406 8.164 1 82.88 496 ASP B N 1
ATOM 8458 C CA . ASP B 1 496 ? 10.039 30.281 7.352 1 82.88 496 ASP B CA 1
ATOM 8459 C C . ASP B 1 496 ? 8.82 30.016 8.227 1 82.88 496 ASP B C 1
ATOM 8461 O O . ASP B 1 496 ? 8.477 28.859 8.5 1 82.88 496 ASP B O 1
ATOM 8465 N N . GLU B 1 497 ? 8.109 31.031 8.586 1 72.31 497 GLU B N 1
ATOM 8466 C CA . GLU B 1 497 ? 6.914 31 9.43 1 72.31 497 GLU B CA 1
ATOM 8467 C C . GLU B 1 497 ? 7.172 30.25 10.727 1 72.31 497 GLU B C 1
ATOM 8469 O O . GLU B 1 497 ? 6.328 29.469 11.18 1 72.31 497 GLU B O 1
ATOM 8474 N N . ALA B 1 498 ? 8.297 30.312 11.25 1 62.16 498 ALA B N 1
ATOM 8475 C CA . ALA B 1 498 ? 8.758 29.5 12.367 1 62.16 498 ALA B CA 1
ATOM 8476 C C . ALA B 1 498 ? 8.023 29.875 13.656 1 62.16 498 ALA B C 1
ATOM 8478 O O . ALA B 1 498 ? 8.078 29.141 14.641 1 62.16 498 ALA B O 1
ATOM 8479 N N . THR B 1 499 ? 7.273 30.938 13.641 1 58.09 499 THR B N 1
ATOM 8480 C CA . THR B 1 499 ? 6.695 31.391 14.906 1 58.09 499 THR B CA 1
ATOM 8481 C C . THR B 1 499 ? 5.176 31.297 14.867 1 58.09 499 THR B C 1
ATOM 8483 O O . THR B 1 499 ? 4.492 31.828 15.75 1 58.09 499 THR B O 1
ATOM 8486 N N . ALA B 1 500 ? 4.746 30.688 13.805 1 54.66 500 ALA B N 1
ATOM 8487 C CA . ALA B 1 500 ? 3.295 30.688 13.664 1 54.66 500 ALA B CA 1
ATOM 8488 C C . ALA B 1 500 ? 2.658 29.562 14.469 1 54.66 500 ALA B C 1
ATOM 8490 O O . ALA B 1 500 ? 2.502 28.453 13.961 1 54.66 500 ALA B O 1
ATOM 8491 N N . TYR B 1 501 ? 2.867 29.703 15.797 1 52.94 501 TYR B N 1
ATOM 8492 C CA . TYR B 1 501 ? 2.168 28.656 16.547 1 52.94 501 TYR B CA 1
ATOM 8493 C C . TYR B 1 501 ? 0.822 29.156 17.047 1 52.94 501 TYR B C 1
ATOM 8495 O O . TYR B 1 501 ? 0.634 30.359 17.234 1 52.94 501 TYR B O 1
ATOM 8503 N N . ALA B 1 502 ? 0.027 28.234 17.109 1 52.19 502 ALA B N 1
ATOM 8504 C CA . ALA B 1 502 ? -1.328 28.469 17.594 1 52.19 502 ALA B CA 1
ATOM 8505 C C . ALA B 1 502 ? -1.319 28.859 19.062 1 52.19 502 ALA B C 1
ATOM 8507 O O . ALA B 1 502 ? -2.234 29.531 19.547 1 52.19 502 ALA B O 1
ATOM 8508 N N . ASP B 1 503 ? -0.142 28.531 19.875 1 58.72 503 ASP B N 1
ATOM 8509 C CA . ASP B 1 503 ? -0.109 28.703 21.312 1 58.72 503 ASP B CA 1
ATOM 8510 C C . ASP B 1 503 ? 0.805 29.859 21.703 1 58.72 503 ASP B C 1
ATOM 8512 O O . ASP B 1 503 ? 2.021 29.797 21.516 1 58.72 503 ASP B O 1
ATOM 8516 N N . PRO B 1 504 ? 0.222 30.938 22.266 1 59.62 504 PRO B N 1
ATOM 8517 C CA . PRO B 1 504 ? 0.982 32.156 22.594 1 59.62 504 PRO B CA 1
ATOM 8518 C C . PRO B 1 504 ? 2.145 31.875 23.547 1 59.62 504 PRO B C 1
ATOM 8520 O O . PRO B 1 504 ? 3.207 32.5 23.406 1 59.62 504 PRO B O 1
ATOM 8523 N N . GLU B 1 505 ? 1.916 31 24.531 1 62 505 GLU B N 1
ATOM 8524 C CA . GLU B 1 505 ? 3.006 30.719 25.453 1 62 505 GLU B CA 1
ATOM 8525 C C . GLU B 1 505 ? 4.207 30.125 24.734 1 62 505 GLU B C 1
ATOM 8527 O O . GLU B 1 505 ? 5.344 30.547 24.953 1 62 505 GLU B O 1
ATOM 8532 N N . ASN B 1 506 ? 3.877 29.219 23.969 1 68.06 506 ASN B N 1
ATOM 8533 C CA . ASN B 1 506 ? 4.945 28.594 23.188 1 68.06 506 ASN B CA 1
ATOM 8534 C C . ASN B 1 506 ? 5.562 29.562 22.188 1 68.06 506 ASN B C 1
ATOM 8536 O O . ASN B 1 506 ? 6.762 29.516 21.922 1 68.06 506 ASN B O 1
ATOM 8540 N N . GLU B 1 507 ? 4.715 30.391 21.797 1 69.5 507 GLU B N 1
ATOM 8541 C CA . GLU B 1 507 ? 5.207 31.391 20.859 1 69.5 507 GLU B CA 1
ATOM 8542 C C . GLU B 1 507 ? 6.262 32.281 21.5 1 69.5 507 GLU B C 1
ATOM 8544 O O . GLU B 1 507 ? 7.277 32.594 20.875 1 69.5 507 GLU B O 1
ATOM 8549 N N . ALA B 1 508 ? 5.988 32.688 22.719 1 67.06 508 ALA B N 1
ATOM 8550 C CA . ALA B 1 508 ? 6.926 33.562 23.406 1 67.06 508 ALA B CA 1
ATOM 8551 C C . ALA B 1 508 ? 8.258 32.844 23.656 1 67.06 508 ALA B C 1
ATOM 8553 O O . ALA B 1 508 ? 9.32 33.438 23.484 1 67.06 508 ALA B O 1
ATOM 8554 N N . ILE B 1 509 ? 8.164 31.641 24.031 1 73.94 509 ILE B N 1
ATOM 8555 C CA . ILE B 1 509 ? 9.352 30.844 24.297 1 73.94 509 ILE B CA 1
ATOM 8556 C C . ILE B 1 509 ? 10.156 30.656 23.016 1 73.94 509 ILE B C 1
ATOM 8558 O O . ILE B 1 509 ? 11.383 30.797 23.031 1 73.94 509 ILE B O 1
ATOM 8562 N N . ILE B 1 510 ? 9.508 30.406 22 1 76.38 510 ILE B N 1
ATOM 8563 C CA . ILE B 1 510 ? 10.156 30.172 20.719 1 76.38 510 ILE B CA 1
ATOM 8564 C C . ILE B 1 510 ? 10.805 31.453 20.219 1 76.38 510 ILE B C 1
ATOM 8566 O O . ILE B 1 510 ? 11.914 31.438 19.688 1 76.38 510 ILE B O 1
ATOM 8570 N N . GLN B 1 511 ? 10.078 32.5 20.422 1 73 511 GLN B N 1
ATOM 8571 C CA . GLN B 1 511 ? 10.625 33.812 20 1 73 511 GLN B CA 1
ATOM 8572 C C . GLN B 1 511 ? 11.914 34.125 20.766 1 73 511 GLN B C 1
ATOM 8574 O O . GLN B 1 511 ? 12.859 34.656 20.188 1 73 511 GLN B O 1
ATOM 8579 N N . GLU B 1 512 ? 11.867 33.844 21.984 1 75.38 512 GLU B N 1
ATOM 8580 C CA . GLU B 1 512 ? 13.062 34.031 22.797 1 75.38 512 GLU B CA 1
ATOM 8581 C C . GLU B 1 512 ? 14.211 33.156 22.297 1 75.38 512 GLU B C 1
ATOM 8583 O O . GLU B 1 512 ? 15.359 33.625 22.219 1 75.38 512 GLU B O 1
ATOM 8588 N N . SER B 1 513 ? 13.906 32.031 22.047 1 79.62 513 SER B N 1
ATOM 8589 C CA . SER B 1 513 ? 14.914 31.094 21.547 1 79.62 513 SER B CA 1
ATOM 8590 C C . SER B 1 513 ? 15.516 31.578 20.234 1 79.62 513 SER B C 1
ATOM 8592 O O . SER B 1 513 ? 16.719 31.5 20.031 1 79.62 513 SER B O 1
ATOM 8594 N N . ILE B 1 514 ? 14.68 32.062 19.422 1 78.62 514 ILE B N 1
ATOM 8595 C CA . ILE B 1 514 ? 15.109 32.562 18.109 1 78.62 514 ILE B CA 1
ATOM 8596 C C . ILE B 1 514 ? 16 33.781 18.297 1 78.62 514 ILE B C 1
ATOM 8598 O O . ILE B 1 514 ? 16.969 33.969 17.547 1 78.62 514 ILE B O 1
ATOM 8602 N N . SER B 1 515 ? 15.672 34.594 19.297 1 77.94 515 SER B N 1
ATOM 8603 C CA . SER B 1 515 ? 16.453 35.812 19.547 1 77.94 515 SER B CA 1
ATOM 8604 C C . SER B 1 515 ? 17.906 35.469 19.875 1 77.94 515 SER B C 1
ATOM 8606 O O . SER B 1 515 ? 18.812 36.219 19.5 1 77.94 515 SER B O 1
ATOM 8608 N N . HIS B 1 516 ? 18.078 34.406 20.516 1 79.5 516 HIS B N 1
ATOM 8609 C CA . HIS B 1 516 ? 19.438 33.969 20.844 1 79.5 516 HIS B CA 1
ATOM 8610 C C . HIS B 1 516 ? 20.172 33.5 19.594 1 79.5 516 HIS B C 1
ATOM 8612 O O . HIS B 1 516 ? 21.406 33.625 19.5 1 79.5 516 HIS B O 1
ATOM 8618 N N . MET B 1 517 ? 19.469 33.031 18.719 1 82.06 517 MET B N 1
ATOM 8619 C CA . MET B 1 517 ? 20.031 32.438 17.516 1 82.06 517 MET B CA 1
ATOM 8620 C C . MET B 1 517 ? 20.438 33.5 16.5 1 82.06 517 MET B C 1
ATOM 8622 O O . MET B 1 517 ? 21.406 33.312 15.766 1 82.06 517 MET B O 1
ATOM 8626 N N . VAL B 1 518 ? 19.766 34.562 16.516 1 81.31 518 VAL B N 1
ATOM 8627 C CA . VAL B 1 518 ? 19.875 35.469 15.383 1 81.31 518 VAL B CA 1
ATOM 8628 C C . VAL B 1 518 ? 20.891 36.594 15.711 1 81.31 518 VAL B C 1
ATOM 8630 O O . VAL B 1 518 ? 21.297 37.344 14.828 1 81.31 518 VAL B O 1
ATOM 8633 N N . LYS B 1 519 ? 21.375 36.656 16.875 1 79.94 519 LYS B N 1
ATOM 8634 C CA . LYS B 1 519 ? 22.266 37.75 17.266 1 79.94 519 LYS B CA 1
ATOM 8635 C C . LYS B 1 519 ? 23.516 37.781 16.375 1 79.94 519 LYS B C 1
ATOM 8637 O O . LYS B 1 519 ? 24.234 36.781 16.281 1 79.94 519 LYS B O 1
ATOM 8642 N N . GLY B 1 520 ? 23.703 38.938 15.688 1 80.19 520 GLY B N 1
ATOM 8643 C CA . GLY B 1 520 ? 24.906 39.156 14.891 1 80.19 520 GLY B CA 1
ATOM 8644 C C . GLY B 1 520 ? 24.891 38.406 13.57 1 80.19 520 GLY B C 1
ATOM 8645 O O . GLY B 1 520 ? 25.922 38.25 12.914 1 80.19 520 GLY B O 1
ATOM 8646 N N . LYS B 1 521 ? 23.781 37.875 13.234 1 90.94 521 LYS B N 1
ATOM 8647 C CA . LYS B 1 521 ? 23.719 37.062 12.016 1 90.94 521 LYS B CA 1
ATOM 8648 C C . LYS B 1 521 ? 22.781 37.719 10.992 1 90.94 521 LYS B C 1
ATOM 8650 O O . LYS B 1 521 ? 22.047 38.656 11.305 1 90.94 521 LYS B O 1
ATOM 8655 N N . THR B 1 522 ? 22.953 37.281 9.727 1 92.25 522 THR B N 1
ATOM 8656 C CA . THR B 1 522 ? 22.016 37.656 8.68 1 92.25 522 THR B CA 1
ATOM 8657 C C . THR B 1 522 ? 20.688 36.906 8.828 1 92.25 522 THR B C 1
ATOM 8659 O O . THR B 1 522 ? 20.672 35.688 8.82 1 92.25 522 THR B O 1
ATOM 8662 N N . LEU B 1 523 ? 19.703 37.625 9.023 1 91.31 523 LEU B N 1
ATOM 8663 C CA . LEU B 1 523 ? 18.406 37.031 9.297 1 91.31 523 LEU B CA 1
ATOM 8664 C C . LEU B 1 523 ? 17.422 37.312 8.172 1 91.31 523 LEU B C 1
ATOM 8666 O O . LEU B 1 523 ? 17.234 38.438 7.781 1 91.31 523 LEU B O 1
ATOM 8670 N N . ILE B 1 524 ? 16.906 36.25 7.613 1 92.44 524 ILE B N 1
ATOM 8671 C CA . ILE B 1 524 ? 15.82 36.344 6.637 1 92.44 524 ILE B CA 1
ATOM 8672 C C . ILE B 1 524 ? 14.547 35.719 7.219 1 92.44 524 ILE B C 1
ATOM 8674 O O . ILE B 1 524 ? 14.508 34.531 7.562 1 92.44 524 ILE B O 1
ATOM 8678 N N . VAL B 1 525 ? 13.523 36.531 7.297 1 89.19 525 VAL B N 1
ATOM 8679 C CA . VAL B 1 525 ? 12.312 36.062 7.98 1 89.19 525 VAL B CA 1
ATOM 8680 C C . VAL B 1 525 ? 11.117 36.188 7.035 1 89.19 525 VAL B C 1
ATOM 8682 O O . VAL B 1 525 ? 10.891 37.219 6.434 1 89.19 525 VAL B O 1
ATOM 8685 N N . ILE B 1 526 ? 10.539 35.094 6.82 1 88.12 526 ILE B N 1
ATOM 8686 C CA . ILE B 1 526 ? 9.234 35.094 6.164 1 88.12 526 ILE B CA 1
ATOM 8687 C C . ILE B 1 526 ? 8.133 35.188 7.215 1 88.12 526 ILE B C 1
ATOM 8689 O O . ILE B 1 526 ? 7.957 34.281 8.023 1 88.12 526 ILE B O 1
ATOM 8693 N N . ALA B 1 527 ? 7.441 36.25 7.277 1 76.19 527 ALA B N 1
ATOM 8694 C CA . ALA B 1 527 ? 6.484 36.469 8.359 1 76.19 527 ALA B CA 1
ATOM 8695 C C . ALA B 1 527 ? 5.074 36.688 7.809 1 76.19 527 ALA B C 1
ATOM 8697 O O . ALA B 1 527 ? 4.898 37.25 6.734 1 76.19 527 ALA B O 1
ATOM 8698 N N . HIS B 1 528 ? 4.23 36.219 8.531 1 66.38 528 HIS B N 1
ATOM 8699 C CA . HIS B 1 528 ? 2.83 36.531 8.289 1 66.38 528 HIS B CA 1
ATOM 8700 C C . HIS B 1 528 ? 2.34 37.625 9.242 1 66.38 528 HIS B C 1
ATOM 8702 O O . HIS B 1 528 ? 1.438 38.375 8.898 1 66.38 528 HIS B O 1
ATOM 8708 N N . ARG B 1 529 ? 2.984 37.625 10.336 1 67.06 529 ARG B N 1
ATOM 8709 C CA . ARG B 1 529 ? 2.645 38.625 11.32 1 67.06 529 ARG B CA 1
ATOM 8710 C C . ARG B 1 529 ? 3.588 39.812 11.227 1 67.06 529 ARG B C 1
ATOM 8712 O O . ARG B 1 529 ? 4.758 39.719 11.602 1 67.06 529 ARG B O 1
ATOM 8719 N N . LEU B 1 530 ? 3.053 40.969 10.953 1 75.25 530 LEU B N 1
ATOM 8720 C CA . LEU B 1 530 ? 3.857 42.125 10.602 1 75.25 530 LEU B CA 1
ATOM 8721 C C . LEU B 1 530 ? 4.473 42.75 11.844 1 75.25 530 LEU B C 1
ATOM 8723 O O . LEU B 1 530 ? 5.48 43.469 11.742 1 75.25 530 LEU B O 1
ATOM 8727 N N . SER B 1 531 ? 3.918 42.438 12.945 1 70.19 531 SER B N 1
ATOM 8728 C CA . SER B 1 531 ? 4.441 43.031 14.172 1 70.19 531 SER B CA 1
ATOM 8729 C C . SER B 1 531 ? 5.859 42.562 14.461 1 70.19 531 SER B C 1
ATOM 8731 O O . SER B 1 531 ? 6.648 43.281 15.086 1 70.19 531 SER B O 1
ATOM 8733 N N . THR B 1 532 ? 6.207 41.5 13.93 1 69.88 532 THR B N 1
ATOM 8734 C CA . THR B 1 532 ? 7.496 40.875 14.234 1 69.88 532 THR B CA 1
ATOM 8735 C C . THR B 1 532 ? 8.586 41.438 13.32 1 69.88 532 THR B C 1
ATOM 8737 O O . THR B 1 532 ? 9.773 41.219 13.562 1 69.88 532 THR B O 1
ATOM 8740 N N . ILE B 1 533 ? 8.148 42.188 12.375 1 79 533 ILE B N 1
ATOM 8741 C CA . ILE B 1 533 ? 9.156 42.594 11.391 1 79 533 ILE B CA 1
ATOM 8742 C C . ILE B 1 533 ? 9.242 44.094 11.312 1 79 533 ILE B C 1
ATOM 8744 O O . ILE B 1 533 ? 9.797 44.656 10.359 1 79 533 ILE B O 1
ATOM 8748 N N . THR B 1 534 ? 8.68 44.844 12.195 1 81.81 534 THR B N 1
ATOM 8749 C CA . THR B 1 534 ? 8.68 46.281 12.141 1 81.81 534 THR B CA 1
ATOM 8750 C C . THR B 1 534 ? 10.102 46.844 12.25 1 81.81 534 THR B C 1
ATOM 8752 O O . THR B 1 534 ? 10.383 47.938 11.781 1 81.81 534 THR B O 1
ATOM 8755 N N . THR B 1 535 ? 10.984 46.062 12.812 1 79.31 535 THR B N 1
ATOM 8756 C CA . THR B 1 535 ? 12.352 46.5 13.039 1 79.31 535 THR B CA 1
ATOM 8757 C C . THR B 1 535 ? 13.273 46.031 11.93 1 79.31 535 THR B C 1
ATOM 8759 O O . THR B 1 535 ? 14.492 46.188 12.008 1 79.31 535 THR B O 1
ATOM 8762 N N . ALA B 1 536 ? 12.727 45.406 11 1 88.62 536 ALA B N 1
ATOM 8763 C CA . ALA B 1 536 ? 13.547 44.875 9.914 1 88.62 536 ALA B CA 1
ATOM 8764 C C . ALA B 1 536 ? 14.234 46 9.148 1 88.62 536 ALA B C 1
ATOM 8766 O O . ALA B 1 536 ? 13.664 47.094 8.977 1 88.62 536 ALA B O 1
ATOM 8767 N N . ASP B 1 537 ? 15.445 45.719 8.734 1 89.94 537 ASP B N 1
ATOM 8768 C CA . ASP B 1 537 ? 16.234 46.688 7.984 1 89.94 537 ASP B CA 1
ATOM 8769 C C . ASP B 1 537 ? 15.727 46.812 6.551 1 89.94 537 ASP B C 1
ATOM 8771 O O . ASP B 1 537 ? 15.844 47.875 5.938 1 89.94 537 ASP B O 1
ATOM 8775 N N . ASN B 1 538 ? 15.266 45.812 6.094 1 93.56 538 ASN B N 1
ATOM 8776 C CA . ASN B 1 538 ? 14.68 45.75 4.758 1 93.56 538 ASN B CA 1
ATOM 8777 C C . ASN B 1 538 ? 13.484 44.812 4.699 1 93.56 538 ASN B C 1
ATOM 8779 O O . ASN B 1 538 ? 13.609 43.625 4.996 1 93.56 538 ASN B O 1
ATOM 8783 N N . ILE B 1 539 ? 12.383 45.375 4.348 1 94.69 539 ILE B N 1
ATOM 8784 C CA . ILE B 1 539 ? 11.164 44.594 4.172 1 94.69 539 ILE B CA 1
ATOM 8785 C C . ILE B 1 539 ? 10.836 44.469 2.686 1 94.69 539 ILE B C 1
ATOM 8787 O O . ILE B 1 539 ? 10.742 45.469 1.983 1 94.69 539 ILE B O 1
ATOM 8791 N N . VAL B 1 540 ? 10.758 43.25 2.242 1 95.44 540 VAL B N 1
ATOM 8792 C CA . VAL B 1 540 ? 10.438 42.969 0.846 1 95.44 540 VAL B CA 1
ATOM 8793 C C . VAL B 1 540 ? 8.984 42.531 0.729 1 95.44 540 VAL B C 1
ATOM 8795 O O . VAL B 1 540 ? 8.609 41.469 1.28 1 95.44 540 VAL B O 1
ATOM 8798 N N . VAL B 1 541 ? 8.195 43.281 0.027 1 95.5 541 VAL B N 1
ATOM 8799 C CA . VAL B 1 541 ? 6.789 42.938 -0.169 1 95.5 541 VAL B CA 1
ATOM 8800 C C . VAL B 1 541 ? 6.613 42.219 -1.491 1 95.5 541 VAL B C 1
ATOM 8802 O O . VAL B 1 541 ? 6.875 42.75 -2.561 1 95.5 541 VAL B O 1
ATOM 8805 N N . VAL B 1 542 ? 6.227 41 -1.336 1 94.25 542 VAL B N 1
ATOM 8806 C CA . VAL B 1 542 ? 6.047 40.125 -2.51 1 94.25 542 VAL B CA 1
ATOM 8807 C C . VAL B 1 542 ? 4.562 40 -2.818 1 94.25 542 VAL B C 1
ATOM 8809 O O . VAL B 1 542 ? 3.746 39.812 -1.91 1 94.25 542 VAL B O 1
ATOM 8812 N N . ASN B 1 543 ? 4.223 40.125 -4.066 1 92.81 543 ASN B N 1
ATOM 8813 C CA . ASN B 1 543 ? 2.844 40 -4.531 1 92.81 543 ASN B CA 1
ATOM 8814 C C . ASN B 1 543 ? 2.773 39.281 -5.871 1 92.81 543 ASN B C 1
ATOM 8816 O O . ASN B 1 543 ? 3.332 39.75 -6.867 1 92.81 543 ASN B O 1
ATOM 8820 N N . GLN B 1 544 ? 2.092 38.188 -5.891 1 90.25 544 GLN B N 1
ATOM 8821 C CA . GLN B 1 544 ? 1.867 37.375 -7.09 1 90.25 544 GLN B CA 1
ATOM 8822 C C . GLN B 1 544 ? 3.184 37.062 -7.805 1 90.25 544 GLN B C 1
ATOM 8824 O O . GLN B 1 544 ? 3.291 37.25 -9.016 1 90.25 544 GLN B O 1
ATOM 8829 N N . GLY B 1 545 ? 4.184 36.844 -7.062 1 92.38 545 GLY B N 1
ATOM 8830 C CA . GLY B 1 545 ? 5.449 36.375 -7.617 1 92.38 545 GLY B CA 1
ATOM 8831 C C . GLY B 1 545 ? 6.375 37.531 -8.008 1 92.38 545 GLY B C 1
ATOM 8832 O O . GLY B 1 545 ? 7.453 37.312 -8.555 1 92.38 545 GLY B O 1
ATOM 8833 N N . LYS B 1 546 ? 5.953 38.75 -7.746 1 94.94 546 LYS B N 1
ATOM 8834 C CA . LYS B 1 546 ? 6.758 39.938 -8.039 1 94.94 546 LYS B CA 1
ATOM 8835 C C . LYS B 1 546 ? 6.992 40.781 -6.781 1 94.94 546 LYS B C 1
ATOM 8837 O O . LYS B 1 546 ? 6.227 40.688 -5.82 1 94.94 546 LYS B O 1
ATOM 8842 N N . ILE B 1 547 ? 8.047 41.531 -6.812 1 95.69 547 ILE B N 1
ATOM 8843 C CA . ILE B 1 547 ? 8.297 42.438 -5.707 1 95.69 547 ILE B CA 1
ATOM 8844 C C . ILE B 1 547 ? 7.52 43.75 -5.918 1 95.69 547 ILE B C 1
ATOM 8846 O O . ILE B 1 547 ? 7.758 44.469 -6.887 1 95.69 547 ILE B O 1
ATOM 8850 N N . GLU B 1 548 ? 6.68 44 -5.066 1 94.94 548 GLU B N 1
ATOM 8851 C CA . GLU B 1 548 ? 5.848 45.188 -5.148 1 94.94 548 GLU B CA 1
ATOM 8852 C C . GLU B 1 548 ? 6.574 46.406 -4.578 1 94.94 548 GLU B C 1
ATOM 8854 O O . GLU B 1 548 ? 6.406 47.531 -5.07 1 94.94 548 GLU B O 1
ATOM 8859 N N . ALA B 1 549 ? 7.156 46.219 -3.451 1 95.19 549 ALA B N 1
ATOM 8860 C CA . ALA B 1 549 ? 7.879 47.312 -2.789 1 95.19 549 ALA B CA 1
ATOM 8861 C C . ALA B 1 549 ? 8.93 46.75 -1.826 1 95.19 549 ALA B C 1
ATOM 8863 O O . ALA B 1 549 ? 8.883 45.562 -1.45 1 95.19 549 ALA B O 1
ATOM 8864 N N . GLN B 1 550 ? 9.914 47.594 -1.536 1 95.44 550 GLN B N 1
ATOM 8865 C CA . GLN B 1 550 ? 10.938 47.25 -0.553 1 95.44 550 GLN B CA 1
ATOM 8866 C C . GLN B 1 550 ? 11.336 48.469 0.263 1 95.44 550 GLN B C 1
ATOM 8868 O O . GLN B 1 550 ? 11.297 49.594 -0.238 1 95.44 550 GLN B O 1
ATOM 8873 N N . GLY B 1 551 ? 11.617 48.281 1.51 1 93.62 551 GLY B N 1
ATOM 8874 C CA . GLY B 1 551 ? 12.047 49.375 2.365 1 93.62 551 GLY B CA 1
ATOM 8875 C C . GLY B 1 551 ? 11.82 49.094 3.842 1 93.62 551 GLY B C 1
ATOM 8876 O O . GLY B 1 551 ? 11.664 47.938 4.25 1 93.62 551 GLY B O 1
ATOM 8877 N N . THR B 1 552 ? 11.922 50.094 4.605 1 93.44 552 THR B N 1
ATOM 8878 C CA . THR B 1 552 ? 11.672 50 6.039 1 93.44 552 THR B CA 1
ATOM 8879 C C . THR B 1 552 ? 10.18 50.062 6.34 1 93.44 552 THR B C 1
ATOM 8881 O O . THR B 1 552 ? 9.383 50.406 5.457 1 93.44 552 THR B O 1
ATOM 8884 N N . HIS B 1 553 ? 9.852 49.75 7.5 1 92.62 553 HIS B N 1
ATOM 8885 C CA . HIS B 1 553 ? 8.461 49.75 7.934 1 92.62 553 HIS B CA 1
ATOM 8886 C C . HIS B 1 553 ? 7.801 51.125 7.664 1 92.62 553 HIS B C 1
ATOM 8888 O O . HIS B 1 553 ? 6.734 51.188 7.051 1 92.62 553 HIS B O 1
ATOM 8894 N N . GLU B 1 554 ? 8.508 52.125 8.055 1 91.06 554 GLU B N 1
ATOM 8895 C CA . GLU B 1 554 ? 7.973 53.5 7.93 1 91.06 554 GLU B CA 1
ATOM 8896 C C . GLU B 1 554 ? 7.816 53.875 6.465 1 91.06 554 GLU B C 1
ATOM 8898 O O . GLU B 1 554 ? 6.789 54.438 6.074 1 91.06 554 GLU B O 1
ATOM 8903 N N . LYS B 1 555 ? 8.734 53.531 5.723 1 94.06 555 LYS B N 1
ATOM 8904 C CA . LYS B 1 555 ? 8.719 53.906 4.305 1 94.06 555 LYS B CA 1
ATOM 8905 C C . LYS B 1 555 ? 7.625 53.125 3.562 1 94.06 555 LYS B C 1
ATOM 8907 O O . LYS B 1 555 ? 6.98 53.688 2.666 1 94.06 555 LYS B O 1
ATOM 8912 N N . LEU B 1 556 ? 7.477 51.938 3.945 1 94.12 556 LEU B N 1
ATOM 8913 C CA . LEU B 1 556 ? 6.496 51.125 3.25 1 94.12 556 LEU B CA 1
ATOM 8914 C C . LEU B 1 556 ? 5.074 51.531 3.623 1 94.12 556 LEU B C 1
ATOM 8916 O O . LEU B 1 556 ? 4.156 51.406 2.809 1 94.12 556 LEU B O 1
ATOM 8920 N N . LEU B 1 557 ? 4.867 51.938 4.809 1 93 557 LEU B N 1
ATOM 8921 C CA . LEU B 1 557 ? 3.555 52.406 5.219 1 93 557 LEU B CA 1
ATOM 8922 C C . LEU B 1 557 ? 3.145 53.625 4.395 1 93 557 LEU B C 1
ATOM 8924 O O . LEU B 1 557 ? 1.959 53.844 4.121 1 93 557 LEU B O 1
ATOM 8928 N N . GLU B 1 558 ? 4.16 54.312 3.977 1 92.06 558 GLU B N 1
ATOM 8929 C CA . GLU B 1 558 ? 3.906 55.562 3.234 1 92.06 558 GLU B CA 1
ATOM 8930 C C . GLU B 1 558 ? 3.791 55.281 1.736 1 92.06 558 GLU B C 1
ATOM 8932 O O . GLU B 1 558 ? 2.977 55.906 1.049 1 92.06 558 GLU B O 1
ATOM 8937 N N . ASN B 1 559 ? 4.531 54.344 1.259 1 92.31 559 ASN B N 1
ATOM 8938 C CA . ASN B 1 559 ? 4.703 54.281 -0.188 1 92.31 559 ASN B CA 1
ATOM 8939 C C . ASN B 1 559 ? 4.074 53 -0.776 1 92.31 559 ASN B C 1
ATOM 8941 O O . ASN B 1 559 ? 4 52.875 -1.997 1 92.31 559 ASN B O 1
ATOM 8945 N N . CYS B 1 560 ? 3.65 52.094 0.034 1 93.56 560 CYS B N 1
ATOM 8946 C CA . CYS B 1 560 ? 3.129 50.844 -0.49 1 93.56 560 CYS B CA 1
ATOM 8947 C C . CYS B 1 560 ? 1.717 50.594 0.022 1 93.56 560 CYS B C 1
ATOM 8949 O O . CYS B 1 560 ? 1.521 50.312 1.211 1 93.56 560 CYS B O 1
ATOM 8951 N N . ASN B 1 561 ? 0.824 50.562 -0.879 1 92.25 561 ASN B N 1
ATOM 8952 C CA . ASN B 1 561 ? -0.58 50.375 -0.523 1 92.25 561 ASN B CA 1
ATOM 8953 C C . ASN B 1 561 ? -0.844 48.969 0.016 1 92.25 561 ASN B C 1
ATOM 8955 O O . ASN B 1 561 ? -1.593 48.812 0.981 1 92.25 561 ASN B O 1
ATOM 8959 N N . LEU B 1 562 ? -0.276 48.031 -0.578 1 90.25 562 LEU B N 1
ATOM 8960 C CA . LEU B 1 562 ? -0.482 46.656 -0.145 1 90.25 562 LEU B CA 1
ATOM 8961 C C . LEU B 1 562 ? 0.013 46.469 1.283 1 90.25 562 LEU B C 1
ATOM 8963 O O . LEU B 1 562 ? -0.664 45.844 2.096 1 90.25 562 LEU B O 1
ATOM 8967 N N . TYR B 1 563 ? 1.13 46.969 1.543 1 91.38 563 TYR B N 1
ATOM 8968 C CA . TYR B 1 563 ? 1.696 46.875 2.881 1 91.38 563 TYR B CA 1
ATOM 8969 C C . TYR B 1 563 ? 0.812 47.562 3.91 1 91.38 563 TYR B C 1
ATOM 8971 O O . TYR B 1 563 ? 0.609 47.031 5.012 1 91.38 563 TYR B O 1
ATOM 8979 N N . ARG B 1 564 ? 0.374 48.656 3.543 1 89.5 564 ARG B N 1
ATOM 8980 C CA . ARG B 1 564 ? -0.506 49.406 4.43 1 89.5 564 ARG B CA 1
ATOM 8981 C C . ARG B 1 564 ? -1.775 48.625 4.738 1 89.5 564 ARG B C 1
ATOM 8983 O O . ARG B 1 564 ? -2.209 48.562 5.891 1 89.5 564 ARG B O 1
ATOM 8990 N N . LYS B 1 565 ? -2.229 48.062 3.766 1 84.38 565 LYS B N 1
ATOM 8991 C CA . LYS B 1 565 ? -3.445 47.281 3.943 1 84.38 565 LYS B CA 1
ATOM 8992 C C . LYS B 1 565 ? -3.197 46.094 4.863 1 84.38 565 LYS B C 1
ATOM 8994 O O . LYS B 1 565 ? -4.031 45.781 5.715 1 84.38 565 LYS B O 1
ATOM 8999 N N . MET B 1 566 ? -2.109 45.469 4.598 1 84.25 566 MET B N 1
ATOM 9000 C CA . MET B 1 566 ? -1.762 44.312 5.426 1 84.25 566 MET B CA 1
ATOM 9001 C C . MET B 1 566 ? -1.542 44.75 6.875 1 84.25 566 MET B C 1
ATOM 9003 O O . MET B 1 566 ? -1.94 44.031 7.801 1 84.25 566 MET B O 1
ATOM 9007 N N . TRP B 1 567 ? -0.926 45.875 7.027 1 82.19 567 TRP B N 1
ATOM 9008 C CA . TRP B 1 567 ? -0.642 46.375 8.367 1 82.19 567 TRP B CA 1
ATOM 9009 C C . TRP B 1 567 ? -1.93 46.781 9.086 1 82.19 567 TRP B C 1
ATOM 9011 O O . TRP B 1 567 ? -2.092 46.469 10.273 1 82.19 567 TRP B O 1
ATOM 9021 N N . GLU B 1 568 ? -2.787 47.375 8.391 1 77.44 568 GLU B N 1
ATOM 9022 C CA . GLU B 1 568 ? -4.07 47.75 8.969 1 77.44 568 GLU B CA 1
ATOM 9023 C C . GLU B 1 568 ? -4.883 46.531 9.375 1 77.44 568 GLU B C 1
ATOM 9025 O O . GLU B 1 568 ? -5.539 46.531 10.422 1 77.44 568 GLU B O 1
ATOM 9030 N N . ALA B 1 569 ? -4.746 45.656 8.547 1 72.19 569 ALA B N 1
ATOM 9031 C CA . ALA B 1 569 ? -5.441 44.406 8.875 1 72.19 569 ALA B CA 1
ATOM 9032 C C . ALA B 1 569 ? -4.852 43.75 10.125 1 72.19 569 ALA B C 1
ATOM 9034 O O . ALA B 1 569 ? -5.582 43.188 10.938 1 72.19 569 ALA B O 1
ATOM 9035 N N . HIS B 1 570 ? -3.617 43.812 10.172 1 70.56 570 HIS B N 1
ATOM 9036 C CA . HIS B 1 570 ? -2.898 43.281 11.312 1 70.56 570 HIS B CA 1
ATOM 9037 C C . HIS B 1 570 ? -3.258 44 12.602 1 70.56 570 HIS B C 1
ATOM 9039 O O . HIS B 1 570 ? -3.465 43.375 13.641 1 70.56 570 HIS B O 1
ATOM 9045 N N . ILE B 1 571 ? -3.287 45.344 12.516 1 63.94 571 ILE B N 1
ATOM 9046 C CA . ILE B 1 571 ? -3.605 46.156 13.672 1 63.94 571 ILE B CA 1
ATOM 9047 C C . ILE B 1 571 ? -5.086 46 14.023 1 63.94 571 ILE B C 1
ATOM 9049 O O . ILE B 1 571 ? -5.457 46 15.195 1 63.94 571 ILE B O 1
ATOM 9053 N N . GLY B 1 572 ? -5.82 45.938 12.969 1 56.03 572 GLY B N 1
ATOM 9054 C CA . GLY B 1 572 ? -7.246 45.781 13.195 1 56.03 572 GLY B CA 1
ATOM 9055 C C . GLY B 1 572 ? -7.578 44.5 13.945 1 56.03 572 GLY B C 1
ATOM 9056 O O . GLY B 1 572 ? -8.469 44.5 14.797 1 56.03 572 GLY B O 1
ATOM 9057 N N . THR B 1 573 ? -6.922 43.531 13.555 1 55.25 573 THR B N 1
ATOM 9058 C CA . THR B 1 573 ? -7.125 42.281 14.273 1 55.25 573 THR B CA 1
ATOM 9059 C C . THR B 1 573 ? -6.641 42.375 15.719 1 55.25 573 THR B C 1
ATOM 9061 O O . THR B 1 573 ? -7.254 41.844 16.641 1 55.25 573 THR B O 1
ATOM 9064 N N . LYS B 1 574 ? -5.559 43.156 15.922 1 53.16 574 LYS B N 1
ATOM 9065 C CA . LYS B 1 574 ? -5.035 43.406 17.266 1 53.16 574 LYS B CA 1
ATOM 9066 C C . LYS B 1 574 ? -5.965 44.344 18.047 1 53.16 574 LYS B C 1
ATOM 9068 O O . LYS B 1 574 ? -6.211 44.125 19.234 1 53.16 574 LYS B O 1
ATOM 9073 N N . ASP B 1 575 ? -6.348 45.531 17.391 1 45.59 575 ASP B N 1
ATOM 9074 C CA . ASP B 1 575 ? -7.211 46.531 18.016 1 45.59 575 ASP B CA 1
ATOM 9075 C C . ASP B 1 575 ? -8.617 45.969 18.219 1 45.59 575 ASP B C 1
ATOM 9077 O O . ASP B 1 575 ? -9.281 46.312 19.219 1 45.59 575 ASP B O 1
ATOM 9081 N N . LYS B 1 576 ? -9.062 45.312 17.203 1 45.34 576 LYS B N 1
ATOM 9082 C CA . LYS B 1 576 ? -10.391 44.75 17.406 1 45.34 576 LYS B CA 1
ATOM 9083 C C . LYS B 1 576 ? -10.383 43.719 18.516 1 45.34 576 LYS B C 1
ATOM 9085 O O . LYS B 1 576 ? -11.43 43.375 19.078 1 45.34 576 LYS B O 1
ATOM 9090 N N . ASP B 1 577 ? -9.367 43.25 18.656 1 42.44 577 ASP B N 1
ATOM 9091 C CA . ASP B 1 577 ? -9.164 42.438 19.844 1 42.44 577 ASP B CA 1
ATOM 9092 C C . ASP B 1 577 ? -9.312 43.281 21.109 1 42.44 577 ASP B C 1
ATOM 9094 O O . ASP B 1 577 ? -9.812 42.781 22.125 1 42.44 577 ASP B O 1
ATOM 9098 N N . GLU B 1 578 ? -8.68 44.5 21.203 1 36.66 578 GLU B N 1
ATOM 9099 C CA . GLU B 1 578 ? -8.836 45.406 22.344 1 36.66 578 GLU B CA 1
ATOM 9100 C C . GLU B 1 578 ? -10.242 46 22.406 1 36.66 578 GLU B C 1
ATOM 9102 O O . GLU B 1 578 ? -10.797 46.188 23.5 1 36.66 578 GLU B O 1
ATOM 9107 N N . ILE B 1 579 ? -10.68 46.656 21.422 1 34.25 579 ILE B N 1
ATOM 9108 C CA . ILE B 1 579 ? -11.953 47.375 21.516 1 34.25 579 ILE B CA 1
ATOM 9109 C C . ILE B 1 579 ? -13.094 46.344 21.578 1 34.25 579 ILE B C 1
ATOM 9111 O O . ILE B 1 579 ? -13.992 46.469 22.422 1 34.25 579 ILE B O 1
ATOM 9115 N N . LYS B 1 580 ? -13.43 45.469 20.484 1 41.56 580 LYS B N 1
ATOM 9116 C CA . LYS B 1 580 ? -14.695 44.75 20.359 1 41.56 580 LYS B CA 1
ATOM 9117 C C . LYS B 1 580 ? -14.656 43.438 21.125 1 41.56 580 LYS B C 1
ATOM 9119 O O . LYS B 1 580 ? -15.523 42.594 20.938 1 41.56 580 LYS B O 1
ATOM 9124 N N . GLY B 1 581 ? -13.828 43.062 21.688 1 34.91 581 GLY B N 1
ATOM 9125 C CA . GLY B 1 581 ? -13.914 41.938 22.641 1 34.91 581 GLY B CA 1
ATOM 9126 C C . GLY B 1 581 ? -15.234 41.906 23.391 1 34.91 581 GLY B C 1
ATOM 9127 O O . GLY B 1 581 ? -15.617 40.875 23.922 1 34.91 581 GLY B O 1
ATOM 9128 N N . GLY B 1 582 ? -15.586 43 24.109 1 31.39 582 GLY B N 1
ATOM 9129 C CA . GLY B 1 582 ? -16.844 43.062 24.844 1 31.39 582 GLY B CA 1
ATOM 9130 C C . GLY B 1 582 ? -18.062 43 23.969 1 31.39 582 GLY B C 1
ATOM 9131 O O . GLY B 1 582 ? -19.094 42.469 24.359 1 31.39 582 GLY B O 1
ATOM 9132 N N . GLU B 1 583 ? -18.109 43.781 22.812 1 33.91 583 GLU B N 1
ATOM 9133 C CA . GLU B 1 583 ? -19.406 44.094 22.219 1 33.91 583 GLU B CA 1
ATOM 9134 C C . GLU B 1 583 ? -19.766 43.094 21.109 1 33.91 583 GLU B C 1
ATOM 9136 O O . GLU B 1 583 ? -20.938 43.031 20.703 1 33.91 583 GLU B O 1
ATOM 9141 N N . LYS B 1 584 ? -18.891 42.375 20.344 1 38.19 584 LYS B N 1
ATOM 9142 C CA . LYS B 1 584 ? -19.234 41.906 19.016 1 38.19 584 LYS B CA 1
ATOM 9143 C C . LYS B 1 584 ? -19.875 40.531 19.062 1 38.19 584 LYS B C 1
ATOM 9145 O O . LYS B 1 584 ? -20.391 40.031 18.062 1 38.19 584 LYS B O 1
ATOM 9150 N N . TYR B 1 585 ? -19.469 39.781 19.859 1 35.03 585 TYR B N 1
ATOM 9151 C CA . TYR B 1 585 ? -20.281 38.594 19.859 1 35.03 585 TYR B CA 1
ATOM 9152 C C . TYR B 1 585 ? -21.656 38.844 20.469 1 35.03 585 TYR B C 1
ATOM 9154 O O . TYR B 1 585 ? -22.469 37.938 20.625 1 35.03 585 TYR B O 1
ATOM 9162 N N . ALA B 1 586 ? -21.953 40.188 21.094 1 31.34 586 ALA B N 1
ATOM 9163 C CA . ALA B 1 586 ? -23.266 40.594 21.594 1 31.34 586 ALA B CA 1
ATOM 9164 C C . ALA B 1 586 ? -24.172 41.031 20.438 1 31.34 586 ALA B C 1
ATOM 9166 O O . ALA B 1 586 ? -23.734 41.719 19.531 1 31.34 586 ALA B O 1
#

Secondary structure (DSSP, 8-state):
-----HHHHHHHHTGGGHHHHHHHHHHHHHHHHHHHHHHHHHHHHHHHHHTT---HHHHHHHHHHHHHHHHHHHHHHHHHHHHHHHHHHHHHHHHHHHHHHHHHHS-HHHHHHS-HHHHHIIIIIIHHTTHHIIIIIIIIIHHHHHHHHHHHHHHHHH-HHHHHHHHTHHHHHHHHHHHHHHHHHHHHHHHHHHHHHHHHHHHHHHHTHHHHHHTT-HHHHHHHHHHHHHHHHHHHHHHHHHHHHHHHHHHHHTT-THHHHHHHHHHHHHTT-S-HHHHHHHHHHHHHHHHHHHHHHHTHHHHHHHHHHHHHHHHHHTSPP----SSPP--SS--EEEEEEEEEETTEEEEEEEEEE--TTSEEEEE-STTSSHHHHHHHHTTSS--SEEEEEETTEEGGGS-HHHHHHHEEEE-S-----SSBHHHHHHTT-TT--HHHHHHHHHHTT-HHHHHTSTTGGG-B--GGGTTS-HHHHHHHHHHHHHHHT-SEEEEESTT--S-HHHHHHHHHHHHHHHTTSEEEEE-S-GGGGTT-SEEEEEETTEEEEEE-HHHHHHH-HHHHHHHHHHHHHHHHHHHTTTTTT-/-----HHHHHHHHTGGGHHHHHHHHHHHHHHHHHHHHHHHHHHHHHHHHHTT---HHHHHHHHHHHHHHHHHHHHHHHHHHHHHHHHHHHHHHHHHHHHHHHHHHS-HHHHHHS-HHHHHIIIIIIHHTTHHIIIIIIIIIHHHHHHHHHHHHHHHHH-HHHHHHHHTHHHHHHHHHHHHHHHHHHHHHHHHHHHHHHHHHHHHHHHTHHHHHHTT-HHHHHHHHHHHHHHHHHHHHHHHHHHHHHHHHHHHHTT-THHHHHHHHHHHHHTTSS-HHHHHHHHHHHHHHHHHHHHHHTTHHHHHHHHHHHHHHHHHHTSPP----SS----SS--EEEEEEEEEETTEEEEEEEEEE--TTSEEEEE-STTSSHHHHHHHHTTSS--SEEEEEETTEEGGGS-HHHHHHHEEEE-S-----SSBHHHHHHTT-TT--HHHHHHHHHHTT-HHHHHHSTTGGG-B--GGGTTS-HHHHHHHHHHHHHHHT-SEEEEESTT--S-HHHHHHHHHHHHHHHTTSEEEEE-S-GGGGTT-SEEEEEETTEEEEEE-HHHHHHH-HHHHHHHHHHHHHHHHHHHTTTTTT-

Nearest PDB structures (foldseek):
  4q4a-assembly1_B  TM=8.499E-01  e=9.654E-34  Thermotoga maritima MSB8
  6quz-assembly1_B  TM=7.916E-01  e=4.049E-33  Thermotoga maritima MSB8
  6qv1-assembly1_B  TM=7.798E-01  e=3.041E-32  Thermotoga maritima MSB8
  6rak-assembly1_B  TM=8.235E-01  e=3.301E-29  Thermus thermophilus
  6pao-assembly1_B  TM=8.172E-01  e=7.395E-29  Novosphingobium aromaticivorans DSM 12444

Organism: Clostridium kluyveri (strain ATCC 8527 / DSM 555 / NBRC 12016 / NCIMB 10680 / K1) (NCBI:txid431943)

Sequence (1172 aa):
MKKDSTFRKLMYFASQCKDKMTVSVILAVLGVACGMIPYFAAANITVKIIDGNSDFRQLSYVVLAALAGYTGKVGFNALSTSISHSAAFTILKNIRVKFAEKLSKVPLGYVLENPSGELKTIMVDTVEKLEEPLAHVIPEMTSNLLVPIFVLLYLFYLDWRMALISLVTIPMGMLLYKLIMKKYVYYYKKYVQAGNVMNSNVVEYVNGIEAIKAFNQSSTSYKKYSDSVENNCDAVTAFFKNTLFLYTAVMYVTPEALLFVIPSGLYFYINGTLALSVFITCIILCFGLLTPLVQAMQYTDSIASMGTIIGQVYQILDKEELKRPSQYKKLKNYKIKFQDVTFSYDDTEILKGISFDTVPRRMTAIVGPSGSGKSTIAKLIASFWEASGGRITIDDVDVKDIPLKQISDVISYVSQENFLFNTSIKENIRIGKEGASDEEIIEAAKKASCHDFTMCLQNGYETEAGEAGKHFSGGERQRISIARAILKNSPVIVLDEATAYADPENEAIIQESISHMVKGKTLIVIAHRLSTITTADNIVVVNQGKIEAQGTHEKLLENCNLYRKMWEAHIGTKDKDEIKGGEKYAMKKDSTFRKLMYFASQCKDKMTVSVILAVLGVACGMIPYFAAANITVKIIDGNSDFRQLSYVVLAALAGYTGKVGFNALSTSISHSAAFTILKNIRVKFAEKLSKVPLGYVLENPSGELKTIMVDTVEKLEEPLAHVIPEMTSNLLVPIFVLLYLFYLDWRMALISLVTIPMGMLLYKLIMKKYVYYYKKYVQAGNVMNSNVVEYVNGIEAIKAFNQSSTSYKKYSDSVENNCDAVTAFFKNTLFLYTAVMYVTPEALLFVIPSGLYFYINGTLALSVFITCIILCFGLLTPLVQAMQYTDSIASMGTIIGQVYQILDKEELKRPSQYKKLKNYKIKFQDVTFSYDDTEILKGISFDTVPRRMTAIVGPSGSGKSTIAKLIASFWEASGGRITIDDVDVKDIPLKQISDVISYVSQENFLFNTSIKENIRIGKEGASDEEIIEAAKKASCHDFTMCLQNGYETEAGEAGKHFSGGERQRISIARAILKNSPVIVLDEATAYADPENEAIIQESISHMVKGKTLIVIAHRLSTITTADNIVVVNQGKIEAQGTHEKLLENCNLYRKMWEAHIGTKDKDEIKGGEKYA

pLDDT: mean 85.06, std 11.39, range [29.05, 96.75]

Solvent-accessible surface area (backbone atoms only — not comparable to full-atom values): 57883 Å² total; per-residue (Å²): 130,82,82,69,50,64,61,58,62,50,46,62,54,30,61,88,33,46,66,43,46,50,51,13,29,54,28,22,33,50,7,50,46,22,56,43,34,38,36,55,29,53,30,51,51,53,40,33,50,73,71,66,55,72,51,63,70,64,51,48,52,41,46,50,47,21,53,49,12,50,52,39,18,36,52,27,36,21,53,14,45,38,38,16,42,42,35,26,39,48,28,44,40,49,50,42,48,49,47,56,52,43,62,73,41,30,43,50,50,57,58,71,70,40,59,56,65,56,58,43,41,46,58,49,56,47,48,54,63,47,37,58,39,52,26,41,38,56,24,49,36,50,17,28,52,50,44,51,51,53,54,43,51,51,34,38,70,74,38,53,69,62,31,54,43,41,48,48,25,47,62,50,21,50,54,41,47,57,64,38,46,63,57,42,54,57,34,46,49,48,28,52,51,31,46,50,52,29,52,52,37,45,49,49,48,58,64,35,41,64,59,24,55,48,40,68,38,52,65,62,57,46,46,56,37,46,48,30,41,51,47,27,39,52,31,45,40,52,30,38,65,73,34,35,52,50,49,34,40,28,67,56,42,30,38,39,23,55,75,46,36,52,56,51,44,50,53,36,36,77,72,66,76,37,56,69,58,57,46,52,36,52,55,42,45,41,61,56,41,27,58,36,40,47,57,38,59,67,40,55,64,45,55,61,49,46,46,55,45,49,50,59,54,43,59,60,70,65,49,72,60,68,79,52,41,85,58,81,69,92,70,82,66,65,32,41,37,38,45,45,28,21,32,51,62,85,90,45,73,44,32,67,47,30,64,54,72,51,47,58,53,29,37,24,28,40,34,54,59,89,86,14,38,65,67,56,52,55,34,44,75,69,56,25,42,75,70,71,34,62,47,47,23,44,58,84,37,48,54,69,62,34,15,63,68,56,48,30,55,39,35,33,79,41,53,67,74,53,73,36,58,71,38,25,49,48,55,53,32,32,47,29,33,83,84,58,50,71,67,54,51,51,49,22,23,48,54,22,66,34,40,68,65,33,62,71,37,94,54,28,53,64,32,63,24,35,70,61,21,67,75,44,51,74,65,55,36,39,26,44,49,46,13,12,47,43,50,42,60,34,58,29,38,37,35,46,44,59,64,68,53,73,43,47,62,55,31,49,52,50,50,52,22,46,46,66,56,44,63,83,19,22,32,38,37,38,44,63,57,64,54,78,47,53,47,26,68,33,33,38,33,30,49,82,13,29,70,74,46,71,33,33,51,72,54,30,57,73,74,28,68,68,56,34,52,54,48,49,36,46,45,43,54,55,46,44,35,67,69,42,28,68,54,57,84,103,131,83,80,69,50,65,61,57,62,50,45,62,52,30,62,88,33,47,65,44,44,52,51,13,28,52,29,23,32,50,8,50,47,22,56,44,35,37,37,55,30,52,32,49,50,53,40,33,50,73,70,65,53,72,51,63,70,65,52,50,52,40,45,51,47,21,53,49,14,49,52,40,19,36,52,28,35,24,52,15,45,38,38,16,41,42,35,25,38,49,27,46,39,47,49,43,48,50,47,54,54,44,61,73,40,28,44,49,49,58,57,71,70,38,60,56,64,56,58,42,40,47,58,50,55,47,48,53,63,50,37,58,41,52,26,42,39,56,23,49,36,52,17,30,53,52,44,50,50,54,54,45,52,52,34,38,69,76,40,52,69,59,31,54,44,39,48,49,25,47,61,50,21,50,54,41,46,58,64,37,48,63,56,42,55,56,35,46,50,49,28,51,52,30,46,49,51,29,51,51,37,46,48,48,48,58,66,35,42,62,60,24,56,48,39,67,39,51,65,62,55,46,46,56,37,46,50,30,40,51,47,27,41,51,31,45,41,50,30,38,66,72,36,35,51,50,50,34,39,27,66,56,41,30,39,39,24,54,75,45,35,52,58,50,43,49,53,35,35,76,72,66,77,37,57,68,59,57,47,53,35,52,53,43,45,40,60,57,42,27,60,36,41,50,58,37,58,67,41,54,63,44,56,60,48,46,45,57,47,49,50,58,54,43,60,60,70,65,48,72,60,67,78,52,43,87,58,80,69,93,68,83,69,66,32,42,35,38,45,44,28,19,30,51,62,86,92,44,75,44,33,67,46,29,65,54,71,50,46,59,52,29,37,22,29,40,34,55,58,90,86,16,38,66,68,56,51,54,35,43,75,67,56,25,41,75,71,72,34,62,47,46,22,43,58,84,37,47,53,67,61,34,15,64,67,54,49,28,55,39,35,35,78,41,51,68,74,52,74,36,57,72,37,25,47,49,57,52,32,33,46,30,32,83,85,59,49,71,66,53,50,51,49,21,22,48,52,23,67,35,42,67,66,32,61,71,38,96,53,28,53,63,31,62,25,35,71,60,22,68,73,46,53,73,65,55,34,39,26,45,49,46,12,12,46,44,51,43,60,35,56,29,38,38,33,46,46,59,66,68,53,72,42,46,63,56,31,49,51,49,50,52,20,47,45,66,56,44,60,83,20,21,33,38,36,38,45,63,56,64,52,78,46,51,46,28,68,30,32,39,33,32,48,82,14,29,69,75,46,71,34,34,51,73,55,31,56,73,73,27,68,67,55,34,51,54,48,49,35,45,46,44,54,55,45,44,34,66,68,42,26,68,54,56,84,102